Protein AF-A0A537HXS1-F1 (afdb_monomer)

Nearest PDB structures (foldseek):
  2xon-assembly1_A  TM=5.569E-01  e=4.209E-02  Thermotoga maritima
  2wze-assembly1_A  TM=5.202E-01  e=2.611E-02  Acetivibrio thermocellus
  7xyc-assembly1_A  TM=6.592E-01  e=7.467E-02  Klebsiella phage Kp7
  2wze-assembly2_B  TM=4.745E-01  e=1.619E-02  Acetivibrio thermocellus
  5x7r-assembly1_A  TM=1.728E-01  e=8.297E-03  Paenibacillus sp. 598K

Structure (mmCIF, N/CA/C/O backbone):
data_AF-A0A537HXS1-F1
#
_entry.id   AF-A0A537HXS1-F1
#
loop_
_atom_site.group_PDB
_atom_site.id
_atom_site.type_symbol
_atom_site.label_atom_id
_atom_site.label_alt_id
_atom_site.label_comp_id
_atom_site.label_asym_id
_atom_site.label_entity_id
_atom_site.label_seq_id
_atom_site.pdbx_PDB_ins_code
_atom_site.Cartn_x
_atom_site.Cartn_y
_atom_site.Cartn_z
_atom_site.occupancy
_atom_site.B_iso_or_equiv
_atom_site.auth_seq_id
_atom_site.auth_comp_id
_atom_site.auth_asym_id
_atom_site.auth_atom_id
_atom_site.pdbx_PDB_model_num
ATOM 1 N N . MET A 1 1 ? 16.181 -27.122 -6.573 1.00 73.19 1 MET A N 1
ATOM 2 C CA . MET A 1 1 ? 17.284 -26.137 -6.620 1.00 73.19 1 MET A CA 1
ATOM 3 C C . MET A 1 1 ? 17.698 -25.827 -5.192 1.00 73.19 1 MET A C 1
ATOM 5 O O . MET A 1 1 ? 16.816 -25.747 -4.346 1.00 73.19 1 MET A O 1
ATOM 9 N N . GLN A 1 2 ? 18.995 -25.700 -4.924 1.00 84.25 2 GLN A N 1
ATOM 10 C CA . GLN A 1 2 ? 19.540 -25.364 -3.607 1.00 84.25 2 GLN A CA 1
ATOM 11 C C . GLN A 1 2 ? 20.534 -24.212 -3.772 1.00 84.25 2 GLN A C 1
ATOM 13 O O . GLN A 1 2 ? 21.353 -24.259 -4.688 1.00 84.25 2 GLN A O 1
ATOM 18 N N . ALA A 1 3 ? 20.470 -23.210 -2.899 1.00 82.44 3 ALA A N 1
ATOM 19 C CA . ALA A 1 3 ? 21.401 -22.085 -2.875 1.00 82.44 3 ALA A CA 1
ATOM 20 C C . ALA A 1 3 ? 21.742 -21.698 -1.431 1.00 82.44 3 ALA A C 1
ATOM 22 O O . ALA A 1 3 ? 20.917 -21.850 -0.531 1.00 82.44 3 ALA A O 1
ATOM 23 N N . GLN A 1 4 ? 22.957 -21.199 -1.201 1.00 87.81 4 GLN A N 1
ATOM 24 C CA . GLN A 1 4 ? 23.309 -20.586 0.078 1.00 87.81 4 GLN A CA 1
ATOM 25 C C . GLN A 1 4 ? 22.770 -19.153 0.115 1.00 87.81 4 GLN A C 1
ATOM 27 O O . GLN A 1 4 ? 22.907 -18.414 -0.857 1.00 87.81 4 GLN A O 1
ATOM 32 N N . ASN A 1 5 ? 22.165 -18.761 1.232 1.00 86.06 5 ASN A N 1
ATOM 33 C CA . ASN A 1 5 ? 21.529 -17.458 1.391 1.00 86.06 5 ASN A CA 1
ATOM 34 C C . ASN A 1 5 ? 22.391 -16.478 2.210 1.00 86.06 5 ASN A C 1
ATOM 36 O O . ASN A 1 5 ? 23.403 -16.850 2.807 1.00 86.06 5 ASN A O 1
ATOM 40 N N . ALA A 1 6 ? 21.967 -15.211 2.282 1.00 85.69 6 ALA A N 1
ATOM 41 C CA . ALA A 1 6 ? 22.719 -14.126 2.928 1.00 85.69 6 ALA A CA 1
ATOM 42 C C . ALA A 1 6 ? 22.971 -14.319 4.439 1.00 85.69 6 ALA A C 1
ATOM 44 O O . ALA A 1 6 ? 23.808 -13.632 5.022 1.00 85.69 6 ALA A O 1
ATOM 45 N N . SER A 1 7 ? 22.266 -15.252 5.087 1.00 88.25 7 SER A N 1
ATOM 46 C CA . SER A 1 7 ? 22.498 -15.604 6.490 1.00 88.25 7 SER A CA 1
ATOM 47 C C . SER A 1 7 ? 23.555 -16.695 6.673 1.00 88.25 7 SER A C 1
ATOM 49 O O . SER A 1 7 ? 23.841 -17.053 7.810 1.00 88.25 7 SER A O 1
ATOM 51 N N . THR A 1 8 ? 24.126 -17.211 5.575 1.00 89.56 8 THR A N 1
ATOM 52 C CA . THR A 1 8 ? 24.961 -18.425 5.450 1.00 89.56 8 THR A CA 1
ATOM 53 C C . THR A 1 8 ? 24.208 -19.756 5.565 1.00 89.56 8 THR A C 1
ATOM 55 O O . THR A 1 8 ? 24.829 -20.808 5.408 1.00 89.56 8 THR A O 1
ATOM 58 N N . GLY A 1 9 ? 22.886 -19.721 5.772 1.00 90.31 9 GLY A N 1
ATOM 59 C CA . GLY A 1 9 ? 22.004 -20.888 5.683 1.00 90.31 9 GLY A CA 1
ATOM 60 C C . GLY A 1 9 ? 21.654 -21.265 4.241 1.00 90.31 9 GLY A C 1
ATOM 61 O O . GLY A 1 9 ? 22.251 -20.759 3.289 1.00 90.31 9 GLY A O 1
ATOM 62 N N . VAL A 1 10 ? 20.687 -22.166 4.075 1.00 90.81 10 VAL A N 1
ATOM 63 C CA . VAL A 1 10 ? 20.321 -22.749 2.780 1.00 90.81 10 VAL A CA 1
ATOM 64 C C . VAL A 1 10 ? 18.869 -22.438 2.415 1.00 90.81 10 VAL A C 1
ATOM 66 O O . VAL A 1 10 ? 17.964 -22.586 3.234 1.00 90.81 10 VAL A O 1
ATOM 69 N N . ASP A 1 11 ? 18.653 -22.073 1.152 1.00 87.25 11 ASP A N 1
ATOM 70 C CA . ASP A 1 11 ? 17.337 -22.001 0.525 1.00 87.25 11 ASP A CA 1
ATOM 71 C C . ASP A 1 11 ? 17.165 -23.164 -0.454 1.00 87.25 11 ASP A C 1
ATOM 73 O O . ASP A 1 11 ? 18.041 -23.447 -1.278 1.00 87.25 11 ASP A O 1
ATOM 77 N N . ILE A 1 12 ? 16.031 -23.857 -0.364 1.00 89.56 12 ILE A N 1
ATOM 78 C CA . ILE A 1 12 ? 15.701 -25.015 -1.195 1.00 89.56 12 ILE A CA 1
ATOM 79 C C . ILE A 1 12 ? 14.341 -24.787 -1.838 1.00 89.56 12 ILE A C 1
ATOM 81 O O . ILE A 1 12 ? 13.346 -24.578 -1.149 1.00 89.56 12 ILE A O 1
ATOM 85 N N . VAL A 1 13 ? 14.293 -24.902 -3.163 1.00 87.56 13 VAL A N 1
ATOM 86 C CA . VAL A 1 13 ? 13.046 -24.918 -3.933 1.00 87.56 13 VAL A CA 1
ATOM 87 C C . VAL A 1 13 ? 12.863 -26.297 -4.550 1.00 87.56 13 VAL A C 1
ATOM 89 O O . VAL A 1 13 ? 13.713 -26.765 -5.318 1.00 87.56 13 VAL A O 1
ATOM 92 N N . THR A 1 14 ? 11.745 -26.939 -4.227 1.00 91.44 14 THR A N 1
ATOM 93 C CA . THR A 1 14 ? 11.316 -28.217 -4.803 1.00 91.44 14 THR A CA 1
ATOM 94 C C . THR A 1 14 ? 9.977 -28.026 -5.494 1.00 91.44 14 THR A C 1
ATOM 96 O O . THR A 1 14 ? 9.032 -27.541 -4.879 1.00 91.44 14 THR A O 1
ATOM 99 N N . SER A 1 15 ? 9.871 -28.426 -6.757 1.00 90.31 15 SER A N 1
ATOM 100 C CA . SER A 1 15 ? 8.639 -28.289 -7.534 1.00 90.31 15 SER A CA 1
ATOM 101 C C . SER A 1 15 ? 8.170 -29.647 -8.038 1.00 90.31 15 SER A C 1
ATOM 103 O O . SER A 1 15 ? 8.965 -30.450 -8.523 1.00 90.31 15 SER A O 1
ATOM 105 N N . GLN A 1 16 ? 6.871 -29.899 -7.916 1.00 93.00 16 GLN A N 1
ATOM 106 C CA . GLN A 1 16 ? 6.195 -31.027 -8.541 1.00 93.00 16 GLN A CA 1
ATOM 107 C C . GLN A 1 16 ? 5.469 -30.524 -9.782 1.00 93.00 16 GLN A C 1
ATOM 109 O O . GLN A 1 16 ? 4.721 -29.550 -9.700 1.00 93.00 16 GLN A O 1
ATOM 114 N N . TYR A 1 17 ? 5.633 -31.223 -10.900 1.00 87.31 17 TYR A N 1
ATOM 115 C CA . TYR A 1 17 ? 5.000 -30.879 -12.169 1.00 87.31 17 TYR A CA 1
ATOM 116 C C . TYR A 1 17 ? 3.931 -31.902 -12.554 1.00 87.31 17 TYR A C 1
ATOM 118 O O . TYR A 1 17 ? 4.022 -33.083 -12.212 1.00 87.31 17 TYR A O 1
ATOM 126 N N . GLY A 1 18 ? 2.905 -31.431 -13.256 1.00 81.12 18 GLY A N 1
ATOM 127 C CA . GLY A 1 18 ? 1.934 -32.271 -13.940 1.00 81.12 18 GLY A CA 1
ATOM 128 C C . GLY A 1 18 ? 2.498 -32.814 -15.250 1.00 81.12 18 GLY A C 1
ATOM 129 O O . GLY A 1 18 ? 3.553 -32.390 -15.717 1.00 81.12 18 GLY A O 1
ATOM 130 N N . TRP A 1 19 ? 1.765 -33.737 -15.872 1.00 79.81 19 TRP A N 1
ATOM 131 C CA . TRP A 1 19 ? 2.173 -34.346 -17.144 1.00 79.81 19 TRP A CA 1
ATOM 132 C C . TRP A 1 19 ? 2.340 -33.319 -18.279 1.00 79.81 19 TRP A C 1
ATOM 134 O O . TRP A 1 19 ? 3.173 -33.515 -19.155 1.00 79.81 19 TRP A O 1
ATOM 144 N N . ALA A 1 20 ? 1.605 -32.201 -18.235 1.00 77.38 20 ALA A N 1
ATOM 145 C CA . ALA A 1 20 ? 1.725 -31.108 -19.204 1.00 77.38 20 ALA A CA 1
ATOM 146 C C . ALA A 1 20 ? 2.758 -30.031 -18.792 1.00 77.38 20 ALA A C 1
ATOM 148 O O . ALA A 1 20 ? 2.751 -28.933 -19.342 1.00 77.38 20 ALA A O 1
ATOM 149 N N . GLY A 1 21 ? 3.637 -30.321 -17.823 1.00 83.06 21 GLY A N 1
ATOM 150 C CA . GLY A 1 21 ? 4.738 -29.440 -17.411 1.00 83.06 21 GLY A CA 1
ATOM 151 C C . GLY A 1 21 ? 4.346 -28.274 -16.496 1.00 83.06 21 GLY A C 1
ATOM 152 O O . GLY A 1 21 ? 5.206 -27.492 -16.102 1.00 83.06 21 GLY A O 1
ATOM 153 N N . GLN A 1 22 ? 3.075 -28.150 -16.115 1.00 83.88 22 GLN A N 1
ATOM 154 C CA . GLN A 1 22 ? 2.605 -27.133 -15.174 1.00 83.88 22 GLN A CA 1
ATOM 155 C C . GLN A 1 22 ? 2.978 -27.481 -13.724 1.00 83.88 22 GLN A C 1
ATOM 157 O O . GLN A 1 22 ? 2.865 -28.634 -13.309 1.00 83.88 22 GLN A O 1
ATOM 162 N N . THR A 1 23 ? 3.395 -26.497 -12.925 1.00 85.38 23 THR A N 1
ATOM 163 C CA . THR A 1 23 ? 3.743 -26.698 -11.508 1.00 85.38 23 THR A CA 1
ATOM 164 C C . THR A 1 23 ? 2.493 -26.982 -10.675 1.00 85.38 23 THR A C 1
ATOM 166 O O . THR A 1 23 ? 1.650 -26.115 -10.516 1.00 85.38 23 THR A O 1
ATOM 169 N N . LEU A 1 24 ? 2.369 -28.166 -10.082 1.00 89.00 24 LEU A N 1
ATOM 170 C CA . LEU A 1 24 ? 1.249 -28.525 -9.201 1.00 89.00 24 LEU A CA 1
ATOM 171 C C . LEU A 1 24 ? 1.513 -28.150 -7.741 1.00 89.00 24 LEU A C 1
ATOM 173 O O . LEU A 1 24 ? 0.608 -27.713 -7.029 1.00 89.00 24 LEU A O 1
ATOM 177 N N . LEU A 1 25 ? 2.759 -28.315 -7.296 1.00 94.44 25 LEU A N 1
ATOM 178 C CA . LEU A 1 25 ? 3.215 -27.943 -5.963 1.00 94.44 25 LEU A CA 1
ATOM 179 C C . LEU A 1 25 ? 4.593 -27.291 -6.033 1.00 94.44 25 LEU A C 1
ATOM 181 O O . LEU A 1 25 ? 5.446 -27.711 -6.810 1.00 94.44 25 LEU A O 1
ATOM 185 N N . SER A 1 26 ? 4.816 -26.301 -5.177 1.00 92.94 26 SER A N 1
ATOM 186 C CA . SER A 1 26 ? 6.123 -25.702 -4.926 1.00 92.94 26 SER A CA 1
ATOM 187 C C . SER A 1 26 ? 6.371 -25.660 -3.424 1.00 92.94 26 SER A C 1
ATOM 189 O O . SER A 1 26 ? 5.529 -25.181 -2.668 1.00 92.94 26 SER A O 1
ATOM 191 N N . ILE A 1 27 ? 7.506 -26.191 -2.991 1.00 94.19 27 ILE A N 1
ATOM 192 C CA . ILE A 1 27 ? 7.959 -26.195 -1.605 1.00 94.19 27 ILE A CA 1
ATOM 193 C C . ILE A 1 27 ? 9.196 -25.316 -1.548 1.00 94.19 27 ILE A C 1
ATOM 195 O O . ILE A 1 27 ? 10.189 -25.605 -2.217 1.00 94.19 27 ILE A O 1
ATOM 199 N N . ILE A 1 28 ? 9.125 -24.263 -0.744 1.00 90.88 28 ILE A N 1
ATOM 200 C CA . ILE A 1 28 ? 10.249 -23.385 -0.450 1.00 90.88 28 ILE A CA 1
ATOM 201 C C . ILE A 1 28 ? 10.626 -23.598 1.008 1.00 90.88 28 ILE A C 1
ATOM 203 O O . ILE A 1 28 ? 9.818 -23.349 1.903 1.00 90.88 28 ILE A O 1
ATOM 207 N N . THR A 1 29 ? 11.851 -24.051 1.236 1.00 92.56 29 THR A N 1
ATOM 208 C CA . THR A 1 29 ? 12.476 -24.110 2.556 1.00 92.56 29 THR A CA 1
ATOM 209 C C . THR A 1 29 ? 13.527 -23.015 2.626 1.00 92.56 29 THR A C 1
ATOM 211 O O . THR A 1 29 ? 14.380 -22.935 1.749 1.00 92.56 29 THR A O 1
ATOM 214 N N . ASN A 1 30 ? 13.458 -22.177 3.655 1.00 91.19 30 ASN A N 1
ATOM 215 C CA . ASN A 1 30 ? 14.397 -21.089 3.907 1.00 91.19 30 ASN A CA 1
ATOM 216 C C . ASN A 1 30 ? 15.005 -21.276 5.296 1.00 91.19 30 ASN A C 1
ATOM 218 O O . ASN A 1 30 ? 14.278 -21.297 6.291 1.00 91.19 30 ASN A O 1
ATOM 222 N N . GLU A 1 31 ? 16.327 -21.410 5.366 1.00 93.19 31 GLU A N 1
ATOM 223 C CA . GLU A 1 31 ? 17.057 -21.537 6.624 1.00 93.19 31 GLU A CA 1
ATOM 224 C C . GLU A 1 31 ? 17.816 -20.253 6.941 1.00 93.19 31 GLU A C 1
ATOM 226 O O . GLU A 1 31 ? 18.797 -19.902 6.285 1.00 93.19 31 GLU A O 1
ATOM 231 N N . LYS A 1 32 ? 17.394 -19.567 7.999 1.00 92.69 32 LYS A N 1
ATOM 232 C CA . LYS A 1 32 ? 18.125 -18.443 8.569 1.00 92.69 32 LYS A CA 1
ATOM 233 C C . LYS A 1 32 ? 19.136 -18.980 9.584 1.00 92.69 32 LYS A C 1
ATOM 235 O O . LYS A 1 32 ? 18.744 -19.475 10.644 1.00 92.69 32 LYS A O 1
ATOM 240 N N . ALA A 1 33 ? 20.429 -18.847 9.295 1.00 92.44 33 ALA A N 1
ATOM 241 C CA . ALA A 1 33 ? 21.517 -19.270 10.181 1.00 92.44 33 ALA A CA 1
ATOM 242 C C . ALA A 1 33 ? 22.020 -18.141 11.115 1.00 92.44 33 ALA A C 1
ATOM 244 O O . ALA A 1 33 ? 21.604 -16.979 11.033 1.00 92.44 33 ALA A O 1
ATOM 245 N N . GLY A 1 34 ? 22.901 -18.494 12.057 1.00 89.81 34 GLY A N 1
ATOM 246 C CA . GLY A 1 34 ? 23.453 -17.578 13.065 1.00 89.81 34 GLY A CA 1
ATOM 247 C C . GLY A 1 34 ? 22.527 -17.341 14.266 1.00 89.81 34 GLY A C 1
ATOM 248 O O . GLY A 1 34 ? 21.779 -18.231 14.671 1.00 89.81 34 GLY A O 1
ATOM 249 N N . SER A 1 35 ? 22.589 -16.142 14.854 1.00 88.38 35 SER A N 1
ATOM 250 C CA . SER A 1 35 ? 21.767 -15.739 16.008 1.00 88.38 35 SER A CA 1
ATOM 251 C C . SER A 1 35 ? 20.273 -15.916 15.736 1.00 88.38 35 SER A C 1
ATOM 253 O O . SER A 1 35 ? 19.805 -15.567 14.660 1.00 88.38 35 SER A O 1
ATOM 255 N N . ASN A 1 36 ? 19.509 -16.448 16.693 1.00 88.88 36 ASN A N 1
ATOM 256 C CA . ASN A 1 36 ? 18.087 -16.771 16.502 1.00 88.88 36 ASN A CA 1
ATOM 257 C C . ASN A 1 36 ? 17.814 -17.590 15.220 1.00 88.88 36 ASN A C 1
ATOM 259 O O . ASN A 1 36 ? 16.971 -17.230 14.394 1.00 88.88 36 ASN A O 1
ATOM 263 N N . SER A 1 37 ? 18.566 -18.680 15.035 1.00 92.00 37 SER A N 1
ATOM 264 C CA . SER A 1 37 ? 18.395 -19.564 13.884 1.00 92.00 37 SER A CA 1
ATOM 265 C C . SER A 1 37 ? 16.967 -20.099 13.789 1.00 92.00 37 SER A C 1
ATOM 267 O O . SER A 1 37 ? 16.329 -20.441 14.794 1.00 92.00 37 SER A O 1
ATOM 269 N N . GLN A 1 38 ? 16.453 -20.143 12.564 1.00 91.88 38 GLN A N 1
ATOM 270 C CA . GLN A 1 38 ? 15.086 -20.558 12.286 1.00 91.88 38 GLN A CA 1
ATOM 271 C C . GLN A 1 38 ? 14.946 -21.070 10.856 1.00 91.88 38 GLN A C 1
ATOM 273 O O . GLN A 1 38 ? 15.632 -20.602 9.952 1.00 91.88 38 GLN A O 1
ATOM 278 N N . SER A 1 39 ? 14.038 -22.020 10.661 1.00 92.12 39 SER A N 1
ATOM 279 C CA . SER A 1 39 ? 13.680 -22.544 9.345 1.00 92.12 39 SER A CA 1
ATOM 280 C C . SER A 1 39 ? 12.210 -22.265 9.070 1.00 92.12 39 SER A C 1
ATOM 282 O O . SER A 1 39 ? 11.368 -22.468 9.949 1.00 92.12 39 SER A O 1
ATOM 284 N N . SER A 1 40 ? 11.916 -21.790 7.863 1.00 92.19 40 SER A N 1
ATOM 285 C CA . SER A 1 40 ? 10.564 -21.573 7.355 1.00 92.19 40 SER A CA 1
ATOM 286 C C . SER A 1 40 ? 10.312 -22.500 6.175 1.00 92.19 40 SER A C 1
ATOM 288 O O . SER A 1 40 ? 11.146 -22.597 5.277 1.00 92.19 40 SER A O 1
ATOM 290 N N . ILE A 1 41 ? 9.153 -23.151 6.147 1.00 93.75 41 ILE A N 1
ATOM 291 C CA . ILE A 1 41 ? 8.717 -23.980 5.025 1.00 93.75 41 ILE A CA 1
ATOM 292 C C . ILE A 1 41 ? 7.391 -23.425 4.527 1.00 93.75 41 ILE A C 1
ATOM 294 O O . ILE A 1 41 ? 6.415 -23.387 5.273 1.00 93.75 41 ILE A O 1
ATOM 298 N N . ALA A 1 42 ? 7.344 -23.024 3.261 1.00 93.12 42 ALA A N 1
ATOM 299 C CA . ALA A 1 42 ? 6.127 -22.631 2.573 1.00 93.12 42 ALA A CA 1
ATOM 300 C C . ALA A 1 42 ? 5.829 -23.635 1.459 1.00 93.12 42 ALA A C 1
ATOM 302 O O . ALA A 1 42 ? 6.633 -23.841 0.553 1.00 93.12 42 ALA A O 1
ATOM 303 N N . VAL A 1 43 ? 4.656 -24.254 1.523 1.00 95.81 43 VAL A N 1
ATOM 304 C CA . VAL A 1 43 ? 4.149 -25.163 0.501 1.00 95.81 43 VAL A CA 1
ATOM 305 C C . VAL A 1 43 ? 3.013 -24.467 -0.227 1.00 95.81 43 VAL A C 1
ATOM 307 O O . VAL A 1 43 ? 1.988 -24.169 0.380 1.00 95.81 43 VAL A O 1
ATOM 310 N N . THR A 1 44 ? 3.181 -24.240 -1.522 1.00 95.94 44 THR A N 1
ATOM 311 C CA . THR A 1 44 ? 2.171 -23.684 -2.424 1.00 95.94 44 THR A CA 1
ATOM 312 C C . THR A 1 44 ? 1.626 -24.795 -3.305 1.00 95.94 44 THR A C 1
ATOM 314 O O . THR A 1 44 ? 2.395 -25.549 -3.897 1.00 95.94 44 THR A O 1
ATOM 317 N N . LYS A 1 45 ? 0.306 -24.884 -3.427 1.00 97.62 45 LYS A N 1
ATOM 318 C CA . LYS A 1 45 ? -0.387 -25.805 -4.325 1.00 97.62 45 LYS A CA 1
ATOM 319 C C . LYS A 1 45 ? -1.197 -25.010 -5.339 1.00 97.62 45 LYS A C 1
ATOM 321 O O . LYS A 1 45 ? -1.957 -24.119 -4.964 1.00 97.62 45 LYS A O 1
ATOM 326 N N . LEU A 1 46 ? -1.044 -25.364 -6.610 1.00 94.56 46 LEU A N 1
ATOM 327 C CA . LEU A 1 46 ? -1.717 -24.732 -7.738 1.00 94.56 46 LEU A CA 1
ATOM 328 C C . LEU A 1 46 ? -2.713 -25.723 -8.343 1.00 94.56 46 LEU A C 1
ATOM 330 O O . LEU A 1 46 ? -2.374 -26.863 -8.656 1.00 94.56 46 LEU A O 1
ATOM 334 N N . THR A 1 47 ? -3.962 -25.291 -8.482 1.00 96.88 47 THR A N 1
ATOM 335 C CA . THR A 1 47 ? -5.013 -26.056 -9.166 1.00 96.88 47 THR A CA 1
ATOM 336 C C . THR A 1 47 ? -5.334 -25.375 -10.482 1.00 96.88 47 THR A C 1
ATOM 338 O O . THR A 1 47 ? -5.476 -24.152 -10.517 1.00 96.88 47 THR A O 1
ATOM 341 N N . TYR A 1 48 ? -5.482 -26.165 -11.540 1.00 92.69 48 TYR A N 1
ATOM 342 C CA . TYR A 1 48 ? -5.707 -25.685 -12.898 1.00 92.69 48 TYR A CA 1
ATOM 343 C C . TYR A 1 48 ? -7.077 -26.117 -13.421 1.00 92.69 48 TYR A C 1
ATOM 345 O O . TYR A 1 48 ? -7.599 -27.153 -13.005 1.00 92.69 48 TYR A O 1
ATOM 353 N N . ASP A 1 49 ? -7.653 -25.333 -14.331 1.00 90.44 49 ASP A N 1
ATOM 354 C CA . ASP A 1 49 ? -8.768 -25.794 -15.160 1.00 90.44 49 ASP A CA 1
ATOM 355 C C . ASP A 1 49 ? -8.289 -26.691 -16.316 1.00 90.44 49 ASP A C 1
ATOM 357 O O . ASP A 1 49 ? -7.096 -26.946 -16.497 1.00 90.44 49 ASP A O 1
ATOM 361 N N . SER A 1 50 ? -9.234 -27.168 -17.130 1.00 89.25 50 SER A N 1
ATOM 362 C CA . SER A 1 50 ? -8.953 -28.004 -18.303 1.00 89.25 50 SER A CA 1
ATOM 363 C C . SER A 1 50 ? -8.160 -27.294 -19.409 1.00 89.25 50 SER A C 1
ATOM 365 O O . SER A 1 50 ? -7.757 -27.947 -20.367 1.00 89.25 50 SER A O 1
ATOM 367 N N . LEU A 1 51 ? -7.955 -25.976 -19.310 1.00 84.31 51 LEU A N 1
ATOM 368 C CA . LEU A 1 51 ? -7.188 -25.158 -20.252 1.00 84.31 51 LEU A CA 1
ATOM 369 C C . LEU A 1 51 ? -5.840 -24.710 -19.656 1.00 84.31 51 LEU A C 1
ATOM 371 O O . LEU A 1 51 ? -5.220 -23.787 -20.178 1.00 84.31 51 LEU A O 1
ATOM 375 N N . ASN A 1 52 ? -5.380 -25.355 -18.576 1.00 84.75 52 ASN A N 1
ATOM 376 C CA . ASN A 1 52 ? -4.131 -25.049 -17.871 1.00 84.75 52 ASN A CA 1
ATOM 377 C C . ASN A 1 52 ? -4.051 -23.619 -17.302 1.00 84.75 52 ASN A C 1
ATOM 379 O O . ASN A 1 52 ? -2.954 -23.098 -17.088 1.00 84.75 52 ASN A O 1
ATOM 383 N N . LYS A 1 53 ? -5.188 -22.989 -16.978 1.00 83.81 53 LYS A N 1
ATOM 384 C CA . LYS A 1 53 ? -5.221 -21.718 -16.234 1.00 83.81 53 LYS A CA 1
ATOM 385 C C . LYS A 1 53 ? -5.345 -21.989 -14.738 1.00 83.81 53 LYS A C 1
ATOM 387 O O . LYS A 1 53 ? -6.107 -22.861 -14.330 1.00 83.81 53 LYS A O 1
ATOM 392 N N . ILE A 1 54 ? -4.617 -21.242 -13.907 1.00 89.00 54 ILE A N 1
ATOM 393 C CA . ILE A 1 54 ? -4.636 -21.413 -12.444 1.00 89.00 54 ILE A CA 1
ATOM 394 C C . ILE A 1 54 ? -5.986 -20.951 -1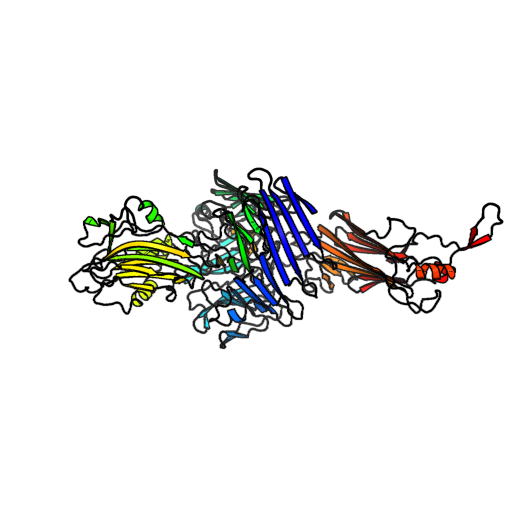1.894 1.00 89.00 54 ILE A C 1
ATOM 396 O O . ILE A 1 54 ? -6.257 -19.759 -11.884 1.00 89.00 54 ILE A O 1
ATOM 400 N N . VAL A 1 55 ? -6.803 -21.858 -11.364 1.00 96.12 55 VAL A N 1
ATOM 401 C CA . VAL A 1 55 ? -8.109 -21.540 -10.753 1.00 96.12 55 VAL A CA 1
ATOM 402 C C . VAL A 1 55 ? -8.072 -21.430 -9.235 1.00 96.12 55 VAL A C 1
ATOM 404 O O . VAL A 1 55 ? -8.992 -20.875 -8.638 1.00 96.12 55 VAL A O 1
ATOM 407 N N . LYS A 1 56 ? -7.037 -21.963 -8.580 1.00 97.62 56 LYS A N 1
ATOM 408 C CA . LYS A 1 56 ? -6.903 -21.890 -7.122 1.00 97.62 56 LYS A CA 1
ATOM 409 C C . LYS A 1 56 ? -5.447 -21.974 -6.692 1.00 97.62 56 LYS A C 1
ATOM 411 O O . LYS A 1 56 ? -4.711 -22.828 -7.186 1.00 97.62 56 LYS A O 1
ATOM 416 N N . ILE A 1 57 ? -5.082 -21.139 -5.726 1.00 97.06 57 ILE A N 1
ATOM 417 C CA . ILE A 1 57 ? -3.796 -21.173 -5.032 1.00 97.06 57 ILE A CA 1
ATOM 418 C C . ILE A 1 57 ? -4.056 -21.450 -3.556 1.00 97.06 57 ILE A C 1
ATO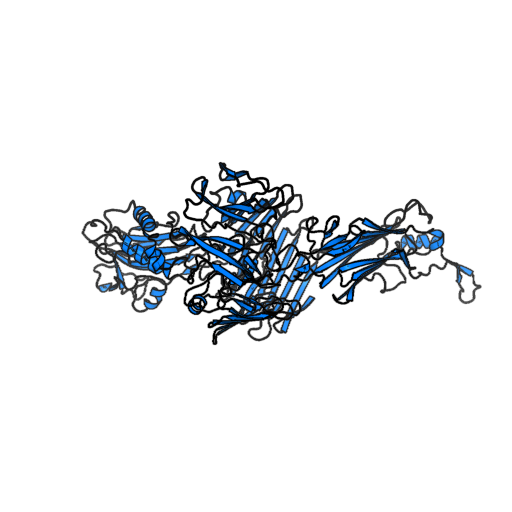M 420 O O . ILE A 1 57 ? -4.857 -20.770 -2.909 1.00 97.06 57 ILE A O 1
ATOM 424 N N . GLU A 1 58 ? -3.389 -22.468 -3.026 1.00 97.94 58 GLU A N 1
ATOM 425 C CA . GLU A 1 58 ? -3.482 -22.867 -1.625 1.00 97.94 58 GLU A CA 1
ATOM 426 C C . GLU A 1 58 ? -2.094 -22.905 -0.983 1.00 97.94 58 GLU A C 1
ATOM 428 O O . GLU A 1 58 ? -1.114 -23.248 -1.645 1.00 97.94 58 GLU A O 1
ATOM 433 N N . LYS A 1 59 ? -2.007 -22.597 0.315 1.00 95.19 59 LYS A N 1
ATOM 434 C CA . LYS A 1 59 ? -0.755 -22.627 1.073 1.00 95.19 59 LYS A CA 1
ATOM 435 C C . LYS A 1 59 ? -0.833 -23.398 2.380 1.00 95.19 59 LYS A C 1
ATOM 437 O O . LYS A 1 59 ? -1.872 -23.456 3.041 1.00 95.19 59 LYS A O 1
ATOM 442 N N . LYS A 1 60 ? 0.321 -23.936 2.763 1.00 94.94 60 LYS A N 1
ATOM 443 C CA . LYS A 1 60 ? 0.667 -24.323 4.130 1.00 94.94 60 LYS A CA 1
ATOM 444 C C . LYS A 1 60 ? 2.012 -23.711 4.473 1.00 94.94 60 LYS A C 1
ATOM 446 O O . LYS A 1 60 ? 2.910 -23.703 3.636 1.00 94.94 60 LYS A O 1
ATOM 451 N N . VAL A 1 61 ? 2.140 -23.199 5.686 1.00 93.38 61 VAL A N 1
ATOM 452 C CA . VAL A 1 61 ? 3.368 -22.554 6.144 1.00 93.38 61 VAL A CA 1
ATOM 453 C C . VAL A 1 61 ? 3.691 -23.045 7.543 1.00 93.38 61 VAL A C 1
ATOM 455 O O . VAL A 1 61 ? 2.798 -23.116 8.386 1.00 93.38 61 VAL A O 1
ATOM 458 N N . SER A 1 62 ? 4.960 -23.355 7.785 1.00 92.25 62 SER A N 1
ATOM 459 C CA . SER A 1 62 ? 5.507 -23.571 9.120 1.00 92.25 62 SER A CA 1
ATOM 460 C C . SER A 1 62 ? 6.778 -22.753 9.314 1.00 92.25 62 SER A C 1
ATOM 462 O O . SER A 1 62 ? 7.483 -22.427 8.358 1.00 92.25 62 SER A O 1
ATOM 464 N N . ASN A 1 63 ? 7.072 -22.415 10.565 1.00 92.12 63 ASN A N 1
ATOM 465 C CA . ASN A 1 63 ? 8.341 -21.823 10.959 1.00 92.12 63 ASN A CA 1
ATOM 466 C C . ASN A 1 63 ? 8.743 -22.379 12.326 1.00 92.12 63 ASN A C 1
ATOM 468 O O . ASN A 1 63 ? 7.908 -22.483 13.216 1.00 92.12 63 ASN A O 1
ATOM 472 N N . THR A 1 64 ? 10.013 -22.720 12.527 1.00 91.81 64 THR A N 1
ATOM 473 C CA . THR A 1 64 ? 10.497 -23.366 13.764 1.00 91.81 64 THR A CA 1
ATOM 474 C C . THR A 1 64 ? 10.256 -22.567 15.052 1.00 91.81 64 THR A C 1
ATOM 476 O O . THR A 1 64 ? 10.297 -23.141 16.136 1.00 91.81 64 THR A O 1
ATOM 479 N N . LYS A 1 65 ? 10.035 -21.249 14.962 1.00 87.81 65 LYS A N 1
ATOM 480 C CA . LYS A 1 65 ? 9.740 -20.351 16.091 1.00 87.81 65 LYS A CA 1
ATOM 481 C C . LYS A 1 65 ? 8.249 -20.062 16.262 1.00 87.81 65 LYS A C 1
ATOM 483 O O . LYS A 1 65 ? 7.878 -19.373 17.203 1.00 87.81 65 LYS A O 1
ATOM 488 N N . VAL A 1 66 ? 7.398 -20.588 15.384 1.00 83.81 66 VAL A N 1
ATOM 489 C CA . VAL A 1 66 ? 5.952 -20.333 15.365 1.00 83.81 66 VAL A CA 1
ATOM 490 C C . VAL A 1 66 ? 5.234 -21.671 15.457 1.00 83.81 66 VAL A C 1
ATOM 492 O O . VAL A 1 66 ? 5.506 -22.582 14.677 1.00 83.81 66 VAL A O 1
ATOM 495 N N . ASN A 1 67 ? 4.343 -21.820 16.439 1.00 80.94 67 ASN A N 1
ATOM 496 C CA . ASN A 1 67 ? 3.640 -23.078 16.716 1.00 80.94 67 ASN A CA 1
ATOM 497 C C . ASN A 1 67 ? 4.570 -24.321 16.728 1.00 80.94 67 ASN A C 1
ATOM 499 O O . ASN A 1 67 ? 4.268 -25.360 16.135 1.00 80.94 67 ASN A O 1
ATOM 503 N N . ALA A 1 68 ? 5.755 -24.174 17.334 1.00 83.31 68 ALA A N 1
ATOM 504 C CA . ALA A 1 68 ? 6.800 -25.201 17.420 1.00 83.31 68 ALA A CA 1
ATOM 505 C C . ALA A 1 68 ? 7.208 -25.844 16.072 1.00 83.31 68 ALA A C 1
ATOM 507 O O . ALA A 1 68 ? 7.611 -27.006 16.035 1.00 83.31 68 ALA A O 1
ATOM 508 N N . GLY A 1 69 ? 7.098 -25.119 14.950 1.00 86.81 69 GLY A N 1
ATOM 509 C CA . GLY A 1 69 ? 7.472 -25.635 13.627 1.00 86.81 69 GLY A CA 1
ATOM 510 C C . GLY A 1 69 ? 6.475 -26.607 13.002 1.00 86.81 69 GLY A C 1
ATOM 511 O O . GLY A 1 69 ? 6.754 -27.150 11.932 1.00 86.81 69 GLY A O 1
ATOM 512 N N . SER A 1 70 ? 5.315 -26.820 13.627 1.00 89.62 70 SER A N 1
ATOM 513 C CA . SER A 1 70 ? 4.310 -27.750 13.119 1.00 89.62 70 SER A CA 1
ATOM 514 C C . SER A 1 70 ? 3.666 -27.234 11.831 1.00 89.62 70 SER A C 1
ATOM 516 O O . SER A 1 70 ? 3.225 -26.086 11.747 1.00 89.62 70 SER A O 1
ATOM 518 N N . MET A 1 71 ? 3.593 -28.096 10.815 1.00 93.12 71 MET A N 1
ATOM 519 C CA . MET A 1 71 ? 2.918 -27.787 9.557 1.00 93.12 71 MET A CA 1
ATOM 520 C C . MET A 1 71 ? 1.397 -27.955 9.712 1.00 93.12 71 MET A C 1
ATOM 522 O O . MET A 1 71 ? 0.953 -29.017 10.155 1.00 93.12 71 MET A O 1
ATOM 526 N N . PRO A 1 72 ? 0.571 -26.976 9.296 1.00 91.00 72 PRO A N 1
ATOM 527 C CA . PRO A 1 72 ? -0.881 -27.104 9.355 1.00 91.00 72 PRO A CA 1
ATOM 528 C C . PRO A 1 72 ? -1.417 -28.332 8.600 1.00 91.00 72 PRO A C 1
ATOM 530 O O . PRO A 1 72 ? -1.003 -28.650 7.477 1.00 91.00 72 PRO A O 1
ATOM 533 N N . SER A 1 73 ? -2.402 -29.013 9.193 1.00 89.94 73 SER A N 1
ATOM 534 C CA . SER A 1 73 ? -3.084 -30.159 8.575 1.00 89.94 73 SER A CA 1
ATOM 535 C C . SER A 1 73 ? -3.946 -29.738 7.380 1.00 89.94 73 SER A C 1
ATOM 537 O O . SER A 1 73 ? -3.941 -30.413 6.348 1.00 89.94 73 SER A O 1
ATOM 539 N N . ASN A 1 74 ? -4.602 -28.581 7.475 1.00 93.19 74 ASN A N 1
ATOM 540 C CA . ASN A 1 74 ? -5.487 -28.043 6.446 1.00 93.19 74 ASN A CA 1
ATOM 541 C C . ASN A 1 74 ? -4.757 -27.090 5.496 1.00 93.19 74 ASN A C 1
ATOM 543 O O . ASN A 1 74 ? -3.821 -26.393 5.882 1.00 93.19 74 ASN A O 1
ATOM 547 N N . TRP A 1 75 ? -5.200 -27.066 4.242 1.00 95.38 75 TRP A N 1
ATOM 548 C CA . TRP A 1 75 ? -4.775 -26.070 3.263 1.00 95.38 75 TRP A CA 1
ATOM 549 C C . TRP A 1 75 ? -5.501 -24.750 3.501 1.00 95.38 75 TRP A C 1
ATOM 551 O O . TRP A 1 75 ? -6.712 -24.736 3.723 1.00 95.38 75 TRP A O 1
ATOM 561 N N . LYS A 1 76 ? -4.770 -23.641 3.405 1.00 95.44 76 LYS A N 1
ATOM 562 C CA . LYS A 1 76 ? -5.347 -22.300 3.376 1.00 95.44 76 LYS A CA 1
ATOM 563 C C . LYS A 1 76 ? -5.527 -21.878 1.926 1.00 95.44 76 LYS A C 1
ATOM 565 O O . LYS A 1 76 ? -4.553 -21.873 1.181 1.00 95.44 76 LYS A O 1
ATOM 570 N N . THR A 1 77 ? -6.742 -21.540 1.504 1.00 97.50 77 THR A N 1
ATOM 571 C CA . THR A 1 77 ? -6.928 -20.939 0.177 1.00 97.50 77 THR A CA 1
ATOM 572 C C . THR A 1 77 ? -6.429 -19.506 0.241 1.00 97.50 77 THR A C 1
ATOM 574 O O . THR A 1 77 ? -6.897 -18.752 1.084 1.00 97.50 77 THR A O 1
ATOM 577 N N . VAL A 1 78 ? -5.490 -19.150 -0.630 1.00 96.25 78 VAL A N 1
ATOM 578 C CA . VAL A 1 78 ? -5.021 -17.771 -0.790 1.00 96.25 78 VAL A CA 1
ATOM 579 C C . VAL A 1 78 ? -5.942 -17.046 -1.761 1.00 96.25 78 VAL A C 1
ATOM 581 O O . VAL A 1 78 ? -6.509 -16.007 -1.442 1.00 96.25 78 VAL A O 1
ATOM 584 N N . VAL A 1 79 ? -6.143 -17.630 -2.943 1.00 97.12 79 VAL A N 1
ATOM 585 C CA . VAL A 1 79 ? -6.985 -17.032 -3.976 1.00 97.12 79 VAL A CA 1
ATOM 586 C C . VAL A 1 79 ? -7.642 -18.090 -4.851 1.00 97.12 79 VAL A C 1
ATOM 588 O O . VAL A 1 79 ? -7.080 -19.160 -5.097 1.00 97.12 79 VAL A O 1
ATOM 591 N N . GLN A 1 80 ? -8.846 -17.786 -5.326 1.00 98.38 80 GLN A N 1
ATOM 592 C CA . GLN A 1 80 ? -9.511 -18.503 -6.415 1.00 98.38 80 GLN A CA 1
ATOM 593 C C . GLN A 1 80 ? -9.699 -17.574 -7.608 1.00 98.38 80 GLN A C 1
ATOM 595 O O . GLN A 1 80 ? -10.062 -16.414 -7.416 1.00 98.38 80 GLN A O 1
ATOM 600 N N . HIS A 1 81 ? -9.504 -18.092 -8.819 1.00 94.19 81 HIS A N 1
ATOM 601 C CA . HIS A 1 81 ? -9.658 -17.354 -10.067 1.00 94.19 81 HIS A CA 1
ATOM 602 C C . HIS A 1 81 ? -10.830 -17.869 -10.894 1.00 94.19 81 HIS A C 1
ATOM 604 O O . HIS A 1 81 ? -11.071 -19.071 -10.996 1.00 94.19 81 HIS A O 1
ATOM 610 N N . GLU A 1 82 ? -11.499 -16.938 -11.560 1.00 95.62 82 GLU A N 1
ATOM 611 C CA . GLU A 1 82 ? -12.419 -17.210 -12.658 1.00 95.62 82 GLU A CA 1
ATOM 612 C C . GLU A 1 82 ? -11.938 -16.413 -13.873 1.00 95.62 82 GLU A C 1
ATOM 614 O O . GLU A 1 82 ? -11.481 -15.277 -13.726 1.00 95.62 82 GLU A O 1
ATOM 619 N N . TYR A 1 83 ? -12.044 -16.989 -15.069 1.00 90.69 83 TYR A N 1
ATOM 620 C CA . TYR A 1 83 ? -11.601 -16.374 -16.324 1.00 90.69 83 TYR A CA 1
ATOM 621 C C . TYR A 1 83 ? -12.784 -16.184 -17.274 1.00 90.69 83 TYR A C 1
ATOM 623 O O . TYR A 1 83 ? -13.751 -16.944 -17.217 1.00 90.69 83 TYR A O 1
ATOM 631 N N . ASN A 1 84 ? -12.708 -15.183 -18.150 1.00 84.06 84 ASN A N 1
ATOM 632 C CA . ASN A 1 84 ? -13.663 -15.034 -19.247 1.00 84.06 84 ASN A CA 1
ATOM 633 C C . ASN A 1 84 ? -13.325 -15.976 -20.420 1.00 84.06 84 ASN A C 1
ATOM 635 O O . ASN A 1 84 ? -12.327 -16.705 -20.406 1.00 84.06 84 ASN A O 1
ATOM 639 N N . GLU A 1 85 ? -14.166 -15.946 -21.449 1.00 87.31 85 GLU A N 1
ATOM 640 C CA . GLU A 1 85 ? -14.071 -16.768 -22.656 1.00 87.31 85 GLU A CA 1
ATOM 641 C C . GLU A 1 85 ? -12.793 -16.486 -23.470 1.00 87.31 85 GLU A C 1
ATOM 643 O O . GLU A 1 85 ? -12.331 -17.358 -24.200 1.00 87.31 85 GLU A O 1
ATOM 648 N N . LEU A 1 86 ? -12.183 -15.305 -23.300 1.00 81.44 86 LEU A N 1
ATOM 649 C CA . LEU A 1 86 ? -10.909 -14.910 -23.917 1.00 81.44 86 LEU A CA 1
ATOM 650 C C . LEU A 1 86 ? -9.682 -15.286 -23.066 1.00 81.44 86 LEU A C 1
ATOM 652 O O . LEU A 1 86 ? -8.555 -14.966 -23.434 1.00 81.44 86 LEU A O 1
ATOM 656 N N . GLY A 1 87 ? -9.877 -15.941 -21.917 1.00 80.56 87 GLY A N 1
ATOM 657 C CA . GLY A 1 87 ? -8.795 -16.327 -21.008 1.00 80.56 87 GLY A CA 1
ATOM 658 C C . GLY A 1 87 ? -8.284 -15.201 -20.105 1.00 80.56 87 GLY A C 1
ATOM 659 O O . GLY A 1 87 ? -7.321 -15.412 -19.372 1.00 80.56 87 GLY A O 1
ATOM 660 N N . GLN A 1 88 ? -8.928 -14.034 -20.102 1.00 80.44 88 GLN A N 1
ATOM 661 C CA . GLN A 1 88 ? -8.585 -12.931 -19.203 1.00 80.44 88 GLN A CA 1
ATOM 662 C C . GLN A 1 88 ? -9.160 -13.185 -17.807 1.00 80.44 88 GLN A C 1
ATOM 664 O O . GLN A 1 88 ? -10.223 -13.796 -17.662 1.00 80.44 88 GLN A O 1
ATOM 669 N N . LEU A 1 89 ? -8.465 -12.715 -16.770 1.00 83.69 89 LEU A N 1
ATOM 670 C CA . LEU A 1 89 ? -8.924 -12.831 -15.388 1.00 83.69 89 LEU A CA 1
ATOM 671 C C . LEU A 1 89 ? -10.240 -12.064 -15.209 1.00 83.69 89 LEU A C 1
ATOM 673 O O . LEU A 1 89 ? -10.292 -10.860 -15.399 1.00 83.69 89 LEU A O 1
ATOM 677 N N . LYS A 1 90 ? -11.301 -12.756 -14.808 1.00 90.44 90 LYS A N 1
ATOM 678 C CA . LYS A 1 90 ? -12.634 -12.184 -14.590 1.00 90.44 90 LYS A CA 1
ATOM 679 C C . LYS A 1 90 ? -12.914 -11.935 -13.115 1.00 90.44 90 LYS A C 1
ATOM 681 O O . LYS A 1 90 ? -13.540 -10.935 -12.776 1.00 90.44 90 LYS A O 1
ATOM 686 N N . LYS A 1 91 ? -12.484 -12.836 -12.229 1.00 96.94 91 LYS A N 1
ATOM 687 C CA . LYS A 1 91 ? -12.754 -12.714 -10.793 1.00 96.94 91 LYS A CA 1
ATOM 688 C C . LYS A 1 91 ? -11.644 -13.312 -9.938 1.00 96.94 91 LYS A C 1
ATOM 690 O O . LYS A 1 91 ? -11.128 -14.372 -10.279 1.00 96.94 91 LYS A O 1
ATOM 695 N N . LYS A 1 92 ? -11.340 -12.669 -8.809 1.00 96.19 92 LYS A N 1
ATOM 696 C CA . LYS A 1 92 ? -10.570 -13.222 -7.687 1.00 96.19 92 LYS A CA 1
ATOM 697 C C . LYS A 1 92 ? -11.461 -13.352 -6.454 1.00 96.19 92 LYS A C 1
ATOM 699 O O . LYS A 1 92 ? -12.271 -12.467 -6.206 1.00 96.19 92 LYS A O 1
ATOM 704 N N . LYS A 1 93 ? -11.297 -14.407 -5.660 1.00 98.25 93 LYS A N 1
ATOM 705 C CA . LYS A 1 93 ? -11.856 -14.523 -4.298 1.00 98.25 93 LYS A CA 1
ATOM 706 C C . LYS A 1 93 ? -10.698 -14.685 -3.321 1.00 98.25 93 LYS A C 1
ATOM 708 O O . LYS A 1 93 ? -9.907 -15.604 -3.515 1.00 98.25 93 LYS A O 1
ATOM 713 N N . LEU A 1 94 ? -10.578 -13.791 -2.340 1.00 97.56 94 LEU A N 1
ATOM 714 C CA . LEU A 1 94 ? -9.399 -13.673 -1.470 1.00 97.56 94 LEU A CA 1
ATOM 715 C C . LEU A 1 94 ? -9.619 -14.396 -0.137 1.00 97.56 94 LEU A C 1
ATOM 717 O O . LEU A 1 94 ? -10.384 -13.913 0.694 1.00 97.56 94 LEU A O 1
ATOM 721 N N . GLY A 1 95 ? -8.948 -15.528 0.075 1.00 94.94 95 GLY A N 1
ATOM 722 C CA . GLY A 1 95 ? -9.080 -16.348 1.284 1.00 94.94 95 GLY A CA 1
ATOM 723 C C . GLY A 1 95 ? -10.036 -17.542 1.163 1.00 94.94 95 GLY A C 1
ATOM 724 O O . GLY A 1 95 ? -10.751 -17.712 0.173 1.00 94.94 95 GLY A O 1
ATOM 725 N N . THR A 1 96 ? -10.044 -18.404 2.188 1.00 90.50 96 THR A N 1
ATOM 726 C CA . THR A 1 96 ? -10.910 -19.605 2.254 1.00 90.50 96 THR A CA 1
ATOM 727 C C . THR A 1 96 ? -12.385 -19.248 2.420 1.00 90.50 96 THR A C 1
ATOM 729 O O . THR A 1 96 ? -13.227 -19.764 1.688 1.00 90.50 96 THR A O 1
ATOM 732 N N . THR A 1 97 ? -12.680 -18.359 3.368 1.00 93.06 97 THR A N 1
ATOM 733 C CA . THR A 1 97 ? -13.954 -17.642 3.466 1.00 93.06 97 THR A CA 1
ATOM 734 C C . THR A 1 97 ? -13.652 -16.244 2.950 1.00 93.06 97 THR A C 1
ATOM 736 O O . THR A 1 97 ? -13.000 -15.497 3.678 1.00 93.06 97 THR A O 1
ATOM 739 N N . PRO A 1 98 ? -13.995 -15.921 1.690 1.00 94.75 98 PRO A N 1
ATOM 740 C CA . PRO A 1 98 ? -13.404 -14.767 1.036 1.00 94.75 98 PRO A CA 1
ATOM 741 C C . PRO A 1 98 ? -13.646 -13.463 1.803 1.00 94.75 98 PRO A C 1
ATOM 743 O O . PRO A 1 98 ? -14.801 -13.111 2.037 1.00 94.75 98 PRO A O 1
ATOM 746 N N . LEU A 1 99 ? -12.573 -12.752 2.167 1.00 96.19 99 LEU A N 1
ATOM 747 C CA . LEU A 1 99 ? -12.665 -11.414 2.769 1.00 96.19 99 LEU A CA 1
ATOM 748 C C . LEU A 1 99 ? -13.167 -10.379 1.754 1.00 96.19 99 LEU A C 1
ATOM 750 O O . LEU A 1 99 ? -13.845 -9.424 2.124 1.00 96.19 99 LEU A O 1
ATOM 754 N N . ASP A 1 100 ? -12.836 -10.590 0.476 1.00 97.56 100 ASP A N 1
ATOM 755 C CA . ASP A 1 100 ? -13.365 -9.836 -0.658 1.00 97.56 100 ASP A CA 1
ATOM 756 C C . ASP A 1 100 ? -13.393 -10.702 -1.934 1.00 97.56 100 ASP A C 1
ATOM 758 O O . ASP A 1 100 ? -12.738 -11.748 -2.041 1.00 97.56 100 ASP A O 1
ATOM 762 N N . SER A 1 101 ? -14.155 -10.251 -2.927 1.00 97.19 101 SER A N 1
ATOM 763 C CA . SER A 1 101 ? -14.176 -10.774 -4.287 1.00 97.19 101 SER A CA 1
ATOM 764 C C . SER A 1 101 ? -13.927 -9.663 -5.305 1.00 97.19 101 SER A C 1
ATOM 766 O O . SER A 1 101 ? -14.760 -8.781 -5.468 1.00 97.19 101 SER A O 1
ATOM 768 N N . LEU A 1 102 ? -12.837 -9.743 -6.062 1.00 97.81 102 LEU A N 1
ATOM 769 C CA . LEU A 1 102 ? -12.447 -8.728 -7.041 1.00 97.81 102 LEU A CA 1
ATOM 770 C C . LEU A 1 102 ? -12.934 -9.124 -8.434 1.00 97.81 102 LEU A C 1
ATOM 772 O O . LEU A 1 102 ? -12.471 -10.124 -8.971 1.00 97.81 102 LEU A O 1
ATOM 776 N N . THR A 1 103 ? -13.861 -8.373 -9.021 1.00 98.31 103 THR A N 1
ATOM 777 C CA . THR A 1 103 ? -14.412 -8.640 -10.361 1.00 98.31 103 THR A CA 1
ATOM 778 C C . THR A 1 103 ? -13.839 -7.652 -11.368 1.00 98.31 103 THR A C 1
ATOM 780 O O . THR A 1 103 ? -13.992 -6.448 -11.187 1.00 98.31 103 THR A O 1
ATOM 783 N N . TYR A 1 104 ? -13.197 -8.153 -12.420 1.00 91.75 104 TYR A N 1
ATOM 784 C CA . TYR A 1 104 ? -12.497 -7.365 -13.433 1.00 91.75 104 TYR A CA 1
ATOM 785 C C . TYR A 1 104 ? -13.286 -7.309 -14.737 1.00 91.75 104 TYR A C 1
ATOM 787 O O . TYR A 1 104 ? -13.880 -8.298 -15.173 1.00 91.75 104 TYR A O 1
ATOM 795 N N . GLU A 1 105 ? -13.247 -6.150 -15.385 1.00 92.56 105 GLU A N 1
ATOM 796 C CA . GLU A 1 105 ? -13.880 -5.923 -16.681 1.00 92.56 105 GLU A CA 1
ATOM 797 C C . GLU A 1 105 ? -12.905 -5.270 -17.657 1.00 92.56 105 GLU A C 1
ATOM 799 O O . GLU A 1 105 ? -12.021 -4.509 -17.256 1.00 92.56 105 GLU A O 1
ATOM 804 N N . TYR A 1 106 ? -13.100 -5.533 -18.949 1.00 87.94 106 TYR A N 1
ATOM 805 C CA . TYR A 1 106 ? -12.232 -5.066 -20.028 1.00 87.94 106 TYR A CA 1
ATOM 806 C C . TYR A 1 106 ? -13.050 -4.435 -21.153 1.00 87.94 106 TYR A C 1
ATOM 808 O O . TYR A 1 106 ? -14.212 -4.786 -21.371 1.00 87.94 106 TYR A O 1
ATOM 816 N N . ASN A 1 107 ? -12.434 -3.520 -21.897 1.00 81.94 107 ASN A N 1
ATOM 817 C CA . ASN A 1 107 ? -13.011 -2.988 -23.124 1.00 81.94 107 ASN A CA 1
ATOM 818 C C . ASN A 1 107 ? -12.715 -3.917 -24.317 1.00 81.94 107 ASN A C 1
ATOM 820 O O . ASN A 1 107 ? -11.956 -4.881 -24.219 1.00 81.94 107 ASN A O 1
ATOM 824 N N . ILE A 1 108 ? -13.280 -3.595 -25.482 1.00 84.56 108 ILE A N 1
ATOM 825 C CA . ILE A 1 108 ? -13.118 -4.392 -26.712 1.00 84.56 108 ILE A CA 1
ATOM 826 C C . ILE A 1 108 ? -11.671 -4.461 -27.237 1.00 84.56 108 ILE A C 1
ATOM 828 O O . ILE A 1 108 ? -11.378 -5.293 -28.087 1.00 84.56 108 ILE A O 1
ATOM 832 N N . ARG A 1 109 ? -10.772 -3.589 -26.758 1.00 77.50 109 ARG A N 1
ATOM 833 C CA . ARG A 1 109 ? -9.336 -3.588 -27.088 1.00 77.50 109 ARG A CA 1
ATOM 834 C C . ARG A 1 109 ? -8.511 -4.411 -26.090 1.00 77.50 109 ARG A C 1
ATOM 836 O O . ARG A 1 109 ? -7.292 -4.454 -26.205 1.00 77.50 109 ARG A O 1
ATOM 843 N N . GLY A 1 110 ? -9.159 -5.031 -25.102 1.00 76.50 110 GLY A N 1
ATOM 844 C CA . GLY A 1 110 ? -8.511 -5.804 -24.046 1.00 76.50 110 GLY A CA 1
ATOM 845 C C . GLY A 1 110 ? -7.951 -4.966 -22.893 1.00 76.50 110 GLY A C 1
ATOM 846 O O . GLY A 1 110 ? -7.326 -5.535 -22.003 1.00 76.50 110 GLY A O 1
ATOM 847 N N . TRP A 1 111 ? -8.174 -3.646 -22.863 1.00 78.12 111 TRP A N 1
ATOM 848 C CA . TRP A 1 111 ? -7.741 -2.799 -21.743 1.00 78.12 111 TRP A CA 1
ATOM 849 C C . TRP A 1 111 ? -8.690 -2.941 -20.558 1.00 78.12 111 TRP A C 1
ATOM 851 O O . TRP A 1 111 ? -9.906 -3.024 -20.743 1.00 78.12 111 TRP A O 1
ATOM 861 N N . ILE A 1 112 ? -8.149 -2.931 -19.341 1.00 83.31 112 ILE A N 1
ATOM 862 C CA . ILE A 1 112 ? -8.952 -2.971 -18.117 1.00 83.31 112 ILE A CA 1
ATOM 863 C C . ILE A 1 112 ? -9.854 -1.733 -18.037 1.00 83.31 112 ILE A C 1
ATOM 865 O O . ILE A 1 112 ? -9.403 -0.609 -18.190 1.00 83.31 112 ILE A O 1
ATOM 869 N N . SER A 1 113 ? -11.150 -1.938 -17.827 1.00 90.69 113 SER A N 1
ATOM 870 C CA . SER A 1 113 ? -12.138 -0.863 -17.639 1.00 90.69 113 SER A CA 1
ATOM 871 C C . SER A 1 113 ? -12.458 -0.611 -16.168 1.00 90.69 113 SER A C 1
ATOM 873 O O . SER A 1 113 ? -13.092 0.387 -15.838 1.00 90.69 113 SER A O 1
ATOM 875 N N . GLY A 1 114 ? -12.056 -1.517 -15.279 1.00 93.25 114 GLY A N 1
ATOM 876 C CA . GLY A 1 114 ? -12.216 -1.346 -13.845 1.00 93.25 114 GLY A CA 1
ATOM 877 C C . GLY A 1 114 ? -12.210 -2.656 -13.072 1.00 93.25 114 GLY A C 1
ATOM 878 O O . GLY A 1 114 ? -12.149 -3.748 -13.646 1.00 93.25 114 GLY A O 1
ATOM 879 N N . MET A 1 115 ? -12.321 -2.512 -11.758 1.00 97.94 115 MET A N 1
ATOM 880 C CA . MET A 1 115 ? -12.478 -3.595 -10.797 1.00 97.94 115 MET A CA 1
ATOM 881 C C . MET A 1 115 ? -13.621 -3.250 -9.843 1.00 97.94 115 MET A C 1
ATOM 883 O O . MET A 1 115 ? -13.682 -2.133 -9.334 1.00 97.94 115 MET A O 1
ATOM 887 N N . ASN A 1 116 ? -14.521 -4.202 -9.589 1.00 98.31 116 ASN A N 1
ATOM 888 C CA . ASN A 1 116 ? -15.708 -4.018 -8.747 1.00 98.31 116 ASN A CA 1
ATOM 889 C C . ASN A 1 116 ? -16.563 -2.816 -9.189 1.00 98.31 116 ASN A C 1
ATOM 891 O O . ASN A 1 116 ? -17.080 -2.057 -8.373 1.00 98.31 116 ASN A O 1
ATOM 895 N N . ARG A 1 117 ? -16.727 -2.631 -10.504 1.00 96.38 117 ARG A N 1
ATOM 896 C CA . ARG A 1 117 ? -17.386 -1.451 -11.093 1.00 96.38 117 ARG A CA 1
ATOM 897 C C . ARG A 1 117 ? -18.833 -1.287 -10.627 1.00 96.38 117 ARG A C 1
ATOM 899 O O . ARG A 1 117 ? -19.270 -0.162 -10.406 1.00 96.38 117 ARG A O 1
ATOM 906 N N . SER A 1 118 ? -19.560 -2.391 -10.433 1.00 95.12 118 SER A N 1
ATOM 907 C CA . SER A 1 118 ? -20.915 -2.369 -9.865 1.00 95.12 118 SER A CA 1
ATOM 908 C C . SER A 1 118 ? -20.940 -1.789 -8.451 1.00 95.12 118 SER A C 1
ATOM 910 O O . SER A 1 118 ? -21.789 -0.954 -8.174 1.00 95.12 118 SER A O 1
ATOM 912 N N . TYR A 1 119 ? -19.984 -2.161 -7.593 1.00 96.94 119 TYR A N 1
ATOM 913 C CA . TYR A 1 119 ? -19.835 -1.564 -6.263 1.00 96.94 119 TYR A CA 1
ATOM 914 C C . TYR A 1 119 ? -19.535 -0.067 -6.365 1.00 96.94 119 TYR A C 1
ATOM 916 O O . TYR A 1 119 ? -20.196 0.740 -5.728 1.00 96.94 119 TYR A O 1
ATOM 924 N N . VAL A 1 120 ? -18.603 0.342 -7.227 1.00 96.75 120 VAL A N 1
ATOM 925 C CA . VAL A 1 120 ? -18.253 1.765 -7.388 1.00 96.75 120 VAL A CA 1
ATOM 926 C C . VAL A 1 120 ? -19.451 2.606 -7.850 1.00 96.75 120 VAL A C 1
ATOM 928 O O . VAL A 1 120 ? -19.623 3.735 -7.400 1.00 96.75 120 VAL A O 1
ATOM 931 N N . LYS A 1 121 ? -20.284 2.064 -8.743 1.00 94.75 121 LYS A N 1
ATOM 932 C CA . LYS A 1 121 ? -21.415 2.771 -9.366 1.00 94.75 121 LYS A CA 1
ATOM 933 C C . LYS A 1 121 ? -22.725 2.690 -8.580 1.00 94.75 121 LYS A C 1
ATOM 935 O O . LYS A 1 121 ? -23.672 3.380 -8.954 1.00 94.75 121 LYS A O 1
ATOM 940 N N . ASP A 1 122 ? -22.776 1.889 -7.521 1.00 95.00 122 ASP A N 1
ATOM 941 C CA . ASP A 1 122 ? -23.899 1.796 -6.587 1.00 95.00 122 ASP A CA 1
ATOM 942 C C . ASP A 1 122 ? -23.451 2.249 -5.193 1.00 95.00 122 ASP A C 1
ATOM 944 O O . ASP A 1 122 ? -22.886 1.461 -4.432 1.00 95.00 122 ASP A O 1
ATOM 948 N N . THR A 1 123 ? -23.718 3.508 -4.834 1.00 92.44 123 THR A N 1
ATOM 949 C CA . THR A 1 123 ? -23.285 4.084 -3.546 1.00 92.44 123 THR A CA 1
ATOM 950 C C . THR A 1 123 ? -23.995 3.482 -2.332 1.00 92.44 123 THR A C 1
ATOM 952 O O . THR A 1 123 ? -23.711 3.889 -1.214 1.00 92.44 123 THR A O 1
ATOM 955 N N . THR A 1 124 ? -24.939 2.557 -2.527 1.00 92.31 124 THR A N 1
ATOM 956 C CA . THR A 1 124 ? -25.604 1.819 -1.442 1.00 92.31 124 THR A CA 1
ATOM 957 C C . THR A 1 124 ? -25.031 0.416 -1.243 1.00 92.31 124 THR A C 1
ATOM 959 O O . THR A 1 124 ? -25.289 -0.220 -0.222 1.00 92.31 124 THR A O 1
ATOM 962 N N . SER A 1 125 ? -24.231 -0.071 -2.196 1.00 93.81 125 SER A N 1
ATOM 963 C CA . SER A 1 125 ? -23.626 -1.399 -2.129 1.00 93.81 125 SER A CA 1
ATOM 964 C C . SER A 1 125 ? -22.564 -1.484 -1.035 1.00 93.81 125 SER A C 1
ATOM 966 O O . SER A 1 125 ? -21.674 -0.646 -0.969 1.00 93.81 125 SER A O 1
ATOM 968 N N . THR A 1 126 ? -22.587 -2.549 -0.239 1.00 91.06 126 THR A N 1
ATOM 969 C CA . THR A 1 126 ? -21.560 -2.879 0.766 1.00 91.06 126 THR A CA 1
ATOM 970 C C . THR A 1 126 ? -20.763 -4.132 0.385 1.00 91.06 126 THR A C 1
ATOM 972 O O . THR A 1 126 ? -20.159 -4.781 1.235 1.00 91.06 126 THR A O 1
ATOM 975 N N . SER A 1 127 ? -20.788 -4.521 -0.896 1.00 92.06 127 SER A N 1
ATOM 976 C CA . SER A 1 127 ? -20.311 -5.835 -1.351 1.00 92.06 127 SER A CA 1
ATOM 977 C C . SER A 1 127 ? -18.792 -6.009 -1.398 1.00 92.06 127 SER A C 1
ATOM 979 O O . SER A 1 127 ? -18.337 -7.139 -1.574 1.00 92.06 127 SER A O 1
ATOM 981 N N . ASN A 1 128 ? -18.017 -4.923 -1.323 1.00 97.12 128 ASN A N 1
ATOM 982 C CA . ASN A 1 128 ? -16.574 -4.914 -1.568 1.00 97.12 128 ASN A CA 1
ATOM 983 C C . ASN A 1 128 ? -15.868 -3.839 -0.740 1.00 97.12 128 ASN A C 1
ATOM 985 O O . ASN A 1 128 ? -16.488 -2.839 -0.387 1.00 97.12 128 ASN A O 1
ATOM 989 N N . TRP A 1 129 ? -14.560 -4.005 -0.521 1.00 97.38 129 TRP A N 1
ATOM 990 C CA . TRP A 1 129 ? -13.749 -3.044 0.235 1.00 97.38 129 TRP A CA 1
ATOM 991 C C . TRP A 1 129 ? -13.200 -1.903 -0.621 1.00 97.38 129 TRP A C 1
ATOM 993 O O . TRP A 1 129 ? -12.988 -0.794 -0.133 1.00 97.38 129 TRP A O 1
ATOM 1003 N N . PHE A 1 130 ? -12.972 -2.168 -1.910 1.00 98.25 130 PHE A N 1
ATOM 1004 C CA . PHE A 1 130 ? -12.489 -1.189 -2.880 1.00 98.25 130 PHE A CA 1
ATOM 1005 C C . PHE A 1 130 ? -12.908 -1.545 -4.308 1.00 98.25 130 PHE A C 1
ATOM 1007 O O . PHE A 1 130 ? -13.075 -2.715 -4.669 1.00 98.25 130 PHE A O 1
ATOM 1014 N N . GLY A 1 131 ? -13.032 -0.519 -5.146 1.00 98.25 131 GLY A N 1
ATOM 1015 C CA . GLY A 1 131 ? -13.184 -0.671 -6.584 1.00 98.25 131 GLY A CA 1
ATOM 1016 C C . GLY A 1 131 ? -12.816 0.597 -7.342 1.00 98.25 131 GLY A C 1
ATOM 1017 O O . GLY A 1 131 ? -12.736 1.687 -6.767 1.00 98.25 131 GLY A O 1
ATOM 1018 N N . PHE A 1 132 ? -12.639 0.451 -8.654 1.00 98.19 132 PHE A N 1
ATOM 1019 C CA . PHE A 1 132 ? -12.439 1.573 -9.563 1.00 98.19 132 PHE A CA 1
ATOM 1020 C C . PHE A 1 132 ? -13.061 1.348 -10.952 1.00 98.19 132 PHE A C 1
ATOM 1022 O O . PHE A 1 132 ? -13.257 0.213 -11.389 1.00 98.19 132 PHE A O 1
ATOM 1029 N N . ASP A 1 133 ? -13.333 2.446 -11.654 1.00 97.50 133 ASP A N 1
ATOM 1030 C CA . ASP A 1 133 ? -13.778 2.532 -13.050 1.00 97.50 133 ASP A CA 1
ATOM 1031 C C . ASP A 1 133 ? -12.814 3.434 -13.823 1.00 97.50 133 ASP A C 1
ATOM 1033 O O . ASP A 1 133 ? -12.440 4.489 -13.307 1.00 97.50 133 ASP A O 1
ATOM 1037 N N . LEU A 1 134 ? -12.429 3.046 -15.038 1.00 95.50 134 LEU A N 1
ATOM 1038 C CA . LEU A 1 134 ? -11.559 3.837 -15.907 1.00 95.50 134 LEU A CA 1
ATOM 1039 C C . LEU A 1 134 ? -12.309 4.294 -17.160 1.00 95.50 134 LEU A C 1
ATOM 1041 O O . LEU A 1 134 ? -12.892 3.484 -17.887 1.00 95.50 134 LEU A O 1
ATOM 1045 N N . GLY A 1 135 ? -12.236 5.596 -17.429 1.00 93.00 135 GLY A N 1
ATOM 1046 C CA . GLY A 1 135 ? -12.674 6.213 -18.675 1.00 93.00 135 GLY A CA 1
ATOM 1047 C C . GLY A 1 135 ? -11.529 6.300 -19.682 1.00 93.00 135 GLY A C 1
ATOM 1048 O O . GLY A 1 135 ? -10.430 6.725 -19.337 1.00 93.00 135 GLY A O 1
ATOM 1049 N N . TYR A 1 136 ? -11.798 5.926 -20.933 1.00 91.62 136 TYR A N 1
ATOM 1050 C CA . TYR A 1 136 ? -10.890 6.108 -22.075 1.00 91.62 136 TYR A CA 1
ATOM 1051 C C . TYR A 1 136 ? -11.595 6.969 -23.136 1.00 91.62 136 TYR A C 1
ATOM 1053 O O . TYR A 1 136 ? -11.832 8.154 -22.930 1.00 91.62 136 TYR A O 1
ATOM 1061 N N . ASP A 1 137 ? -12.025 6.356 -24.238 1.00 90.12 137 ASP A N 1
ATOM 1062 C CA . ASP A 1 137 ? -12.892 6.940 -25.261 1.00 90.12 137 ASP A CA 1
ATOM 1063 C C . ASP A 1 137 ? -14.354 7.022 -24.790 1.00 90.12 137 ASP A C 1
ATOM 1065 O O . ASP A 1 137 ? -15.103 7.925 -25.163 1.00 90.12 137 ASP A O 1
ATOM 1069 N N . LYS A 1 138 ? -14.766 6.084 -23.929 1.00 90.06 138 LYS A N 1
ATOM 1070 C CA . LYS A 1 138 ? -16.089 6.079 -23.300 1.00 90.06 138 LYS A CA 1
ATOM 1071 C C . LYS A 1 138 ? -16.080 6.921 -22.034 1.00 90.06 138 LYS A C 1
ATOM 1073 O O . LYS A 1 138 ? -15.705 6.442 -20.967 1.00 90.06 138 LYS A O 1
ATOM 1078 N N . ILE A 1 139 ? -16.543 8.160 -22.167 1.00 92.06 139 ILE A N 1
ATOM 1079 C CA . ILE A 1 139 ? -16.583 9.110 -21.051 1.00 92.06 139 ILE A CA 1
ATOM 1080 C C . ILE A 1 139 ? -17.878 9.073 -20.239 1.00 92.06 139 ILE A C 1
ATOM 1082 O O . ILE A 1 139 ? -17.876 9.504 -19.094 1.00 92.06 139 ILE A O 1
ATOM 1086 N N . ASN A 1 140 ? -18.979 8.566 -20.796 1.00 94.50 140 ASN A N 1
ATOM 1087 C CA . ASN A 1 140 ? -20.275 8.542 -20.114 1.00 94.50 140 ASN A CA 1
ATOM 1088 C C . ASN A 1 140 ? -20.414 7.294 -19.235 1.00 94.50 140 ASN A C 1
ATOM 1090 O O . ASN A 1 140 ? -20.135 6.178 -19.678 1.00 94.50 140 ASN A O 1
ATOM 1094 N N . PHE A 1 141 ? -20.908 7.475 -18.013 1.00 94.12 141 PHE A N 1
ATOM 1095 C CA . PHE A 1 141 ? -21.206 6.400 -17.067 1.00 94.12 141 PHE A CA 1
ATOM 1096 C C . PHE A 1 141 ? -22.417 6.763 -16.199 1.00 94.12 141 PHE A C 1
ATOM 1098 O O . PHE A 1 141 ? -22.904 7.887 -16.241 1.00 94.12 141 PHE A O 1
ATOM 1105 N N . SER A 1 142 ? -22.926 5.815 -15.412 1.00 94.25 142 SER A N 1
ATOM 1106 C CA . SER A 1 142 ? -24.036 6.053 -14.484 1.00 94.25 142 SER A CA 1
ATOM 1107 C C . SER A 1 142 ? -23.644 5.717 -13.051 1.00 94.25 142 SER A C 1
ATOM 1109 O O . SER A 1 142 ? -22.960 4.717 -12.830 1.00 94.25 142 SER A O 1
ATOM 1111 N N . VAL A 1 143 ? -24.125 6.509 -12.095 1.00 95.69 143 VAL A N 1
ATOM 1112 C CA . VAL A 1 143 ? -24.034 6.240 -10.651 1.00 95.69 143 VAL A CA 1
ATOM 1113 C C . VAL A 1 143 ? -25.453 6.233 -10.096 1.00 95.69 143 VAL A C 1
ATOM 1115 O O . VAL A 1 143 ? -26.174 7.200 -10.305 1.00 95.69 143 VAL A O 1
ATOM 1118 N N . ASN A 1 144 ? -25.878 5.145 -9.448 1.00 94.56 144 ASN A N 1
ATOM 1119 C CA . ASN A 1 144 ? -27.256 4.945 -8.964 1.00 94.56 144 ASN A CA 1
ATOM 1120 C C . ASN A 1 144 ? -28.343 5.221 -10.028 1.00 94.56 144 ASN A C 1
ATOM 1122 O O . ASN A 1 144 ? -29.431 5.692 -9.714 1.00 94.56 144 ASN A O 1
ATOM 1126 N N . GLY A 1 145 ? -28.040 4.958 -11.304 1.00 92.00 145 GLY A N 1
ATOM 1127 C CA . GLY A 1 145 ? -28.928 5.243 -12.439 1.00 92.00 145 GLY A CA 1
ATOM 1128 C C . GLY A 1 145 ? -28.819 6.660 -13.018 1.00 92.00 145 GLY A C 1
ATOM 1129 O O . GLY A 1 145 ? -29.237 6.871 -14.155 1.00 92.00 145 GLY A O 1
ATOM 1130 N N . ASP A 1 146 ? -28.186 7.606 -12.320 1.00 94.25 146 ASP A N 1
ATOM 1131 C CA . ASP A 1 146 ? -27.988 8.969 -12.814 1.00 94.25 146 ASP A CA 1
ATOM 1132 C C . ASP A 1 146 ? -26.795 9.061 -13.764 1.00 94.25 146 ASP A C 1
ATOM 1134 O O . ASP A 1 146 ? -25.692 8.603 -13.456 1.00 94.25 146 ASP A O 1
ATOM 1138 N N . SER A 1 147 ? -27.000 9.707 -14.914 1.00 95.00 147 SER A N 1
ATOM 1139 C CA . SER A 1 147 ? -25.955 9.909 -15.924 1.00 95.00 147 SER A CA 1
ATOM 1140 C C . SER A 1 147 ? -24.883 10.888 -15.440 1.00 95.00 147 SER A C 1
ATOM 1142 O O . SER A 1 147 ? -25.193 11.968 -14.935 1.00 95.00 147 SER A O 1
ATOM 1144 N N . LYS A 1 148 ? -23.618 10.508 -15.622 1.00 95.25 148 LYS A N 1
ATOM 1145 C CA . LYS A 1 148 ? -22.398 11.260 -15.299 1.00 95.25 148 LYS A CA 1
ATOM 1146 C C . LYS A 1 148 ? -21.403 11.127 -16.457 1.00 95.25 148 LYS A C 1
ATOM 1148 O O . LYS A 1 148 ? -21.562 10.267 -17.328 1.00 95.25 148 LYS A O 1
ATOM 1153 N N . SER A 1 149 ? -20.355 11.944 -16.457 1.00 94.94 149 SER A N 1
ATOM 1154 C CA . SER A 1 149 ? -19.313 11.860 -17.480 1.00 94.94 149 SER A CA 1
ATOM 1155 C C . SER A 1 149 ? -17.930 12.263 -16.974 1.00 94.94 149 SER A C 1
ATOM 1157 O O . SER A 1 149 ? -17.799 13.008 -15.998 1.00 94.94 149 SER A O 1
ATOM 1159 N N . TYR A 1 150 ? -16.903 11.761 -17.658 1.00 95.25 150 TYR A N 1
ATOM 1160 C CA . TYR A 1 150 ? -15.556 12.330 -17.682 1.00 95.25 150 TYR A CA 1
ATOM 1161 C C . TYR A 1 150 ? -15.478 13.552 -18.609 1.00 95.25 150 TYR A C 1
ATOM 1163 O O . TYR A 1 150 ? -16.411 13.793 -19.381 1.00 95.25 150 TYR A O 1
ATOM 1171 N N . SER A 1 151 ? -14.405 14.336 -18.501 1.00 92.38 151 SER A N 1
ATOM 1172 C CA . SER A 1 151 ? -14.275 15.622 -19.198 1.00 92.38 151 SER A CA 1
ATOM 1173 C C . SER A 1 151 ? -14.118 15.493 -20.721 1.00 92.38 151 SER A C 1
ATOM 1175 O O . SER A 1 151 ? -14.827 16.184 -21.455 1.00 92.38 151 SER A O 1
ATOM 1177 N N . ALA A 1 152 ? -13.237 14.619 -21.224 1.00 89.12 152 ALA A N 1
ATOM 1178 C CA . ALA A 1 152 ? -12.944 14.486 -22.656 1.00 89.12 152 ALA A CA 1
ATOM 1179 C C . ALA A 1 152 ? -12.540 13.056 -23.086 1.00 89.12 152 ALA A C 1
ATOM 1181 O O . ALA A 1 152 ? -11.878 12.340 -22.364 1.00 89.12 152 ALA A O 1
ATOM 1182 N N . PRO A 1 153 ? -12.906 12.555 -24.273 1.00 92.25 153 PRO A N 1
ATOM 1183 C CA . PRO A 1 153 ? -12.519 11.197 -24.664 1.00 92.25 153 PRO A CA 1
ATOM 1184 C C . PRO A 1 153 ? -11.036 11.096 -25.069 1.00 92.25 153 PRO A C 1
ATOM 1186 O O . PRO A 1 153 ? -10.549 11.902 -25.862 1.00 92.25 153 PRO A O 1
ATOM 1189 N N . GLN A 1 154 ? -10.351 10.038 -24.622 1.00 87.44 154 GLN A N 1
ATOM 1190 C CA . GLN A 1 154 ? -8.979 9.693 -25.024 1.00 87.44 154 GLN A CA 1
ATOM 1191 C C . GLN A 1 154 ? -8.960 8.456 -25.937 1.00 87.44 154 GLN A C 1
ATOM 1193 O O . GLN A 1 154 ? -9.322 7.351 -25.534 1.00 87.44 154 GLN A O 1
ATOM 1198 N N . TYR A 1 155 ? -8.488 8.605 -27.179 1.00 85.69 155 TYR A N 1
ATOM 1199 C CA . TYR A 1 155 ? -8.479 7.515 -28.176 1.00 85.69 155 TYR A CA 1
ATOM 1200 C C . TYR A 1 155 ? -7.123 6.800 -28.322 1.00 85.69 155 TYR A C 1
ATOM 1202 O O . TYR A 1 155 ? -7.045 5.728 -28.935 1.00 85.69 155 TYR A O 1
ATOM 1210 N N . ASN A 1 156 ? -6.065 7.385 -27.756 1.00 76.25 156 ASN A N 1
ATOM 1211 C CA . ASN A 1 156 ? -4.658 6.979 -27.880 1.00 76.25 156 ASN A CA 1
ATOM 1212 C C . ASN A 1 156 ? -4.183 6.018 -26.766 1.00 76.25 156 ASN A C 1
ATOM 1214 O O . ASN A 1 156 ? -2.994 5.696 -26.694 1.00 76.25 156 ASN A O 1
ATOM 1218 N N . GLY A 1 157 ? -5.095 5.581 -25.892 1.00 77.38 157 GLY A N 1
ATOM 1219 C CA . GLY A 1 157 ? -4.801 4.716 -24.746 1.00 77.38 157 GLY A CA 1
ATOM 1220 C C . GLY A 1 157 ? -4.460 5.444 -23.450 1.00 77.38 157 GLY A C 1
ATOM 1221 O O . GLY A 1 157 ? -4.215 4.774 -22.450 1.00 77.38 157 GLY A O 1
ATOM 1222 N N . ASN A 1 158 ? -4.468 6.780 -23.434 1.00 83.56 158 ASN A N 1
ATOM 1223 C CA . ASN A 1 158 ? -4.492 7.520 -22.177 1.00 83.56 158 ASN A CA 1
ATOM 1224 C C . ASN A 1 158 ? -5.820 7.270 -21.458 1.00 83.56 158 ASN A C 1
ATOM 1226 O O . ASN A 1 158 ? -6.855 7.063 -22.095 1.00 83.56 158 ASN A O 1
ATOM 1230 N N . ILE A 1 159 ? -5.772 7.274 -20.132 1.00 92.69 159 ILE A N 1
ATOM 1231 C CA . ILE A 1 159 ? -6.962 7.182 -19.294 1.00 92.69 159 ILE A CA 1
ATOM 1232 C C . ILE A 1 159 ? -7.460 8.606 -19.107 1.00 92.69 159 ILE A C 1
ATOM 1234 O O . ILE A 1 159 ? -6.740 9.440 -18.574 1.00 92.69 159 ILE A O 1
ATOM 1238 N N . GLU A 1 160 ? -8.679 8.892 -19.542 1.00 94.25 160 GLU A N 1
ATOM 1239 C CA . GLU A 1 160 ? -9.281 10.201 -19.307 1.00 94.25 160 GLU A CA 1
ATOM 1240 C C . GLU A 1 160 ? -9.551 10.420 -17.823 1.00 94.25 160 GLU A C 1
ATOM 1242 O O . GLU A 1 160 ? -9.377 11.512 -17.302 1.00 94.25 160 GLU A O 1
ATOM 1247 N N . GLY A 1 161 ? -10.023 9.396 -17.124 1.00 96.12 161 GLY A N 1
ATOM 1248 C CA . GLY A 1 161 ? -10.391 9.575 -15.737 1.00 96.12 161 GLY A CA 1
ATOM 1249 C C . GLY A 1 161 ? -10.592 8.276 -15.000 1.00 96.12 161 GLY A C 1
ATOM 1250 O O . GLY A 1 161 ? -10.734 7.202 -15.584 1.00 96.12 161 GLY A O 1
ATOM 1251 N N . MET A 1 162 ? -10.599 8.402 -13.682 1.00 97.06 162 MET A N 1
ATOM 1252 C CA . MET A 1 162 ? -10.753 7.292 -12.757 1.00 97.06 162 MET A CA 1
ATOM 1253 C C . MET A 1 162 ? -11.851 7.636 -11.766 1.00 97.06 162 MET A C 1
ATOM 1255 O O . MET A 1 162 ? -11.819 8.698 -11.158 1.00 97.06 162 MET A O 1
ATOM 1259 N N . LEU A 1 163 ? -12.814 6.740 -11.599 1.00 97.81 163 LEU A N 1
ATOM 1260 C CA . LEU A 1 163 ? -13.793 6.773 -10.516 1.00 97.81 163 LEU A CA 1
ATOM 1261 C C . LEU A 1 163 ? -13.383 5.710 -9.494 1.00 97.81 163 LEU A C 1
ATOM 1263 O O . LEU A 1 163 ? -13.043 4.604 -9.900 1.00 97.81 163 LEU A O 1
ATOM 1267 N N . TRP A 1 164 ? -13.405 5.996 -8.196 1.00 98.00 164 TRP A N 1
ATOM 1268 C CA . TRP A 1 164 ? -13.089 4.998 -7.172 1.00 98.00 164 TRP A CA 1
ATOM 1269 C C . TRP A 1 164 ? -13.829 5.244 -5.865 1.00 98.00 164 TRP A C 1
ATOM 1271 O O . TRP A 1 164 ? -14.295 6.350 -5.584 1.00 98.00 164 TRP A O 1
ATOM 1281 N N . ARG A 1 165 ? -13.906 4.188 -5.059 1.00 96.81 165 ARG A N 1
ATOM 1282 C CA . ARG A 1 165 ? -14.518 4.197 -3.731 1.00 96.81 165 ARG A CA 1
ATOM 1283 C C . ARG A 1 165 ? -13.906 3.098 -2.868 1.00 96.81 165 ARG A C 1
ATOM 1285 O O . ARG A 1 165 ? -13.577 2.029 -3.387 1.00 96.81 165 ARG A O 1
ATOM 1292 N N . SER A 1 166 ? -13.782 3.353 -1.572 1.00 96.69 166 SER A N 1
ATOM 1293 C CA . SER A 1 166 ? -13.374 2.384 -0.553 1.00 96.69 166 SER A CA 1
ATOM 1294 C C . SER A 1 166 ? -14.330 2.423 0.638 1.00 96.69 166 SER A C 1
ATOM 1296 O O . SER A 1 166 ? -15.017 3.417 0.857 1.00 96.69 166 SER A O 1
ATOM 1298 N N . THR A 1 167 ? -14.398 1.332 1.399 1.00 93.81 167 THR A N 1
ATOM 1299 C CA . THR A 1 167 ? -15.298 1.217 2.561 1.00 93.81 167 THR A CA 1
ATOM 1300 C C . THR A 1 167 ? -14.834 2.035 3.767 1.00 93.81 167 THR A C 1
ATOM 1302 O O . THR A 1 167 ? -15.637 2.277 4.661 1.00 93.81 167 THR A O 1
ATOM 1305 N N . GLY A 1 168 ? -13.569 2.479 3.815 1.00 93.19 168 GLY A N 1
ATOM 1306 C CA . GLY A 1 168 ? -13.028 3.225 4.955 1.00 93.19 168 GLY A CA 1
ATOM 1307 C C . GLY A 1 168 ? -13.834 4.484 5.287 1.00 93.19 168 GLY A C 1
ATOM 1308 O O . GLY A 1 168 ? -14.163 4.716 6.450 1.00 93.19 168 GLY A O 1
ATOM 1309 N N . ASP A 1 169 ? -14.212 5.260 4.269 1.00 91.44 169 ASP A N 1
ATOM 1310 C CA . ASP A 1 169 ? -15.067 6.446 4.414 1.00 91.44 169 ASP A CA 1
ATOM 1311 C C . ASP A 1 169 ? -16.351 6.420 3.567 1.00 91.44 169 ASP A C 1
ATOM 1313 O O . ASP A 1 169 ? -17.229 7.276 3.756 1.00 91.44 169 ASP A O 1
ATOM 1317 N N . ASP A 1 170 ? -16.467 5.423 2.685 1.00 91.75 170 ASP A N 1
ATOM 1318 C CA . ASP A 1 170 ? -17.584 5.152 1.781 1.00 91.75 170 ASP A CA 1
ATOM 1319 C C . ASP A 1 170 ? -17.889 6.277 0.774 1.00 91.75 170 ASP A C 1
ATOM 1321 O O . ASP A 1 170 ? -19.005 6.405 0.269 1.00 91.75 170 ASP A O 1
ATOM 1325 N N . MET A 1 171 ? -16.900 7.121 0.460 1.00 93.94 171 MET A N 1
ATOM 1326 C CA . MET A 1 171 ? -17.075 8.261 -0.445 1.00 93.94 171 MET A CA 1
ATOM 1327 C C . MET A 1 171 ? -16.676 7.932 -1.887 1.00 93.94 171 MET A C 1
ATOM 1329 O O . MET A 1 171 ? -15.563 7.487 -2.173 1.00 93.94 171 MET A O 1
ATOM 1333 N N . LEU A 1 172 ? -17.579 8.220 -2.832 1.00 96.25 172 LEU A N 1
ATOM 1334 C CA . LEU A 1 172 ? -17.316 8.076 -4.263 1.00 96.25 172 LEU A CA 1
ATOM 1335 C C . LEU A 1 172 ? -16.539 9.284 -4.801 1.00 96.25 172 LEU A C 1
ATOM 1337 O O . LEU A 1 172 ? -16.985 10.428 -4.685 1.00 96.25 172 LEU A O 1
ATOM 1341 N N . ARG A 1 173 ? -15.390 9.029 -5.424 1.00 96.75 173 ARG A N 1
ATOM 1342 C CA . ARG A 1 173 ? -14.439 10.052 -5.877 1.00 96.75 173 ARG A CA 1
ATOM 1343 C C . ARG A 1 173 ? -14.026 9.844 -7.313 1.00 96.75 173 ARG A C 1
ATOM 1345 O O . ARG A 1 173 ? -14.089 8.731 -7.829 1.00 96.75 173 ARG A O 1
ATOM 1352 N N . LYS A 1 174 ? -13.595 10.927 -7.945 1.00 96.38 174 LYS A N 1
ATOM 1353 C CA . LYS A 1 174 ? -13.233 10.957 -9.351 1.00 96.38 174 LYS A CA 1
ATOM 1354 C C . LYS A 1 174 ? -12.006 11.828 -9.596 1.00 96.38 174 LYS A C 1
ATOM 1356 O O . LYS A 1 174 ? -11.863 12.882 -8.979 1.00 96.38 174 LYS A O 1
ATOM 1361 N N . TYR A 1 175 ? -11.192 11.396 -10.550 1.00 98.06 175 TYR A N 1
ATOM 1362 C CA . TYR A 1 175 ? -10.224 12.219 -11.258 1.00 98.06 175 TYR A CA 1
ATOM 1363 C C . TYR A 1 175 ? -10.629 12.382 -12.721 1.00 98.06 175 TYR A C 1
ATOM 1365 O O . TYR A 1 175 ? -11.031 11.404 -13.358 1.00 98.06 175 TYR A O 1
ATOM 1373 N N . ASP A 1 176 ? -10.460 13.596 -13.240 1.00 97.88 176 ASP A N 1
ATOM 1374 C CA . ASP A 1 176 ? -10.343 13.883 -14.671 1.00 97.88 176 ASP A CA 1
ATOM 1375 C C . ASP A 1 176 ? -8.892 14.283 -14.971 1.00 97.88 176 ASP A C 1
ATOM 1377 O O . ASP A 1 176 ? -8.364 15.242 -14.404 1.00 97.88 176 ASP A O 1
ATOM 1381 N N . PHE A 1 177 ? -8.222 13.517 -15.821 1.00 97.88 177 PHE A N 1
ATOM 1382 C CA . PHE A 1 177 ? -6.829 13.713 -16.192 1.00 97.88 177 PHE A CA 1
ATOM 1383 C C . PHE A 1 177 ? -6.726 14.561 -17.455 1.00 97.88 177 PHE A C 1
ATOM 1385 O O . PHE A 1 177 ? -7.538 14.470 -18.368 1.00 97.88 177 PHE A O 1
ATOM 1392 N N . THR A 1 178 ? -5.689 15.386 -17.523 1.00 97.12 178 THR A N 1
ATOM 1393 C CA . THR A 1 178 ? -5.375 16.176 -18.717 1.00 97.12 178 THR A CA 1
ATOM 1394 C C . THR A 1 178 ? -3.959 15.878 -19.161 1.00 97.12 178 THR A C 1
ATOM 1396 O O . THR A 1 178 ? -3.102 15.559 -18.335 1.00 97.12 178 THR A O 1
ATOM 1399 N N . TYR A 1 179 ? -3.720 15.977 -20.465 1.00 96.06 179 TYR A N 1
ATOM 1400 C CA . TYR A 1 179 ? -2.439 15.652 -21.070 1.00 96.06 179 TYR A CA 1
ATOM 1401 C C . TYR A 1 179 ? -2.023 16.715 -22.078 1.00 96.06 179 TYR A C 1
ATOM 1403 O O . TYR A 1 179 ? -2.869 17.336 -22.726 1.00 96.06 179 TYR A O 1
ATOM 1411 N N . ASP A 1 180 ? -0.716 16.866 -22.269 1.00 94.62 180 ASP A N 1
ATOM 1412 C CA . ASP A 1 180 ? -0.186 17.587 -23.419 1.00 94.62 180 ASP A CA 1
ATOM 1413 C C . ASP A 1 180 ? -0.166 16.708 -24.686 1.00 94.62 180 ASP A C 1
ATOM 1415 O O . ASP A 1 180 ? -0.491 15.517 -24.672 1.00 94.62 180 ASP A O 1
ATOM 1419 N N . ALA A 1 181 ? 0.246 17.290 -25.816 1.00 91.62 181 ALA A N 1
ATOM 1420 C CA . ALA A 1 181 ? 0.339 16.569 -27.087 1.00 91.62 181 ALA A CA 1
ATOM 1421 C C . ALA A 1 181 ? 1.372 15.420 -27.074 1.00 91.62 181 ALA A C 1
ATOM 1423 O O . ALA A 1 181 ? 1.288 14.512 -27.900 1.00 91.62 181 ALA A O 1
ATOM 1424 N N . GLY A 1 182 ? 2.328 15.440 -26.139 1.00 87.81 182 GLY A N 1
ATOM 1425 C CA . GLY A 1 182 ? 3.296 14.371 -25.895 1.00 87.81 182 GLY A CA 1
ATOM 1426 C C . GLY A 1 182 ? 2.755 13.247 -25.008 1.00 87.81 182 GLY A C 1
ATOM 1427 O O . GLY A 1 182 ? 3.495 12.318 -24.704 1.00 87.81 182 GLY A O 1
ATOM 1428 N N . SER A 1 183 ? 1.475 13.301 -24.617 1.00 90.19 183 SER A N 1
ATOM 1429 C CA . SER A 1 183 ? 0.843 12.381 -23.663 1.00 90.19 183 SER A CA 1
ATOM 1430 C C . SER A 1 183 ? 1.443 12.421 -22.256 1.00 90.19 183 SER A C 1
ATOM 1432 O O . SER A 1 183 ? 1.307 11.440 -21.527 1.00 90.19 183 SER A O 1
ATOM 1434 N N . ARG A 1 184 ? 2.060 13.538 -21.855 1.00 94.25 184 ARG A N 1
ATOM 1435 C CA . ARG A 1 184 ? 2.504 13.779 -20.472 1.00 94.25 184 ARG A CA 1
ATOM 1436 C C . ARG A 1 184 ? 1.362 14.379 -19.665 1.00 94.25 184 ARG A C 1
ATOM 1438 O O . ARG A 1 184 ? 0.576 15.153 -20.211 1.00 94.25 184 ARG A O 1
ATOM 1445 N N . LEU A 1 185 ? 1.239 14.006 -18.396 1.00 96.88 185 LEU A N 1
ATOM 1446 C CA . LEU A 1 185 ? 0.145 14.444 -17.531 1.00 96.88 185 LEU A CA 1
ATOM 1447 C C . LEU A 1 185 ? 0.273 15.945 -17.224 1.00 96.88 185 LEU A C 1
ATOM 1449 O O . LEU A 1 185 ? 1.268 16.376 -16.676 1.00 96.88 185 LEU A O 1
ATOM 1453 N N . THR A 1 186 ? -0.735 16.762 -17.508 1.00 97.94 186 THR A N 1
ATOM 1454 C CA . THR A 1 186 ? -0.718 18.208 -17.191 1.00 97.94 186 THR A CA 1
ATOM 1455 C C . THR A 1 186 ? -1.573 18.570 -15.978 1.00 97.94 186 THR A C 1
ATOM 1457 O O . THR A 1 186 ? -1.473 19.670 -15.425 1.00 97.94 186 THR A O 1
ATOM 1460 N N . GLY A 1 187 ? -2.416 17.641 -15.533 1.00 98.00 187 GLY A N 1
ATOM 1461 C CA . GLY A 1 187 ? -3.261 17.826 -14.364 1.00 98.00 187 GLY A CA 1
ATOM 1462 C C . GLY A 1 187 ? -4.144 16.620 -14.074 1.00 98.00 187 GLY A C 1
ATOM 1463 O O . GLY A 1 187 ? -4.396 15.791 -14.947 1.00 98.00 187 GLY A O 1
ATOM 1464 N N . ALA A 1 188 ? -4.620 16.561 -12.837 1.00 98.31 188 ALA A N 1
ATOM 1465 C CA . ALA A 1 188 ? -5.569 15.584 -12.330 1.00 98.31 188 ALA A CA 1
ATOM 1466 C C . ALA A 1 188 ? -6.595 16.325 -11.466 1.00 98.31 188 ALA A C 1
ATOM 1468 O O . ALA A 1 188 ? -6.292 16.709 -10.336 1.00 98.31 188 ALA A O 1
ATOM 1469 N N . ASP A 1 189 ? -7.786 16.567 -12.009 1.00 98.00 189 ASP A N 1
ATOM 1470 C CA . ASP A 1 189 ? -8.848 17.310 -11.335 1.00 98.00 189 ASP A CA 1
ATOM 1471 C C . ASP A 1 189 ? -9.644 16.396 -10.404 1.00 98.00 189 ASP A C 1
ATOM 1473 O O . ASP A 1 189 ? -10.377 15.515 -10.857 1.00 98.00 189 ASP A O 1
ATOM 1477 N N . PHE A 1 190 ? -9.482 16.588 -9.096 1.00 98.25 190 PHE A N 1
ATOM 1478 C CA . PHE A 1 190 ? -10.171 15.799 -8.084 1.00 98.25 190 PHE A CA 1
ATOM 1479 C C . PHE A 1 190 ? -11.589 16.321 -7.859 1.00 98.25 190 PHE A C 1
ATOM 1481 O O . PHE A 1 190 ? -11.806 17.519 -7.645 1.00 98.25 190 PHE A O 1
ATOM 1488 N N . ASN A 1 191 ? -12.551 15.403 -7.788 1.00 96.75 191 ASN A N 1
ATOM 1489 C CA . ASN A 1 191 ? -13.912 15.695 -7.362 1.00 96.75 191 ASN A CA 1
ATOM 1490 C C . ASN A 1 191 ? -14.476 14.564 -6.490 1.00 96.75 191 ASN A C 1
ATOM 1492 O O . ASN A 1 191 ? -14.213 13.384 -6.720 1.00 96.75 191 ASN A O 1
ATOM 1496 N N . GLN A 1 192 ? -15.316 14.917 -5.517 1.00 95.88 192 GLN A N 1
ATOM 1497 C CA . GLN A 1 192 ? -16.065 13.964 -4.697 1.00 95.88 192 GLN A CA 1
ATOM 1498 C C . GLN A 1 192 ? -17.551 14.069 -5.033 1.00 95.88 192 GLN A C 1
ATOM 1500 O O . GLN A 1 192 ? -18.058 15.161 -5.306 1.00 95.88 192 GLN A O 1
ATOM 1505 N N . LEU A 1 193 ? -18.264 12.943 -5.027 1.00 94.56 193 LEU A N 1
ATOM 1506 C CA . LEU A 1 193 ? -19.712 12.967 -5.146 1.00 94.56 193 LEU A CA 1
ATOM 1507 C C . LEU A 1 193 ? -20.288 13.649 -3.901 1.00 94.56 193 LEU A C 1
ATOM 1509 O O . LEU A 1 193 ? -20.140 13.162 -2.783 1.00 94.56 193 LEU A O 1
ATOM 1513 N N . ASN A 1 194 ? -20.949 14.782 -4.104 1.00 89.69 194 ASN A N 1
ATOM 1514 C CA . ASN A 1 194 ? -21.731 15.455 -3.081 1.00 89.69 194 ASN A CA 1
ATOM 1515 C C . ASN A 1 194 ? -23.179 15.533 -3.560 1.00 89.69 194 ASN A C 1
ATOM 1517 O O . ASN A 1 194 ? -23.469 16.122 -4.606 1.00 89.69 194 ASN A O 1
ATOM 1521 N N . SER A 1 195 ? -24.085 14.927 -2.790 1.00 84.62 195 SER A N 1
ATOM 1522 C CA . SER A 1 195 ? -25.482 14.719 -3.169 1.00 84.62 195 SER A CA 1
ATOM 1523 C C . SER A 1 195 ? -25.579 13.986 -4.511 1.00 84.62 195 SER A C 1
ATOM 1525 O O . SER A 1 195 ? -25.445 12.768 -4.544 1.00 84.62 195 SER A O 1
ATOM 1527 N N . ASN A 1 196 ? -25.735 14.712 -5.623 1.00 86.50 196 ASN A N 1
ATOM 1528 C CA . ASN A 1 196 ? -25.809 14.127 -6.961 1.00 86.50 196 ASN A CA 1
ATOM 1529 C C . ASN A 1 196 ? -24.812 14.728 -7.972 1.00 86.50 196 ASN A C 1
ATOM 1531 O O . ASN A 1 196 ? -24.934 14.502 -9.176 1.00 86.50 196 ASN A O 1
ATOM 1535 N N . SER A 1 197 ? -23.824 15.508 -7.526 1.00 91.62 197 SER A N 1
ATOM 1536 C CA . SER A 1 197 ? -22.814 16.093 -8.416 1.00 91.62 197 SER A CA 1
ATOM 1537 C C . SER A 1 197 ? -21.407 15.826 -7.915 1.00 91.62 197 SER A C 1
ATOM 1539 O O . SER A 1 197 ? -21.122 15.964 -6.726 1.00 91.62 197 SER A O 1
ATOM 1541 N N . PHE A 1 198 ? -20.504 15.508 -8.839 1.00 94.94 198 PHE A N 1
ATOM 1542 C CA . PHE A 1 198 ? -19.075 15.560 -8.563 1.00 94.94 198 PHE A CA 1
ATOM 1543 C C . PHE A 1 198 ? -18.666 17.022 -8.422 1.00 94.94 198 PHE A C 1
ATOM 1545 O O . PHE A 1 198 ? -18.926 17.833 -9.309 1.00 94.94 198 PHE A O 1
ATOM 1552 N N . SER A 1 199 ? -18.115 17.376 -7.266 1.00 93.75 199 SER A N 1
ATOM 1553 C CA . SER A 1 199 ? -17.637 18.727 -6.981 1.00 93.75 199 SER A CA 1
ATOM 1554 C C . SER A 1 199 ? -16.639 18.713 -5.824 1.00 93.75 199 SER A C 1
ATOM 1556 O O . SER A 1 199 ? -16.441 17.697 -5.158 1.00 93.75 199 SER A O 1
ATOM 1558 N N . LYS A 1 200 ? -16.061 19.879 -5.535 1.00 92.56 200 LYS A N 1
ATOM 1559 C CA . LYS A 1 200 ? -15.234 20.126 -4.343 1.00 92.56 200 LYS A CA 1
ATOM 1560 C C . LYS A 1 200 ? -16.042 20.712 -3.175 1.00 92.56 200 LYS A C 1
ATOM 1562 O O . LYS A 1 200 ? -15.476 21.121 -2.168 1.00 92.56 200 LYS A O 1
ATOM 1567 N N . ALA A 1 201 ? -17.376 20.757 -3.284 1.00 88.88 201 ALA A N 1
ATOM 1568 C CA . ALA A 1 201 ? -18.252 21.373 -2.280 1.00 88.88 201 ALA A CA 1
ATOM 1569 C C . ALA A 1 201 ? -18.239 20.644 -0.925 1.00 88.88 201 ALA A C 1
ATOM 1571 O O . ALA A 1 201 ? -18.641 21.218 0.080 1.00 88.88 201 ALA A O 1
ATOM 1572 N N . ALA A 1 202 ? -17.755 19.398 -0.886 1.00 82.31 202 ALA A N 1
ATOM 1573 C CA . ALA A 1 202 ? -17.502 18.664 0.354 1.00 82.31 202 ALA A CA 1
ATOM 1574 C C . ALA A 1 202 ? -16.286 19.198 1.147 1.00 82.31 202 ALA A C 1
ATOM 1576 O O . ALA A 1 202 ? -15.948 18.643 2.184 1.00 82.31 202 ALA A O 1
ATOM 1577 N N . GLY A 1 203 ? -15.601 20.240 0.657 1.00 87.31 203 GLY A N 1
ATOM 1578 C CA . GLY A 1 203 ? -14.402 20.798 1.291 1.00 87.31 203 GLY A CA 1
ATOM 1579 C C . GLY A 1 203 ? -13.140 19.957 1.081 1.00 87.31 203 GLY A C 1
ATOM 1580 O O . GLY A 1 203 ? -12.113 20.245 1.697 1.00 87.31 203 GLY A O 1
ATOM 1581 N N . ILE A 1 204 ? -13.218 18.944 0.210 1.00 92.56 204 ILE A N 1
ATOM 1582 C CA . ILE A 1 204 ? -12.151 17.991 -0.096 1.00 92.56 204 ILE A CA 1
ATOM 1583 C C . ILE A 1 204 ? -11.694 18.163 -1.543 1.00 92.56 204 ILE A C 1
ATOM 1585 O O . ILE A 1 204 ? -12.491 18.126 -2.481 1.00 92.56 204 ILE A O 1
ATOM 1589 N N . ASP A 1 205 ? -10.391 18.335 -1.700 1.00 96.62 205 ASP A N 1
ATOM 1590 C CA . ASP A 1 205 ? -9.698 18.569 -2.956 1.00 96.62 205 ASP A CA 1
ATOM 1591 C C . ASP A 1 205 ? -8.265 18.033 -2.858 1.00 96.62 205 ASP A C 1
ATOM 1593 O O . ASP A 1 205 ? -7.496 18.468 -1.995 1.00 96.62 205 ASP A O 1
ATOM 1597 N N . PHE A 1 206 ? -7.949 17.097 -3.754 1.00 97.62 206 PHE A N 1
ATOM 1598 C CA . PHE A 1 206 ? -6.636 16.477 -3.943 1.00 97.62 206 PHE A CA 1
ATOM 1599 C C . PHE A 1 206 ? -6.133 16.659 -5.385 1.00 97.62 206 PHE A C 1
ATOM 1601 O O . PHE A 1 206 ? -5.497 15.778 -5.968 1.00 97.62 206 PHE A O 1
ATOM 1608 N N . SER A 1 207 ? -6.507 17.770 -6.022 1.00 98.38 207 SER A N 1
ATOM 1609 C CA . SER A 1 207 ? -6.150 18.030 -7.415 1.00 98.38 207 SER A CA 1
ATOM 1610 C C . SER A 1 207 ? -4.650 18.271 -7.587 1.00 98.38 207 SER A C 1
ATOM 1612 O O . SER A 1 207 ? -4.015 18.941 -6.768 1.00 98.38 207 SER A O 1
ATOM 1614 N N . VAL A 1 208 ? -4.113 17.792 -8.709 1.00 98.38 208 VAL A N 1
ATOM 1615 C CA . VAL A 1 208 ? -2.791 18.178 -9.219 1.00 98.38 208 VAL A CA 1
ATOM 1616 C C . VAL A 1 208 ? -2.990 19.108 -10.406 1.00 98.38 208 VAL A C 1
ATOM 1618 O O . VAL A 1 208 ? -3.776 18.811 -11.304 1.00 98.38 208 VAL A O 1
ATOM 1621 N N . SER A 1 209 ? -2.300 20.245 -10.424 1.00 98.00 209 SER A N 1
ATOM 1622 C CA . SER A 1 209 ? -2.455 21.240 -11.492 1.00 98.00 209 SER A CA 1
ATOM 1623 C C . SER A 1 209 ? -1.172 22.015 -11.761 1.00 98.00 209 SER A C 1
ATOM 1625 O O . SER A 1 209 ? -0.234 21.998 -10.964 1.00 98.00 209 SER A O 1
ATOM 1627 N N . GLY A 1 210 ? -1.136 22.727 -12.890 1.00 96.38 210 GLY A N 1
ATOM 1628 C CA . GLY A 1 210 ? 0.037 23.503 -13.296 1.00 96.38 210 GLY A CA 1
ATOM 1629 C C . GLY A 1 210 ? 1.267 22.629 -13.532 1.00 96.38 210 GLY A C 1
ATOM 1630 O O . GLY A 1 210 ? 2.381 23.101 -13.315 1.00 96.38 210 GLY A O 1
ATOM 1631 N N . LEU A 1 211 ? 1.054 21.369 -13.923 1.00 97.38 211 LEU A N 1
ATOM 1632 C CA . LEU A 1 211 ? 2.117 20.423 -14.208 1.00 97.38 211 LEU A CA 1
ATOM 1633 C C . LEU A 1 211 ? 2.640 20.688 -15.622 1.00 97.38 211 LEU A C 1
ATOM 1635 O O . LEU A 1 211 ? 1.969 20.407 -16.614 1.00 97.38 211 LEU A O 1
ATOM 1639 N N . ASN A 1 212 ? 3.809 21.318 -15.690 1.00 97.31 212 ASN A N 1
ATOM 1640 C CA . ASN A 1 212 ? 4.429 21.775 -16.931 1.00 97.31 212 ASN A CA 1
ATOM 1641 C C . ASN A 1 212 ? 5.787 21.113 -17.119 1.00 97.31 212 ASN A C 1
ATOM 1643 O O . ASN A 1 212 ? 6.467 20.808 -16.140 1.00 97.31 212 ASN A O 1
ATOM 1647 N N . TYR A 1 213 ? 6.210 20.991 -18.374 1.00 97.19 213 TYR A N 1
ATOM 1648 C CA . TYR A 1 213 ? 7.455 20.331 -18.738 1.00 97.19 213 TYR A CA 1
ATOM 1649 C C . TYR A 1 213 ? 8.276 21.180 -19.693 1.00 97.19 213 TYR A C 1
ATOM 1651 O O . TYR A 1 213 ? 7.723 21.897 -20.530 1.00 97.19 213 TYR A O 1
ATOM 1659 N N . ASP A 1 214 ? 9.595 21.041 -19.626 1.00 94.62 214 ASP A N 1
ATOM 1660 C CA . ASP A 1 214 ? 10.446 21.479 -20.724 1.00 94.62 214 ASP A CA 1
ATOM 1661 C C . ASP A 1 214 ? 10.391 20.496 -21.915 1.00 94.62 214 ASP A C 1
ATOM 1663 O O . ASP A 1 214 ? 9.666 19.489 -21.925 1.00 94.62 214 ASP A O 1
ATOM 1667 N N . ALA A 1 215 ? 11.164 20.800 -22.959 1.00 90.50 215 ALA A N 1
ATOM 1668 C CA . ALA A 1 215 ? 11.234 19.980 -24.167 1.00 90.50 215 ALA A CA 1
ATOM 1669 C C . ALA A 1 215 ? 11.823 18.576 -23.929 1.00 90.50 215 ALA A C 1
ATOM 1671 O O . ALA A 1 215 ? 11.540 17.673 -24.712 1.00 90.50 215 ALA A O 1
ATOM 1672 N N . ASN A 1 216 ? 12.599 18.383 -22.858 1.00 88.94 216 ASN A N 1
ATOM 1673 C CA . ASN A 1 216 ? 13.190 17.098 -22.488 1.00 88.94 216 ASN A CA 1
ATOM 1674 C C . ASN A 1 216 ? 12.285 16.292 -21.538 1.00 88.94 216 ASN A C 1
ATOM 1676 O O . ASN A 1 216 ? 12.623 15.164 -21.196 1.00 88.94 216 ASN A O 1
ATOM 1680 N N . GLY A 1 217 ? 11.146 16.837 -21.097 1.00 91.44 217 GLY A N 1
ATOM 1681 C CA . GLY A 1 217 ? 10.281 16.175 -20.112 1.00 91.44 217 GLY A CA 1
ATOM 1682 C C . GLY A 1 217 ? 10.732 16.378 -18.670 1.00 91.44 217 GLY A C 1
ATOM 1683 O O . GLY A 1 217 ? 10.327 15.638 -17.786 1.00 91.44 217 GLY A O 1
ATOM 1684 N N . ASN A 1 218 ? 11.562 17.378 -18.389 1.00 96.12 218 ASN A N 1
ATOM 1685 C CA . ASN A 1 218 ? 11.787 17.781 -17.011 1.00 96.12 218 ASN A CA 1
ATOM 1686 C C . ASN A 1 218 ? 10.564 18.537 -16.486 1.00 96.12 218 ASN A C 1
ATOM 1688 O O . ASN A 1 218 ? 10.124 19.498 -17.119 1.00 96.12 218 ASN A O 1
ATOM 1692 N N . ILE A 1 219 ? 10.050 18.143 -15.319 1.00 97.75 219 ILE A N 1
ATOM 1693 C CA . ILE A 1 219 ? 8.987 18.877 -14.622 1.00 97.75 219 ILE A CA 1
ATOM 1694 C C . ILE A 1 219 ? 9.499 20.279 -14.275 1.00 97.75 219 ILE A C 1
ATOM 1696 O O . ILE A 1 219 ? 10.577 20.415 -13.707 1.00 97.75 219 ILE A O 1
ATOM 1700 N N . LEU A 1 220 ? 8.731 21.315 -14.600 1.00 97.69 220 LEU A N 1
ATOM 1701 C CA . LEU A 1 220 ? 9.037 22.717 -14.296 1.00 97.69 220 LEU A CA 1
ATOM 1702 C C . LEU A 1 220 ? 8.238 23.230 -13.098 1.00 97.69 220 LEU A C 1
ATOM 1704 O O . LEU A 1 220 ? 8.735 24.027 -12.300 1.00 97.69 220 LEU A O 1
ATOM 1708 N N . ASN A 1 221 ? 6.995 22.772 -12.966 1.00 97.88 221 ASN A N 1
ATOM 1709 C CA . ASN A 1 221 ? 6.078 23.176 -11.910 1.00 97.88 221 ASN A CA 1
ATOM 1710 C C . ASN A 1 221 ? 5.159 22.024 -11.534 1.00 97.88 221 ASN A C 1
ATOM 1712 O O . ASN A 1 221 ? 4.807 21.229 -12.398 1.00 97.88 221 ASN A O 1
ATOM 1716 N N . MET A 1 222 ? 4.733 21.982 -10.275 1.00 98.19 222 MET A N 1
ATOM 1717 C CA . MET A 1 222 ? 3.663 21.103 -9.818 1.00 98.19 222 MET A CA 1
ATOM 1718 C C . MET A 1 222 ? 2.938 21.766 -8.648 1.00 98.19 222 MET A C 1
ATOM 1720 O O . MET A 1 222 ? 3.575 22.159 -7.675 1.00 98.19 222 MET A O 1
ATOM 1724 N N . ASN A 1 223 ? 1.613 21.888 -8.730 1.00 98.06 223 ASN A N 1
ATOM 1725 C CA . ASN A 1 223 ? 0.791 22.280 -7.588 1.00 98.06 223 ASN A CA 1
ATOM 1726 C C . ASN A 1 223 ? -0.027 21.088 -7.111 1.00 98.06 223 ASN A C 1
ATOM 1728 O O . ASN A 1 223 ? -0.680 20.433 -7.929 1.00 98.06 223 ASN A O 1
ATOM 1732 N N . GLN A 1 224 ? -0.059 20.870 -5.799 1.00 97.81 224 GLN A N 1
ATOM 1733 C CA . GLN A 1 224 ? -0.898 19.850 -5.176 1.00 97.81 224 GLN A CA 1
ATOM 1734 C C . GLN A 1 224 ? -1.797 20.482 -4.117 1.00 97.81 224 GLN A C 1
ATOM 1736 O O . GLN A 1 224 ? -1.391 21.321 -3.305 1.00 97.81 224 GLN A O 1
ATOM 1741 N N . ARG A 1 225 ? -3.070 20.098 -4.164 1.00 97.44 225 ARG A N 1
ATOM 1742 C CA . ARG A 1 225 ? -4.071 20.417 -3.147 1.00 97.44 225 ARG A CA 1
ATOM 1743 C C . ARG A 1 225 ? -4.146 19.248 -2.186 1.00 97.44 225 ARG A C 1
ATOM 1745 O O . ARG A 1 225 ? -4.096 18.123 -2.650 1.00 97.44 225 ARG A O 1
ATOM 1752 N N . GLY A 1 226 ? -4.312 19.497 -0.897 1.00 95.44 226 GLY A N 1
ATOM 1753 C CA . GLY A 1 226 ? -4.511 18.445 0.094 1.00 95.44 226 GLY A CA 1
ATOM 1754 C C . GLY A 1 226 ? -5.312 18.939 1.281 1.00 95.44 226 GLY A C 1
ATOM 1755 O O . GLY A 1 226 ? -5.514 20.140 1.452 1.00 95.44 226 GLY A O 1
ATOM 1756 N N . TRP A 1 227 ? -5.795 18.007 2.092 1.00 92.62 227 TRP A N 1
ATOM 1757 C CA . TRP A 1 227 ? -6.663 18.317 3.220 1.00 92.62 227 TRP A CA 1
ATOM 1758 C C . TRP A 1 227 ? -5.876 18.464 4.525 1.00 92.62 227 TRP A C 1
ATOM 1760 O O . TRP A 1 227 ? -5.113 17.573 4.898 1.00 92.62 227 TRP A O 1
ATOM 1770 N N . LYS A 1 228 ? -6.103 19.580 5.225 1.00 87.94 228 LYS A N 1
ATOM 1771 C CA . LYS A 1 228 ? -5.777 19.758 6.646 1.00 87.94 228 LYS A CA 1
ATOM 1772 C C . LYS A 1 228 ? -7.078 19.985 7.410 1.00 87.94 228 LYS A C 1
ATOM 1774 O O . LYS A 1 228 ? -8.133 20.217 6.817 1.00 87.94 228 LYS A O 1
ATOM 1779 N N . VAL A 1 229 ? -7.004 19.957 8.736 1.00 86.88 229 VAL A N 1
ATOM 1780 C CA . VAL A 1 229 ? -8.151 20.276 9.591 1.00 86.88 229 VAL A CA 1
ATOM 1781 C C . VAL A 1 229 ? -8.756 21.620 9.177 1.00 86.88 229 VAL A C 1
ATOM 1783 O O . VAL A 1 229 ? -8.067 22.637 9.145 1.00 86.88 229 VAL A O 1
ATOM 1786 N N . GLY A 1 230 ? -10.049 21.618 8.853 1.00 82.50 230 GLY A N 1
ATOM 1787 C CA . GLY A 1 230 ? -10.772 22.802 8.379 1.00 82.50 230 GLY A CA 1
ATOM 1788 C C . GLY A 1 230 ? -10.930 22.906 6.856 1.00 82.50 230 GLY A C 1
ATOM 1789 O O . GLY A 1 230 ? -11.686 23.762 6.405 1.00 82.50 230 GLY A O 1
ATOM 1790 N N . GLY A 1 231 ? -10.299 22.029 6.066 1.00 89.31 231 GLY A N 1
ATOM 1791 C CA . GLY A 1 231 ? -10.549 21.899 4.627 1.00 89.31 231 GLY A CA 1
ATOM 1792 C C . GLY A 1 231 ? -9.292 21.783 3.766 1.00 89.31 231 GLY A C 1
ATOM 1793 O O . GLY A 1 231 ? -8.156 21.830 4.243 1.00 89.31 231 GLY A O 1
ATOM 1794 N N . SER A 1 232 ? -9.501 21.641 2.456 1.00 93.81 232 SER A N 1
ATOM 1795 C CA . SER A 1 232 ? -8.394 21.554 1.506 1.00 93.81 232 SER A CA 1
ATOM 1796 C C . SER A 1 232 ? -7.683 22.883 1.247 1.00 93.81 232 SER A C 1
ATOM 1798 O O . SER A 1 232 ? -8.292 23.909 0.924 1.00 93.81 232 SER A O 1
ATOM 1800 N N . ILE A 1 233 ? -6.356 22.830 1.286 1.00 93.62 233 ILE A N 1
ATOM 1801 C CA . ILE A 1 233 ? -5.429 23.925 1.000 1.00 93.62 233 ILE A CA 1
ATOM 1802 C C . ILE A 1 233 ? -4.446 23.516 -0.102 1.00 93.62 233 ILE A C 1
ATOM 1804 O O . ILE A 1 233 ? -4.435 22.374 -0.552 1.00 93.62 233 ILE A O 1
ATOM 1808 N N . THR A 1 234 ? -3.628 24.459 -0.564 1.00 95.69 234 THR A N 1
ATOM 1809 C CA . THR A 1 234 ? -2.468 24.128 -1.397 1.00 95.69 234 THR A CA 1
ATOM 1810 C C . THR A 1 234 ? -1.367 23.680 -0.456 1.00 95.69 234 THR A C 1
ATOM 1812 O O . THR A 1 234 ? -0.979 24.465 0.409 1.00 95.69 234 THR A O 1
ATOM 1815 N N . ILE A 1 235 ? -0.940 22.432 -0.608 1.00 95.75 235 ILE A N 1
ATOM 1816 C CA . ILE A 1 235 ? 0.115 21.829 0.210 1.00 95.75 235 ILE A CA 1
ATOM 1817 C C . ILE A 1 235 ? 1.465 21.964 -0.491 1.00 95.75 235 ILE A C 1
ATOM 1819 O O . ILE A 1 235 ? 2.429 22.337 0.150 1.00 95.75 235 ILE A O 1
ATOM 1823 N N . ASP A 1 236 ? 1.473 21.864 -1.823 1.00 97.12 236 ASP A N 1
ATOM 1824 C CA . ASP A 1 236 ? 2.670 22.042 -2.633 1.00 97.12 236 ASP A CA 1
ATOM 1825 C C . ASP A 1 236 ? 2.428 23.076 -3.734 1.00 97.12 236 ASP A C 1
ATOM 1827 O O . ASP A 1 236 ? 1.417 23.043 -4.446 1.00 97.12 236 ASP A O 1
ATOM 1831 N N . SER A 1 237 ? 3.384 23.985 -3.903 1.00 97.00 237 SER A N 1
ATOM 1832 C CA . SER A 1 237 ? 3.493 24.905 -5.035 1.00 97.00 237 SER A CA 1
ATOM 1833 C C . SER A 1 237 ? 4.936 24.899 -5.539 1.00 97.00 237 SER A C 1
ATOM 1835 O O . SER A 1 237 ? 5.671 25.884 -5.381 1.00 97.00 237 SER A O 1
ATOM 1837 N N . LEU A 1 238 ? 5.326 23.784 -6.153 1.00 97.62 238 LEU A N 1
ATOM 1838 C CA . LEU A 1 238 ? 6.705 23.473 -6.504 1.00 97.62 238 LEU A CA 1
ATOM 1839 C C . LEU A 1 238 ? 7.146 24.186 -7.783 1.00 97.62 238 LEU A C 1
ATOM 1841 O O . LEU A 1 238 ? 6.456 24.192 -8.811 1.00 97.62 238 LEU A O 1
ATOM 1845 N N . LEU A 1 239 ? 8.340 24.763 -7.722 1.00 97.25 239 LEU A N 1
ATOM 1846 C CA . LEU A 1 239 ? 9.103 25.268 -8.854 1.00 97.25 239 LEU A CA 1
ATOM 1847 C C . LEU A 1 239 ? 10.422 24.504 -8.932 1.00 97.25 239 LEU A C 1
ATOM 1849 O O . LEU A 1 239 ? 11.190 24.492 -7.975 1.00 97.25 239 LEU A O 1
ATOM 1853 N N . TYR A 1 240 ? 10.690 23.910 -10.087 1.00 97.56 240 TYR A N 1
ATOM 1854 C CA . TYR A 1 240 ? 11.874 23.099 -10.324 1.00 97.56 240 TYR A CA 1
ATOM 1855 C C . TYR A 1 240 ? 12.889 23.925 -11.107 1.00 97.56 240 TYR A C 1
ATOM 1857 O O . TYR A 1 240 ? 12.601 24.391 -12.212 1.00 97.56 240 TYR A O 1
ATOM 1865 N N . THR A 1 241 ? 14.084 24.085 -10.549 1.00 97.00 241 THR A N 1
ATOM 1866 C CA . THR A 1 241 ? 15.203 24.734 -11.237 1.00 97.00 241 THR A CA 1
ATOM 1867 C C . THR A 1 241 ? 16.255 23.690 -11.557 1.00 97.00 241 THR A C 1
ATOM 1869 O O . THR A 1 241 ? 16.585 22.855 -10.717 1.00 97.00 241 THR A O 1
ATOM 1872 N N . TYR A 1 242 ? 16.814 23.750 -12.761 1.00 96.56 242 TYR A N 1
ATOM 1873 C CA . TYR A 1 242 ? 17.801 22.792 -13.248 1.00 96.56 242 TYR A CA 1
ATOM 1874 C C . TYR A 1 242 ? 19.177 23.433 -13.352 1.00 96.56 242 TYR A C 1
ATOM 1876 O O . TYR A 1 242 ? 19.307 24.627 -13.633 1.00 96.56 242 TYR A O 1
ATOM 1884 N N . ILE A 1 243 ? 20.216 22.624 -13.154 1.00 95.94 243 ILE A N 1
ATOM 1885 C CA . ILE A 1 243 ? 21.584 23.037 -13.465 1.00 95.94 243 ILE A CA 1
ATOM 1886 C C . ILE A 1 243 ? 21.644 23.366 -14.963 1.00 95.94 243 ILE A C 1
ATOM 1888 O O . ILE A 1 243 ? 21.103 22.633 -15.791 1.00 95.94 243 ILE A O 1
ATOM 1892 N N . SER A 1 244 ? 22.305 24.471 -15.313 1.00 94.50 244 SER A N 1
ATOM 1893 C CA . SER A 1 244 ? 22.414 24.922 -16.704 1.00 94.50 244 SER A CA 1
ATOM 1894 C C . SER A 1 244 ? 22.913 23.799 -17.624 1.00 94.50 244 SER A C 1
ATOM 1896 O O . SER A 1 244 ? 23.908 23.139 -17.321 1.00 94.50 244 SER A O 1
ATOM 1898 N N . ASN A 1 245 ? 22.220 23.596 -18.750 1.00 92.56 245 ASN A N 1
ATOM 1899 C CA . ASN A 1 245 ? 22.497 22.553 -19.746 1.00 92.56 245 ASN A CA 1
ATOM 1900 C C . ASN A 1 245 ? 22.466 21.111 -19.193 1.00 92.56 245 ASN A C 1
ATOM 1902 O O . ASN A 1 245 ? 23.259 20.266 -19.608 1.00 92.56 245 ASN A O 1
ATOM 1906 N N . SER A 1 246 ? 21.570 20.817 -18.246 1.00 94.56 246 SER A N 1
ATOM 1907 C CA . SER A 1 246 ? 21.470 19.510 -17.588 1.00 94.56 246 SER A CA 1
ATOM 1908 C C . SER A 1 246 ? 20.023 19.154 -17.219 1.00 94.56 246 SER A C 1
ATOM 1910 O O . SER A 1 246 ? 19.179 20.029 -17.070 1.00 94.56 246 SER A O 1
ATOM 1912 N N . ASN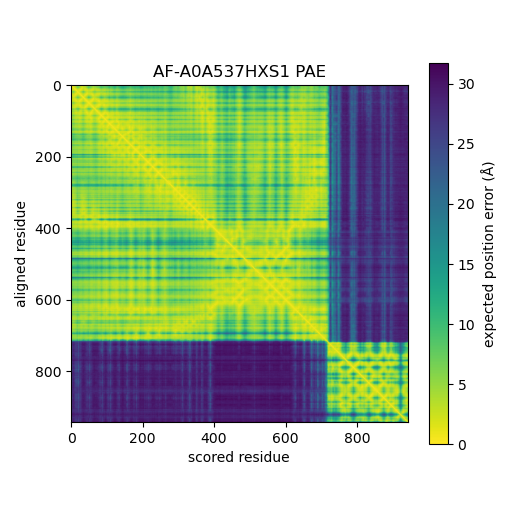 A 1 247 ? 19.754 17.858 -17.014 1.00 95.44 247 ASN A N 1
ATOM 1913 C CA . ASN A 1 247 ? 18.492 17.336 -16.461 1.00 95.44 247 ASN A CA 1
ATOM 1914 C C . ASN A 1 247 ? 18.538 17.146 -14.924 1.00 95.44 247 ASN A C 1
ATOM 1916 O O . ASN A 1 247 ? 17.573 16.678 -14.313 1.00 95.44 247 ASN A O 1
ATOM 1920 N N . LYS A 1 248 ? 19.671 17.496 -14.299 1.00 97.06 248 LYS A N 1
ATOM 1921 C CA . LYS A 1 248 ? 19.898 17.470 -12.844 1.00 97.06 248 LYS A CA 1
ATOM 1922 C C . LYS A 1 248 ? 19.257 18.685 -12.176 1.00 97.06 248 LYS A C 1
ATOM 1924 O O . LYS A 1 248 ? 19.418 19.801 -12.677 1.00 97.06 248 LYS A O 1
ATOM 1929 N N . LEU A 1 249 ? 18.570 18.478 -11.053 1.00 96.81 249 LEU A N 1
ATOM 1930 C CA . LEU A 1 249 ? 17.969 19.577 -10.295 1.00 96.81 249 LEU A CA 1
ATOM 1931 C C . LEU A 1 249 ? 19.053 20.415 -9.641 1.00 96.81 249 LEU A C 1
ATOM 1933 O O . LEU A 1 249 ? 20.004 19.895 -9.081 1.00 96.81 249 LEU A O 1
ATOM 1937 N N . LEU A 1 250 ? 18.888 21.726 -9.694 1.00 96.75 250 LEU A N 1
ATOM 1938 C CA . LEU A 1 250 ? 19.562 22.634 -8.781 1.00 96.75 250 LEU A CA 1
ATOM 1939 C C . LEU A 1 250 ? 18.768 22.719 -7.472 1.00 96.75 250 LEU A C 1
ATOM 1941 O O . LEU A 1 250 ? 19.338 22.579 -6.393 1.00 96.75 250 LEU A O 1
ATOM 1945 N N . ASN A 1 251 ? 17.451 22.921 -7.583 1.00 96.56 251 ASN A N 1
ATOM 1946 C CA . ASN A 1 251 ? 16.532 23.011 -6.453 1.00 96.56 251 ASN A CA 1
ATOM 1947 C C . ASN A 1 251 ? 15.089 22.671 -6.834 1.00 96.56 251 ASN A C 1
ATOM 1949 O O . ASN A 1 251 ? 14.705 22.715 -8.007 1.00 96.56 251 ASN A O 1
ATOM 1953 N N . VAL A 1 252 ? 14.298 22.383 -5.802 1.00 96.38 252 VAL A N 1
ATOM 1954 C CA . VAL A 1 252 ? 12.836 22.389 -5.844 1.00 96.38 252 VAL A CA 1
ATOM 1955 C C . VAL A 1 252 ? 12.353 23.375 -4.789 1.00 96.38 252 VAL A C 1
ATOM 1957 O O . VAL A 1 252 ? 12.437 23.125 -3.585 1.00 96.38 252 VAL A O 1
ATOM 1960 N N . TRP A 1 253 ? 11.893 24.541 -5.234 1.00 94.94 253 TRP A N 1
ATOM 1961 C CA . TRP A 1 253 ? 11.383 25.578 -4.348 1.00 94.94 253 TRP A CA 1
ATOM 1962 C C . TRP A 1 253 ? 9.879 25.451 -4.164 1.00 94.94 253 TRP A C 1
ATOM 1964 O O . TRP A 1 253 ? 9.119 25.624 -5.118 1.00 94.94 253 TRP A O 1
ATOM 1974 N N . ASP A 1 254 ? 9.452 25.209 -2.927 1.00 95.00 254 ASP A N 1
ATOM 1975 C CA . ASP A 1 254 ? 8.043 25.251 -2.568 1.00 95.00 254 ASP A CA 1
ATOM 1976 C C . ASP A 1 254 ? 7.643 26.626 -2.020 1.00 95.00 254 ASP A C 1
ATOM 1978 O O . ASP A 1 254 ? 8.132 27.093 -0.988 1.00 95.00 254 ASP A O 1
ATOM 1982 N N . LYS A 1 255 ? 6.700 27.277 -2.708 1.00 93.94 255 LYS A N 1
ATOM 1983 C CA . LYS A 1 255 ? 6.141 28.574 -2.296 1.00 93.94 255 LYS A CA 1
ATOM 1984 C C . LYS A 1 255 ? 5.146 28.454 -1.136 1.00 93.94 255 LYS A C 1
ATOM 1986 O O . LYS A 1 255 ? 4.667 29.484 -0.650 1.00 93.94 255 LYS A O 1
ATOM 1991 N N . LYS A 1 256 ? 4.785 27.232 -0.733 1.00 93.50 256 LYS A N 1
ATOM 1992 C CA . LYS A 1 256 ? 3.862 26.926 0.368 1.00 93.50 256 LYS A CA 1
ATOM 1993 C C . LYS A 1 256 ? 4.488 26.061 1.465 1.00 93.50 256 LYS A C 1
ATOM 1995 O O . LYS A 1 256 ? 3.749 25.482 2.252 1.00 93.50 256 LYS A O 1
ATOM 2000 N N . ASN A 1 257 ? 5.814 26.130 1.593 1.00 92.44 257 ASN A N 1
ATOM 2001 C CA . ASN A 1 257 ? 6.583 25.303 2.513 1.00 92.44 257 ASN A CA 1
ATOM 2002 C C . ASN A 1 257 ? 6.047 25.338 3.953 1.00 92.44 257 ASN A C 1
ATOM 2004 O O . ASN A 1 257 ? 6.055 26.386 4.606 1.00 92.44 257 ASN A O 1
ATOM 2008 N N . ASP A 1 258 ? 5.668 24.167 4.455 1.00 90.94 258 ASP A N 1
ATOM 2009 C CA . ASP A 1 258 ? 5.355 23.912 5.857 1.00 90.94 258 ASP A CA 1
ATOM 2010 C C . ASP A 1 258 ? 6.373 22.915 6.423 1.00 90.94 258 ASP A C 1
ATOM 2012 O O . ASP A 1 258 ? 6.305 21.708 6.187 1.00 90.94 258 ASP A O 1
ATOM 2016 N N . THR A 1 259 ? 7.330 23.418 7.207 1.00 86.94 259 THR A N 1
ATOM 2017 C CA . THR A 1 259 ? 8.413 22.592 7.766 1.00 86.94 259 THR A CA 1
ATOM 2018 C C . THR A 1 259 ? 7.918 21.547 8.771 1.00 86.94 259 THR A C 1
ATOM 2020 O O . THR A 1 259 ? 8.657 20.616 9.095 1.00 86.94 259 THR A O 1
ATOM 2023 N N . LEU A 1 260 ? 6.683 21.690 9.263 1.00 84.12 260 LEU A N 1
ATOM 2024 C CA . LEU A 1 260 ? 6.052 20.817 10.250 1.00 84.12 260 LEU A CA 1
ATOM 2025 C C . LEU A 1 260 ? 4.969 19.926 9.633 1.00 84.12 260 LEU A C 1
ATOM 2027 O O . LEU A 1 260 ? 4.232 19.265 10.371 1.00 84.12 260 LEU A O 1
ATOM 2031 N N . THR A 1 261 ? 4.855 19.898 8.302 1.00 86.06 261 THR A N 1
ATOM 2032 C CA . THR A 1 261 ? 3.790 19.145 7.646 1.00 86.06 261 THR A CA 1
ATOM 2033 C C . THR A 1 261 ? 3.824 17.652 7.987 1.00 86.06 261 THR A C 1
ATOM 2035 O O . THR A 1 261 ? 4.879 17.016 8.098 1.00 86.06 261 THR A O 1
ATOM 2038 N N . ARG A 1 262 ? 2.619 17.092 8.130 1.00 80.00 262 ARG A N 1
ATOM 2039 C CA . ARG A 1 262 ? 2.328 15.686 8.449 1.00 80.00 262 ARG A CA 1
ATOM 2040 C C . ARG A 1 262 ? 1.630 14.960 7.297 1.00 80.00 262 ARG A C 1
ATOM 2042 O O . ARG A 1 262 ? 1.159 13.841 7.485 1.00 80.00 262 ARG A O 1
ATOM 2049 N N . LEU A 1 263 ? 1.482 15.597 6.133 1.00 86.00 263 LEU A N 1
ATOM 2050 C CA . LEU A 1 263 ? 0.792 14.997 4.985 1.00 86.00 263 LEU A CA 1
ATOM 2051 C C . LEU A 1 263 ? 1.740 14.205 4.077 1.00 86.00 263 LEU A C 1
ATOM 2053 O O . LEU A 1 263 ? 1.268 13.479 3.207 1.00 86.00 263 LEU A O 1
ATOM 2057 N N . GLY A 1 264 ? 3.051 14.306 4.312 1.00 84.69 264 GLY A N 1
ATOM 2058 C CA . GLY A 1 264 ? 4.076 13.676 3.482 1.00 84.69 264 GLY A CA 1
ATOM 2059 C C . GLY A 1 264 ? 4.391 14.459 2.206 1.00 84.69 264 GLY A C 1
ATOM 2060 O O . GLY A 1 264 ? 5.164 13.966 1.397 1.00 84.69 264 GLY A O 1
ATOM 2061 N N . ASP A 1 265 ? 3.816 15.647 2.030 1.00 90.88 265 ASP A N 1
ATOM 2062 C CA . ASP A 1 265 ? 4.130 16.655 1.009 1.00 90.88 265 ASP A CA 1
ATOM 2063 C C . ASP A 1 265 ? 5.559 17.187 1.117 1.00 90.88 265 ASP A C 1
ATOM 2065 O O . ASP A 1 265 ? 6.239 16.989 2.134 1.00 90.88 265 ASP A O 1
ATOM 2069 N N . PHE A 1 266 ? 6.030 17.815 0.038 1.00 94.69 266 PHE A N 1
ATOM 2070 C CA . PHE A 1 266 ? 7.392 18.317 -0.035 1.00 94.69 266 PHE A CA 1
ATOM 2071 C C . PHE A 1 266 ? 7.613 19.386 1.036 1.00 94.69 266 PHE A C 1
ATOM 2073 O O . PHE A 1 266 ? 6.774 20.246 1.290 1.00 94.69 266 PHE A O 1
ATOM 2080 N N . ARG A 1 267 ? 8.792 19.362 1.657 1.00 92.56 267 ARG A N 1
ATOM 2081 C CA . ARG A 1 267 ? 9.209 20.419 2.574 1.00 92.56 267 ARG A CA 1
ATOM 2082 C C . ARG A 1 267 ? 10.704 20.645 2.489 1.00 92.56 267 ARG A C 1
ATOM 2084 O O . ARG A 1 267 ? 11.477 19.697 2.397 1.00 92.56 267 ARG A O 1
ATOM 2091 N N . SER A 1 268 ? 11.112 21.896 2.632 1.00 94.25 268 SER A N 1
ATOM 2092 C CA . SER A 1 268 ? 12.457 22.228 3.088 1.00 94.25 268 SER A CA 1
ATOM 2093 C C . SER A 1 268 ? 12.505 22.071 4.601 1.00 94.25 268 SER A C 1
ATOM 2095 O O . SER A 1 268 ? 11.714 22.700 5.306 1.00 94.25 268 SER A O 1
ATOM 2097 N N . SER A 1 269 ? 13.416 21.240 5.108 1.00 92.12 269 SER A N 1
ATOM 2098 C CA . SER A 1 269 ? 13.554 20.999 6.544 1.00 92.12 269 SER A CA 1
ATOM 2099 C C . SER A 1 269 ? 13.754 22.295 7.341 1.00 92.12 269 SER A C 1
ATOM 2101 O O . SER A 1 269 ? 14.288 23.302 6.861 1.00 92.12 269 SER A O 1
ATOM 2103 N N . THR A 1 270 ? 13.374 22.255 8.619 1.00 92.62 270 THR A N 1
ATOM 2104 C CA . THR A 1 270 ? 13.649 23.352 9.555 1.00 92.62 270 THR A CA 1
ATOM 2105 C C . THR A 1 270 ? 15.150 23.650 9.644 1.00 92.62 270 THR A C 1
ATOM 2107 O O . THR A 1 270 ? 15.538 24.816 9.680 1.00 92.62 270 THR A O 1
ATOM 2110 N N . ALA A 1 271 ? 16.004 22.621 9.650 1.00 92.00 271 ALA A N 1
ATOM 2111 C CA . ALA A 1 271 ? 17.452 22.795 9.741 1.00 92.00 271 ALA A CA 1
ATOM 2112 C C . ALA A 1 271 ? 18.025 23.484 8.493 1.00 92.00 271 ALA A C 1
ATOM 2114 O O . ALA A 1 271 ? 18.822 24.418 8.621 1.00 92.00 271 ALA A O 1
ATOM 2115 N N . TYR A 1 272 ? 17.559 23.104 7.302 1.00 93.75 272 TYR A N 1
ATOM 2116 C CA . TYR A 1 272 ? 17.967 23.747 6.062 1.00 93.75 272 TYR A CA 1
ATOM 2117 C C . TYR A 1 272 ? 17.505 25.202 6.000 1.00 93.75 272 TYR A C 1
ATOM 2119 O O . TYR A 1 272 ? 18.313 26.094 5.740 1.00 93.75 272 TYR A O 1
ATOM 2127 N N . MET A 1 273 ? 16.249 25.481 6.353 1.00 94.25 273 MET A N 1
ATOM 2128 C CA . MET A 1 273 ? 15.749 26.857 6.410 1.00 94.25 273 MET A CA 1
ATOM 2129 C C . MET A 1 273 ? 16.548 27.723 7.393 1.00 94.25 273 MET A C 1
ATOM 2131 O O . MET A 1 273 ? 16.857 28.869 7.076 1.00 94.25 273 MET A O 1
ATOM 2135 N N . ILE A 1 274 ? 16.943 27.193 8.555 1.00 93.75 274 ILE A N 1
ATOM 2136 C CA . ILE A 1 274 ? 17.826 27.904 9.496 1.00 93.75 274 ILE A CA 1
ATOM 2137 C C . ILE A 1 274 ? 19.190 28.190 8.859 1.00 93.75 274 ILE A C 1
ATOM 2139 O O . ILE A 1 274 ? 19.693 29.306 8.997 1.00 93.75 274 ILE A O 1
ATOM 2143 N N . SER A 1 275 ? 19.768 27.228 8.131 1.00 93.19 275 SER A N 1
ATOM 2144 C CA . SER A 1 275 ? 21.054 27.417 7.441 1.00 93.19 275 SER A CA 1
ATOM 2145 C C . SER A 1 275 ? 21.014 28.546 6.401 1.00 93.19 275 SER A C 1
ATOM 2147 O O . SER A 1 275 ? 22.010 29.236 6.200 1.00 93.19 275 SER A O 1
ATOM 2149 N N . LEU A 1 276 ? 19.837 28.802 5.821 1.00 93.69 276 LEU A N 1
ATOM 2150 C CA . LEU A 1 276 ? 19.570 29.894 4.883 1.00 93.69 276 LEU A CA 1
ATOM 2151 C C . LEU A 1 276 ? 19.099 31.190 5.569 1.00 93.69 276 LEU A C 1
ATOM 2153 O O . LEU A 1 276 ? 18.553 32.082 4.923 1.00 93.69 276 LEU A O 1
ATOM 2157 N N . SER A 1 277 ? 19.247 31.319 6.892 1.00 93.56 277 SER A N 1
ATOM 2158 C CA . SER A 1 277 ? 18.719 32.468 7.651 1.00 93.56 277 SER A CA 1
ATOM 2159 C C . SER A 1 277 ? 17.217 32.704 7.412 1.00 93.56 277 SER A C 1
ATOM 2161 O O . SER A 1 277 ? 16.752 33.839 7.314 1.00 93.56 277 SER A O 1
ATOM 2163 N N . GLN A 1 278 ? 16.458 31.610 7.298 1.00 90.62 278 GLN A N 1
ATOM 2164 C CA . GLN A 1 278 ? 15.012 31.559 7.047 1.00 90.62 278 GLN A CA 1
ATOM 2165 C C . GLN A 1 278 ? 14.558 32.200 5.725 1.00 90.62 278 GLN A C 1
ATOM 2167 O O . GLN A 1 278 ? 13.360 32.376 5.510 1.00 90.62 278 GLN A O 1
ATOM 2172 N N . THR A 1 279 ? 15.485 32.523 4.820 1.00 89.19 279 THR A N 1
ATOM 2173 C CA . THR A 1 279 ? 15.181 33.162 3.536 1.00 89.19 279 THR A CA 1
ATOM 2174 C C . THR A 1 279 ? 15.691 32.292 2.399 1.00 89.19 279 THR A C 1
ATOM 2176 O O . THR A 1 279 ? 16.888 32.068 2.285 1.00 89.19 279 THR A O 1
ATOM 2179 N N . ARG A 1 280 ? 14.780 31.823 1.542 1.00 89.44 280 ARG A N 1
ATOM 2180 C CA . ARG A 1 280 ? 15.096 30.948 0.407 1.00 89.44 280 ARG A CA 1
ATOM 2181 C C . ARG A 1 280 ? 14.784 31.631 -0.923 1.00 89.44 280 ARG A C 1
ATOM 2183 O O . ARG A 1 280 ? 13.796 32.356 -1.041 1.00 89.44 280 ARG A O 1
ATOM 2190 N N . THR A 1 281 ? 15.620 31.382 -1.919 1.00 86.81 281 THR A N 1
ATOM 2191 C CA . THR A 1 281 ? 15.580 31.946 -3.271 1.00 86.81 281 THR A CA 1
ATOM 2192 C C . THR A 1 281 ? 15.597 30.837 -4.325 1.00 86.81 281 THR A C 1
ATOM 2194 O O . THR A 1 281 ? 15.966 29.698 -4.055 1.00 86.81 281 THR A O 1
ATOM 2197 N N . THR A 1 282 ? 15.248 31.168 -5.570 1.00 85.88 282 THR A N 1
ATOM 2198 C CA . THR A 1 282 ? 15.286 30.214 -6.696 1.00 85.88 282 THR A CA 1
ATOM 2199 C C . THR A 1 282 ? 16.697 29.870 -7.174 1.00 85.88 282 THR A C 1
ATOM 2201 O O . THR A 1 282 ? 16.849 29.047 -8.072 1.00 85.88 282 THR A O 1
ATOM 2204 N N . SER A 1 283 ? 17.728 30.514 -6.625 1.00 88.50 283 SER A N 1
ATOM 2205 C CA . SER A 1 283 ? 19.137 30.263 -6.950 1.00 88.50 283 SER A CA 1
ATOM 2206 C C . SER A 1 283 ? 19.858 29.386 -5.929 1.00 88.50 283 SER A C 1
ATOM 2208 O O . SER A 1 283 ? 20.982 28.970 -6.204 1.00 88.50 283 SER A O 1
ATOM 2210 N N . ASP A 1 284 ? 19.246 29.110 -4.775 1.00 92.19 284 ASP A N 1
ATOM 2211 C CA . ASP A 1 284 ? 19.853 28.245 -3.763 1.00 92.19 284 ASP A CA 1
ATOM 2212 C C . ASP A 1 284 ? 20.006 26.822 -4.307 1.00 92.19 284 ASP A C 1
ATOM 2214 O O . ASP A 1 284 ? 19.146 26.336 -5.039 1.00 92.19 284 ASP A O 1
ATOM 2218 N N . ALA A 1 285 ? 21.120 26.164 -3.995 1.00 94.62 285 ALA A N 1
ATOM 2219 C CA . ALA A 1 285 ? 21.361 24.786 -4.404 1.00 94.62 285 ALA A CA 1
ATOM 2220 C C . ALA A 1 285 ? 20.896 23.835 -3.296 1.00 94.62 285 ALA A C 1
ATOM 2222 O O . ALA A 1 285 ? 21.473 23.801 -2.205 1.00 94.62 285 ALA A O 1
ATOM 2223 N N . ASP A 1 286 ? 19.866 23.047 -3.584 1.00 95.25 286 ASP A N 1
ATOM 2224 C CA . ASP A 1 286 ? 19.377 22.024 -2.660 1.00 95.25 286 ASP A CA 1
ATOM 2225 C C . ASP A 1 286 ? 20.115 20.699 -2.855 1.00 95.25 286 ASP A C 1
ATOM 2227 O O . ASP A 1 286 ? 20.324 19.948 -1.903 1.00 95.25 286 ASP A O 1
ATOM 2231 N N . TYR A 1 287 ? 20.464 20.414 -4.112 1.00 97.44 287 TYR A N 1
ATOM 2232 C CA . TYR A 1 287 ? 20.905 19.106 -4.566 1.00 97.44 287 TYR A CA 1
ATOM 2233 C C . TYR A 1 287 ? 22.346 19.155 -5.065 1.00 97.44 287 TYR A C 1
ATOM 2235 O O . TYR A 1 287 ? 22.757 20.081 -5.766 1.00 97.44 287 TYR A O 1
ATOM 2243 N N . SER A 1 288 ? 23.115 18.121 -4.735 1.00 97.56 288 SER A N 1
ATOM 2244 C CA . SER A 1 288 ? 24.428 17.855 -5.335 1.00 97.56 288 SER A CA 1
ATOM 2245 C C . SER A 1 288 ? 24.455 16.462 -5.941 1.00 97.56 288 SER A C 1
ATOM 2247 O O . SER A 1 288 ? 23.643 15.614 -5.583 1.00 97.56 288 SER A O 1
ATOM 2249 N N . TYR A 1 289 ? 25.383 16.228 -6.867 1.00 97.75 289 TYR A N 1
ATOM 2250 C CA . TYR A 1 289 ? 25.496 14.966 -7.593 1.00 97.75 289 TYR A CA 1
ATOM 2251 C C . TYR A 1 289 ? 26.945 14.510 -7.655 1.00 97.75 289 TYR A C 1
ATOM 2253 O O . TYR A 1 289 ? 27.862 15.335 -7.672 1.00 97.75 289 TYR A O 1
ATOM 2261 N N . ASP A 1 290 ? 27.143 13.202 -7.741 1.00 95.75 290 ASP A N 1
ATOM 2262 C CA . ASP A 1 290 ? 28.435 12.632 -8.092 1.00 95.75 290 ASP A CA 1
ATOM 2263 C C . ASP A 1 290 ? 28.738 12.763 -9.602 1.00 95.75 290 ASP A C 1
ATOM 2265 O O . ASP A 1 290 ? 27.977 13.347 -10.388 1.00 95.75 290 ASP A O 1
ATOM 2269 N N . ALA A 1 291 ? 29.887 12.225 -10.020 1.00 94.38 291 ALA A N 1
ATOM 2270 C CA . ALA A 1 291 ? 30.324 12.255 -11.414 1.00 94.38 291 ALA A CA 1
ATOM 2271 C C . ALA A 1 291 ? 29.437 11.418 -12.358 1.00 94.38 291 ALA A C 1
ATOM 2273 O O . ALA A 1 291 ? 29.372 11.732 -13.546 1.00 94.38 291 ALA A O 1
ATOM 2274 N N . ASN A 1 292 ? 28.730 10.406 -11.840 1.00 92.56 292 ASN A N 1
ATOM 2275 C CA . ASN A 1 292 ? 27.796 9.566 -12.596 1.00 92.56 292 ASN A CA 1
ATOM 2276 C C . ASN A 1 292 ? 26.403 10.208 -12.717 1.00 92.56 292 ASN A C 1
ATOM 2278 O O . ASN A 1 292 ? 25.553 9.710 -13.454 1.00 92.56 292 ASN A O 1
ATOM 2282 N N . GLY A 1 293 ? 26.170 11.334 -12.035 1.00 94.94 293 GLY A N 1
ATOM 2283 C CA . GLY A 1 293 ? 24.872 11.997 -11.995 1.00 94.94 293 GLY A CA 1
ATOM 2284 C C . GLY A 1 293 ? 23.926 11.412 -10.949 1.00 94.94 293 GLY A C 1
ATOM 2285 O O . GLY A 1 293 ? 22.740 11.712 -10.980 1.00 94.94 293 GLY A O 1
ATOM 2286 N N . SER A 1 294 ? 24.420 10.615 -10.008 1.00 96.50 294 SER A N 1
ATOM 2287 C CA . SER A 1 294 ? 23.619 10.148 -8.880 1.00 96.50 294 SER A CA 1
ATOM 2288 C C . SER A 1 294 ? 23.563 11.228 -7.803 1.00 96.50 294 SER A C 1
ATOM 2290 O O . SER A 1 294 ? 24.572 11.877 -7.516 1.00 96.50 294 SER A O 1
ATOM 2292 N N . LEU A 1 295 ? 22.387 11.457 -7.217 1.00 97.56 295 LEU A N 1
ATOM 2293 C CA . LEU A 1 295 ? 22.198 12.454 -6.163 1.00 97.56 295 LEU A CA 1
ATOM 2294 C C . LEU A 1 295 ? 23.084 12.137 -4.954 1.00 97.56 295 LEU A C 1
ATOM 2296 O O . LEU A 1 295 ? 22.959 11.060 -4.388 1.00 97.56 295 LEU A O 1
ATOM 2300 N N . SER A 1 296 ? 23.941 13.060 -4.528 1.00 97.38 296 SER A N 1
ATOM 2301 C CA . SER A 1 296 ? 24.846 12.877 -3.386 1.00 97.38 296 SER A CA 1
ATOM 2302 C C . SER A 1 296 ? 24.423 13.646 -2.134 1.00 97.38 296 SER A C 1
ATOM 2304 O O . SER A 1 296 ? 24.795 13.247 -1.034 1.00 97.38 296 SER A O 1
ATOM 2306 N N . VAL A 1 297 ? 23.643 14.721 -2.274 1.00 97.44 297 VAL A N 1
ATOM 2307 C CA . VAL A 1 297 ? 23.157 15.566 -1.166 1.00 97.44 297 VAL A CA 1
ATOM 2308 C C . VAL A 1 297 ? 21.736 16.018 -1.474 1.00 97.44 297 VAL A C 1
ATOM 2310 O O . VAL A 1 297 ? 21.468 16.417 -2.606 1.00 97.44 297 VAL A O 1
ATOM 2313 N N . ASP A 1 298 ? 20.865 16.007 -0.465 1.00 97.19 298 ASP A N 1
ATOM 2314 C CA . ASP A 1 298 ? 19.550 16.654 -0.492 1.00 97.19 298 ASP A CA 1
ATOM 2315 C C . ASP A 1 298 ? 19.353 17.463 0.790 1.00 97.19 298 ASP A C 1
ATOM 2317 O O . ASP A 1 298 ? 19.038 16.923 1.856 1.00 97.19 298 ASP A O 1
ATOM 2321 N N . ASN A 1 299 ? 19.516 18.777 0.674 1.00 96.19 299 ASN A N 1
ATOM 2322 C CA . ASN A 1 299 ? 19.355 19.686 1.798 1.00 96.19 299 ASN A CA 1
ATOM 2323 C C . ASN A 1 299 ? 17.904 19.757 2.299 1.00 96.19 299 ASN A C 1
ATOM 2325 O O . ASN A 1 299 ? 17.692 19.986 3.486 1.00 96.19 299 ASN A O 1
ATOM 2329 N N . ASN A 1 300 ? 16.895 19.517 1.454 1.00 94.88 300 ASN A N 1
ATOM 2330 C CA . ASN A 1 300 ? 15.494 19.583 1.882 1.00 94.88 300 ASN A CA 1
ATOM 2331 C C . ASN A 1 300 ? 15.152 18.493 2.906 1.00 94.88 300 ASN A C 1
ATOM 2333 O O . ASN A 1 300 ? 14.321 18.722 3.786 1.00 94.88 300 ASN A O 1
ATOM 2337 N N . LYS A 1 301 ? 15.822 17.338 2.817 1.00 93.38 301 LYS A N 1
ATOM 2338 C CA . LYS A 1 301 ? 15.661 16.179 3.711 1.00 93.38 301 LYS A CA 1
ATOM 2339 C C . LYS A 1 301 ? 16.815 16.007 4.703 1.00 93.38 301 LYS A C 1
ATOM 2341 O O . LYS A 1 301 ? 16.930 14.957 5.330 1.00 93.38 301 LYS A O 1
ATOM 2346 N N . ASP A 1 302 ? 17.682 17.013 4.833 1.00 95.31 302 ASP A N 1
ATOM 2347 C CA . ASP A 1 302 ? 18.894 16.971 5.662 1.00 95.31 302 ASP A CA 1
ATOM 2348 C C . ASP A 1 302 ? 19.865 15.825 5.303 1.00 95.31 302 ASP A C 1
ATOM 2350 O O . ASP A 1 302 ? 20.710 15.427 6.115 1.00 95.31 302 ASP A O 1
ATOM 2354 N N . ILE A 1 303 ? 19.787 15.286 4.084 1.00 97.00 303 ILE A N 1
ATOM 2355 C CA . ILE A 1 303 ? 20.670 14.218 3.612 1.00 97.00 303 ILE A CA 1
ATOM 2356 C C . ILE A 1 303 ? 22.006 14.844 3.231 1.00 97.00 303 ILE A C 1
ATOM 2358 O O . ILE A 1 303 ? 22.149 15.453 2.173 1.00 97.00 303 ILE A O 1
ATOM 2362 N N . GLY A 1 304 ? 22.995 14.677 4.108 1.00 96.06 304 GLY A N 1
ATOM 2363 C CA . GLY A 1 304 ? 24.312 15.287 3.944 1.00 96.06 304 GLY A CA 1
ATOM 2364 C C . GLY A 1 304 ? 25.241 14.508 3.018 1.00 96.06 304 GLY A C 1
ATOM 2365 O O . GLY A 1 304 ? 26.229 15.069 2.553 1.00 96.06 304 GLY A O 1
ATOM 2366 N N . ASN A 1 305 ? 24.968 13.220 2.785 1.00 97.12 305 ASN A N 1
ATOM 2367 C CA . ASN A 1 305 ? 25.777 12.389 1.899 1.00 97.12 305 ASN A CA 1
ATOM 2368 C C . ASN A 1 305 ? 25.057 11.093 1.494 1.00 97.12 305 ASN A C 1
ATOM 2370 O O . ASN A 1 305 ? 24.475 10.412 2.344 1.00 97.12 305 ASN A O 1
ATOM 2374 N N . ILE A 1 306 ? 25.193 10.716 0.224 1.00 98.06 306 ILE A N 1
ATOM 2375 C CA . ILE A 1 306 ? 24.798 9.420 -0.330 1.00 98.06 306 ILE A CA 1
ATOM 2376 C C . ILE A 1 306 ? 25.999 8.828 -1.064 1.00 98.06 306 ILE A C 1
ATOM 2378 O O . ILE A 1 306 ? 26.578 9.461 -1.947 1.00 98.06 306 ILE A O 1
ATOM 2382 N N . HIS A 1 307 ? 26.361 7.604 -0.700 1.00 97.25 307 HIS A N 1
ATOM 2383 C CA . HIS A 1 307 ? 27.327 6.791 -1.424 1.00 97.25 307 HIS A CA 1
ATOM 2384 C C . HIS A 1 307 ? 26.608 5.714 -2.229 1.00 97.25 307 HIS A C 1
ATOM 2386 O O . HIS A 1 307 ? 25.611 5.140 -1.780 1.00 97.25 307 HIS A O 1
ATOM 2392 N N . TYR A 1 308 ? 27.134 5.462 -3.424 1.00 96.25 308 TYR A N 1
ATOM 2393 C CA . TYR A 1 308 ? 26.627 4.467 -4.353 1.00 96.25 308 TYR A CA 1
ATOM 2394 C C . TYR A 1 308 ? 27.693 3.418 -4.632 1.00 96.25 308 TYR A C 1
ATOM 2396 O O . TYR A 1 308 ? 28.886 3.725 -4.721 1.00 96.25 308 TYR A O 1
ATOM 2404 N N . ASN A 1 309 ? 27.243 2.183 -4.827 1.00 90.81 309 ASN A N 1
ATOM 2405 C CA . ASN A 1 309 ? 28.099 1.107 -5.297 1.00 90.81 309 ASN A CA 1
ATOM 2406 C C . ASN A 1 309 ? 28.338 1.209 -6.821 1.00 90.81 309 ASN A C 1
ATOM 2408 O O . ASN A 1 309 ? 27.818 2.086 -7.509 1.00 90.81 309 ASN A O 1
ATOM 2412 N N . HIS A 1 310 ? 29.104 0.269 -7.376 1.00 88.88 310 HIS A N 1
ATOM 2413 C CA . HIS A 1 310 ? 29.428 0.226 -8.808 1.00 88.88 310 HIS A CA 1
ATOM 2414 C C . HIS A 1 310 ? 28.218 -0.018 -9.737 1.00 88.88 310 HIS A C 1
ATOM 2416 O O . HIS A 1 310 ? 28.355 0.147 -10.947 1.00 88.88 310 HIS A O 1
ATOM 2422 N N . LEU A 1 311 ? 27.051 -0.393 -9.197 1.00 86.19 311 LEU A N 1
ATOM 2423 C CA . LEU A 1 311 ? 25.785 -0.517 -9.931 1.00 86.19 311 LEU A CA 1
ATOM 2424 C C . LEU A 1 311 ? 24.948 0.776 -9.886 1.00 86.19 311 LEU A C 1
ATOM 2426 O O . LEU A 1 311 ? 23.847 0.795 -10.428 1.00 86.19 311 LEU A O 1
ATOM 2430 N N . ASN A 1 312 ? 25.464 1.847 -9.265 1.00 89.50 312 ASN A N 1
ATOM 2431 C CA . ASN A 1 312 ? 24.739 3.077 -8.929 1.00 89.50 312 ASN A CA 1
ATOM 2432 C C . ASN A 1 312 ? 23.539 2.854 -7.986 1.00 89.50 312 ASN A C 1
ATOM 2434 O O . ASN A 1 312 ? 22.596 3.643 -7.981 1.00 89.50 312 ASN A O 1
ATOM 2438 N N . LEU A 1 313 ? 23.589 1.815 -7.144 1.00 92.38 313 LEU A N 1
ATOM 2439 C CA . LEU A 1 313 ? 22.627 1.605 -6.058 1.00 92.38 313 LEU A CA 1
ATOM 2440 C C . LEU A 1 313 ? 23.151 2.239 -4.763 1.00 92.38 313 LEU A C 1
ATOM 2442 O O . LEU A 1 313 ? 24.343 2.093 -4.471 1.00 92.38 313 LEU A O 1
ATOM 2446 N N . PRO A 1 314 ? 22.306 2.927 -3.972 1.00 95.44 314 PRO A N 1
ATOM 2447 C CA . PRO A 1 314 ? 22.750 3.575 -2.744 1.00 95.44 314 PRO A CA 1
ATOM 2448 C C . PRO A 1 314 ? 23.186 2.516 -1.731 1.00 95.44 314 PRO A C 1
ATOM 2450 O O . PRO A 1 314 ? 22.389 1.651 -1.372 1.00 95.44 314 PRO A O 1
ATOM 2453 N N . ASP A 1 315 ? 24.426 2.579 -1.249 1.00 95.31 315 ASP A N 1
ATOM 2454 C CA . ASP A 1 315 ? 24.962 1.645 -0.249 1.00 95.31 315 ASP A CA 1
ATOM 2455 C C . ASP A 1 315 ? 25.032 2.253 1.161 1.00 95.31 315 ASP A C 1
ATOM 2457 O O . ASP A 1 315 ? 24.935 1.529 2.156 1.00 95.31 315 ASP A O 1
ATOM 2461 N N . SER A 1 316 ? 25.119 3.580 1.266 1.00 97.06 316 SER A N 1
ATOM 2462 C CA . SER A 1 316 ? 25.130 4.313 2.527 1.00 97.06 316 SER A CA 1
ATOM 2463 C C . SER A 1 316 ? 24.543 5.708 2.349 1.00 97.06 316 SER A C 1
ATOM 2465 O O . SER A 1 316 ? 25.024 6.499 1.545 1.00 97.06 316 SER A O 1
ATOM 2467 N N . ILE A 1 317 ? 23.551 6.041 3.167 1.00 98.12 317 ILE A N 1
ATOM 2468 C CA . ILE A 1 317 ? 22.912 7.357 3.237 1.00 98.12 317 ILE A CA 1
ATOM 2469 C C . ILE A 1 317 ? 23.106 7.902 4.648 1.00 98.12 317 ILE A C 1
ATOM 2471 O O . ILE A 1 317 ? 22.798 7.214 5.623 1.00 98.12 317 ILE A O 1
ATOM 2475 N N . THR A 1 318 ? 23.595 9.133 4.765 1.00 97.69 318 THR A N 1
ATOM 2476 C CA . THR A 1 318 ? 23.761 9.829 6.046 1.00 97.69 318 THR A CA 1
ATOM 2477 C C . THR A 1 318 ? 22.788 10.996 6.127 1.00 97.69 318 THR A C 1
ATOM 2479 O O . THR A 1 318 ? 22.864 11.934 5.333 1.00 97.69 318 THR A O 1
ATOM 2482 N N . VAL A 1 319 ? 21.911 10.956 7.129 1.00 96.75 319 VAL A N 1
ATOM 2483 C CA . VAL A 1 319 ? 20.995 12.050 7.462 1.00 96.75 319 VAL A CA 1
ATOM 2484 C C . VAL A 1 319 ? 21.621 12.865 8.589 1.00 96.75 319 VAL A C 1
ATOM 2486 O O . VAL A 1 319 ? 21.897 12.354 9.681 1.00 96.75 319 VAL A O 1
ATOM 2489 N N . SER A 1 320 ? 21.890 14.134 8.304 1.00 94.00 320 SER A N 1
ATOM 2490 C CA . SER A 1 320 ? 22.603 15.050 9.190 1.00 94.00 320 SER A CA 1
ATOM 2491 C C . SER A 1 320 ? 21.875 15.179 10.526 1.00 94.00 320 SER A C 1
ATOM 2493 O O . SER A 1 320 ? 20.660 15.336 10.571 1.00 94.00 320 SER A O 1
ATOM 2495 N N . ASN A 1 321 ? 22.618 15.114 11.635 1.00 89.69 321 ASN A N 1
ATOM 2496 C CA . ASN A 1 321 ? 22.077 15.192 13.001 1.00 89.69 321 ASN A CA 1
ATOM 2497 C C . ASN A 1 321 ? 21.047 14.100 13.371 1.00 89.69 321 ASN A C 1
ATOM 2499 O O . ASN A 1 321 ? 20.348 14.249 14.374 1.00 89.69 321 ASN A O 1
ATOM 2503 N N . LYS A 1 322 ? 20.952 13.008 12.596 1.00 92.19 322 LYS A N 1
ATOM 2504 C CA . LYS A 1 322 ? 20.032 11.888 12.857 1.00 92.19 322 LYS A CA 1
ATOM 2505 C C . LYS A 1 322 ? 20.753 10.546 12.903 1.00 92.19 322 LYS A C 1
ATOM 2507 O O . LYS A 1 322 ? 20.857 9.929 13.962 1.00 92.19 322 LYS A O 1
ATOM 2512 N N . GLY A 1 323 ? 21.290 10.095 11.774 1.00 95.62 323 GLY A N 1
ATOM 2513 C CA . GLY A 1 323 ? 21.837 8.749 11.673 1.00 95.62 323 GLY A CA 1
ATOM 2514 C C . GLY A 1 323 ? 22.220 8.347 10.257 1.00 95.62 323 GLY A C 1
ATOM 2515 O O . GLY A 1 323 ? 22.372 9.184 9.370 1.00 95.62 323 GLY A O 1
ATOM 2516 N N . SER A 1 324 ? 22.394 7.044 10.047 1.00 97.25 324 SER A N 1
ATOM 2517 C CA . SER A 1 324 ? 22.740 6.489 8.736 1.00 97.25 324 SER A CA 1
ATOM 2518 C C . SER A 1 324 ? 21.918 5.255 8.398 1.00 97.25 324 SER A C 1
ATOM 2520 O O . SER A 1 324 ? 21.504 4.508 9.286 1.00 97.25 324 SER A O 1
ATOM 2522 N N . ILE A 1 325 ? 21.710 5.041 7.103 1.00 98.06 325 ILE A N 1
ATOM 2523 C CA . ILE A 1 325 ? 21.061 3.866 6.532 1.00 98.06 325 ILE A CA 1
ATOM 2524 C C . ILE A 1 325 ? 22.054 3.230 5.567 1.00 98.06 325 ILE A C 1
ATOM 2526 O O . ILE A 1 325 ? 22.544 3.897 4.662 1.00 98.06 325 ILE A O 1
ATOM 2530 N N . LYS A 1 326 ? 22.353 1.947 5.754 1.00 97.81 326 LYS A N 1
ATOM 2531 C CA . LYS A 1 326 ? 23.218 1.173 4.864 1.00 97.81 326 LYS A CA 1
ATOM 2532 C C . LYS A 1 326 ? 22.448 0.052 4.204 1.00 97.81 326 LYS A C 1
ATOM 2534 O O . LYS A 1 326 ? 21.677 -0.633 4.876 1.00 97.81 326 LYS A O 1
ATOM 2539 N N . TYR A 1 327 ? 22.722 -0.175 2.930 1.00 96.31 327 TYR A N 1
ATOM 2540 C CA . TYR A 1 327 ? 22.151 -1.266 2.158 1.00 96.31 327 TYR A CA 1
ATOM 2541 C C . TYR A 1 327 ? 23.253 -2.212 1.689 1.00 96.31 327 TYR A C 1
ATOM 2543 O O . TYR A 1 327 ? 24.349 -1.790 1.328 1.00 96.31 327 TYR A O 1
ATOM 2551 N N . VAL A 1 328 ? 22.964 -3.508 1.719 1.00 94.56 328 VAL A N 1
ATOM 2552 C CA . VAL A 1 328 ? 23.838 -4.555 1.185 1.00 94.56 328 VAL A CA 1
ATOM 2553 C C . VAL A 1 328 ? 23.079 -5.257 0.079 1.00 94.56 328 VAL A C 1
ATOM 2555 O O . VAL A 1 328 ? 21.950 -5.697 0.303 1.00 94.56 328 VAL A O 1
ATOM 2558 N N . TYR A 1 329 ? 23.719 -5.384 -1.075 1.00 88.06 329 TYR A N 1
ATOM 2559 C CA . TYR A 1 329 ? 23.164 -6.018 -2.263 1.00 88.06 329 TYR A CA 1
ATOM 2560 C C . TYR A 1 329 ? 24.001 -7.235 -2.651 1.00 88.06 329 TYR A C 1
ATOM 2562 O O . TYR A 1 329 ? 25.170 -7.336 -2.264 1.00 88.06 329 TYR A O 1
ATOM 2570 N N . ASP A 1 330 ? 23.414 -8.151 -3.412 1.00 82.69 330 ASP A N 1
ATOM 2571 C CA . ASP A 1 330 ? 24.199 -9.129 -4.160 1.00 82.69 330 ASP A CA 1
ATOM 2572 C C . ASP A 1 330 ? 24.841 -8.497 -5.410 1.00 82.69 330 ASP A C 1
ATOM 2574 O O . ASP A 1 330 ? 24.646 -7.319 -5.716 1.00 82.69 330 ASP A O 1
ATOM 2578 N N . ALA A 1 331 ? 25.631 -9.286 -6.140 1.00 80.38 331 ALA A N 1
ATOM 2579 C CA . ALA A 1 331 ? 26.325 -8.824 -7.343 1.00 80.38 331 ALA A CA 1
ATOM 2580 C C . ALA A 1 331 ? 25.381 -8.459 -8.505 1.00 80.38 331 ALA A C 1
ATOM 2582 O O . ALA A 1 331 ? 25.815 -7.808 -9.450 1.00 80.38 331 ALA A O 1
ATOM 2583 N N . THR A 1 332 ? 24.112 -8.874 -8.447 1.00 72.69 332 THR A N 1
ATOM 2584 C CA . THR A 1 332 ? 23.084 -8.543 -9.445 1.00 72.69 332 THR A CA 1
ATOM 2585 C C . THR A 1 332 ? 22.233 -7.334 -9.057 1.00 72.69 332 THR A C 1
ATOM 2587 O O . THR A 1 332 ? 21.436 -6.884 -9.870 1.00 72.69 332 THR A O 1
ATOM 2590 N N . GLY A 1 333 ? 22.428 -6.780 -7.855 1.00 78.75 333 GLY A N 1
ATOM 2591 C CA . GLY A 1 333 ? 21.697 -5.615 -7.361 1.00 78.75 333 GLY A CA 1
ATOM 2592 C C . GLY A 1 333 ? 20.503 -5.942 -6.464 1.00 78.75 333 GLY A C 1
ATOM 2593 O O . GLY A 1 333 ? 19.855 -5.017 -5.984 1.00 78.75 333 GLY A O 1
ATOM 2594 N N . ASN A 1 334 ? 20.235 -7.215 -6.143 1.00 78.31 334 ASN A N 1
ATOM 2595 C CA . ASN A 1 334 ? 19.141 -7.539 -5.226 1.00 78.31 334 ASN A CA 1
ATOM 2596 C C . ASN A 1 334 ? 19.512 -7.119 -3.806 1.00 78.31 334 ASN A C 1
ATOM 2598 O O . ASN A 1 334 ? 20.559 -7.505 -3.278 1.00 78.31 334 ASN A O 1
ATOM 2602 N N . LYS A 1 335 ? 18.628 -6.367 -3.152 1.00 88.50 335 LYS A N 1
ATOM 2603 C CA . LYS A 1 335 ? 18.816 -5.942 -1.764 1.00 88.50 335 LYS A CA 1
ATOM 2604 C C . LYS A 1 335 ? 18.723 -7.141 -0.820 1.00 88.50 335 LYS A C 1
ATOM 2606 O O . LYS A 1 335 ? 17.685 -7.784 -0.713 1.00 88.50 335 LYS A O 1
ATOM 2611 N N . LEU A 1 336 ? 19.801 -7.399 -0.085 1.00 91.31 336 LEU A N 1
ATOM 2612 C CA . LEU A 1 336 ? 19.909 -8.479 0.900 1.00 91.31 336 LEU A CA 1
ATOM 2613 C C . LEU A 1 336 ? 19.696 -7.976 2.328 1.00 91.31 336 LEU A C 1
ATOM 2615 O O . LEU A 1 336 ? 19.160 -8.687 3.176 1.00 91.31 336 LEU A O 1
ATOM 2619 N N . LYS A 1 337 ? 20.149 -6.757 2.637 1.00 94.75 337 LYS A N 1
ATOM 2620 C CA . LYS A 1 337 ? 20.153 -6.235 4.010 1.00 94.75 337 LYS A CA 1
ATOM 2621 C C . LYS A 1 337 ? 20.010 -4.719 4.036 1.00 94.75 337 LYS A C 1
ATOM 2623 O O . LYS A 1 337 ? 20.598 -4.032 3.210 1.00 94.75 337 LYS A O 1
ATOM 2628 N N . LYS A 1 338 ? 19.303 -4.208 5.041 1.00 96.12 338 LYS A N 1
ATOM 2629 C CA . LYS A 1 338 ? 19.270 -2.797 5.440 1.00 96.12 338 LYS A CA 1
ATOM 2630 C C . LYS A 1 338 ? 19.718 -2.678 6.893 1.00 96.12 338 LYS A C 1
ATOM 2632 O O . LYS A 1 338 ? 19.301 -3.470 7.735 1.00 96.12 338 LYS A O 1
ATOM 2637 N N . ILE A 1 339 ? 20.555 -1.696 7.197 1.00 97.56 339 ILE A N 1
ATOM 2638 C CA . ILE A 1 339 ? 21.035 -1.408 8.549 1.00 97.56 339 ILE A CA 1
ATOM 2639 C C . ILE A 1 339 ? 20.801 0.072 8.818 1.00 97.56 339 ILE A C 1
ATOM 2641 O O . ILE A 1 339 ? 21.415 0.913 8.170 1.00 97.56 339 ILE A O 1
ATOM 2645 N N . THR A 1 340 ? 19.943 0.382 9.781 1.00 97.69 340 THR A N 1
ATOM 2646 C CA . THR A 1 340 ? 19.734 1.750 10.256 1.00 97.69 340 THR A CA 1
ATOM 2647 C C . THR A 1 340 ? 20.448 1.941 11.585 1.00 97.69 340 THR A C 1
ATOM 2649 O O . THR A 1 340 ? 20.237 1.155 12.510 1.00 97.69 340 THR A O 1
ATOM 2652 N N . THR A 1 341 ? 21.246 3.000 11.691 1.00 97.81 341 THR A N 1
ATOM 2653 C CA . THR A 1 341 ? 21.954 3.393 12.913 1.00 97.81 341 THR A CA 1
ATOM 2654 C C . THR A 1 341 ? 21.543 4.802 13.322 1.00 97.81 341 THR A C 1
ATOM 2656 O O . THR A 1 341 ? 21.735 5.743 12.554 1.00 97.81 341 THR A O 1
ATOM 2659 N N . GLU A 1 342 ? 21.040 4.948 14.545 1.00 96.38 342 GLU A N 1
ATOM 2660 C CA . GLU A 1 342 ? 20.631 6.208 15.173 1.00 96.38 342 GLU A CA 1
ATOM 2661 C C . GLU A 1 342 ? 21.254 6.281 16.575 1.00 96.38 342 GLU A C 1
ATOM 2663 O O . GLU A 1 342 ? 20.831 5.586 17.503 1.00 96.38 342 GLU A O 1
ATOM 2668 N N . GLY A 1 343 ? 22.322 7.067 16.734 1.00 92.50 343 GLY A N 1
ATOM 2669 C CA . GLY A 1 343 ? 23.129 7.037 17.958 1.00 92.50 343 GLY A CA 1
ATOM 2670 C C . GLY A 1 343 ? 23.649 5.622 18.256 1.00 92.50 343 GLY A C 1
ATOM 2671 O O . GLY A 1 343 ? 24.408 5.059 17.470 1.00 92.50 343 GLY A O 1
ATOM 2672 N N . SER A 1 344 ? 23.236 5.040 19.387 1.00 93.25 344 SER A N 1
ATOM 2673 C CA . SER A 1 344 ? 23.558 3.656 19.773 1.00 93.25 344 SER A CA 1
ATOM 2674 C C . SER A 1 344 ? 22.541 2.611 19.289 1.00 93.25 344 SER A C 1
ATOM 2676 O O . SER A 1 344 ? 22.817 1.413 19.378 1.00 93.25 344 SER A O 1
ATOM 2678 N N . LYS A 1 345 ? 21.372 3.026 18.782 1.00 95.44 345 LYS A N 1
ATOM 2679 C CA . LYS A 1 345 ? 20.326 2.123 18.290 1.00 95.44 345 LYS A CA 1
ATOM 2680 C C . LYS A 1 345 ? 20.688 1.643 16.888 1.00 95.44 345 LYS A C 1
ATOM 2682 O O . LYS A 1 345 ? 20.832 2.446 15.970 1.00 95.44 345 LYS A O 1
ATOM 2687 N N . VAL A 1 346 ? 20.784 0.325 16.714 1.00 96.81 346 VAL A N 1
ATOM 2688 C CA . VAL A 1 346 ? 21.005 -0.318 15.412 1.00 96.81 346 VAL A CA 1
ATOM 2689 C C . VAL A 1 346 ? 19.832 -1.244 15.120 1.00 96.81 346 VAL A C 1
ATOM 2691 O O . VAL A 1 346 ? 19.531 -2.138 15.908 1.00 96.81 346 VAL A O 1
ATOM 2694 N N . THR A 1 347 ? 19.180 -1.038 13.979 1.00 96.19 347 THR A N 1
ATOM 2695 C CA . THR A 1 347 ? 18.113 -1.910 13.477 1.00 96.19 347 THR A CA 1
ATOM 2696 C C . THR A 1 347 ? 18.571 -2.547 12.180 1.00 96.19 347 THR A C 1
ATOM 2698 O O . THR A 1 347 ? 18.922 -1.856 11.228 1.00 96.19 347 THR A O 1
ATOM 2701 N N . THR A 1 348 ? 18.568 -3.873 12.131 1.00 95.81 348 THR A N 1
ATOM 2702 C CA . THR A 1 348 ? 18.920 -4.639 10.937 1.00 95.81 348 THR A CA 1
ATOM 2703 C C . THR A 1 348 ? 17.670 -5.268 10.347 1.00 95.81 348 THR A C 1
ATOM 2705 O O . THR A 1 348 ? 17.006 -6.046 11.023 1.00 95.81 348 THR A O 1
ATOM 2708 N N . THR A 1 349 ? 17.387 -4.984 9.079 1.00 95.06 349 THR A N 1
ATOM 2709 C CA . THR A 1 349 ? 16.388 -5.703 8.283 1.00 95.06 349 THR A CA 1
ATOM 2710 C C . THR A 1 349 ? 17.105 -6.616 7.294 1.00 95.06 349 THR A C 1
ATOM 2712 O O . THR A 1 349 ? 17.965 -6.160 6.544 1.00 95.06 349 THR A O 1
ATOM 2715 N N . LEU A 1 350 ? 16.786 -7.905 7.303 1.00 93.31 350 LEU A N 1
ATOM 2716 C CA . LEU A 1 350 ? 17.316 -8.897 6.373 1.00 93.31 350 LEU A CA 1
ATOM 2717 C C . LEU A 1 350 ? 16.207 -9.295 5.393 1.00 93.31 350 LEU A C 1
ATOM 2719 O O . LEU A 1 350 ? 15.102 -9.650 5.812 1.00 93.31 350 LEU A O 1
ATOM 2723 N N . TYR A 1 351 ? 16.523 -9.221 4.103 1.00 89.81 351 TYR A N 1
ATOM 2724 C CA . TYR A 1 351 ? 15.638 -9.546 2.992 1.00 89.81 351 TYR A CA 1
ATOM 2725 C C . TYR A 1 351 ? 16.071 -10.892 2.405 1.00 89.81 351 TYR A C 1
ATOM 2727 O O . TYR A 1 351 ? 17.188 -11.052 1.917 1.00 89.81 351 TYR A O 1
ATOM 2735 N N . MET A 1 352 ? 15.197 -11.885 2.518 1.00 85.00 352 MET A N 1
ATOM 2736 C CA . MET A 1 352 ? 15.362 -13.230 1.960 1.00 85.00 352 MET A CA 1
ATOM 2737 C C . MET A 1 352 ? 14.008 -13.655 1.378 1.00 85.00 352 MET A C 1
ATOM 2739 O O . MET A 1 352 ? 13.206 -12.804 1.000 1.00 85.00 352 MET A O 1
ATOM 2743 N N . THR A 1 353 ? 13.674 -14.951 1.385 1.00 78.50 353 THR A N 1
ATOM 2744 C CA . THR A 1 353 ? 12.283 -15.381 1.159 1.00 78.50 353 THR A CA 1
ATOM 2745 C C . THR A 1 353 ? 11.304 -14.684 2.112 1.00 78.50 353 THR A C 1
ATOM 2747 O O . THR A 1 353 ? 10.170 -14.434 1.733 1.00 78.50 353 THR A O 1
ATOM 2750 N N . GLY A 1 354 ? 11.727 -14.368 3.339 1.00 84.00 354 GLY A N 1
ATOM 2751 C CA . GLY A 1 354 ? 10.971 -13.561 4.297 1.00 84.00 354 GLY A CA 1
ATOM 2752 C C . GLY A 1 354 ? 11.665 -12.254 4.648 1.00 84.00 354 GLY A C 1
ATOM 2753 O O . GLY A 1 354 ? 12.830 -12.037 4.309 1.00 84.00 354 GLY A O 1
ATOM 2754 N N . ASN A 1 355 ? 10.950 -11.404 5.380 1.00 90.75 355 ASN A N 1
ATOM 2755 C CA . ASN A 1 355 ? 11.510 -10.205 5.987 1.00 90.75 355 ASN A CA 1
ATOM 2756 C C . ASN A 1 355 ? 11.799 -10.456 7.468 1.00 90.75 355 ASN A C 1
ATOM 2758 O O . ASN A 1 355 ? 10.925 -10.929 8.199 1.00 90.75 355 ASN A O 1
ATOM 2762 N N . TYR A 1 356 ? 13.009 -10.127 7.912 1.00 91.88 356 TYR A N 1
ATOM 2763 C CA . TYR A 1 356 ? 13.433 -10.303 9.297 1.00 91.88 356 TYR A CA 1
ATOM 2764 C C . TYR A 1 356 ? 13.944 -8.980 9.858 1.00 91.88 356 TYR A C 1
ATOM 2766 O O . TYR A 1 356 ? 14.780 -8.341 9.227 1.00 91.88 356 TYR A O 1
ATOM 2774 N N . ILE A 1 357 ? 13.518 -8.606 11.063 1.00 92.12 357 ILE A N 1
ATOM 2775 C CA . ILE A 1 357 ? 14.050 -7.455 11.804 1.00 92.12 357 ILE A CA 1
ATOM 2776 C C . ILE A 1 357 ? 14.796 -7.982 13.024 1.00 92.12 357 ILE A C 1
ATOM 2778 O O . ILE A 1 357 ? 14.233 -8.739 13.812 1.00 92.12 357 ILE A O 1
ATOM 2782 N N . ASN A 1 358 ? 16.065 -7.595 13.168 1.00 92.31 358 ASN A N 1
ATOM 2783 C CA . ASN A 1 358 ? 16.960 -8.028 14.245 1.00 92.31 358 ASN A CA 1
ATOM 2784 C C . ASN A 1 358 ? 16.895 -9.553 14.460 1.00 92.31 358 ASN A C 1
ATOM 2786 O O . ASN A 1 358 ? 16.609 -10.037 15.552 1.00 92.31 358 ASN A O 1
ATOM 2790 N N . ASP A 1 359 ? 17.086 -10.301 13.368 1.00 89.81 359 ASP A N 1
ATOM 2791 C CA . ASP A 1 359 ? 17.019 -11.768 13.304 1.00 89.81 359 ASP A CA 1
ATOM 2792 C C . ASP A 1 359 ? 15.655 -12.399 13.658 1.00 89.81 359 ASP A C 1
ATOM 2794 O O . ASP A 1 359 ? 15.548 -13.623 13.741 1.00 89.81 359 ASP A O 1
ATOM 2798 N N . THR A 1 360 ? 14.594 -11.606 13.832 1.00 88.69 360 THR A N 1
ATOM 2799 C CA . THR A 1 360 ? 13.229 -12.083 14.100 1.00 88.69 360 THR A CA 1
ATOM 2800 C C . THR A 1 360 ? 12.380 -11.980 12.846 1.00 88.69 360 THR A C 1
ATOM 2802 O O . THR A 1 360 ? 12.277 -10.908 12.249 1.00 88.69 360 THR A O 1
ATOM 2805 N N . LEU A 1 361 ? 11.761 -13.091 12.448 1.00 89.62 361 LEU A N 1
ATOM 2806 C CA . LEU A 1 361 ? 10.922 -13.148 11.259 1.00 89.62 361 LEU A CA 1
ATOM 2807 C C . LEU A 1 361 ? 9.665 -12.305 11.463 1.00 89.62 361 LEU A C 1
ATOM 2809 O O . LEU A 1 361 ? 9.000 -12.411 12.488 1.00 89.62 361 LEU A O 1
ATOM 2813 N N . GLN A 1 362 ? 9.365 -11.469 10.478 1.00 91.38 362 GLN A N 1
ATOM 2814 C CA . GLN A 1 362 ? 8.266 -10.517 10.524 1.00 91.38 362 GLN A CA 1
ATOM 2815 C C . GLN A 1 362 ? 7.101 -10.964 9.640 1.00 91.38 362 GLN A C 1
ATOM 2817 O O . GLN A 1 362 ? 5.956 -11.034 10.086 1.00 91.38 362 GLN A O 1
ATOM 2822 N N . PHE A 1 363 ? 7.394 -11.323 8.387 1.00 93.31 363 PHE A N 1
ATOM 2823 C CA . PHE A 1 363 ? 6.417 -11.885 7.455 1.00 93.31 363 PHE A CA 1
ATOM 2824 C C . PHE A 1 363 ? 7.083 -12.662 6.312 1.00 93.31 363 PHE A C 1
ATOM 2826 O O . PHE A 1 363 ? 8.260 -12.467 6.000 1.00 93.31 363 PHE A O 1
ATOM 2833 N N . LEU A 1 364 ? 6.293 -13.520 5.668 1.00 91.19 364 LEU A N 1
ATOM 2834 C CA . LEU A 1 364 ? 6.583 -14.130 4.368 1.00 91.19 364 LEU A CA 1
ATOM 2835 C C . LEU A 1 364 ? 5.651 -13.529 3.301 1.00 91.19 364 LEU A C 1
ATOM 2837 O O . LEU A 1 364 ? 4.494 -13.243 3.612 1.00 91.19 364 LEU A O 1
ATOM 2841 N N . PRO A 1 365 ? 6.096 -13.346 2.051 1.00 89.44 365 PRO A N 1
ATOM 2842 C CA . PRO A 1 365 ? 5.229 -12.937 0.956 1.00 89.44 365 PRO A CA 1
ATOM 2843 C C . PRO A 1 365 ? 4.276 -14.071 0.543 1.00 89.44 365 PRO A C 1
ATOM 2845 O O . PRO A 1 365 ? 4.584 -15.260 0.666 1.00 89.44 365 PRO A O 1
ATOM 2848 N N . GLN A 1 366 ? 3.114 -13.694 0.018 1.00 88.94 366 GLN A N 1
ATOM 2849 C CA . GLN A 1 366 ? 2.175 -14.585 -0.668 1.00 88.94 366 GLN A CA 1
ATOM 2850 C C . GLN A 1 366 ? 1.612 -13.882 -1.920 1.00 88.94 366 GLN A C 1
ATOM 2852 O O . GLN A 1 366 ? 1.801 -12.681 -2.092 1.00 88.94 366 GLN A O 1
ATOM 2857 N N . GLU A 1 367 ? 0.976 -14.622 -2.828 1.00 88.25 367 GLU A N 1
ATOM 2858 C CA . GLU A 1 367 ? 0.626 -14.163 -4.186 1.00 88.25 367 GLU A CA 1
ATOM 2859 C C . GLU A 1 367 ? -0.271 -12.914 -4.214 1.00 88.25 367 GLU A C 1
ATOM 2861 O O . GLU A 1 367 ? -0.173 -12.093 -5.123 1.00 88.25 367 GLU A O 1
ATOM 2866 N N . GLU A 1 368 ? -1.110 -12.742 -3.199 1.00 90.88 368 GLU A N 1
ATOM 2867 C CA . GLU A 1 368 ? -2.030 -11.622 -3.020 1.00 90.88 368 GLU A CA 1
ATOM 2868 C C . GLU A 1 368 ? -1.684 -10.760 -1.793 1.00 90.88 368 GLU A C 1
ATOM 2870 O O . GLU A 1 368 ? -2.556 -10.053 -1.303 1.00 90.88 368 GLU A O 1
ATOM 2875 N N . GLY A 1 369 ? -0.466 -10.817 -1.234 1.00 93.62 369 GLY A N 1
ATOM 2876 C CA . GLY A 1 369 ? -0.130 -10.066 -0.013 1.00 93.62 369 GLY A CA 1
ATOM 2877 C C . GLY A 1 369 ? 0.985 -10.676 0.833 1.00 93.62 369 GLY A C 1
ATOM 2878 O O . GLY A 1 369 ? 2.058 -11.004 0.326 1.00 93.62 369 GLY A O 1
ATOM 2879 N N . ARG A 1 370 ? 0.755 -10.832 2.143 1.00 94.69 370 ARG A N 1
ATOM 2880 C CA . ARG A 1 370 ? 1.756 -11.386 3.077 1.00 94.69 370 ARG A CA 1
ATOM 2881 C C . ARG A 1 370 ? 1.152 -12.299 4.142 1.00 94.69 370 ARG A C 1
ATOM 2883 O O . ARG A 1 370 ? -0.047 -12.287 4.392 1.00 94.69 370 ARG A O 1
ATOM 2890 N N . ILE A 1 371 ? 2.010 -13.074 4.791 1.00 94.69 371 ILE A N 1
ATOM 2891 C CA . ILE A 1 371 ? 1.702 -13.901 5.956 1.00 94.69 371 ILE A CA 1
ATOM 2892 C C . ILE A 1 371 ? 2.560 -13.378 7.102 1.00 94.69 371 ILE A C 1
ATOM 2894 O O . ILE A 1 371 ? 3.777 -13.571 7.099 1.00 94.69 371 ILE A O 1
ATOM 2898 N N . ARG A 1 372 ? 1.942 -12.673 8.048 1.00 93.94 372 ARG A N 1
ATOM 2899 C CA . ARG A 1 372 ? 2.617 -12.112 9.220 1.00 93.94 372 ARG A CA 1
ATOM 2900 C C . ARG A 1 372 ? 2.754 -13.138 10.325 1.00 93.94 372 ARG A C 1
ATOM 2902 O O . ARG A 1 372 ? 1.867 -13.967 10.535 1.00 93.94 372 ARG A O 1
ATOM 2909 N N . PHE A 1 373 ? 3.845 -13.017 11.063 1.00 88.31 373 PHE A N 1
ATOM 2910 C CA . PHE A 1 373 ? 4.071 -13.778 12.280 1.00 88.31 373 PHE A CA 1
ATOM 2911 C C . PHE A 1 373 ? 3.651 -12.926 13.464 1.00 88.31 373 PHE A C 1
ATOM 2913 O O . PHE A 1 373 ? 4.252 -11.888 13.736 1.00 88.31 373 PHE A O 1
ATOM 2920 N N . ASN A 1 374 ? 2.609 -13.365 14.163 1.00 81.62 374 ASN A N 1
ATOM 2921 C CA . ASN A 1 374 ? 2.196 -12.720 15.393 1.00 81.62 374 ASN A CA 1
ATOM 2922 C C . ASN A 1 374 ? 2.978 -13.334 16.558 1.00 81.62 374 ASN A C 1
ATOM 2924 O O . ASN A 1 374 ? 2.788 -14.495 16.921 1.00 81.62 374 ASN A O 1
ATOM 2928 N N . VAL A 1 375 ? 3.893 -12.553 17.132 1.00 71.12 375 VAL A N 1
ATOM 2929 C CA . VAL A 1 375 ? 4.734 -13.002 18.250 1.00 71.12 375 VAL A CA 1
ATOM 2930 C C . VAL A 1 375 ? 3.906 -13.190 19.524 1.00 71.12 375 VAL A C 1
ATOM 2932 O O . VAL A 1 375 ? 4.210 -14.083 20.312 1.00 71.12 375 VAL A O 1
ATOM 2935 N N . ALA A 1 376 ? 2.846 -12.396 19.717 1.00 70.31 376 ALA A N 1
ATOM 2936 C CA . ALA A 1 376 ? 2.064 -12.391 20.953 1.00 70.31 376 ALA A CA 1
ATOM 2937 C C . ALA A 1 376 ? 1.343 -13.724 21.214 1.00 70.31 376 ALA A C 1
ATOM 2939 O O . ALA A 1 376 ? 1.259 -14.163 22.357 1.00 70.31 376 ALA A O 1
ATOM 2940 N N . ASP A 1 377 ? 0.858 -14.383 20.161 1.00 76.00 377 ASP A N 1
ATOM 2941 C CA . ASP A 1 377 ? 0.130 -15.656 20.239 1.00 76.00 377 ASP A CA 1
ATOM 2942 C C . ASP A 1 377 ? 0.825 -16.802 19.479 1.00 76.00 377 ASP A C 1
ATOM 2944 O O . ASP A 1 377 ? 0.294 -17.909 19.397 1.00 76.00 377 ASP A O 1
ATOM 2948 N N . SER A 1 378 ? 2.031 -16.560 18.946 1.00 80.12 378 SER A N 1
ATOM 2949 C CA . SER A 1 378 ? 2.795 -17.521 18.139 1.00 80.12 378 SER A CA 1
ATOM 2950 C C . SER A 1 378 ? 2.002 -18.083 16.948 1.00 80.12 378 SER A C 1
ATOM 2952 O O . SER A 1 378 ? 2.098 -19.279 16.645 1.00 80.12 378 SER A O 1
ATOM 2954 N N . SER A 1 379 ? 1.232 -17.227 16.265 1.00 85.44 379 SER A N 1
ATOM 2955 C CA . SER A 1 379 ? 0.360 -17.596 15.142 1.00 85.44 379 SER A CA 1
ATOM 2956 C C . SER A 1 379 ? 0.737 -16.934 13.806 1.00 85.44 379 SER A C 1
ATOM 2958 O O . SER A 1 379 ? 1.637 -16.094 13.716 1.00 85.44 379 SER A O 1
ATOM 2960 N N . LEU A 1 380 ? 0.047 -17.354 12.737 1.00 89.50 380 LEU A N 1
ATOM 2961 C CA . LEU A 1 380 ? 0.176 -16.805 11.386 1.00 89.50 380 LEU A CA 1
ATOM 2962 C C . LEU A 1 380 ? -1.096 -16.061 10.983 1.00 89.50 380 LEU A C 1
ATOM 2964 O O . LEU A 1 380 ? -2.170 -16.664 10.907 1.00 89.50 380 LEU A O 1
ATOM 2968 N N . ALA A 1 381 ? -0.952 -14.790 10.624 1.00 92.56 381 ALA A N 1
ATOM 2969 C CA . ALA A 1 381 ? -2.022 -13.966 10.077 1.00 92.56 381 ALA A CA 1
ATOM 2970 C C . ALA A 1 381 ? -1.834 -13.781 8.567 1.00 92.56 381 ALA A C 1
ATOM 2972 O O . ALA A 1 381 ? -0.749 -13.426 8.112 1.00 92.56 381 ALA A O 1
ATOM 2973 N N . TYR A 1 382 ? -2.883 -14.034 7.785 1.00 95.62 382 TYR A N 1
ATOM 2974 C CA . TYR A 1 382 ? -2.864 -13.847 6.334 1.00 95.62 382 TYR A CA 1
ATOM 2975 C C . TYR A 1 382 ? -3.436 -12.470 6.022 1.00 95.62 382 TYR A C 1
ATOM 2977 O O . TYR A 1 382 ? -4.585 -12.195 6.370 1.00 95.62 382 TYR A O 1
ATOM 2985 N N . ASP A 1 383 ? -2.634 -11.639 5.365 1.00 97.06 383 ASP A N 1
ATOM 2986 C CA . ASP A 1 383 ? -3.035 -10.324 4.888 1.00 97.06 383 ASP A CA 1
ATOM 2987 C C . ASP A 1 383 ? -3.117 -10.327 3.354 1.00 97.06 383 ASP A C 1
ATOM 2989 O O . ASP A 1 383 ? -2.252 -10.896 2.675 1.00 97.06 383 ASP A O 1
ATOM 2993 N N . TYR A 1 384 ? -4.118 -9.639 2.808 1.00 97.94 384 TYR A N 1
ATOM 2994 C CA . TYR A 1 384 ? -4.379 -9.510 1.378 1.00 97.94 384 TYR A CA 1
ATOM 2995 C C . TYR A 1 384 ? -4.320 -8.047 0.944 1.00 97.94 384 TYR A C 1
ATOM 2997 O O . TYR A 1 384 ? -4.890 -7.169 1.591 1.00 97.94 384 TYR A O 1
ATOM 3005 N N . PHE A 1 385 ? -3.642 -7.794 -0.168 1.00 97.50 385 PHE A N 1
ATOM 3006 C CA . PHE A 1 385 ? -3.438 -6.477 -0.752 1.00 97.50 385 PHE A CA 1
ATOM 3007 C C . PHE A 1 385 ? -4.347 -6.309 -1.966 1.00 97.50 385 PHE A C 1
ATOM 3009 O O . PHE A 1 385 ? -4.122 -6.918 -3.013 1.00 97.50 385 PHE A O 1
ATOM 3016 N N . ILE A 1 386 ? -5.356 -5.449 -1.847 1.00 98.06 386 ILE A N 1
ATOM 3017 C CA . ILE A 1 386 ? -6.208 -5.078 -2.978 1.00 98.06 386 ILE A CA 1
ATOM 3018 C C . ILE A 1 386 ? -5.543 -3.922 -3.715 1.00 98.06 386 ILE A C 1
ATOM 3020 O O . ILE A 1 386 ? -5.213 -2.896 -3.114 1.00 98.06 386 ILE A O 1
ATOM 3024 N N . LYS A 1 387 ? -5.348 -4.101 -5.023 1.00 94.19 387 LYS A N 1
ATOM 3025 C CA . LYS A 1 387 ? -4.573 -3.190 -5.867 1.00 94.19 387 LYS A CA 1
ATOM 3026 C C . LYS A 1 387 ? -5.426 -2.526 -6.946 1.00 94.19 387 LYS A C 1
ATOM 3028 O O . LYS A 1 387 ? -6.407 -3.114 -7.404 1.00 94.19 387 LYS A O 1
ATOM 3033 N N . ASP A 1 388 ? -5.046 -1.318 -7.358 1.00 92.88 388 ASP A N 1
ATOM 3034 C CA . ASP A 1 388 ? -5.592 -0.682 -8.566 1.00 92.88 388 ASP A CA 1
ATOM 3035 C C . ASP A 1 388 ? -4.888 -1.167 -9.853 1.00 92.88 388 ASP A C 1
ATOM 3037 O O . ASP A 1 388 ? -4.081 -2.101 -9.820 1.00 92.88 388 ASP A O 1
ATOM 3041 N N . HIS A 1 389 ? -5.215 -0.572 -11.009 1.00 89.06 389 HIS A N 1
ATOM 3042 C CA . HIS A 1 389 ? -4.687 -0.994 -12.315 1.00 89.06 389 HIS A CA 1
ATOM 3043 C C . HIS A 1 389 ? -3.174 -0.803 -12.474 1.00 89.06 389 HIS A C 1
ATOM 3045 O O . HIS A 1 389 ? -2.589 -1.439 -13.347 1.00 89.06 389 HIS A O 1
ATOM 3051 N N . LEU A 1 390 ? -2.546 0.028 -11.639 1.00 83.62 390 LEU A N 1
ATOM 3052 C CA . LEU A 1 390 ? -1.099 0.271 -11.630 1.00 83.62 390 LEU A CA 1
ATOM 3053 C C . LEU A 1 390 ? -0.366 -0.612 -10.614 1.00 83.62 390 LEU A C 1
ATOM 3055 O O . LEU A 1 390 ? 0.860 -0.556 -10.505 1.00 83.62 390 LEU A O 1
ATOM 3059 N N . GLY A 1 391 ? -1.103 -1.422 -9.852 1.00 86.12 391 GLY A N 1
ATOM 3060 C CA . GLY A 1 391 ? -0.546 -2.234 -8.777 1.00 86.12 391 GLY A CA 1
ATOM 3061 C C . GLY A 1 391 ? -0.380 -1.484 -7.454 1.00 86.12 391 GLY A C 1
ATOM 3062 O O . GLY A 1 391 ? 0.255 -2.027 -6.550 1.00 86.12 391 GLY A O 1
ATOM 3063 N N . ASN A 1 392 ? -0.942 -0.277 -7.304 1.00 94.44 392 ASN A N 1
ATOM 3064 C CA . ASN A 1 392 ? -0.888 0.456 -6.037 1.00 94.44 392 ASN A CA 1
ATOM 3065 C C . ASN A 1 392 ? -1.736 -0.261 -4.995 1.00 94.44 392 ASN A C 1
ATOM 3067 O O . ASN A 1 392 ? -2.881 -0.608 -5.280 1.00 94.44 392 ASN A O 1
ATOM 3071 N N . ILE A 1 393 ? -1.211 -0.453 -3.788 1.00 97.31 393 ILE A N 1
ATOM 3072 C CA . ILE A 1 393 ? -1.952 -1.109 -2.707 1.00 97.31 393 ILE A CA 1
ATOM 3073 C C . ILE A 1 393 ? -2.942 -0.108 -2.108 1.00 97.31 393 ILE A C 1
ATOM 3075 O O . ILE A 1 393 ? -2.545 0.864 -1.476 1.00 97.31 393 ILE A O 1
ATOM 3079 N N . ARG A 1 394 ? -4.239 -0.342 -2.327 1.00 97.75 394 ARG A N 1
ATOM 3080 C CA . ARG A 1 394 ? -5.328 0.549 -1.897 1.00 97.75 394 ARG A CA 1
ATOM 3081 C C . ARG A 1 394 ? -5.943 0.098 -0.584 1.00 97.75 394 ARG A C 1
ATOM 3083 O O . ARG A 1 394 ? -6.237 0.936 0.251 1.00 97.75 394 ARG A O 1
ATOM 3090 N N . ILE A 1 395 ? -6.094 -1.213 -0.397 1.00 98.06 395 ILE A N 1
ATOM 3091 C CA . ILE A 1 395 ? -6.607 -1.804 0.842 1.00 98.06 395 ILE A CA 1
ATOM 3092 C C . ILE A 1 395 ? -5.674 -2.917 1.306 1.00 98.06 395 ILE A C 1
ATOM 3094 O O . ILE A 1 395 ? -5.229 -3.735 0.495 1.00 98.06 395 ILE A O 1
ATOM 3098 N N . VAL A 1 396 ? -5.449 -2.987 2.618 1.00 98.12 396 VAL A N 1
ATOM 3099 C CA . VAL A 1 396 ? -4.892 -4.168 3.288 1.00 98.12 396 VAL A CA 1
ATOM 3100 C C . VAL A 1 396 ? -5.974 -4.790 4.163 1.00 98.12 396 VAL A C 1
ATOM 3102 O O . VAL A 1 396 ? -6.441 -4.161 5.114 1.00 98.12 396 VAL A O 1
ATOM 3105 N N . LEU A 1 397 ? -6.360 -6.026 3.843 1.00 97.94 397 LEU A N 1
ATOM 3106 C CA . LEU A 1 397 ? -7.283 -6.831 4.644 1.00 97.94 397 LEU A CA 1
ATOM 3107 C C . LEU A 1 397 ? -6.524 -7.913 5.404 1.00 97.94 397 LEU A C 1
ATOM 3109 O O . LEU A 1 397 ? -5.570 -8.463 4.864 1.00 97.94 397 LEU A O 1
ATOM 3113 N N . THR A 1 398 ? -6.965 -8.275 6.606 1.00 96.62 398 THR A N 1
ATOM 3114 C CA . THR A 1 398 ? -6.374 -9.359 7.400 1.00 96.62 398 THR A CA 1
ATOM 3115 C C . THR A 1 398 ? -7.408 -10.367 7.872 1.00 96.62 398 THR A C 1
ATOM 3117 O O . THR A 1 398 ? -8.553 -10.033 8.166 1.00 96.62 398 THR A O 1
ATOM 3120 N N . GLU A 1 399 ? -6.982 -11.623 7.971 1.00 94.50 399 GLU A N 1
ATOM 3121 C CA . GLU A 1 399 ? -7.736 -12.674 8.657 1.00 94.50 399 GLU A CA 1
ATOM 3122 C C . GLU A 1 399 ? -7.451 -12.730 10.165 1.00 94.50 399 GLU A C 1
ATOM 3124 O O . GLU A 1 399 ? -8.048 -13.548 10.867 1.00 94.50 399 GLU A O 1
ATOM 3129 N N . GLN A 1 400 ? -6.527 -11.907 10.679 1.00 92.88 400 GLN A N 1
ATOM 3130 C CA . GLN A 1 400 ? -6.275 -11.830 12.114 1.00 92.88 400 GLN A CA 1
ATOM 3131 C C . GLN A 1 400 ? -7.535 -11.350 12.837 1.00 92.88 400 GLN A C 1
ATOM 3133 O O . GLN A 1 400 ? -8.050 -10.272 12.557 1.00 92.88 400 GLN A O 1
ATOM 3138 N N . GLN A 1 401 ? -7.995 -12.130 13.810 1.00 91.25 401 GLN A N 1
ATOM 3139 C CA . GLN A 1 401 ? -9.024 -11.697 14.747 1.00 91.25 401 GLN A CA 1
ATOM 3140 C C . GLN A 1 401 ? -8.346 -11.225 16.027 1.00 91.25 401 GLN A C 1
ATOM 3142 O O . GLN A 1 401 ? -7.508 -11.932 16.583 1.00 91.25 401 GLN A O 1
ATOM 3147 N N . GLN A 1 402 ? -8.700 -10.031 16.491 1.00 92.31 402 GLN A N 1
ATOM 3148 C CA . GLN A 1 402 ? -8.173 -9.474 17.730 1.00 92.31 402 GLN A CA 1
ATOM 3149 C C . GLN A 1 402 ? -9.286 -8.785 18.507 1.00 92.31 402 GLN A C 1
ATOM 3151 O O . GLN A 1 402 ? -10.151 -8.116 17.942 1.00 92.31 402 GLN A O 1
ATOM 3156 N N . THR A 1 403 ? -9.268 -8.981 19.821 1.00 94.69 403 THR A N 1
ATOM 3157 C CA . THR A 1 403 ? -10.157 -8.308 20.762 1.00 94.69 403 THR A CA 1
ATOM 3158 C C . THR A 1 403 ? -9.306 -7.677 21.851 1.00 94.69 403 THR A C 1
ATOM 3160 O O . THR A 1 403 ? -8.674 -8.381 22.635 1.00 94.69 403 THR A O 1
ATOM 3163 N N . ASP A 1 404 ? -9.292 -6.350 21.884 1.00 93.94 404 ASP A N 1
ATOM 3164 C CA . ASP A 1 404 ? -8.553 -5.550 22.852 1.00 93.94 404 ASP A CA 1
ATOM 3165 C C . ASP A 1 404 ? -9.479 -5.205 24.021 1.00 93.94 404 ASP A C 1
ATOM 3167 O O . ASP A 1 404 ? -10.445 -4.455 23.865 1.00 93.94 404 ASP A O 1
ATOM 3171 N N . ALA A 1 405 ? -9.205 -5.757 25.202 1.00 94.31 405 ALA A N 1
ATOM 3172 C CA . ALA A 1 405 ? -9.907 -5.396 26.430 1.00 94.31 405 ALA A CA 1
ATOM 3173 C C . ALA A 1 405 ? -9.102 -4.330 27.181 1.00 94.31 405 ALA A C 1
ATOM 3175 O O . ALA A 1 405 ? -8.022 -4.613 27.703 1.00 94.31 405 ALA A O 1
ATOM 3176 N N . TYR A 1 406 ? -9.624 -3.105 27.242 1.00 94.88 406 TYR A N 1
ATOM 3177 C CA . TYR A 1 406 ? -8.968 -2.026 27.973 1.00 94.88 406 TYR A CA 1
ATOM 3178 C C . TYR A 1 406 ? -9.188 -2.194 29.484 1.00 94.88 406 TYR A C 1
ATOM 3180 O O . TYR A 1 406 ? -10.236 -2.717 29.894 1.00 94.88 406 TYR A O 1
ATOM 3188 N N . PRO A 1 407 ? -8.227 -1.763 30.330 1.00 94.25 407 PRO A N 1
ATOM 3189 C CA . PRO A 1 407 ? -8.413 -1.752 31.776 1.00 94.25 407 PRO A CA 1
ATOM 3190 C C . PRO A 1 407 ? -9.705 -1.031 32.161 1.00 94.25 407 PRO A C 1
ATOM 3192 O O . PRO A 1 407 ? -10.163 -0.142 31.448 1.00 94.25 407 PRO A O 1
ATOM 3195 N N . VAL A 1 408 ? -10.310 -1.410 33.280 1.00 95.62 408 VAL A N 1
ATOM 3196 C CA . VAL A 1 408 ? -11.447 -0.667 33.826 1.00 95.62 408 VAL A CA 1
ATOM 3197 C C . VAL A 1 408 ? -10.951 0.668 34.390 1.00 95.62 408 VAL A C 1
ATOM 3199 O O . VAL A 1 408 ? -9.923 0.703 35.061 1.00 95.62 408 VAL A O 1
ATOM 3202 N N . ALA A 1 409 ? -11.669 1.758 34.130 1.00 96.31 409 ALA A N 1
ATOM 3203 C CA . ALA A 1 409 ? -11.513 3.005 34.868 1.00 96.31 409 ALA A CA 1
ATOM 3204 C C . ALA A 1 409 ? -12.209 2.845 36.226 1.00 96.31 409 ALA A C 1
ATOM 3206 O O . ALA A 1 409 ? -13.379 3.200 36.372 1.00 96.31 409 ALA A O 1
ATOM 3207 N N . SER A 1 410 ? -11.504 2.214 37.168 1.00 95.06 410 SER A N 1
ATOM 3208 C CA . SER A 1 410 ? -11.973 1.969 38.536 1.00 95.06 410 SER A CA 1
ATOM 3209 C C . SER A 1 410 ? -11.816 3.186 39.435 1.00 95.06 410 SER A C 1
ATOM 3211 O O . SER A 1 410 ? -12.379 3.222 40.518 1.00 95.06 410 SER A O 1
ATOM 3213 N N . LEU A 1 411 ? -11.013 4.173 39.015 1.00 95.75 411 LEU A N 1
ATOM 3214 C CA . LEU A 1 411 ? -10.703 5.386 39.773 1.00 95.75 411 LEU A CA 1
ATOM 3215 C C . LEU A 1 411 ? -9.908 5.119 41.062 1.00 95.75 411 LEU A C 1
ATOM 3217 O O . LEU A 1 411 ? -9.556 6.052 41.788 1.00 95.75 411 LEU A O 1
ATOM 3221 N N . GLU A 1 412 ? -9.558 3.867 41.338 1.00 95.19 412 GLU A N 1
ATOM 3222 C CA . GLU A 1 412 ? -8.867 3.484 42.555 1.00 95.19 412 GLU A CA 1
ATOM 3223 C C . GLU A 1 412 ? -7.437 4.011 42.586 1.00 95.19 412 GLU A C 1
ATOM 3225 O O . GLU A 1 412 ? -6.737 4.069 41.577 1.00 95.19 412 GLU A O 1
ATOM 3230 N N . THR A 1 413 ? -6.962 4.364 43.781 1.00 93.50 413 THR A N 1
ATOM 3231 C CA . THR A 1 413 ? -5.678 5.073 43.938 1.00 93.50 413 THR A CA 1
ATOM 3232 C C . THR A 1 413 ? -4.496 4.291 43.354 1.00 93.50 413 THR A C 1
ATOM 3234 O O . THR A 1 413 ? -3.592 4.891 42.776 1.00 93.50 413 THR A O 1
ATOM 3237 N N . THR A 1 414 ? -4.504 2.962 43.479 1.00 93.50 414 THR A N 1
ATOM 3238 C CA . THR A 1 414 ? -3.429 2.094 42.983 1.00 93.50 414 THR A CA 1
ATOM 3239 C C . THR A 1 414 ? -3.406 1.960 41.450 1.00 93.50 414 THR A C 1
ATOM 3241 O O . THR A 1 414 ? -2.351 2.227 40.875 1.00 93.50 414 THR A O 1
ATOM 3244 N N . PRO A 1 415 ? -4.498 1.573 40.753 1.00 93.25 415 PRO A N 1
ATOM 3245 C CA . PRO A 1 415 ? -4.497 1.445 39.290 1.00 93.25 415 PRO A CA 1
ATOM 3246 C C . PRO A 1 415 ? -4.554 2.779 38.531 1.00 93.25 415 PRO A C 1
ATOM 3248 O O . PRO A 1 415 ? -4.271 2.787 37.333 1.00 93.25 415 PRO A O 1
ATOM 3251 N N . LEU A 1 416 ? -4.860 3.903 39.189 1.00 92.56 416 LEU A N 1
ATOM 3252 C CA . LEU A 1 416 ? -5.076 5.207 38.549 1.00 92.56 416 LEU A CA 1
ATOM 3253 C C . LEU A 1 416 ? -3.974 5.635 37.568 1.00 92.56 416 LEU A C 1
ATOM 3255 O O . LEU A 1 416 ? -4.257 6.230 36.531 1.00 92.56 416 LEU A O 1
ATOM 3259 N N . SER A 1 417 ? -2.704 5.359 37.880 1.00 92.69 417 SER A N 1
ATOM 3260 C CA . SER A 1 417 ? -1.583 5.702 36.994 1.00 92.69 417 SER A CA 1
ATOM 3261 C C . SER A 1 417 ? -1.637 4.943 35.665 1.00 92.69 417 SER A C 1
ATOM 3263 O O . SER A 1 417 ? -1.333 5.523 34.626 1.00 92.69 417 SER A O 1
ATOM 3265 N N . ASN A 1 418 ? -2.069 3.682 35.690 1.00 92.88 418 ASN A N 1
ATOM 3266 C CA . ASN A 1 418 ? -2.283 2.859 34.504 1.00 92.88 418 ASN A CA 1
ATOM 3267 C C . ASN A 1 418 ? -3.569 3.265 33.767 1.00 92.88 418 ASN A C 1
ATOM 3269 O O . ASN A 1 418 ? -3.592 3.306 32.541 1.00 92.88 418 ASN A O 1
ATOM 3273 N N . GLU A 1 419 ? -4.629 3.628 34.494 1.00 94.19 419 GLU A N 1
ATOM 3274 C CA . GLU A 1 419 ? -5.886 4.096 33.895 1.00 94.19 419 GLU A CA 1
ATOM 3275 C C . GLU A 1 419 ? -5.694 5.362 33.048 1.00 94.19 419 GLU A C 1
ATOM 3277 O O . GLU A 1 419 ? -6.258 5.451 31.960 1.00 94.19 419 GLU A O 1
ATOM 3282 N N . ARG A 1 420 ? -4.840 6.301 33.483 1.00 91.50 420 ARG A N 1
ATOM 3283 C CA . ARG A 1 420 ? -4.511 7.546 32.752 1.00 91.50 420 ARG A CA 1
ATOM 3284 C C . ARG A 1 420 ? -3.924 7.332 31.357 1.00 91.50 420 ARG A C 1
ATOM 3286 O O . ARG A 1 420 ? -3.932 8.264 30.559 1.00 91.50 420 ARG A O 1
ATOM 3293 N N . ILE A 1 421 ? -3.390 6.145 31.071 1.00 89.88 421 ILE A N 1
ATOM 3294 C CA . ILE A 1 421 ? -2.874 5.799 29.740 1.00 89.88 421 ILE A CA 1
ATOM 3295 C C . ILE A 1 421 ? -4.029 5.683 28.735 1.00 89.88 421 ILE A C 1
ATOM 3297 O O . ILE A 1 421 ? -3.859 6.002 27.562 1.00 89.88 421 ILE A O 1
ATOM 3301 N N . TYR A 1 422 ? -5.206 5.256 29.199 1.00 91.75 422 TYR A N 1
ATOM 3302 C CA . TYR A 1 422 ? -6.359 4.946 28.353 1.00 91.75 422 TYR A CA 1
ATOM 3303 C C . TYR A 1 422 ? -7.503 5.950 28.526 1.00 91.75 422 TYR A C 1
ATOM 3305 O O . TYR A 1 422 ? -8.173 6.299 27.556 1.00 91.75 422 TYR A O 1
ATOM 3313 N N . TYR A 1 423 ? -7.721 6.444 29.746 1.00 93.88 423 TYR A N 1
ATOM 3314 C CA . TYR A 1 423 ? -8.856 7.294 30.086 1.00 93.88 423 TYR A CA 1
ATOM 3315 C C . TYR A 1 423 ? -8.421 8.701 30.498 1.00 93.88 423 TYR A C 1
ATOM 3317 O O . TYR A 1 423 ? -7.609 8.915 31.398 1.00 93.88 423 TYR A O 1
ATOM 3325 N N . SER A 1 424 ? -9.054 9.684 29.870 1.00 92.50 424 SER A N 1
ATOM 3326 C CA . SER A 1 424 ? -9.031 11.085 30.275 1.00 92.50 424 SER A CA 1
ATOM 3327 C C . SER A 1 424 ? -9.879 11.317 31.533 1.00 92.50 424 SER A C 1
ATOM 3329 O O . SER A 1 424 ? -10.825 10.580 31.803 1.00 92.50 424 SER A O 1
ATOM 3331 N N . LYS A 1 425 ? -9.556 12.371 32.297 1.00 92.00 425 LYS A N 1
ATOM 3332 C CA . LYS A 1 425 ? -10.344 12.893 33.436 1.00 92.00 425 LYS A CA 1
ATOM 3333 C C . LYS A 1 425 ? -10.618 11.919 34.598 1.00 92.00 425 LYS A C 1
ATOM 3335 O O . LYS A 1 425 ? -11.469 12.220 35.429 1.00 92.00 425 LYS A O 1
ATOM 3340 N N . VAL A 1 426 ? -9.867 10.825 34.739 1.00 93.19 426 VAL A N 1
ATOM 3341 C CA . VAL A 1 426 ? -10.014 9.869 35.865 1.00 93.19 426 VAL A CA 1
ATOM 3342 C C . VAL A 1 426 ? -9.643 10.441 37.243 1.00 93.19 426 VAL A C 1
ATOM 3344 O O . VAL A 1 426 ? -10.053 9.916 38.272 1.00 93.19 426 VAL A O 1
ATOM 3347 N N . ASP A 1 427 ? -8.914 11.559 37.294 1.00 90.31 427 ASP A N 1
ATOM 3348 C CA . ASP A 1 427 ? -8.573 12.233 38.561 1.00 90.31 427 ASP A CA 1
ATOM 3349 C C . ASP A 1 427 ? -9.622 13.224 39.040 1.00 90.31 427 ASP A C 1
ATOM 3351 O O . ASP A 1 427 ? -9.699 13.556 40.222 1.00 90.31 427 ASP A O 1
ATOM 3355 N N . SER A 1 428 ? -10.369 13.782 38.092 1.00 90.88 428 SER A N 1
ATOM 3356 C CA . SER A 1 428 ? -11.276 14.886 38.362 1.00 90.88 428 SER A CA 1
ATOM 3357 C C . SER A 1 428 ? -12.592 14.346 38.901 1.00 90.88 428 SER A C 1
ATOM 3359 O O . SER A 1 428 ? -13.061 13.296 38.467 1.00 90.88 428 SER A O 1
ATOM 3361 N N . GLY A 1 429 ? -13.181 15.063 39.864 1.00 90.38 429 GLY A N 1
ATOM 3362 C CA . GLY A 1 429 ? -14.456 14.710 40.513 1.00 90.38 429 GLY A CA 1
ATOM 3363 C C . GLY A 1 429 ? -14.486 13.344 41.177 1.00 90.38 429 GLY A C 1
ATOM 3364 O O . GLY A 1 429 ? -15.569 12.809 41.402 1.00 90.38 429 GLY A O 1
ATOM 3365 N N . ARG A 1 430 ? -13.318 12.781 41.489 1.00 94.56 430 ARG A N 1
ATOM 3366 C CA . ARG A 1 430 ? -13.216 11.565 42.274 1.00 94.56 430 ARG A CA 1
ATOM 3367 C C . ARG A 1 430 ? -13.612 11.854 43.721 1.00 94.56 430 ARG A C 1
ATOM 3369 O O . ARG A 1 430 ? -13.054 12.750 44.351 1.00 94.56 430 ARG A O 1
ATOM 3376 N N . VAL A 1 431 ? -14.552 11.085 44.253 1.00 95.19 431 VAL A N 1
ATOM 3377 C CA . VAL A 1 431 ? -15.025 11.189 45.638 1.00 95.19 431 VAL A CA 1
ATOM 3378 C C . VAL A 1 431 ? -14.954 9.828 46.312 1.00 95.19 431 VAL A C 1
ATOM 3380 O O . VAL A 1 431 ? -15.140 8.798 45.668 1.00 95.19 431 VAL A O 1
ATOM 3383 N N . ASN A 1 432 ? -14.658 9.815 47.612 1.00 94.62 432 ASN A N 1
ATOM 3384 C CA . ASN A 1 432 ? -14.653 8.568 48.364 1.00 94.62 432 ASN A CA 1
ATOM 3385 C C . ASN A 1 432 ? -16.098 8.072 48.528 1.00 94.62 432 ASN A C 1
ATOM 3387 O O . ASN A 1 432 ? -16.950 8.808 49.030 1.00 94.62 432 ASN A O 1
ATOM 3391 N N . LYS A 1 433 ? -16.359 6.823 48.140 1.00 92.06 433 LYS A N 1
ATOM 3392 C CA . LYS A 1 433 ? -17.674 6.176 48.189 1.00 92.06 433 LYS A CA 1
ATOM 3393 C C . LYS A 1 433 ? -18.291 6.208 49.588 1.00 92.06 433 LYS A C 1
ATOM 3395 O O . LYS A 1 433 ? -19.499 6.377 49.712 1.00 92.06 433 LYS A O 1
ATOM 3400 N N . SER A 1 434 ? -17.480 6.112 50.648 1.00 90.75 434 SER A N 1
ATOM 3401 C CA . SER A 1 434 ? -17.964 6.210 52.039 1.00 90.75 434 SER A CA 1
ATOM 3402 C C . SER A 1 434 ? -18.614 7.562 52.363 1.00 90.75 434 SER A C 1
ATOM 3404 O O . SER A 1 434 ? -19.441 7.645 53.268 1.00 90.75 434 SER A O 1
ATOM 3406 N N . GLY A 1 435 ? -18.277 8.610 51.603 1.00 89.88 435 GLY A N 1
ATOM 3407 C CA . GLY A 1 435 ? -18.874 9.939 51.690 1.00 89.88 435 GLY A CA 1
ATOM 3408 C C . GLY A 1 435 ? -20.114 10.139 50.814 1.00 89.88 435 GLY A C 1
ATOM 3409 O O . GLY A 1 435 ? -20.612 11.260 50.763 1.00 89.88 435 GLY A O 1
ATOM 3410 N N . VA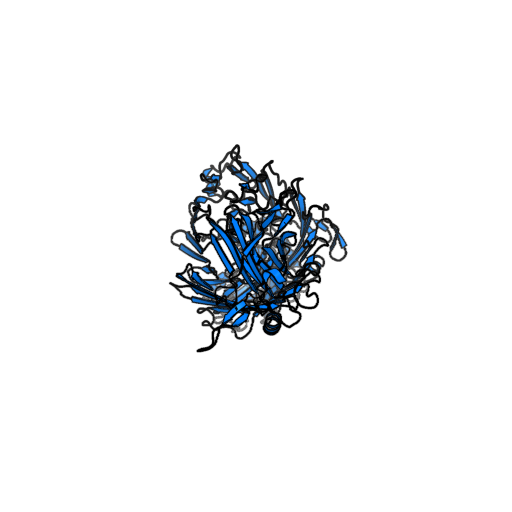L A 1 436 ? -20.609 9.103 50.123 1.00 90.75 436 VAL A N 1
ATOM 3411 C CA . VAL A 1 436 ? -21.790 9.169 49.245 1.00 90.75 436 VAL A CA 1
ATOM 3412 C C . VAL A 1 436 ? -22.963 8.418 49.898 1.00 90.75 436 VAL A C 1
ATOM 3414 O O . VAL A 1 436 ? -23.049 7.191 49.797 1.00 90.75 436 VAL A O 1
ATOM 3417 N N . PRO A 1 437 ? -23.888 9.116 50.588 1.00 88.31 437 PRO A N 1
ATOM 3418 C CA . PRO A 1 437 ? -24.955 8.465 51.342 1.00 88.31 437 PRO A CA 1
ATOM 3419 C C . PRO A 1 437 ? -25.886 7.655 50.438 1.00 88.31 437 PRO A C 1
ATOM 3421 O O . PRO A 1 437 ? -26.494 8.205 49.524 1.00 88.31 437 PRO A O 1
ATOM 3424 N N . GLY A 1 438 ? -26.043 6.364 50.733 1.00 88.62 438 GLY A N 1
ATOM 3425 C CA . GLY A 1 438 ? -26.940 5.468 49.997 1.00 88.62 438 GLY A CA 1
ATOM 3426 C C . GLY A 1 438 ? -26.341 4.849 48.733 1.00 88.62 438 GLY A C 1
ATOM 3427 O O . GLY A 1 438 ? -27.044 4.084 48.072 1.00 88.62 438 GLY A O 1
ATOM 3428 N N . TYR A 1 439 ? -25.070 5.127 48.410 1.00 90.56 439 TYR A N 1
ATOM 3429 C CA . TYR A 1 439 ? -24.410 4.454 47.295 1.00 90.56 439 TYR A CA 1
ATOM 3430 C C . TYR A 1 439 ? -24.348 2.933 47.558 1.00 90.56 439 TYR A C 1
ATOM 3432 O O . TYR A 1 439 ? -23.954 2.509 48.648 1.00 90.56 439 TYR A O 1
ATOM 3440 N N . PRO A 1 440 ? -24.762 2.099 46.594 1.00 89.19 440 PRO A N 1
ATOM 3441 C CA . PRO A 1 440 ? -24.881 0.655 46.766 1.00 89.19 440 PRO A CA 1
ATOM 3442 C C . PRO A 1 440 ? -23.516 -0.044 46.805 1.00 89.19 440 PRO A C 1
ATOM 3444 O O . PRO A 1 440 ? -22.511 0.455 46.302 1.00 89.19 440 PRO A O 1
ATOM 3447 N N . ASN A 1 441 ? -23.479 -1.249 47.375 1.00 84.50 441 ASN A N 1
ATOM 3448 C CA . ASN A 1 441 ? -22.286 -2.089 47.312 1.00 84.50 441 ASN A CA 1
ATOM 3449 C C . ASN A 1 441 ? -22.102 -2.635 45.889 1.00 84.50 441 ASN A C 1
ATOM 3451 O O . ASN A 1 441 ? -22.943 -3.389 45.406 1.00 84.50 441 ASN A O 1
ATOM 3455 N N . ASP A 1 442 ? -20.980 -2.296 45.256 1.00 84.44 442 ASP A N 1
ATOM 3456 C CA . ASP A 1 442 ? -20.524 -2.878 43.993 1.00 84.44 442 ASP A CA 1
ATOM 3457 C C . ASP A 1 442 ? -19.218 -3.655 44.231 1.00 84.44 442 ASP A C 1
ATOM 3459 O O . ASP A 1 442 ? -18.314 -3.171 44.913 1.00 84.44 442 ASP A O 1
ATOM 3463 N N . THR A 1 443 ? -19.161 -4.877 43.700 1.00 87.00 443 THR A N 1
ATOM 3464 C CA . THR A 1 443 ? -18.053 -5.839 43.856 1.00 87.00 443 THR A CA 1
ATOM 3465 C C . THR A 1 443 ? -17.286 -6.069 42.553 1.00 87.00 443 THR A C 1
ATOM 3467 O O . THR A 1 443 ? -16.441 -6.959 42.491 1.00 87.00 443 THR A O 1
ATOM 3470 N N . TYR A 1 444 ? -17.578 -5.288 41.506 1.00 90.81 444 TYR A N 1
ATOM 3471 C CA . TYR A 1 444 ? -16.910 -5.407 40.211 1.00 90.81 444 TYR A CA 1
ATOM 3472 C C . TYR A 1 444 ? -15.403 -5.142 40.292 1.00 90.81 444 TYR A C 1
ATOM 3474 O O . TYR A 1 444 ? -14.614 -5.819 39.635 1.00 90.81 444 TYR A O 1
ATOM 3482 N N . THR A 1 445 ? -15.011 -4.181 41.124 1.00 89.25 445 THR A N 1
ATOM 3483 C CA . THR A 1 445 ? -13.625 -3.835 41.440 1.00 89.25 445 THR A CA 1
ATOM 3484 C C . THR A 1 445 ? -13.363 -4.008 42.933 1.00 89.25 445 THR A C 1
ATOM 3486 O O . THR A 1 445 ? -14.272 -3.945 43.764 1.00 89.25 445 THR A O 1
ATOM 3489 N N . SER A 1 446 ? -12.109 -4.304 43.277 1.00 87.19 446 SER A N 1
ATOM 3490 C CA . SER A 1 446 ? -11.647 -4.429 44.660 1.00 87.19 446 SER A CA 1
ATOM 3491 C C . SER A 1 446 ? -10.224 -3.863 44.769 1.00 87.19 446 SER A C 1
ATOM 3493 O O . SER A 1 446 ? -9.313 -4.457 44.185 1.00 87.19 446 SER A O 1
ATOM 3495 N N . PRO A 1 447 ? -9.993 -2.772 45.527 1.00 89.88 447 PRO A N 1
ATOM 3496 C CA . PRO A 1 447 ? -10.989 -1.988 46.268 1.00 89.88 447 PRO A CA 1
ATOM 3497 C C . PRO A 1 447 ? -12.007 -1.290 45.345 1.00 89.88 447 PRO A C 1
ATOM 3499 O O . PRO A 1 447 ? -11.850 -1.289 44.129 1.00 89.88 447 PRO A O 1
ATOM 3502 N N . ASN A 1 448 ? -13.070 -0.757 45.945 1.00 89.44 448 ASN A N 1
ATOM 3503 C CA . ASN A 1 448 ? -14.075 0.083 45.290 1.00 89.44 448 ASN A CA 1
ATOM 3504 C C . ASN A 1 448 ? -14.394 1.239 46.248 1.00 89.44 448 ASN A C 1
ATOM 3506 O O . ASN A 1 448 ? -15.465 1.299 46.869 1.00 89.44 448 ASN A O 1
ATOM 3510 N N . ASP A 1 449 ? -13.373 2.049 46.490 1.00 93.38 449 ASP A N 1
ATOM 3511 C CA . ASP A 1 449 ? -13.356 3.135 47.457 1.00 93.38 449 ASP A CA 1
ATOM 3512 C C . ASP A 1 449 ? -13.678 4.476 46.800 1.00 93.38 449 ASP A C 1
ATOM 3514 O O . ASP A 1 449 ? -14.053 5.414 47.509 1.00 93.38 449 ASP A O 1
ATOM 3518 N N . PHE A 1 450 ? -13.560 4.591 45.475 1.00 95.31 450 PHE A N 1
ATOM 3519 C CA . PHE A 1 450 ? -13.738 5.846 44.761 1.00 95.31 450 PHE A CA 1
ATOM 3520 C C . PHE A 1 450 ? -14.743 5.750 43.615 1.00 95.31 450 PHE A C 1
ATOM 3522 O O . PHE A 1 450 ? -14.781 4.792 42.865 1.00 95.31 450 PHE A O 1
ATOM 3529 N N . VAL A 1 451 ? -15.535 6.810 43.456 1.00 95.62 451 VAL A N 1
ATOM 3530 C CA . VAL A 1 451 ? -16.480 6.984 42.343 1.00 95.62 451 VAL A CA 1
ATOM 3531 C C . VAL A 1 451 ? -16.331 8.390 41.769 1.00 95.62 451 VAL A C 1
ATOM 3533 O O . VAL A 1 451 ? -15.832 9.290 42.452 1.00 95.62 451 VAL A O 1
ATOM 3536 N N . GLN A 1 452 ? -16.765 8.623 40.531 1.00 96.88 452 GLN A N 1
ATOM 3537 C CA . GLN A 1 452 ? -16.706 9.950 39.915 1.00 96.88 452 GLN A CA 1
ATOM 3538 C C . GLN A 1 452 ? -18.063 10.645 39.957 1.00 96.88 452 GLN A C 1
ATOM 3540 O O . GLN A 1 452 ? -19.030 10.160 39.381 1.00 96.88 452 GLN A O 1
ATOM 3545 N N . GLN A 1 453 ? -18.129 11.821 40.577 1.00 96.94 453 GLN A N 1
ATOM 3546 C CA . GLN A 1 453 ? -19.336 12.642 40.621 1.00 96.94 453 GLN A CA 1
ATOM 3547 C C . GLN A 1 453 ? -19.343 13.700 39.507 1.00 96.94 453 GLN A C 1
ATOM 3549 O O . GLN A 1 453 ? -18.397 14.479 39.372 1.00 96.94 453 GLN A O 1
ATOM 3554 N N . LEU A 1 454 ? -20.446 13.774 38.757 1.00 97.69 454 LEU A N 1
ATOM 3555 C CA . LEU A 1 454 ? -20.703 14.764 37.704 1.00 97.69 454 LEU A CA 1
ATOM 3556 C C . LEU A 1 454 ? -21.964 15.585 37.995 1.00 97.69 454 LEU A C 1
ATOM 3558 O O . LEU A 1 454 ? -22.944 15.052 38.522 1.00 97.69 454 LEU A O 1
ATOM 3562 N N . SER A 1 455 ? -21.974 16.863 37.605 1.00 96.19 455 SER A N 1
ATOM 3563 C CA . SER A 1 455 ? -23.153 17.746 37.645 1.00 96.19 455 SER A CA 1
ATOM 3564 C C . SER A 1 455 ? -23.036 18.922 36.672 1.00 96.19 455 SER A C 1
ATOM 3566 O O . SER A 1 455 ? -21.938 19.347 36.314 1.00 96.19 455 SER A O 1
ATOM 3568 N N . GLY A 1 456 ? -24.181 19.501 36.297 1.00 94.75 456 GLY A N 1
ATOM 3569 C CA . GLY A 1 456 ? -24.274 20.654 35.394 1.00 94.75 456 GLY A CA 1
ATOM 3570 C C . GLY A 1 456 ? -23.587 21.923 35.916 1.00 94.75 456 GLY A C 1
ATOM 3571 O O . GLY A 1 456 ? -23.078 22.713 35.125 1.00 94.75 456 GLY A O 1
ATOM 3572 N N . ASN A 1 457 ? -23.520 22.102 37.241 1.00 94.00 457 ASN A N 1
ATOM 3573 C CA . ASN A 1 457 ? -22.815 23.221 37.885 1.00 94.00 457 ASN A CA 1
ATOM 3574 C C . ASN A 1 457 ? -21.368 22.883 38.273 1.00 94.00 457 ASN A C 1
ATOM 3576 O O . ASN A 1 457 ? -20.606 23.774 38.641 1.00 94.00 457 ASN A O 1
ATOM 3580 N N . GLY A 1 458 ? -20.998 21.606 38.214 1.00 91.94 458 GLY A N 1
ATOM 3581 C CA . GLY A 1 458 ? -19.648 21.124 38.450 1.00 91.94 458 GLY A CA 1
ATOM 3582 C C . GLY A 1 458 ? -19.016 20.628 37.155 1.00 91.94 458 GLY A C 1
ATOM 3583 O O . GLY A 1 458 ? -19.092 21.263 36.098 1.00 91.94 458 GLY A O 1
ATOM 3584 N N . MET A 1 459 ? -18.376 19.467 37.252 1.00 93.44 459 MET A N 1
ATOM 3585 C CA . MET A 1 459 ? -17.813 18.777 36.101 1.00 93.44 459 MET A CA 1
ATOM 3586 C C . MET A 1 459 ? -18.924 18.082 35.306 1.00 93.44 459 MET A C 1
ATOM 3588 O O . MET A 1 459 ? -19.595 17.189 35.821 1.00 93.44 459 MET A O 1
ATOM 3592 N N . LYS A 1 460 ? -19.086 18.474 34.037 1.00 96.12 460 LYS A N 1
ATOM 3593 C CA . LYS A 1 460 ? -20.150 17.963 33.154 1.00 96.12 460 LYS A CA 1
ATOM 3594 C C . LYS A 1 460 ? -19.733 16.752 32.334 1.00 96.12 460 LYS A C 1
ATOM 3596 O O . LYS A 1 460 ? -20.585 15.956 31.964 1.00 96.12 460 LYS A O 1
ATOM 3601 N N . VAL A 1 461 ? -18.443 16.632 32.022 1.00 96.44 461 VAL A N 1
ATOM 3602 C CA . VAL A 1 461 ? -17.846 15.534 31.245 1.00 96.44 461 VAL A CA 1
ATOM 3603 C C . VAL A 1 461 ? -16.776 14.887 32.109 1.00 96.44 461 VAL A C 1
ATOM 3605 O O . VAL A 1 461 ? -15.819 15.570 32.483 1.00 96.44 461 VAL A O 1
ATOM 3608 N N . GLY A 1 462 ? -16.970 13.610 32.424 1.00 95.88 462 GLY A N 1
ATOM 3609 C CA . GLY A 1 462 ? -16.102 12.817 33.287 1.00 95.88 462 GLY A CA 1
ATOM 3610 C C . GLY A 1 462 ? -15.132 11.934 32.509 1.00 95.88 462 GLY A C 1
ATOM 3611 O O . GLY A 1 462 ? -14.624 12.333 31.460 1.00 95.88 462 GLY A O 1
ATOM 3612 N N . ALA A 1 463 ? -14.875 10.743 33.047 1.00 96.06 463 ALA A N 1
ATOM 3613 C CA . ALA A 1 463 ? -13.987 9.750 32.473 1.00 96.06 463 ALA A CA 1
ATOM 3614 C C . ALA A 1 463 ? -14.383 9.431 31.027 1.00 96.06 463 ALA A C 1
ATOM 3616 O O . ALA A 1 463 ? -15.562 9.231 30.715 1.00 96.06 463 ALA A O 1
ATOM 3617 N N . GLY A 1 464 ? -13.388 9.379 30.146 1.00 95.19 464 GLY A N 1
ATOM 3618 C CA . GLY A 1 464 ? -13.621 9.023 28.754 1.00 95.19 464 GLY A CA 1
ATOM 3619 C C . GLY A 1 464 ? -12.371 8.573 28.020 1.00 95.19 464 GLY A C 1
ATOM 3620 O O . GLY A 1 464 ? -11.266 8.979 28.368 1.00 95.19 464 GLY A O 1
ATOM 3621 N N . MET A 1 465 ? -12.556 7.760 26.989 1.00 94.38 465 MET A N 1
ATOM 3622 C CA . MET A 1 465 ? -11.499 7.139 26.194 1.00 94.38 465 MET A CA 1
ATOM 3623 C C . MET A 1 465 ? -11.710 7.434 24.714 1.00 94.38 465 MET A C 1
ATOM 3625 O O . MET A 1 465 ? -12.839 7.355 24.229 1.00 94.38 465 MET A O 1
ATOM 3629 N N . VAL A 1 466 ? -10.623 7.727 23.996 1.00 94.50 466 VAL A N 1
ATOM 3630 C CA . VAL A 1 466 ? -10.625 7.804 22.530 1.00 94.50 466 VAL A CA 1
ATOM 3631 C C . VAL A 1 466 ? -9.935 6.577 21.944 1.00 94.50 466 VAL A C 1
ATOM 3633 O O . VAL A 1 466 ? -8.853 6.203 22.389 1.00 94.50 466 VAL A O 1
ATOM 3636 N N . LEU A 1 467 ? -10.534 5.986 20.912 1.00 94.50 467 LEU A N 1
ATOM 3637 C CA . LEU A 1 467 ? -9.956 4.909 20.115 1.00 94.50 467 LEU A CA 1
ATOM 3638 C C . LEU A 1 467 ? -9.801 5.343 18.658 1.00 94.50 467 LEU A C 1
ATOM 3640 O O . LEU A 1 467 ? -10.745 5.872 18.071 1.00 94.50 467 LEU A O 1
ATOM 3644 N N . LYS A 1 468 ? -8.646 5.049 18.050 1.00 94.69 468 LYS A N 1
ATOM 3645 C CA . LYS A 1 468 ? -8.543 4.980 16.587 1.00 94.69 468 LYS A CA 1
ATOM 3646 C C . LYS A 1 468 ? -9.194 3.683 16.121 1.00 94.69 468 LYS A C 1
ATOM 3648 O O . LYS A 1 468 ? -8.801 2.601 16.564 1.00 94.69 468 LYS A O 1
ATOM 3653 N N . VAL A 1 469 ? -10.146 3.814 15.209 1.00 96.19 469 VAL A N 1
ATOM 3654 C CA . VAL A 1 469 ? -10.944 2.704 14.686 1.00 96.19 469 VAL A CA 1
ATOM 3655 C C . VAL A 1 469 ? -10.925 2.680 13.162 1.00 96.19 469 VAL A C 1
ATOM 3657 O O . VAL A 1 469 ? -10.647 3.701 12.519 1.00 96.19 469 VAL A O 1
ATOM 3660 N N . MET A 1 470 ? -11.224 1.511 12.608 1.00 97.12 470 MET A N 1
ATOM 3661 C CA . MET A 1 470 ? -11.375 1.234 11.186 1.00 97.12 470 MET A CA 1
ATOM 3662 C C . MET A 1 470 ? -12.820 0.841 10.871 1.00 97.12 470 MET A C 1
ATOM 3664 O O . MET A 1 470 ? -13.527 0.277 11.709 1.00 97.12 470 MET A O 1
ATOM 3668 N N . ALA A 1 471 ? -13.264 1.109 9.644 1.00 96.81 471 ALA A N 1
ATOM 3669 C CA . ALA A 1 471 ? -14.548 0.607 9.168 1.00 96.81 471 ALA A CA 1
ATOM 3670 C C . ALA A 1 471 ? -14.608 -0.931 9.276 1.00 96.81 471 ALA A C 1
ATOM 3672 O O . ALA A 1 471 ? -13.717 -1.639 8.804 1.00 96.81 471 ALA A O 1
ATOM 3673 N N . GLY A 1 472 ? -15.674 -1.445 9.892 1.00 95.44 472 GLY A N 1
ATOM 3674 C CA . GLY A 1 472 ? -15.862 -2.870 10.170 1.00 95.44 472 GLY A CA 1
ATOM 3675 C C . GLY A 1 472 ? -15.445 -3.308 11.578 1.00 95.44 472 GLY A C 1
ATOM 3676 O O . GLY A 1 472 ? -15.759 -4.439 11.957 1.00 95.44 472 GLY A O 1
ATOM 3677 N N . ASP A 1 473 ? -14.802 -2.436 12.361 1.00 98.25 473 ASP A N 1
ATOM 3678 C CA . ASP A 1 473 ? -14.575 -2.665 13.789 1.00 98.25 473 ASP A CA 1
ATOM 3679 C C . ASP A 1 473 ? -15.910 -2.700 14.562 1.00 98.25 473 ASP A C 1
ATOM 3681 O O . ASP A 1 473 ? -16.953 -2.197 14.122 1.00 98.25 473 ASP A O 1
ATOM 3685 N N . LYS A 1 474 ? -15.877 -3.284 15.761 1.00 98.31 474 LYS A N 1
ATOM 3686 C CA . LYS A 1 474 ? -16.984 -3.250 16.723 1.00 98.31 474 LYS A CA 1
ATOM 3687 C C . LYS A 1 474 ? -16.472 -2.976 18.125 1.00 98.31 474 LYS A C 1
ATOM 3689 O O . LYS A 1 474 ? -15.322 -3.269 18.436 1.00 98.31 474 LYS A O 1
ATOM 3694 N N . PHE A 1 475 ? -17.332 -2.498 19.015 1.00 98.44 475 PHE A N 1
ATOM 3695 C CA . PHE A 1 475 ? -16.956 -2.341 20.416 1.00 98.44 475 PHE A CA 1
ATOM 3696 C C . PHE A 1 475 ? -18.078 -2.691 21.391 1.00 98.44 475 PHE A C 1
ATOM 3698 O O . PHE A 1 475 ? -19.267 -2.627 21.077 1.00 98.44 475 PHE A O 1
ATOM 3705 N N . ASN A 1 476 ? -17.657 -3.046 22.600 1.00 98.31 476 ASN A N 1
ATOM 3706 C CA . ASN A 1 476 ? -18.505 -3.224 23.765 1.00 98.31 476 ASN A CA 1
ATOM 3707 C C . ASN A 1 476 ? -18.146 -2.153 24.789 1.00 98.31 476 ASN A C 1
ATOM 3709 O O . ASN A 1 476 ? -16.979 -1.771 24.905 1.00 98.31 476 ASN A O 1
ATOM 3713 N N . LEU A 1 477 ? -19.123 -1.714 25.573 1.00 97.56 477 LEU A N 1
ATOM 3714 C CA . LEU A 1 477 ? -18.880 -0.836 26.710 1.00 97.56 477 LEU A CA 1
ATOM 3715 C C . LEU A 1 477 ? -19.678 -1.300 27.924 1.00 97.56 477 LEU A C 1
ATOM 3717 O O . LEU A 1 477 ? -20.799 -1.801 27.795 1.00 97.56 477 LEU A O 1
ATOM 3721 N N . ARG A 1 478 ? -19.096 -1.081 29.100 1.00 97.12 478 ARG A N 1
ATOM 3722 C CA . ARG A 1 478 ? -19.732 -1.251 30.401 1.00 97.12 478 ARG A CA 1
ATOM 3723 C C . ARG A 1 478 ? -19.431 -0.040 31.268 1.00 97.12 478 ARG A C 1
ATOM 3725 O O . ARG A 1 478 ? -18.297 0.414 31.283 1.00 97.12 478 ARG A O 1
ATOM 3732 N N . VAL A 1 479 ? -20.410 0.446 32.019 1.00 97.75 479 VAL A N 1
ATOM 3733 C CA . VAL A 1 479 ? -20.186 1.444 33.075 1.00 97.75 479 VAL A CA 1
ATOM 3734 C C . VAL A 1 479 ? -21.332 1.407 34.073 1.00 97.75 479 VAL A C 1
ATOM 3736 O O . VAL A 1 479 ? -22.471 1.111 33.713 1.00 97.75 479 VAL A O 1
ATOM 3739 N N . ASN A 1 480 ? -21.041 1.698 35.332 1.00 97.62 480 ASN A N 1
ATOM 3740 C CA . ASN A 1 480 ? -22.052 1.832 36.365 1.00 97.62 480 ASN A CA 1
ATOM 3741 C C . ASN A 1 480 ? -22.442 3.299 36.539 1.00 97.62 480 ASN A C 1
ATOM 3743 O O . ASN A 1 480 ? -21.598 4.191 36.452 1.00 97.62 480 ASN A O 1
ATOM 3747 N N . SER A 1 481 ? -23.716 3.539 36.830 1.00 97.62 481 SER A N 1
ATOM 3748 C CA . SER A 1 481 ? -24.214 4.840 37.251 1.00 97.62 481 SER A CA 1
ATOM 3749 C C . SER A 1 481 ? -25.156 4.724 38.445 1.00 97.62 481 SER A C 1
ATOM 3751 O O . SER A 1 481 ? -25.865 3.726 38.625 1.00 97.62 481 SER A O 1
ATOM 3753 N N . TRP A 1 482 ? -25.174 5.765 39.272 1.00 97.12 482 TRP A N 1
ATOM 3754 C CA . TRP A 1 482 ? -26.107 5.894 40.383 1.00 97.12 482 TRP A CA 1
ATOM 3755 C C . TRP A 1 482 ? -26.343 7.363 40.736 1.00 97.12 482 TRP A C 1
ATOM 3757 O O . TRP A 1 482 ? -25.451 8.201 40.615 1.00 97.12 482 TRP A O 1
ATOM 3767 N N . TRP A 1 483 ? -27.550 7.685 41.188 1.00 96.00 483 TRP A N 1
ATOM 3768 C CA . TRP A 1 483 ? -27.886 9.000 41.724 1.00 96.00 483 TRP A CA 1
ATOM 3769 C C . TRP A 1 483 ? -29.029 8.887 42.726 1.00 96.00 483 TRP A C 1
ATOM 3771 O O . TRP A 1 483 ? -29.878 7.997 42.626 1.00 96.00 483 TRP A O 1
ATOM 3781 N N . ASN A 1 484 ? -29.081 9.826 43.664 1.00 91.38 484 ASN A N 1
ATOM 3782 C CA . ASN A 1 484 ? -30.218 10.012 44.546 1.00 91.38 484 ASN A CA 1
ATOM 3783 C C . ASN A 1 484 ? -30.545 11.500 44.689 1.00 91.38 484 ASN A C 1
ATOM 3785 O O . ASN A 1 484 ? -29.705 12.332 45.010 1.00 91.38 484 ASN A O 1
ATOM 3789 N N . SER A 1 485 ? -31.797 11.848 44.426 1.00 83.12 485 SER A N 1
ATOM 3790 C CA . SER A 1 485 ? -32.345 13.152 44.782 1.00 83.12 485 SER A CA 1
ATOM 3791 C C . SER A 1 485 ? -33.857 13.037 44.940 1.00 83.12 485 SER A C 1
ATOM 3793 O O . SER A 1 485 ? -34.496 12.249 44.235 1.00 83.12 485 SER A O 1
ATOM 3795 N N . GLY A 1 486 ? -34.403 13.791 45.896 1.00 78.50 486 GLY A N 1
ATOM 3796 C CA . GLY A 1 486 ? -35.841 14.052 45.999 1.00 78.50 486 GLY A CA 1
ATOM 3797 C C . GLY A 1 486 ? -36.290 15.225 45.123 1.00 78.50 486 GLY A C 1
ATOM 3798 O O . GLY A 1 486 ? -37.490 15.433 44.956 1.00 78.50 486 GLY A O 1
ATOM 3799 N N . ASP A 1 487 ? -35.341 15.972 44.553 1.00 85.94 487 ASP A N 1
ATOM 3800 C CA . ASP A 1 487 ? -35.611 17.136 43.721 1.00 85.94 487 ASP A CA 1
ATOM 3801 C C . ASP A 1 487 ? -35.910 16.738 42.277 1.00 85.94 487 ASP A C 1
ATOM 3803 O O . ASP A 1 487 ? -35.403 15.748 41.743 1.00 85.94 487 ASP A O 1
ATOM 3807 N N . SER A 1 488 ? -36.694 17.578 41.604 1.00 90.44 488 SER A N 1
ATOM 3808 C CA . SER A 1 488 ? -36.823 17.496 40.151 1.00 90.44 488 SER A CA 1
ATOM 3809 C C . SER A 1 488 ? -35.520 17.950 39.470 1.00 90.44 488 SER A C 1
ATOM 3811 O O . SER A 1 488 ? -34.883 18.901 39.943 1.00 90.44 488 SER A O 1
ATOM 3813 N N . PRO A 1 489 ? -35.110 17.315 38.355 1.00 94.62 489 PRO A N 1
ATOM 3814 C CA . PRO A 1 489 ? -33.981 17.784 37.557 1.00 94.62 489 PRO A CA 1
ATOM 3815 C C . PRO A 1 489 ? -34.168 19.241 37.109 1.00 94.62 489 PRO A C 1
ATOM 3817 O O . PRO A 1 489 ? -35.197 19.599 36.537 1.00 94.62 489 PRO A O 1
ATOM 3820 N N . GLY A 1 490 ? -33.176 20.088 37.380 1.00 92.81 490 GLY A N 1
ATOM 3821 C CA . GLY A 1 490 ? -33.142 21.481 36.941 1.00 92.81 490 GLY A CA 1
ATOM 3822 C C . GLY A 1 490 ? -32.795 21.623 35.458 1.00 92.81 490 GLY A C 1
ATOM 3823 O O . GLY A 1 490 ? -32.426 20.655 34.792 1.00 92.81 490 GLY A O 1
ATOM 3824 N N . THR A 1 491 ? -32.887 22.851 34.941 1.00 94.69 491 THR A N 1
ATOM 3825 C CA . THR A 1 491 ? -32.603 23.157 33.531 1.00 94.69 491 THR A CA 1
ATOM 3826 C C . THR A 1 491 ? -31.184 22.720 33.144 1.00 94.69 491 THR A C 1
ATOM 3828 O O . THR A 1 491 ? -30.231 23.201 33.762 1.00 94.69 491 THR A O 1
ATOM 3831 N N . PRO A 1 492 ? -31.018 21.843 32.135 1.00 94.44 492 PRO A N 1
ATOM 3832 C CA . PRO A 1 492 ? -29.704 21.352 31.735 1.00 94.44 492 PRO A CA 1
ATOM 3833 C C . PRO A 1 492 ? -28.732 22.464 31.325 1.00 94.44 492 PRO A C 1
ATOM 3835 O O . PRO A 1 492 ? -29.105 23.410 30.630 1.00 94.44 492 PRO A O 1
ATOM 3838 N N . VAL A 1 493 ? -27.469 22.314 31.718 1.00 96.25 493 VAL A N 1
ATOM 3839 C CA . VAL A 1 493 ? -26.350 23.180 31.335 1.00 96.25 493 VAL A CA 1
ATOM 3840 C C . VAL A 1 493 ? -25.525 22.474 30.263 1.00 96.25 493 VAL A C 1
ATOM 3842 O O . VAL A 1 493 ? -25.048 21.362 30.479 1.00 96.25 493 VAL A O 1
ATOM 3845 N N . SER A 1 494 ? -25.331 23.133 29.116 1.00 94.75 494 SER A N 1
ATOM 3846 C CA . SER A 1 494 ? -24.647 22.536 27.962 1.00 94.75 494 SER A CA 1
ATOM 3847 C C . SER A 1 494 ? -23.228 22.046 28.308 1.00 94.75 494 SER A C 1
ATOM 3849 O O . SER A 1 494 ? -22.441 22.811 28.877 1.00 94.75 494 SER A O 1
ATOM 3851 N N . PRO A 1 495 ? -22.857 20.810 27.918 1.00 95.69 495 PRO A N 1
ATOM 3852 C CA . PRO A 1 495 ? -21.526 20.257 28.128 1.00 95.69 495 PRO A CA 1
ATOM 3853 C C . PRO A 1 495 ? -20.572 20.570 26.965 1.00 95.69 495 PRO A C 1
ATOM 3855 O O . PRO A 1 495 ? -19.451 20.072 26.960 1.00 95.69 495 PRO A O 1
ATOM 3858 N N . LEU A 1 496 ? -20.997 21.360 25.967 1.00 95.62 496 LEU A N 1
ATOM 3859 C CA . LEU A 1 496 ? -20.284 21.524 24.695 1.00 95.62 496 LEU A CA 1
ATOM 3860 C C . LEU A 1 496 ? -18.821 21.954 24.872 1.00 95.62 496 LEU A C 1
ATOM 3862 O O . LEU A 1 496 ? -17.934 21.327 24.301 1.00 95.62 496 LEU A O 1
ATOM 3866 N N . THR A 1 497 ? -18.553 22.980 25.683 1.00 93.81 497 THR A N 1
ATOM 3867 C CA . THR A 1 497 ? -17.183 23.471 25.914 1.00 93.81 497 THR A CA 1
ATOM 3868 C C . THR A 1 497 ? -16.303 22.407 26.574 1.00 93.81 497 THR A C 1
ATOM 3870 O O . THR A 1 497 ? -15.177 22.170 26.135 1.00 93.81 497 THR A O 1
ATOM 3873 N N . ASP A 1 498 ? -16.836 21.720 27.589 1.00 92.69 498 ASP A N 1
ATOM 3874 C CA . ASP A 1 498 ? -16.124 20.673 28.330 1.00 92.69 498 ASP A CA 1
ATOM 3875 C C . ASP A 1 498 ? -15.859 19.437 27.452 1.00 92.69 498 ASP A C 1
ATOM 3877 O O . ASP A 1 498 ? -14.834 18.768 27.619 1.00 92.69 498 ASP A O 1
ATOM 3881 N N . LEU A 1 499 ? -16.776 19.148 26.520 1.00 94.12 499 LEU A N 1
ATOM 3882 C CA . LEU A 1 499 ? -16.686 18.068 25.541 1.00 94.12 499 LEU A CA 1
ATOM 3883 C C . LEU A 1 499 ? -15.648 18.376 24.459 1.00 94.12 499 LEU A C 1
ATOM 3885 O O . LEU A 1 499 ? -14.764 17.559 24.224 1.00 94.12 499 LEU A O 1
ATOM 3889 N N . VAL A 1 500 ? -15.712 19.555 23.833 1.00 93.50 500 VAL A N 1
ATOM 3890 C CA . VAL A 1 500 ? -14.756 19.961 22.788 1.00 93.50 500 VAL A CA 1
ATOM 3891 C C . VAL A 1 500 ? -13.333 19.998 23.343 1.00 93.50 500 VAL A C 1
ATOM 3893 O O . VAL A 1 500 ? -12.418 19.504 22.689 1.00 93.50 500 VAL A O 1
ATOM 3896 N N . SER A 1 501 ? -13.149 20.497 24.570 1.00 91.44 501 SER A N 1
ATOM 3897 C CA . SER A 1 501 ? -11.845 20.487 25.242 1.00 91.44 501 SER A CA 1
ATOM 3898 C C . SER A 1 501 ? -11.326 19.068 25.511 1.00 91.44 501 SER A C 1
ATOM 3900 O O . SER A 1 501 ? -10.138 18.805 25.326 1.00 91.44 501 SER A O 1
ATOM 3902 N N . ALA A 1 502 ? -12.197 18.139 25.919 1.00 90.31 502 ALA A N 1
ATOM 3903 C CA . ALA A 1 502 ? -11.803 16.750 26.145 1.00 90.31 502 ALA A CA 1
ATOM 3904 C C . ALA A 1 502 ? -11.458 16.025 24.833 1.00 90.31 502 ALA A C 1
ATOM 3906 O O . ALA A 1 502 ? -10.470 15.291 24.778 1.00 90.31 502 ALA A O 1
ATOM 3907 N N . LEU A 1 503 ? -12.238 16.266 23.775 1.00 90.75 503 LEU A N 1
ATOM 3908 C CA . LEU A 1 503 ? -12.022 15.705 22.444 1.00 90.75 503 LEU A CA 1
ATOM 3909 C C . LEU A 1 503 ? -10.713 16.197 21.823 1.00 90.75 503 LEU A C 1
ATOM 3911 O O . LEU A 1 503 ? -9.916 15.373 21.382 1.00 90.75 503 LEU A O 1
ATOM 3915 N N . SER A 1 504 ? -10.465 17.513 21.810 1.00 90.06 504 SER A N 1
ATOM 3916 C CA . SER A 1 504 ? -9.264 18.069 21.175 1.00 90.06 504 SER A CA 1
ATOM 3917 C C . SER A 1 504 ? -7.984 17.584 21.854 1.00 90.06 504 SER A C 1
ATOM 3919 O O . SER A 1 504 ? -7.044 17.189 21.164 1.00 90.06 504 SER A O 1
ATOM 3921 N N . GLY A 1 505 ? -7.968 17.535 23.190 1.00 87.06 505 GLY A N 1
ATOM 3922 C CA . GLY A 1 505 ? -6.845 16.996 23.955 1.00 87.06 505 GLY A CA 1
ATOM 3923 C C . GLY A 1 505 ? -6.625 15.504 23.708 1.00 87.06 505 GLY A C 1
ATOM 3924 O O . GLY A 1 505 ? -5.504 15.088 23.441 1.00 87.06 505 GLY A O 1
ATOM 3925 N N . SER A 1 506 ? -7.692 14.702 23.747 1.00 85.56 506 SER A N 1
ATOM 3926 C CA . SER A 1 506 ? -7.570 13.244 23.639 1.00 85.56 506 SER A CA 1
ATOM 3927 C C . SER A 1 506 ? -7.209 12.790 22.223 1.00 85.56 506 SER A C 1
ATOM 3929 O O . SER A 1 506 ? -6.311 11.972 22.055 1.00 85.56 506 SER A O 1
ATOM 3931 N N . VAL A 1 507 ? -7.861 13.338 21.191 1.00 84.69 507 VAL A N 1
ATOM 3932 C CA . VAL A 1 507 ? -7.582 12.970 19.793 1.00 84.69 507 VAL A CA 1
ATOM 3933 C C . VAL A 1 507 ? -6.216 13.489 19.344 1.00 84.69 507 VAL A C 1
ATOM 3935 O O . VAL A 1 507 ? -5.460 12.764 18.701 1.00 84.69 507 VAL A O 1
ATOM 3938 N N . GLY A 1 508 ? -5.857 14.715 19.737 1.00 78.50 508 GLY A N 1
ATOM 3939 C CA . GLY A 1 508 ? -4.580 15.330 19.375 1.00 78.50 508 GLY A CA 1
ATOM 3940 C C . GLY A 1 508 ? -3.340 14.600 19.904 1.00 78.50 508 GLY A C 1
ATOM 3941 O O . GLY A 1 508 ? -2.248 14.812 19.378 1.00 78.50 508 GLY A O 1
ATOM 3942 N N . SER A 1 509 ? -3.496 13.751 20.924 1.00 78.44 509 SER A N 1
ATOM 3943 C CA . SER A 1 509 ? -2.418 12.952 21.518 1.00 78.44 509 SER A CA 1
ATOM 3944 C C . SER A 1 509 ? -2.305 11.532 20.951 1.00 78.44 509 SER A C 1
ATOM 3946 O O . SER A 1 509 ? -1.362 10.822 21.295 1.00 78.44 509 SER A O 1
ATOM 3948 N N . ILE A 1 510 ? -3.227 11.102 20.085 1.00 81.25 510 ILE A N 1
ATOM 3949 C CA . ILE A 1 510 ? -3.179 9.768 19.476 1.00 81.25 510 ILE A CA 1
ATOM 3950 C C . ILE A 1 510 ? -2.112 9.725 18.375 1.00 81.25 510 ILE A C 1
ATOM 3952 O O . ILE A 1 510 ? -2.088 10.560 17.466 1.00 81.25 510 ILE A O 1
ATOM 3956 N N . GLY A 1 511 ? -1.234 8.718 18.436 1.00 73.12 511 GLY A N 1
ATOM 3957 C CA . GLY A 1 511 ? -0.249 8.447 17.385 1.00 73.12 511 GLY A CA 1
ATOM 3958 C C . GLY A 1 511 ? -0.932 8.226 16.033 1.00 73.12 511 GLY A C 1
ATOM 3959 O O . GLY A 1 511 ? -1.963 7.571 15.963 1.00 73.12 511 GLY A O 1
ATOM 3960 N N . GLY A 1 512 ? -0.406 8.808 14.955 1.00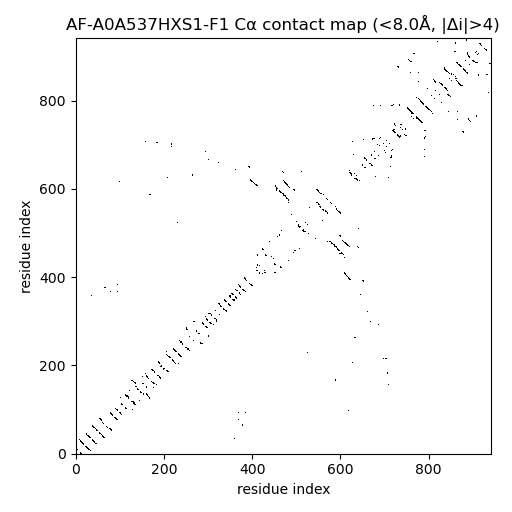 70.50 512 GLY A N 1
ATOM 3961 C CA . GLY A 1 512 ? -1.058 8.744 13.640 1.00 70.50 512 GLY A CA 1
ATOM 3962 C C . GLY A 1 512 ? -2.334 9.589 13.505 1.00 70.50 512 GLY A C 1
ATOM 3963 O O . GLY A 1 512 ? -3.042 9.443 12.515 1.00 70.50 512 GLY A O 1
ATOM 3964 N N . SER A 1 513 ? -2.642 10.480 14.461 1.00 79.00 513 SER A N 1
ATOM 3965 C CA . SER A 1 513 ? -3.727 11.456 14.297 1.00 79.00 513 SER A CA 1
ATOM 3966 C C . SER A 1 513 ? -3.495 12.367 13.082 1.00 79.00 513 SER A C 1
ATOM 3968 O O . SER A 1 513 ? -2.366 12.816 12.849 1.00 79.00 513 SER A O 1
ATOM 3970 N N . HIS A 1 514 ? -4.558 12.704 12.348 1.00 83.06 514 HIS A N 1
ATOM 3971 C CA . HIS A 1 514 ? -4.512 13.706 11.275 1.00 83.06 514 HIS A CA 1
ATOM 3972 C C . HIS A 1 514 ? -4.455 15.151 11.795 1.00 83.06 514 HIS A C 1
ATOM 3974 O O . HIS A 1 514 ? -4.307 16.080 11.004 1.00 83.06 514 HIS A O 1
ATOM 3980 N N . ALA A 1 515 ? -4.565 15.348 13.112 1.00 85.88 515 ALA A N 1
ATOM 3981 C CA . ALA A 1 515 ? -4.617 16.658 13.741 1.00 85.88 515 ALA A CA 1
ATOM 3982 C C . ALA A 1 515 ? -3.937 16.687 15.112 1.00 85.88 515 ALA A C 1
ATOM 3984 O O . ALA A 1 515 ? -4.042 15.748 15.902 1.00 85.88 515 ALA A O 1
ATOM 3985 N N . THR A 1 516 ? -3.314 17.812 15.436 1.00 87.75 516 THR A N 1
ATOM 3986 C CA . THR A 1 516 ? -2.895 18.156 16.797 1.00 87.75 516 THR A CA 1
ATOM 3987 C C . THR A 1 516 ? -4.057 18.751 17.598 1.00 87.75 516 THR A C 1
ATOM 3989 O O . THR A 1 516 ? -5.031 19.272 17.047 1.00 87.75 516 THR A O 1
ATOM 3992 N N . ALA A 1 517 ? -3.938 18.749 18.929 1.00 88.94 517 ALA A N 1
ATOM 3993 C CA . ALA A 1 517 ? -4.929 19.382 19.803 1.00 88.94 517 ALA A CA 1
ATOM 3994 C C . ALA A 1 517 ? -5.093 20.888 19.509 1.00 88.94 517 ALA A C 1
ATOM 3996 O O . ALA A 1 517 ? -6.198 21.431 19.598 1.00 88.94 517 ALA A O 1
ATOM 3997 N N . ALA A 1 518 ? -3.999 21.554 19.124 1.00 89.38 518 ALA A N 1
ATOM 3998 C CA . ALA A 1 518 ? -3.998 22.965 18.759 1.00 89.38 518 ALA A CA 1
ATOM 3999 C C . ALA A 1 518 ? -4.801 23.221 17.474 1.00 89.38 518 ALA A C 1
ATOM 4001 O O . ALA A 1 518 ? -5.642 24.115 17.467 1.00 89.38 518 ALA A O 1
ATOM 4002 N N . GLU A 1 519 ? -4.605 22.410 16.430 1.00 89.44 519 GLU A N 1
ATOM 4003 C CA . GLU A 1 519 ? -5.340 22.519 15.158 1.00 89.44 519 GLU A CA 1
ATOM 4004 C C . GLU A 1 519 ? -6.836 22.226 15.323 1.00 89.44 519 GLU A C 1
ATOM 4006 O O . GLU A 1 519 ? -7.681 22.936 14.775 1.00 89.44 519 GLU A O 1
ATOM 4011 N N . LEU A 1 520 ? -7.195 21.217 16.122 1.00 90.25 520 LEU A N 1
ATOM 4012 C CA . LEU A 1 520 ? -8.600 20.911 16.422 1.00 90.25 520 LEU A CA 1
ATOM 4013 C C . LEU A 1 520 ? -9.292 22.057 17.166 1.00 90.25 520 LEU A C 1
ATOM 4015 O O . LEU A 1 520 ? -10.458 22.355 16.909 1.00 90.25 520 LEU A O 1
ATOM 4019 N N . THR A 1 521 ? -8.567 22.714 18.072 1.00 88.88 521 THR A N 1
ATOM 4020 C CA . THR A 1 521 ? -9.095 23.838 18.850 1.00 88.88 521 THR A CA 1
ATOM 4021 C C . THR A 1 521 ? -9.209 25.103 17.997 1.00 88.88 521 THR A C 1
ATOM 4023 O O . THR A 1 521 ? -10.230 25.784 18.057 1.00 88.88 521 THR A O 1
ATOM 4026 N N . SER A 1 522 ? -8.196 25.416 17.183 1.00 89.44 522 SER A N 1
ATOM 4027 C CA . SER A 1 522 ? -8.162 26.639 16.372 1.00 89.44 522 SER A CA 1
ATOM 4028 C C . SER A 1 522 ? -9.092 26.590 15.159 1.00 89.44 522 SER A C 1
ATOM 4030 O O . SER A 1 522 ? -9.680 27.610 14.808 1.00 89.44 522 SER A O 1
ATOM 4032 N N . SER A 1 523 ? -9.266 25.418 14.540 1.00 89.62 523 SER A N 1
ATOM 4033 C CA . SER A 1 523 ? -10.176 25.234 13.400 1.00 89.62 523 SER A CA 1
ATOM 4034 C C . SER A 1 523 ? -11.654 25.322 13.784 1.00 89.62 523 SER A C 1
ATOM 4036 O O . SER A 1 523 ? -12.496 25.605 12.934 1.00 89.62 523 SER A O 1
ATOM 4038 N N . GLY A 1 524 ? -11.991 25.028 15.045 1.00 90.06 524 GLY A N 1
ATOM 4039 C CA . GLY A 1 524 ? -13.373 24.946 15.513 1.00 90.06 524 GLY A CA 1
ATOM 4040 C C . GLY A 1 524 ? -14.184 23.795 14.901 1.00 90.06 524 GLY A C 1
ATOM 4041 O O . GLY A 1 524 ? -15.396 23.750 15.110 1.00 90.06 524 GLY A O 1
ATOM 4042 N N . ILE A 1 525 ? -13.552 22.855 14.181 1.00 91.00 525 ILE A N 1
ATOM 4043 C CA . ILE A 1 525 ? -14.241 21.788 13.427 1.00 91.00 525 ILE A CA 1
ATOM 4044 C C . ILE A 1 525 ? -15.076 20.860 14.321 1.00 91.00 525 ILE A C 1
ATOM 4046 O O . ILE A 1 525 ? -16.111 20.336 13.905 1.00 91.00 525 ILE A O 1
ATOM 4050 N N . LEU A 1 526 ? -14.658 20.682 15.577 1.00 93.00 526 LEU A N 1
ATOM 4051 C CA . LEU A 1 526 ? -15.332 19.801 16.526 1.00 93.00 526 LEU A CA 1
ATOM 4052 C C . LEU A 1 526 ? -16.637 20.398 17.061 1.00 93.00 526 LEU A C 1
ATOM 4054 O O . LEU A 1 526 ? -17.556 19.643 17.357 1.00 93.00 526 LEU A O 1
ATOM 4058 N N . SER A 1 527 ? -16.759 21.725 17.178 1.00 94.56 527 SER A N 1
ATOM 4059 C CA . SER A 1 527 ? -17.905 22.354 17.853 1.00 94.56 527 SER A CA 1
ATOM 4060 C C . SER A 1 527 ? -19.242 22.116 17.134 1.00 94.56 527 SER A C 1
ATOM 4062 O O . SER A 1 527 ? -20.190 21.695 17.804 1.00 94.56 527 SER A O 1
ATOM 4064 N N . PRO A 1 528 ? -19.368 22.306 15.802 1.00 95.00 528 PRO A N 1
ATOM 4065 C CA . PRO A 1 528 ? -20.602 21.981 15.085 1.00 95.00 528 PRO A CA 1
ATOM 4066 C C . PRO A 1 528 ? -20.934 20.486 15.147 1.00 95.00 528 PRO A C 1
ATOM 4068 O O . PRO A 1 528 ? -22.078 20.114 15.395 1.00 95.00 528 PRO A O 1
ATOM 4071 N N . ASN A 1 529 ? -19.928 19.621 14.994 1.00 95.00 529 ASN A N 1
ATOM 4072 C CA . ASN A 1 529 ? -20.110 18.170 14.997 1.00 95.00 529 ASN A CA 1
ATOM 4073 C C . ASN A 1 529 ? -20.511 17.630 16.384 1.00 95.00 529 ASN A C 1
ATOM 4075 O O . ASN A 1 529 ? -21.436 16.827 16.494 1.00 95.00 529 ASN A O 1
ATOM 4079 N N . ALA A 1 530 ? -19.896 18.136 17.454 1.00 95.62 530 ALA A N 1
ATOM 4080 C CA . ALA A 1 530 ? -20.288 17.838 18.829 1.00 95.62 530 ALA A CA 1
ATOM 4081 C C . ALA A 1 530 ? -21.692 18.379 19.146 1.00 95.62 530 ALA A C 1
ATOM 4083 O O . ALA A 1 530 ? -22.481 17.698 19.796 1.00 95.62 530 ALA A O 1
ATOM 4084 N N . THR A 1 531 ? -22.043 19.566 18.640 1.00 96.69 531 THR A N 1
ATOM 4085 C CA . THR A 1 531 ? -23.395 20.131 18.784 1.00 96.69 531 THR A CA 1
ATOM 4086 C C . THR A 1 531 ? -24.443 19.253 18.100 1.00 96.69 531 THR A C 1
ATOM 4088 O O . THR A 1 531 ? -25.488 18.987 18.690 1.00 96.69 531 THR A O 1
ATOM 4091 N N . ASN A 1 532 ? -24.161 18.744 16.896 1.00 96.19 532 ASN A N 1
ATOM 4092 C CA . ASN A 1 532 ? -25.053 17.823 16.187 1.00 96.19 532 ASN A CA 1
ATOM 4093 C C . ASN A 1 532 ? -25.319 16.551 17.002 1.00 96.19 532 ASN A C 1
ATOM 4095 O O . ASN A 1 532 ? -26.472 16.137 17.129 1.00 96.19 532 ASN A O 1
ATOM 4099 N N . PHE A 1 533 ? -24.283 15.976 17.617 1.00 97.12 533 PHE A N 1
ATOM 4100 C CA . PHE A 1 533 ? -24.453 14.845 18.526 1.00 97.12 533 PHE A CA 1
ATOM 4101 C C . PHE A 1 533 ? -25.290 15.208 19.759 1.00 97.12 533 PHE A C 1
ATOM 4103 O O . PHE A 1 533 ? -26.247 14.503 20.068 1.00 97.12 533 PHE A O 1
ATOM 4110 N N . LEU A 1 534 ? -24.992 16.315 20.444 1.00 95.69 534 LEU A N 1
ATOM 4111 C CA . LEU A 1 534 ? -25.751 16.734 21.631 1.00 95.69 534 LEU A CA 1
ATOM 4112 C C . LEU A 1 534 ? -27.232 16.991 21.308 1.00 95.69 534 LEU A C 1
ATOM 4114 O O . LEU A 1 534 ? -28.108 16.619 22.085 1.00 95.69 534 LEU A O 1
ATOM 4118 N N . ASN A 1 535 ? -27.528 17.554 20.135 1.00 94.88 535 ASN A N 1
ATOM 4119 C CA . ASN A 1 535 ? -28.898 17.748 19.656 1.00 94.88 535 ASN A CA 1
ATOM 4120 C C . ASN A 1 535 ? -29.606 16.424 19.324 1.00 94.88 535 ASN A C 1
ATOM 4122 O O . ASN A 1 535 ? -30.832 16.353 19.406 1.00 94.88 535 ASN A O 1
ATOM 4126 N N . SER A 1 536 ? -28.857 15.366 18.987 1.00 94.44 536 SER A N 1
ATOM 4127 C CA . SER A 1 536 ? -29.417 14.027 18.761 1.00 94.44 536 SER A CA 1
ATOM 4128 C C . SER A 1 536 ? -29.925 13.363 20.046 1.00 94.44 536 SER A C 1
ATOM 4130 O O . SER A 1 536 ? -30.730 12.433 19.960 1.00 94.44 536 SER A O 1
ATOM 4132 N N . GLN A 1 537 ? -29.539 13.876 21.226 1.00 92.50 537 GLN A N 1
ATOM 4133 C CA . GLN A 1 537 ? -29.971 13.406 22.552 1.00 92.50 537 GLN A CA 1
ATOM 4134 C C . GLN A 1 537 ? -31.420 13.785 22.893 1.00 92.50 537 GLN A C 1
ATOM 4136 O O . GLN A 1 537 ? -31.746 14.280 23.974 1.00 92.50 537 GLN A O 1
ATOM 4141 N N . SER A 1 538 ? -32.303 13.565 21.927 1.00 84.56 538 SER A N 1
ATOM 4142 C CA . SER A 1 538 ? -33.743 13.726 22.032 1.00 84.56 538 SER A CA 1
ATOM 4143 C C . SER A 1 538 ? -34.377 12.496 22.698 1.00 84.56 538 SER A C 1
ATOM 4145 O O . SER A 1 538 ? -33.828 11.398 22.660 1.00 84.56 538 SER A O 1
ATOM 4147 N N . GLY A 1 539 ? -35.530 12.670 23.353 1.00 82.25 539 GLY A N 1
ATOM 4148 C CA . GLY A 1 539 ? -36.276 11.552 23.950 1.00 82.25 539 GLY A CA 1
ATOM 4149 C C . GLY A 1 539 ? -35.769 11.047 25.309 1.00 82.25 539 GLY A C 1
ATOM 4150 O O . GLY A 1 539 ? -36.161 9.959 25.730 1.00 82.25 539 GLY A O 1
ATOM 4151 N N . PHE A 1 540 ? -34.936 11.813 26.022 1.00 90.38 540 PHE A N 1
ATOM 4152 C CA . PHE A 1 540 ? -34.591 11.499 27.414 1.00 90.38 540 PHE A CA 1
ATOM 4153 C C . PHE A 1 540 ? -35.800 11.687 28.345 1.00 90.38 540 PHE A C 1
ATOM 4155 O O . PHE A 1 540 ? -36.703 12.476 28.068 1.00 90.38 540 PHE A O 1
ATOM 4162 N N . THR A 1 541 ? -35.822 10.970 29.469 1.00 93.88 541 THR A N 1
ATOM 4163 C CA . THR A 1 541 ? -36.901 11.079 30.461 1.00 93.88 541 THR A CA 1
ATOM 4164 C C . THR A 1 541 ? -36.674 12.319 31.336 1.00 93.88 541 THR A C 1
ATOM 4166 O O . THR A 1 541 ? -35.693 12.322 32.084 1.00 93.88 541 THR A O 1
ATOM 4169 N N . PRO A 1 542 ? -37.557 13.342 31.324 1.00 91.31 542 PRO A N 1
ATOM 4170 C CA . PRO A 1 542 ? -37.326 14.590 32.064 1.00 91.31 542 PRO A CA 1
ATOM 4171 C C . PRO A 1 542 ? -37.344 14.443 33.590 1.00 91.31 542 PRO A C 1
ATOM 4173 O O . PRO A 1 542 ? -36.822 15.299 34.294 1.00 91.31 542 PRO A O 1
ATOM 4176 N N . SER A 1 543 ? -37.934 13.363 34.116 1.00 92.06 543 SER A N 1
ATOM 4177 C CA . SER A 1 543 ? -37.923 13.052 35.554 1.00 92.06 543 SER A CA 1
ATOM 4178 C C . SER A 1 543 ? -36.604 12.447 36.044 1.00 92.06 543 SER A C 1
ATOM 4180 O O . SER A 1 543 ? -36.440 12.219 37.242 1.00 92.06 543 SER A O 1
ATOM 4182 N N . LYS A 1 544 ? -35.662 12.177 35.136 1.00 95.06 544 LYS A N 1
ATOM 4183 C CA . LYS A 1 544 ? -34.311 11.705 35.442 1.00 95.06 544 LYS A CA 1
ATOM 4184 C C . LYS A 1 544 ? -33.299 12.790 35.064 1.00 95.06 544 LYS A C 1
ATOM 4186 O O . LYS A 1 544 ? -33.558 13.547 34.126 1.00 95.06 544 LYS A O 1
ATOM 4191 N N . PRO A 1 545 ? -32.133 12.855 35.728 1.00 96.56 545 PRO A N 1
ATOM 4192 C CA . PRO A 1 545 ? -31.039 13.711 35.301 1.00 96.56 545 PRO A CA 1
ATOM 4193 C C . PRO A 1 545 ? -30.729 13.512 33.818 1.00 96.56 545 PRO A C 1
ATOM 4195 O O . PRO A 1 545 ? -30.712 12.383 33.314 1.00 96.56 545 PRO A O 1
ATOM 4198 N N . LYS A 1 546 ? -30.443 14.608 33.118 1.00 96.62 546 LYS A N 1
ATOM 4199 C CA . LYS A 1 546 ? -29.850 14.589 31.781 1.00 96.62 546 LYS A CA 1
ATOM 4200 C C . LYS A 1 546 ? -28.367 14.203 31.899 1.00 96.62 546 LYS A C 1
ATOM 4202 O O . LYS A 1 546 ? -27.474 15.040 31.792 1.00 96.62 546 LYS A O 1
ATOM 4207 N N . ALA A 1 547 ? -28.137 12.937 32.232 1.00 97.81 547 ALA A N 1
ATOM 4208 C CA . ALA A 1 547 ? -26.836 12.323 32.438 1.00 97.81 547 ALA A CA 1
ATOM 4209 C C . ALA A 1 547 ? -26.759 11.014 31.662 1.00 97.81 547 ALA A C 1
ATOM 4211 O O . ALA A 1 547 ? -27.729 10.248 31.638 1.00 97.81 547 ALA A O 1
ATOM 4212 N N . PHE A 1 548 ? -25.615 10.774 31.031 1.00 98.25 548 PHE A N 1
ATOM 4213 C CA . PHE A 1 548 ? -25.486 9.738 30.020 1.00 98.25 548 PHE A CA 1
ATOM 4214 C C . PHE A 1 548 ? -24.137 9.040 30.054 1.00 98.25 548 PHE A C 1
ATOM 4216 O O . PHE A 1 548 ? -23.110 9.621 30.408 1.00 98.25 548 PHE A O 1
ATOM 4223 N N . VAL A 1 549 ? -24.163 7.809 29.563 1.00 98.25 549 VAL A N 1
ATOM 4224 C CA . VAL A 1 549 ? -23.026 7.173 28.905 1.00 98.25 549 VAL A CA 1
ATOM 4225 C C . VAL A 1 549 ? -23.124 7.506 27.424 1.00 98.25 549 VAL A C 1
ATOM 4227 O O . VAL A 1 549 ? -24.188 7.334 26.835 1.00 98.25 549 VAL A O 1
ATOM 4230 N N . ASN A 1 550 ? -22.048 7.989 26.820 1.00 98.19 550 ASN A N 1
ATOM 4231 C CA . ASN A 1 550 ? -22.034 8.491 25.451 1.00 98.19 550 ASN A CA 1
ATOM 4232 C C . ASN A 1 550 ? -20.951 7.781 24.645 1.00 98.19 550 ASN A C 1
ATOM 4234 O O . ASN A 1 550 ? -19.880 7.485 25.175 1.00 98.19 550 ASN A O 1
ATOM 4238 N N . TRP A 1 551 ? -21.201 7.578 23.356 1.00 98.19 551 TRP A N 1
ATOM 4239 C CA . TRP A 1 551 ? -20.187 7.207 22.378 1.00 98.19 551 TRP A CA 1
ATOM 4240 C C . TRP A 1 551 ? -20.404 8.010 21.097 1.00 98.19 551 TRP A C 1
ATOM 4242 O O . TRP A 1 551 ? -21.506 8.054 20.551 1.00 98.19 551 TRP A O 1
ATOM 4252 N N . ILE A 1 552 ? -19.356 8.674 20.626 1.00 97.50 552 ILE A N 1
ATOM 4253 C CA . ILE A 1 552 ? -19.392 9.524 19.438 1.00 97.50 552 ILE A CA 1
ATOM 4254 C C . ILE A 1 552 ? -18.268 9.118 18.491 1.00 97.50 552 ILE A C 1
ATOM 4256 O O . ILE A 1 552 ? -17.100 9.116 18.875 1.00 97.50 552 ILE A O 1
ATOM 4260 N N . LEU A 1 553 ? -18.627 8.762 17.259 1.00 97.75 553 LEU A N 1
ATOM 4261 C CA . LEU A 1 553 ? -17.673 8.503 16.188 1.00 97.75 553 LEU A CA 1
ATOM 4262 C C . LEU A 1 553 ? -17.498 9.762 15.338 1.00 97.75 553 LEU A C 1
ATOM 4264 O O . LEU A 1 553 ? -18.473 10.336 14.845 1.00 97.75 553 LEU A O 1
ATOM 4268 N N . PHE A 1 554 ? -16.242 10.135 15.135 1.00 95.44 554 PHE A N 1
ATOM 4269 C CA . PHE A 1 554 ? -15.808 11.088 14.127 1.00 95.44 554 PHE A CA 1
ATOM 4270 C C . PHE A 1 554 ? -15.063 10.344 13.020 1.00 95.44 554 PHE A C 1
ATOM 4272 O O . PHE A 1 554 ? -14.254 9.476 13.339 1.00 95.44 554 PHE A O 1
ATOM 4279 N N . ASP A 1 555 ? -15.310 10.661 11.748 1.00 94.06 555 ASP A N 1
ATOM 4280 C CA . ASP A 1 555 ? -14.482 10.143 10.648 1.00 94.06 555 ASP A CA 1
ATOM 4281 C C . ASP A 1 555 ? -13.086 10.809 10.617 1.00 94.06 555 ASP A C 1
ATOM 4283 O O . ASP A 1 555 ? -12.784 11.672 11.446 1.00 94.06 555 ASP A O 1
ATOM 4287 N N . GLU A 1 556 ? -12.215 10.423 9.676 1.00 91.75 556 GLU A N 1
ATOM 4288 C CA . GLU A 1 556 ? -10.859 11.007 9.544 1.00 91.75 556 GLU A CA 1
ATOM 4289 C C . GLU A 1 556 ? -10.853 12.526 9.321 1.00 91.75 556 GLU A C 1
ATOM 4291 O O . GLU A 1 556 ? -9.848 13.197 9.556 1.00 91.75 556 GLU A O 1
ATOM 4296 N N . GLN A 1 557 ? -11.986 13.077 8.883 1.00 91.00 557 GLN A N 1
ATOM 4297 C CA . GLN A 1 557 ? -12.182 14.497 8.614 1.00 91.00 557 GLN A CA 1
ATOM 4298 C C . GLN A 1 557 ? -12.875 15.220 9.776 1.00 91.00 557 GLN A C 1
ATOM 4300 O O . GLN A 1 557 ? -13.210 16.400 9.665 1.00 91.00 557 GLN A O 1
ATOM 4305 N N . PHE A 1 558 ? -13.057 14.532 10.906 1.00 92.62 558 PHE A N 1
ATOM 4306 C CA . PHE A 1 558 ? -13.742 14.998 12.108 1.00 92.62 558 PHE A CA 1
ATOM 4307 C C . PHE A 1 558 ? -15.230 15.310 11.920 1.00 92.62 558 PHE A C 1
ATOM 4309 O O . PHE A 1 558 ? -15.811 16.062 12.710 1.00 92.62 558 PHE A O 1
ATOM 4316 N N . ASN A 1 559 ? -15.877 14.714 10.916 1.00 92.69 559 ASN A N 1
ATOM 4317 C CA . ASN A 1 559 ? -17.324 14.802 10.770 1.00 92.69 559 ASN A CA 1
ATOM 4318 C C . ASN A 1 559 ? -18.015 13.792 11.688 1.00 92.69 559 ASN A C 1
ATOM 4320 O O . ASN A 1 559 ? -17.585 12.647 11.821 1.00 92.69 559 ASN A O 1
ATOM 4324 N N . TYR A 1 560 ? -19.117 14.213 12.305 1.00 95.56 560 TYR A N 1
ATOM 4325 C CA . TYR A 1 560 ? -19.943 13.358 13.154 1.00 95.56 560 TYR A CA 1
ATOM 4326 C C . TYR A 1 560 ? -20.603 12.222 12.352 1.00 95.56 560 TYR A C 1
ATOM 4328 O O . TYR A 1 560 ? -21.335 12.470 11.391 1.00 95.56 560 TYR A O 1
ATOM 4336 N N . VAL A 1 561 ? -20.407 10.974 12.791 1.00 96.88 561 VAL A N 1
ATOM 4337 C CA . VAL A 1 561 ? -20.993 9.775 12.173 1.00 96.88 561 VAL A CA 1
ATOM 4338 C C . VAL A 1 561 ? -22.137 9.250 13.039 1.00 96.88 561 VAL A C 1
ATOM 4340 O O . VAL A 1 561 ? -21.936 8.483 13.985 1.00 96.88 561 VAL A O 1
ATOM 4343 N N . SER A 1 562 ? -23.367 9.643 12.707 1.00 96.25 562 SER A N 1
ATOM 4344 C CA . SER A 1 562 ? -24.557 9.308 13.502 1.00 96.25 562 SER A CA 1
ATOM 4345 C C . SER A 1 562 ? -24.832 7.808 13.612 1.00 96.25 562 SER A C 1
ATOM 4347 O O . SER A 1 562 ? -25.193 7.337 14.684 1.00 96.25 562 SER A O 1
ATOM 4349 N N . ALA A 1 563 ? -24.602 7.042 12.542 1.00 95.38 563 ALA A N 1
ATOM 4350 C CA . ALA A 1 563 ? -24.887 5.605 12.494 1.00 95.38 563 ALA A CA 1
ATOM 4351 C C . ALA A 1 563 ? -24.053 4.755 13.476 1.00 95.38 563 ALA A C 1
ATOM 4353 O O . ALA A 1 563 ? -24.442 3.633 13.790 1.00 95.38 563 ALA A O 1
ATOM 4354 N N . SER A 1 564 ? -22.930 5.288 13.964 1.00 97.25 564 SER A N 1
ATOM 4355 C CA . SER A 1 564 ? -22.027 4.629 14.921 1.00 97.25 564 SER A CA 1
ATOM 4356 C C . SER A 1 564 ? -21.876 5.426 16.220 1.00 97.25 564 SER A C 1
ATOM 4358 O O . SER A 1 564 ? -20.945 5.203 16.990 1.00 97.25 564 SER A O 1
ATOM 4360 N N . SER A 1 565 ? -22.793 6.361 16.468 1.00 98.00 565 SER A N 1
ATOM 4361 C CA . SER A 1 565 ? -22.825 7.188 17.671 1.00 98.00 565 SER A CA 1
ATOM 4362 C C . SER A 1 565 ? -24.122 6.970 18.439 1.00 98.00 565 SER A C 1
ATOM 4364 O O . SER A 1 565 ? -25.144 6.597 17.870 1.00 98.00 565 SER A O 1
ATOM 4366 N N . GLY A 1 566 ? -24.102 7.220 19.742 1.00 97.31 566 GLY A N 1
ATOM 4367 C CA . GLY A 1 566 ? -25.269 7.024 20.585 1.00 97.31 566 GLY A CA 1
ATOM 4368 C C . GLY A 1 566 ? -25.020 7.373 22.043 1.00 97.31 566 GLY A C 1
ATOM 4369 O O . GLY A 1 566 ? -23.956 7.858 22.432 1.00 97.31 566 GLY A O 1
ATOM 4370 N N . PHE A 1 567 ? -26.059 7.178 22.843 1.00 97.56 567 PHE A N 1
ATOM 4371 C CA . PHE A 1 567 ? -26.071 7.532 24.251 1.00 97.56 567 PHE A CA 1
ATOM 4372 C C . PHE A 1 567 ? -27.065 6.653 25.015 1.00 97.56 567 PHE A C 1
ATOM 4374 O O . PHE A 1 567 ? -28.013 6.110 24.445 1.00 97.56 567 PHE A O 1
ATOM 4381 N N . GLU A 1 568 ? -26.870 6.541 26.325 1.00 97.31 568 GLU A N 1
ATOM 4382 C CA . GLU A 1 568 ? -27.783 5.857 27.234 1.00 97.31 568 GLU A CA 1
ATOM 4383 C C . GLU A 1 568 ? -27.952 6.659 28.523 1.00 97.31 568 GLU A C 1
ATOM 4385 O O . GLU A 1 568 ? -26.971 6.969 29.198 1.00 97.31 568 GLU A O 1
ATOM 4390 N N . GLN A 1 569 ? -29.199 7.025 28.846 1.00 97.62 569 GLN A N 1
ATOM 4391 C CA . GLN A 1 569 ? -29.510 7.800 30.049 1.00 97.62 569 GLN A CA 1
ATOM 4392 C C . GLN A 1 569 ? -29.361 6.932 31.297 1.00 97.62 569 GLN A C 1
ATOM 4394 O O . GLN A 1 569 ? -29.716 5.753 31.283 1.00 97.62 569 GLN A O 1
ATOM 4399 N N . VAL A 1 570 ? -28.910 7.534 32.396 1.00 97.44 570 VAL A N 1
ATOM 4400 C CA . VAL A 1 570 ? -28.880 6.880 33.711 1.00 97.44 570 VAL A CA 1
ATOM 4401 C C . VAL A 1 570 ? -30.264 6.383 34.161 1.00 97.44 570 VAL A C 1
ATOM 4403 O O . VAL A 1 570 ? -31.311 6.839 33.685 1.00 97.44 570 VAL A O 1
ATOM 4406 N N . GLY A 1 571 ? -30.279 5.418 35.086 1.00 95.50 571 GLY A N 1
ATOM 4407 C CA . GLY A 1 571 ? -31.507 4.813 35.605 1.00 95.50 571 GLY A CA 1
ATOM 4408 C C . GLY A 1 571 ? -32.343 5.729 36.504 1.00 95.50 571 GLY A C 1
ATOM 4409 O O . GLY A 1 571 ? -32.183 6.948 36.542 1.00 95.50 571 GLY A O 1
ATOM 4410 N N . SER A 1 572 ? -33.298 5.134 37.215 1.00 94.75 572 SER A N 1
ATOM 4411 C CA . SER A 1 572 ? -34.162 5.852 38.160 1.00 94.75 572 SER A CA 1
ATOM 4412 C C . SER A 1 572 ? -33.417 6.242 39.446 1.00 94.75 572 SER A C 1
ATOM 4414 O O . SER A 1 572 ? -32.386 5.658 39.776 1.00 94.75 572 SER A O 1
ATOM 4416 N N . SER A 1 573 ? -33.963 7.207 40.195 1.00 94.06 573 SER A N 1
ATOM 4417 C CA . SER A 1 573 ? -33.421 7.624 41.500 1.00 94.06 573 SER A CA 1
ATOM 4418 C C . SER A 1 573 ? -33.248 6.417 42.428 1.00 94.06 573 SER A C 1
ATOM 4420 O O . SER A 1 573 ? -34.106 5.532 42.459 1.00 94.06 573 SER A O 1
ATOM 4422 N N . ASN A 1 574 ? -32.143 6.375 43.174 1.00 93.25 574 ASN A N 1
ATOM 4423 C CA . ASN A 1 574 ? -31.752 5.284 44.075 1.00 93.25 574 ASN A CA 1
ATOM 4424 C C . ASN A 1 574 ? -31.590 3.905 43.402 1.00 93.25 574 ASN A C 1
ATOM 4426 O O . ASN A 1 574 ? -31.558 2.889 44.092 1.00 93.25 574 ASN A O 1
ATOM 4430 N N . THR A 1 575 ? -31.474 3.839 42.072 1.00 93.69 575 THR A N 1
ATOM 4431 C CA . THR A 1 575 ? -31.281 2.579 41.338 1.00 93.69 575 THR A CA 1
ATOM 4432 C C . THR A 1 575 ? -29.851 2.476 40.826 1.00 93.69 575 THR A C 1
ATOM 4434 O O . THR A 1 575 ? -29.413 3.304 40.028 1.00 93.69 575 THR A O 1
ATOM 4437 N N . PHE A 1 576 ? -29.123 1.440 41.252 1.00 94.56 576 PHE A N 1
ATOM 4438 C CA . PHE A 1 576 ? -27.826 1.114 40.658 1.00 94.56 576 PHE A CA 1
ATOM 4439 C C . PHE A 1 576 ? -28.033 0.608 39.239 1.00 94.56 576 PHE A C 1
ATOM 4441 O O . PHE A 1 576 ? -28.739 -0.380 39.036 1.00 94.56 576 PHE A O 1
ATOM 4448 N N . THR A 1 577 ? -27.443 1.285 38.263 1.00 96.75 577 THR A N 1
ATOM 4449 C CA . THR A 1 577 ? -27.636 0.945 36.855 1.00 96.75 577 THR A CA 1
ATOM 4450 C C . THR A 1 577 ? -26.305 0.556 36.244 1.00 96.75 577 THR A C 1
ATOM 4452 O O . THR A 1 577 ? -25.395 1.375 36.169 1.00 96.75 577 THR A O 1
ATOM 4455 N N . THR A 1 578 ? -26.195 -0.684 35.777 1.00 97.25 578 THR A N 1
ATOM 4456 C CA . THR A 1 578 ? -25.066 -1.120 34.952 1.00 97.25 578 THR A CA 1
ATOM 4457 C C . THR A 1 578 ? -25.471 -1.023 33.490 1.00 97.25 578 THR A C 1
ATOM 4459 O O . THR A 1 578 ? -26.343 -1.755 33.023 1.00 97.25 578 THR A O 1
ATOM 4462 N N . HIS A 1 579 ? -24.828 -0.117 32.768 1.00 97.88 579 HIS A N 1
ATOM 4463 C CA . HIS A 1 579 ? -24.987 0.042 31.332 1.00 97.88 579 HIS A CA 1
ATOM 4464 C C . HIS A 1 579 ? -24.098 -0.976 30.629 1.00 97.88 579 HIS A C 1
ATOM 4466 O O . HIS A 1 579 ? -22.904 -1.036 30.922 1.00 97.88 579 HIS A O 1
ATOM 4472 N N . ILE A 1 580 ? -24.664 -1.775 29.723 1.00 97.81 580 ILE A N 1
ATOM 4473 C CA . ILE A 1 580 ? -23.922 -2.740 28.904 1.00 97.81 580 ILE A CA 1
ATOM 4474 C C . ILE A 1 580 ? -24.405 -2.616 27.467 1.00 97.81 580 ILE A C 1
ATOM 4476 O O . ILE A 1 580 ? -25.580 -2.843 27.172 1.00 97.81 580 ILE A O 1
ATOM 4480 N N . ARG A 1 581 ? -23.480 -2.300 26.562 1.00 98.00 581 ARG A N 1
ATOM 4481 C CA . ARG A 1 581 ? -23.703 -2.391 25.118 1.00 98.00 581 ARG A CA 1
ATOM 4482 C C . ARG A 1 581 ? -22.672 -3.312 24.513 1.00 98.00 581 ARG A C 1
ATOM 4484 O O . ARG A 1 581 ? -21.503 -3.274 24.893 1.00 98.00 581 ARG A O 1
ATOM 4491 N N . THR A 1 582 ? -23.131 -4.138 23.589 1.00 97.88 582 THR A N 1
ATOM 4492 C CA . THR A 1 582 ? -22.317 -5.143 22.921 1.00 97.88 582 THR A CA 1
ATOM 4493 C C . THR A 1 582 ? -22.477 -5.033 21.415 1.00 97.88 582 THR A C 1
ATOM 4495 O O . THR A 1 582 ? -23.521 -4.593 20.930 1.00 97.88 582 THR A O 1
ATOM 4498 N N . ASP A 1 583 ? -21.421 -5.402 20.695 1.00 97.31 583 ASP A N 1
ATOM 4499 C CA . ASP A 1 583 ? -21.366 -5.475 19.237 1.00 97.31 583 ASP A CA 1
ATOM 4500 C C . ASP A 1 583 ? -21.783 -4.179 18.522 1.00 97.31 583 ASP A C 1
ATOM 4502 O O . ASP A 1 583 ? -22.350 -4.221 17.427 1.00 97.31 583 ASP A O 1
ATOM 4506 N N . LEU A 1 584 ? -21.490 -3.014 19.116 1.00 98.38 584 LEU A N 1
ATOM 4507 C CA . LEU A 1 584 ? -21.786 -1.724 18.493 1.00 98.38 584 LEU A CA 1
ATOM 4508 C C . LEU A 1 584 ? -20.900 -1.532 17.247 1.00 98.38 584 LEU A C 1
ATOM 4510 O O . LEU A 1 584 ? -19.675 -1.603 17.377 1.00 98.38 584 LEU A O 1
ATOM 4514 N N . PRO A 1 585 ? -21.480 -1.301 16.052 1.00 97.12 585 PRO A N 1
ATOM 4515 C CA . PRO A 1 585 ? -20.732 -1.286 14.799 1.00 97.12 585 PRO A CA 1
ATOM 4516 C C . PRO A 1 585 ? -20.063 0.062 14.517 1.00 97.12 585 PRO A C 1
ATOM 4518 O O . PRO A 1 585 ? -20.641 1.129 14.753 1.00 97.12 585 PRO A O 1
ATOM 4521 N N . LEU A 1 586 ? -18.868 0.010 13.929 1.00 97.62 586 LEU A N 1
ATOM 4522 C CA . LEU A 1 586 ? -18.117 1.171 13.458 1.00 97.62 586 LEU A CA 1
ATOM 4523 C C . LEU A 1 586 ? -18.091 1.158 11.930 1.00 97.62 586 LEU A C 1
ATOM 4525 O O . LEU A 1 586 ? -17.348 0.411 11.298 1.00 97.62 586 LEU A O 1
ATOM 4529 N N . ASN A 1 587 ? -18.952 1.977 11.329 1.00 94.50 587 ASN A N 1
ATOM 4530 C CA . ASN A 1 587 ? -19.196 1.950 9.885 1.00 94.50 587 ASN A CA 1
ATOM 4531 C C . ASN A 1 587 ? -18.174 2.769 9.086 1.00 94.50 587 ASN A C 1
ATOM 4533 O O . ASN A 1 587 ? -18.165 2.690 7.863 1.00 94.50 587 ASN A O 1
ATOM 4537 N N . LYS A 1 588 ? -17.350 3.575 9.764 1.00 96.25 588 LYS A N 1
ATOM 4538 C CA . LYS A 1 588 ? -16.310 4.410 9.160 1.00 96.25 588 LYS A CA 1
ATOM 4539 C C . LYS A 1 588 ? -15.032 4.357 9.982 1.00 96.25 588 LYS A C 1
ATOM 4541 O O . LYS A 1 588 ? -15.084 4.229 11.206 1.00 96.25 588 LYS A O 1
ATOM 4546 N N . SER A 1 589 ? -13.903 4.515 9.306 1.00 96.81 589 SER A N 1
ATOM 4547 C CA . SER A 1 589 ? -12.614 4.742 9.948 1.00 96.81 589 SER A CA 1
ATOM 4548 C C . SER A 1 589 ? -12.547 6.151 10.544 1.00 96.81 589 SER A C 1
ATOM 4550 O O . SER A 1 589 ? -13.062 7.107 9.961 1.00 96.81 589 SER A O 1
ATOM 4552 N N . GLY A 1 590 ? -11.918 6.280 11.714 1.00 95.12 590 GLY A N 1
ATOM 4553 C CA . GLY A 1 590 ? -11.769 7.568 12.394 1.00 95.12 590 GLY A CA 1
ATOM 4554 C C . GLY A 1 590 ? -11.478 7.432 13.887 1.00 95.12 590 GLY A C 1
ATOM 4555 O O . GLY A 1 590 ? -10.670 6.582 14.279 1.00 95.12 590 GLY A O 1
ATOM 4556 N N . TYR A 1 591 ? -12.126 8.263 14.707 1.00 95.62 591 TYR A N 1
ATOM 4557 C CA . TYR A 1 591 ? -11.905 8.383 16.151 1.00 95.62 591 TYR A CA 1
ATOM 4558 C C . TYR A 1 591 ? -13.213 8.219 16.931 1.00 95.62 591 TYR A C 1
ATOM 4560 O O . TYR A 1 591 ? -14.128 9.037 16.823 1.00 95.62 591 TYR A O 1
ATOM 4568 N N . LEU A 1 592 ? -13.292 7.172 17.749 1.00 97.06 592 LEU A N 1
ATOM 4569 C CA . LEU A 1 592 ? -14.418 6.905 18.640 1.00 97.06 592 LEU A CA 1
ATOM 4570 C C . LEU A 1 592 ? -14.116 7.466 20.031 1.00 97.06 592 LEU A C 1
ATOM 4572 O O . LEU A 1 592 ? -13.149 7.033 20.649 1.00 97.06 592 LEU A O 1
ATOM 4576 N N . TYR A 1 593 ? -14.949 8.366 20.550 1.00 96.69 593 TYR A N 1
ATOM 4577 C CA . TYR A 1 593 ? -14.859 8.854 21.928 1.00 96.69 593 TYR A CA 1
ATOM 4578 C C . TYR A 1 593 ? -16.009 8.318 22.779 1.00 96.69 593 TYR A C 1
ATOM 4580 O O . TYR A 1 593 ? -17.174 8.562 22.476 1.00 96.69 593 TYR A O 1
ATOM 4588 N N . ILE A 1 594 ? -15.683 7.606 23.857 1.00 98.06 594 ILE A N 1
ATOM 4589 C CA . ILE A 1 594 ? -16.640 7.038 24.814 1.00 98.06 594 ILE A CA 1
ATOM 4590 C C . ILE A 1 594 ? -16.469 7.771 26.137 1.00 98.06 594 ILE A C 1
ATOM 4592 O O . ILE A 1 594 ? -15.354 7.826 26.647 1.00 98.06 594 ILE A O 1
ATOM 4596 N N . TYR A 1 595 ? -17.538 8.335 26.700 1.00 97.50 595 TYR A N 1
ATOM 4597 C CA . TYR A 1 595 ? -17.441 9.159 27.908 1.00 97.50 595 TYR A CA 1
ATOM 4598 C C . TYR A 1 595 ? -18.742 9.231 28.709 1.00 97.50 595 TYR A C 1
ATOM 4600 O O . TYR A 1 595 ? -19.838 9.028 28.184 1.00 97.50 595 TYR A O 1
ATOM 4608 N N . VAL A 1 596 ? -18.625 9.590 29.986 1.00 98.25 596 VAL A N 1
ATOM 4609 C CA . VAL A 1 596 ? -19.771 9.860 30.870 1.00 98.25 596 VAL A CA 1
ATOM 4610 C C . VAL A 1 596 ? -20.029 11.359 31.026 1.00 98.25 596 VAL A C 1
ATOM 4612 O O . VAL A 1 596 ? -19.094 12.166 31.044 1.00 98.25 596 VAL A O 1
ATOM 4615 N N . SER A 1 597 ? -21.299 11.756 31.132 1.00 97.81 597 SER A N 1
ATOM 4616 C CA . SER A 1 597 ? -21.685 13.162 31.294 1.00 97.81 597 SER A CA 1
ATOM 4617 C C . SER A 1 597 ? -22.884 13.384 32.211 1.00 97.81 597 SER A C 1
ATOM 4619 O O . SER A 1 597 ? -23.712 12.495 32.400 1.00 97.81 597 SER A O 1
ATOM 4621 N N . ASN A 1 598 ? -22.999 14.600 32.753 1.00 97.69 598 ASN A N 1
ATOM 4622 C CA . ASN A 1 598 ? -24.197 15.092 33.430 1.00 97.69 598 ASN A CA 1
ATOM 4623 C C . ASN A 1 598 ? -24.385 16.599 33.201 1.00 97.69 598 ASN A C 1
ATOM 4625 O O . ASN A 1 598 ? -23.567 17.412 33.626 1.00 97.69 598 ASN A O 1
ATOM 4629 N N . GLU A 1 599 ? -25.497 16.966 32.573 1.00 96.94 599 GLU A N 1
ATOM 4630 C CA . GLU A 1 599 ? -25.892 18.355 32.320 1.00 96.94 599 GLU A CA 1
ATOM 4631 C C . GLU A 1 599 ? -26.790 18.926 33.430 1.00 96.94 599 GLU A C 1
ATOM 4633 O O . GLU A 1 599 ? -27.063 20.123 33.452 1.00 96.94 599 GLU A O 1
ATOM 4638 N N . THR A 1 600 ? -27.273 18.097 34.359 1.00 97.06 600 THR A N 1
ATOM 4639 C CA . THR A 1 600 ? -28.253 18.504 35.380 1.00 97.06 600 THR A CA 1
ATOM 4640 C C . THR A 1 600 ? -27.566 19.270 36.511 1.00 97.06 600 THR A C 1
ATOM 4642 O O . THR A 1 600 ? -26.724 18.691 37.201 1.00 97.06 600 THR A O 1
ATOM 4645 N N . PRO A 1 601 ? -27.895 20.550 36.754 1.00 95.69 601 PRO A N 1
ATOM 4646 C CA . PRO A 1 601 ? -27.116 21.404 37.653 1.00 95.69 601 PRO A CA 1
ATOM 4647 C C . PRO A 1 601 ? -27.232 21.041 39.138 1.00 95.69 601 PRO A C 1
ATOM 4649 O O . PRO A 1 601 ? -26.243 21.127 39.863 1.00 95.69 601 PRO A O 1
ATOM 4652 N N . ASN A 1 602 ? -28.421 20.638 39.592 1.00 95.00 602 ASN A N 1
ATOM 4653 C CA . ASN A 1 602 ? -28.760 20.422 41.004 1.00 95.00 602 ASN A CA 1
ATOM 4654 C C . ASN A 1 602 ? -28.697 18.954 41.459 1.00 95.00 602 ASN A C 1
ATOM 4656 O O . ASN A 1 602 ? -28.904 18.688 42.637 1.00 95.00 602 ASN A O 1
ATOM 4660 N N . ILE A 1 603 ? -28.427 18.001 40.560 1.00 95.69 603 ILE A N 1
ATOM 4661 C CA . ILE A 1 603 ? -28.362 16.571 40.895 1.00 95.69 603 ILE A CA 1
ATOM 4662 C C . ILE A 1 603 ? -26.991 16.028 40.507 1.00 95.69 603 ILE A C 1
ATOM 4664 O O . ILE A 1 603 ? -26.632 16.021 39.330 1.00 95.69 603 ILE A O 1
ATOM 4668 N N . GLY A 1 604 ? -26.238 15.558 41.503 1.00 95.50 604 GLY A N 1
ATOM 4669 C CA . GLY A 1 604 ? -24.988 14.834 41.292 1.00 95.50 604 GLY A CA 1
ATOM 4670 C C . GLY A 1 604 ? -25.255 13.399 40.843 1.00 95.50 604 GLY A C 1
ATOM 4671 O O . GLY A 1 604 ? -26.046 12.691 41.463 1.00 95.50 604 GLY A O 1
ATOM 4672 N N . VAL A 1 605 ? -24.584 12.975 39.777 1.00 97.56 605 VAL A N 1
ATOM 4673 C CA . VAL A 1 605 ? -24.641 11.604 39.260 1.00 97.56 605 VAL A CA 1
ATOM 4674 C C . VAL A 1 605 ? -23.259 10.992 39.397 1.00 97.56 605 VAL A C 1
ATOM 4676 O O . VAL A 1 605 ? -22.266 11.620 39.033 1.00 97.56 605 VAL A O 1
ATOM 4679 N N . PHE A 1 606 ? -23.205 9.785 39.942 1.00 97.50 606 PHE A N 1
ATOM 4680 C CA . PHE A 1 606 ? -21.976 9.059 40.208 1.00 97.50 606 PHE A CA 1
ATOM 4681 C C . PHE A 1 606 ? -21.779 7.995 39.136 1.00 97.50 606 PHE A C 1
ATOM 4683 O O . PHE A 1 606 ? -22.687 7.202 38.891 1.00 97.50 606 PHE A O 1
ATOM 4690 N N . PHE A 1 607 ? -20.610 7.994 38.508 1.00 97.81 607 PHE A N 1
ATOM 4691 C CA . PHE A 1 607 ? -20.188 7.005 37.527 1.00 97.81 607 PHE A CA 1
ATOM 4692 C C . PHE A 1 607 ? -18.964 6.259 38.035 1.00 97.81 607 PHE A C 1
ATOM 4694 O O . PHE A 1 607 ? -18.113 6.838 38.712 1.00 97.81 607 PHE A O 1
ATOM 4701 N N . ASP A 1 608 ? -18.881 4.984 37.684 1.00 95.81 608 ASP A N 1
ATOM 4702 C CA . ASP A 1 608 ? -17.760 4.134 38.060 1.00 95.81 608 ASP A CA 1
ATOM 4703 C C . ASP A 1 608 ? -17.613 2.957 37.086 1.00 95.81 608 ASP A C 1
ATOM 4705 O O . ASP A 1 608 ? -18.564 2.571 36.399 1.00 95.81 608 ASP A O 1
ATOM 4709 N N . ASN A 1 609 ? -16.427 2.360 37.045 1.00 95.75 609 ASN A N 1
ATOM 4710 C CA . ASN A 1 609 ? -16.125 1.136 36.318 1.00 95.75 609 ASN A CA 1
ATOM 4711 C C . ASN A 1 609 ? -16.405 1.210 34.808 1.00 95.75 609 ASN A C 1
ATOM 4713 O O . ASN A 1 609 ? -16.942 0.256 34.230 1.00 95.75 609 ASN A O 1
ATOM 4717 N N . LEU A 1 610 ? -16.038 2.331 34.166 1.00 97.31 610 LEU A N 1
ATOM 4718 C CA . LEU A 1 610 ? -16.073 2.445 32.705 1.00 97.31 610 LEU A CA 1
ATOM 4719 C C . LEU A 1 610 ? -15.042 1.488 32.104 1.00 97.31 610 LEU A C 1
ATOM 4721 O O . LEU A 1 610 ? -13.851 1.582 32.383 1.00 97.31 610 LEU A O 1
ATOM 4725 N N . GLN A 1 611 ? -15.501 0.574 31.264 1.00 96.44 611 GLN A N 1
ATOM 4726 C CA . GLN A 1 611 ? -14.666 -0.390 30.573 1.00 96.44 611 GLN A CA 1
ATOM 4727 C C . GLN A 1 611 ? -15.115 -0.523 29.129 1.00 96.44 611 GLN A C 1
ATOM 4729 O O . GLN A 1 611 ? -16.311 -0.519 28.831 1.00 96.44 611 GLN A O 1
ATOM 4734 N N . VAL A 1 612 ? -14.147 -0.685 28.237 1.00 97.94 612 VAL A N 1
ATOM 4735 C CA . VAL A 1 612 ? -14.394 -0.854 26.811 1.00 97.94 612 VAL A CA 1
ATOM 4736 C C . VAL A 1 612 ? -13.633 -2.061 26.290 1.00 97.94 612 VAL A C 1
ATOM 4738 O O . VAL A 1 612 ? -12.524 -2.373 26.727 1.00 97.94 612 VAL A O 1
ATOM 4741 N N . THR A 1 613 ? -14.247 -2.752 25.341 1.00 97.75 613 THR A N 1
ATOM 4742 C CA . THR A 1 613 ? -13.619 -3.829 24.582 1.00 97.75 613 THR A CA 1
ATOM 4743 C C . THR A 1 613 ? -13.755 -3.521 23.102 1.00 97.75 613 THR A C 1
ATOM 4745 O O . THR A 1 613 ? -14.855 -3.235 22.642 1.00 97.75 613 THR A O 1
ATOM 4748 N N . HIS A 1 614 ? -12.656 -3.573 22.360 1.00 97.69 614 HIS A N 1
ATOM 4749 C CA . HIS A 1 614 ? -12.600 -3.268 20.936 1.00 97.69 614 HIS A CA 1
ATOM 4750 C C . HIS A 1 614 ? -12.318 -4.542 20.141 1.00 97.69 614 HIS A C 1
ATOM 4752 O O . HIS A 1 614 ? -11.296 -5.191 20.335 1.00 97.69 614 HIS A O 1
ATOM 4758 N N . MET A 1 615 ? -13.234 -4.914 19.256 1.00 97.62 615 MET A N 1
ATOM 4759 C CA . MET A 1 615 ? -13.111 -6.058 18.358 1.00 97.62 615 MET A CA 1
ATOM 4760 C C . MET A 1 615 ? -12.715 -5.551 16.974 1.00 97.62 615 MET A C 1
ATOM 4762 O O . MET A 1 615 ? -13.481 -4.825 16.337 1.00 97.62 615 MET A O 1
ATOM 4766 N N . ARG A 1 616 ? -11.517 -5.928 16.524 1.00 96.00 616 ARG A N 1
ATOM 4767 C CA . ARG A 1 616 ? -10.954 -5.477 15.248 1.00 96.00 616 ARG A CA 1
ATOM 4768 C C . ARG A 1 616 ? -11.644 -6.167 14.072 1.00 96.00 616 ARG A C 1
ATOM 4770 O O . ARG A 1 616 ? -11.828 -7.386 14.082 1.00 96.00 616 ARG A O 1
ATOM 4777 N N . GLY A 1 617 ? -12.007 -5.384 13.067 1.00 95.94 617 GLY A N 1
ATOM 4778 C CA . GLY A 1 617 ? -12.453 -5.832 11.759 1.00 95.94 617 GLY A CA 1
ATOM 4779 C C . GLY A 1 617 ? -11.276 -6.199 10.844 1.00 95.94 617 GLY A C 1
ATOM 4780 O O . GLY A 1 617 ? -10.110 -6.073 11.222 1.00 95.94 617 GLY A O 1
ATOM 4781 N N . PRO A 1 618 ? -11.563 -6.664 9.617 1.00 96.06 618 PRO A N 1
ATOM 4782 C CA . PRO A 1 618 ? -10.528 -7.115 8.689 1.00 96.06 618 PRO A CA 1
ATOM 4783 C C . PRO A 1 618 ? -9.741 -5.968 8.036 1.00 96.06 618 PRO A C 1
ATOM 4785 O O . PRO A 1 618 ? -8.670 -6.224 7.494 1.00 96.06 618 PRO A O 1
ATOM 4788 N N . LEU A 1 619 ? -10.236 -4.725 8.044 1.00 97.25 619 LEU A N 1
ATOM 4789 C CA . LEU A 1 619 ? -9.577 -3.587 7.398 1.00 97.25 619 LEU A CA 1
ATOM 4790 C C . LEU A 1 619 ? -8.401 -3.072 8.241 1.00 97.25 619 LEU A C 1
ATOM 4792 O O . LEU A 1 619 ? -8.598 -2.511 9.314 1.00 97.25 619 LEU A O 1
ATOM 4796 N N . MET A 1 620 ? -7.175 -3.208 7.731 1.00 95.88 620 MET A N 1
ATOM 4797 C CA . MET A 1 620 ? -5.972 -2.678 8.383 1.00 95.88 620 MET A CA 1
ATOM 4798 C C . MET A 1 620 ? -5.539 -1.322 7.831 1.00 95.88 620 MET A C 1
ATOM 4800 O O . MET A 1 620 ? -5.098 -0.460 8.589 1.00 95.88 620 MET A O 1
ATOM 4804 N N . GLU A 1 621 ? -5.615 -1.145 6.513 1.00 96.25 621 GLU A N 1
ATOM 4805 C CA . GLU A 1 621 ? -5.160 0.068 5.831 1.00 96.25 621 GLU A CA 1
ATOM 4806 C C . GLU A 1 621 ? -6.087 0.390 4.657 1.00 96.25 621 GLU A C 1
ATOM 4808 O O . GLU A 1 621 ? -6.456 -0.511 3.903 1.00 96.25 621 GLU A O 1
ATOM 4813 N N . ASP A 1 622 ? -6.407 1.673 4.494 1.00 96.75 622 ASP A N 1
ATOM 4814 C CA . ASP A 1 622 ? -7.055 2.261 3.318 1.00 96.75 622 ASP A CA 1
ATOM 4815 C C . ASP A 1 622 ? -6.176 3.417 2.834 1.00 96.75 622 ASP A C 1
ATOM 4817 O O . ASP A 1 622 ? -5.899 4.346 3.588 1.00 96.75 622 ASP A O 1
ATOM 4821 N N . THR A 1 623 ? -5.614 3.320 1.632 1.00 96.62 623 THR A N 1
ATOM 4822 C CA . THR A 1 623 ? -4.613 4.270 1.129 1.00 96.62 623 THR A CA 1
ATOM 4823 C C . THR A 1 623 ? -4.988 4.785 -0.256 1.00 96.62 623 THR A C 1
ATOM 4825 O O . THR A 1 623 ? -5.292 4.028 -1.184 1.00 96.62 623 THR A O 1
ATOM 4828 N N . HIS A 1 624 ? -4.919 6.105 -0.415 1.00 97.12 624 HIS A N 1
ATOM 4829 C CA . HIS A 1 624 ? -5.179 6.800 -1.671 1.00 97.12 624 HIS A CA 1
ATOM 4830 C C . HIS A 1 624 ? -3.948 7.579 -2.128 1.00 97.12 624 HIS A C 1
ATOM 4832 O O . HIS A 1 624 ? -3.190 8.080 -1.302 1.00 97.12 624 HIS A O 1
ATOM 4838 N N . TYR A 1 625 ? -3.768 7.699 -3.445 1.00 97.56 625 TYR A N 1
ATOM 4839 C CA . TYR A 1 625 ? -2.547 8.242 -4.039 1.00 97.56 625 TYR A CA 1
ATOM 4840 C C . TYR A 1 625 ? -2.831 9.347 -5.047 1.00 97.56 625 TYR A C 1
ATOM 4842 O O . TYR A 1 625 ? -3.690 9.185 -5.919 1.00 97.56 625 TYR A O 1
ATOM 4850 N N . TYR A 1 626 ? -2.061 10.430 -4.970 1.00 98.06 626 TYR A N 1
ATOM 4851 C CA . TYR A 1 626 ? -1.897 11.348 -6.094 1.00 98.06 626 TYR A CA 1
ATOM 4852 C C . TYR A 1 626 ? -1.279 10.606 -7.293 1.00 98.06 626 TYR A C 1
ATOM 4854 O O . TYR A 1 626 ? -0.644 9.566 -7.101 1.00 98.06 626 TYR A O 1
ATOM 4862 N N . PRO A 1 627 ? -1.386 11.146 -8.522 1.00 96.25 627 PRO A N 1
ATOM 4863 C CA . PRO A 1 627 ? -0.842 10.517 -9.725 1.00 96.25 627 PRO A CA 1
ATOM 4864 C C . PRO A 1 627 ? 0.610 10.037 -9.623 1.00 96.25 627 PRO A C 1
ATOM 4866 O O . PRO A 1 627 ? 0.914 8.967 -10.123 1.00 96.25 627 PRO A O 1
ATOM 4869 N N . PHE A 1 628 ? 1.494 10.795 -8.967 1.00 96.25 628 PHE A N 1
ATOM 4870 C CA . PHE A 1 628 ? 2.917 10.452 -8.820 1.00 96.25 628 PHE A CA 1
ATOM 4871 C C . PHE A 1 628 ? 3.235 9.622 -7.564 1.00 96.25 628 PHE A C 1
ATOM 4873 O O . PHE A 1 628 ? 4.403 9.383 -7.265 1.00 96.25 628 PHE A O 1
ATOM 4880 N N . GLY A 1 629 ? 2.216 9.165 -6.834 1.00 95.75 629 GLY A N 1
ATOM 4881 C CA . GLY A 1 629 ? 2.366 8.204 -5.742 1.00 95.75 629 GLY A CA 1
ATOM 4882 C C . GLY A 1 629 ? 2.457 8.782 -4.336 1.00 95.75 629 GLY A C 1
ATOM 4883 O O . GLY A 1 629 ? 2.535 8.008 -3.381 1.00 95.75 629 GLY A O 1
ATOM 4884 N N . LEU A 1 630 ? 2.383 10.107 -4.172 1.00 96.31 630 LEU A N 1
ATOM 4885 C CA . LEU A 1 630 ? 2.228 10.712 -2.849 1.00 96.31 630 LEU A CA 1
ATOM 4886 C C . LEU A 1 630 ? 0.910 10.232 -2.211 1.00 96.31 630 LEU A C 1
ATOM 4888 O O . LEU A 1 630 ? -0.106 10.104 -2.897 1.00 96.31 630 LEU A O 1
ATOM 4892 N N . VAL A 1 631 ? 0.908 9.964 -0.906 1.00 95.44 631 VAL A N 1
ATOM 4893 C CA . VAL A 1 631 ? -0.292 9.524 -0.181 1.00 95.44 631 VAL A CA 1
ATOM 4894 C C . VAL A 1 631 ? -1.212 10.712 0.108 1.00 95.44 631 VAL A C 1
ATOM 4896 O O . VAL A 1 631 ? -0.787 11.751 0.606 1.00 95.44 631 VAL A O 1
ATOM 4899 N N . MET A 1 632 ? -2.508 10.551 -0.144 1.00 95.50 632 MET A N 1
ATOM 4900 C CA . MET A 1 632 ? -3.536 11.510 0.259 1.00 95.50 632 MET A CA 1
ATOM 4901 C C . MET A 1 632 ? -3.907 11.286 1.728 1.00 95.50 632 MET A C 1
ATOM 4903 O O . MET A 1 632 ? -4.893 10.609 2.034 1.00 95.50 632 MET A O 1
ATOM 4907 N N . ASN A 1 633 ? -3.103 11.830 2.647 1.00 88.94 633 ASN A N 1
ATOM 4908 C CA . ASN A 1 633 ? -3.221 11.510 4.073 1.00 88.94 633 ASN A CA 1
ATOM 4909 C C . ASN A 1 633 ? -4.622 11.807 4.646 1.00 88.94 633 ASN A C 1
ATOM 4911 O O . ASN A 1 633 ? -5.172 10.975 5.348 1.00 88.94 633 ASN A O 1
ATOM 4915 N N . GLY A 1 634 ? -5.255 12.928 4.276 1.00 88.81 634 GLY A N 1
ATOM 4916 C CA . GLY A 1 634 ? -6.569 13.333 4.813 1.00 88.81 634 GLY A CA 1
ATOM 4917 C C . GLY A 1 634 ? -7.784 12.490 4.388 1.00 88.81 634 GLY A C 1
ATOM 4918 O O . GLY A 1 634 ? -8.908 12.820 4.763 1.00 88.81 634 GLY A O 1
ATOM 4919 N N . ILE A 1 635 ? -7.587 11.455 3.568 1.00 92.50 635 ILE A N 1
ATOM 4920 C CA . ILE A 1 635 ? -8.608 10.440 3.248 1.00 92.50 635 ILE A CA 1
ATOM 4921 C C . ILE A 1 635 ? -8.068 9.010 3.381 1.00 92.50 635 ILE A C 1
ATOM 4923 O O . ILE A 1 635 ? -8.787 8.061 3.103 1.00 92.50 635 ILE A O 1
ATOM 4927 N N . SER A 1 636 ? -6.802 8.845 3.767 1.00 94.75 636 SER A N 1
ATOM 4928 C CA . SER A 1 636 ? -6.196 7.532 3.995 1.00 94.75 636 SER A CA 1
ATOM 4929 C C . SER A 1 636 ? -6.262 7.205 5.483 1.00 94.75 636 SER A C 1
ATOM 4931 O O . SER A 1 636 ? -6.214 8.097 6.320 1.00 94.75 636 SER A O 1
ATOM 4933 N N . SER A 1 637 ? -6.346 5.927 5.826 1.00 94.56 637 SER A N 1
ATOM 4934 C CA . SER A 1 637 ? -6.498 5.474 7.202 1.00 94.56 637 SER A CA 1
ATOM 4935 C C . SER A 1 637 ? -5.682 4.221 7.480 1.00 94.56 637 SER A C 1
ATOM 4937 O O . SER A 1 637 ? -5.449 3.390 6.599 1.00 94.56 637 SER A O 1
ATOM 4939 N N . LYS A 1 638 ? -5.260 4.068 8.734 1.00 93.50 638 LYS A N 1
ATOM 4940 C CA . LYS A 1 638 ? -4.513 2.907 9.210 1.00 93.50 638 LYS A CA 1
ATOM 4941 C C . LYS A 1 638 ? -4.910 2.551 10.639 1.00 93.50 638 LYS A C 1
ATOM 4943 O O . LYS A 1 638 ? -5.050 3.426 11.497 1.00 93.50 638 LYS A O 1
ATOM 4948 N N . ALA A 1 639 ? -5.023 1.251 10.898 1.00 93.50 639 ALA A N 1
ATOM 4949 C CA . ALA A 1 639 ? -5.225 0.713 12.232 1.00 93.50 639 ALA A CA 1
ATOM 4950 C C . ALA A 1 639 ? -3.986 0.952 13.115 1.00 93.50 639 ALA A C 1
ATOM 4952 O O . ALA A 1 639 ? -2.846 0.751 12.688 1.00 93.50 639 ALA A O 1
ATOM 4953 N N . LEU A 1 640 ? -4.203 1.356 14.369 1.00 90.06 640 LEU A N 1
ATOM 4954 C CA . LEU A 1 640 ? -3.130 1.516 15.356 1.00 90.06 640 LEU A CA 1
ATOM 4955 C C . LEU A 1 640 ? -2.988 0.272 16.225 1.00 90.06 640 LEU A C 1
ATOM 4957 O O . LEU A 1 640 ? -3.990 -0.271 16.702 1.00 90.06 640 LEU A O 1
ATOM 4961 N N . ASN A 1 641 ? -1.733 -0.113 16.477 1.00 86.12 641 ASN A N 1
ATOM 4962 C CA . ASN A 1 641 ? -1.349 -1.261 17.306 1.00 86.12 641 ASN A CA 1
ATOM 4963 C C . ASN A 1 641 ? -2.050 -2.564 16.881 1.00 86.12 641 ASN A C 1
ATOM 4965 O O . ASN A 1 641 ? -2.371 -3.417 17.707 1.00 86.12 641 ASN A O 1
ATOM 4969 N N . PHE A 1 642 ? -2.339 -2.686 15.585 1.00 90.19 642 PHE A N 1
ATOM 4970 C CA . PHE A 1 642 ? -2.975 -3.847 14.991 1.00 90.19 642 PHE A CA 1
ATOM 4971 C C . PHE A 1 642 ? -2.324 -4.135 13.647 1.00 90.19 642 PHE A C 1
ATOM 4973 O O . PHE A 1 642 ? -2.145 -3.242 12.819 1.00 90.19 642 PHE A O 1
ATOM 4980 N N . GLY A 1 643 ? -1.978 -5.402 13.440 1.00 86.62 643 GLY A N 1
ATOM 4981 C CA . GLY A 1 643 ? -1.421 -5.843 12.176 1.00 86.62 643 GLY A CA 1
ATOM 4982 C C . GLY A 1 643 ? 0.089 -5.637 12.010 1.00 86.62 643 GLY A C 1
ATOM 4983 O O . GLY A 1 643 ? 0.569 -5.545 10.880 1.00 86.62 643 GLY A O 1
ATOM 4984 N N . ASP A 1 644 ? 0.842 -5.576 13.112 1.00 87.88 644 ASP A N 1
ATOM 4985 C CA . ASP A 1 644 ? 2.295 -5.419 13.061 1.00 87.88 644 ASP A CA 1
ATOM 4986 C C . ASP A 1 644 ? 3.010 -6.648 12.456 1.00 87.88 644 ASP A C 1
ATOM 4988 O O . ASP A 1 644 ? 2.558 -7.783 12.659 1.00 87.88 644 ASP A O 1
ATOM 4992 N N . PRO A 1 645 ? 4.109 -6.435 11.701 1.00 88.81 645 PRO A N 1
ATOM 4993 C CA . PRO A 1 645 ? 4.666 -5.121 11.348 1.00 88.81 645 PRO A CA 1
ATOM 4994 C C . PRO A 1 645 ? 3.791 -4.353 10.343 1.00 88.81 645 PRO A C 1
ATOM 4996 O O . PRO A 1 645 ? 3.128 -4.947 9.489 1.00 88.81 645 PRO A O 1
ATOM 4999 N N . GLN A 1 646 ? 3.865 -3.021 10.367 1.00 89.12 646 GLN A N 1
ATOM 5000 C CA . GLN A 1 646 ? 3.243 -2.162 9.352 1.00 89.12 646 GLN A CA 1
ATOM 5001 C C . GLN A 1 646 ? 3.553 -2.626 7.916 1.00 89.12 646 GLN A C 1
ATOM 5003 O O . GLN A 1 646 ? 4.646 -3.116 7.617 1.00 89.12 646 GLN A O 1
ATOM 5008 N N . ASN A 1 647 ? 2.590 -2.463 7.006 1.00 92.62 647 ASN A N 1
ATOM 5009 C CA . ASN A 1 647 ? 2.845 -2.651 5.587 1.00 92.62 647 ASN A CA 1
ATOM 5010 C C . ASN A 1 647 ? 3.684 -1.482 5.037 1.00 92.62 647 ASN A C 1
ATOM 5012 O O . ASN A 1 647 ? 3.265 -0.324 5.082 1.00 92.62 647 ASN A O 1
ATOM 5016 N N . LYS A 1 648 ? 4.869 -1.804 4.509 1.00 92.62 648 LYS A N 1
ATOM 5017 C CA . LYS A 1 648 ? 5.753 -0.850 3.824 1.00 92.62 648 LYS A CA 1
ATOM 5018 C C . LYS A 1 648 ? 5.597 -0.873 2.305 1.00 92.62 648 LYS A C 1
ATOM 5020 O O . LYS A 1 648 ? 6.149 -0.009 1.643 1.00 92.62 648 LYS A O 1
ATOM 5025 N N . PHE A 1 649 ? 4.859 -1.826 1.739 1.00 92.38 649 PHE A N 1
ATOM 5026 C CA . PHE A 1 649 ? 4.634 -1.887 0.297 1.00 92.38 649 PHE A CA 1
ATOM 5027 C C . PHE A 1 649 ? 3.416 -1.038 -0.056 1.00 92.38 649 PHE A C 1
ATOM 5029 O O . PHE A 1 649 ? 2.310 -1.317 0.408 1.00 92.38 649 PHE A O 1
ATOM 5036 N N . LYS A 1 650 ? 3.613 0.025 -0.836 1.00 93.12 650 LYS A N 1
ATOM 5037 C CA . LYS A 1 650 ? 2.589 1.054 -1.067 1.00 93.12 650 LYS A CA 1
ATOM 5038 C C . LYS A 1 650 ? 2.313 1.233 -2.561 1.00 93.12 650 LYS A C 1
ATOM 5040 O O . LYS A 1 650 ? 1.721 0.359 -3.202 1.00 93.12 650 LYS A O 1
ATOM 5045 N N . TYR A 1 651 ? 2.727 2.365 -3.114 1.00 95.56 651 TYR A N 1
ATOM 5046 C CA . TYR A 1 651 ? 2.558 2.718 -4.517 1.00 95.56 651 TYR A CA 1
ATOM 5047 C C . TYR A 1 651 ? 3.366 1.759 -5.411 1.00 95.56 651 TYR A C 1
ATOM 5049 O O . TYR A 1 651 ? 4.481 1.371 -5.062 1.00 95.56 651 TYR A O 1
ATOM 5057 N N . ASN A 1 652 ? 2.739 1.266 -6.482 1.00 90.69 652 ASN A N 1
ATOM 5058 C CA . ASN A 1 652 ? 3.178 0.153 -7.340 1.00 90.69 652 ASN A CA 1
ATOM 5059 C C . ASN A 1 652 ? 3.641 -1.123 -6.608 1.00 90.69 652 ASN A C 1
ATOM 5061 O O . ASN A 1 652 ? 4.344 -1.955 -7.181 1.00 90.69 652 ASN A O 1
ATOM 5065 N N . GLY A 1 653 ? 3.257 -1.298 -5.338 1.00 89.25 653 GLY A N 1
ATOM 5066 C CA . GLY A 1 653 ? 3.736 -2.396 -4.502 1.00 89.25 653 GLY A CA 1
ATOM 5067 C C . GLY A 1 653 ? 5.214 -2.287 -4.114 1.00 89.25 653 GLY A C 1
ATOM 5068 O O . GLY A 1 653 ? 5.803 -3.303 -3.757 1.00 89.25 653 GLY A O 1
ATOM 5069 N N . LYS A 1 654 ? 5.811 -1.091 -4.182 1.00 91.31 654 LYS A N 1
ATOM 5070 C CA . LYS A 1 654 ? 7.210 -0.825 -3.820 1.00 91.31 654 LYS A CA 1
ATOM 5071 C C . LYS A 1 654 ? 7.376 -0.483 -2.347 1.00 91.31 654 LYS A C 1
ATOM 5073 O O . LYS A 1 654 ? 6.449 0.032 -1.720 1.00 91.31 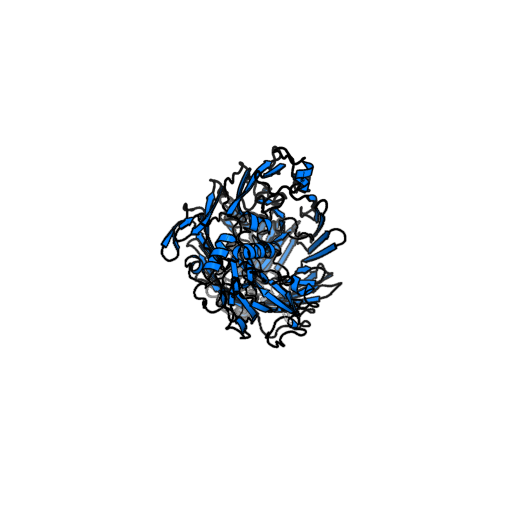654 LYS A O 1
ATOM 5078 N N . GLU A 1 655 ? 8.541 -0.824 -1.794 1.00 93.56 655 GLU A N 1
ATOM 5079 C CA . GLU A 1 655 ? 8.837 -0.639 -0.371 1.00 93.56 655 GLU A CA 1
ATOM 5080 C C . GLU A 1 655 ? 9.170 0.826 -0.073 1.00 93.56 655 GLU A C 1
ATOM 5082 O O . GLU A 1 655 ? 10.151 1.375 -0.575 1.00 93.56 655 GLU A O 1
ATOM 5087 N N . GLU A 1 656 ? 8.381 1.434 0.803 1.00 94.75 656 GLU A N 1
ATOM 5088 C CA . GLU A 1 656 ? 8.596 2.776 1.321 1.00 94.75 656 GLU A CA 1
ATOM 5089 C C . GLU A 1 656 ? 9.704 2.798 2.383 1.00 94.75 656 GLU A C 1
ATOM 5091 O O . GLU A 1 656 ? 9.645 2.120 3.416 1.00 94.75 656 GLU A O 1
ATOM 5096 N N . GLN A 1 657 ? 10.714 3.626 2.128 1.00 93.00 657 GLN A N 1
ATOM 5097 C CA . GLN A 1 657 ? 11.809 3.949 3.033 1.00 93.00 657 GLN A CA 1
ATOM 5098 C C . GLN A 1 657 ? 11.382 5.102 3.958 1.00 93.00 657 GLN A C 1
ATOM 5100 O O . GLN A 1 657 ? 11.838 6.238 3.821 1.00 93.00 657 GLN A O 1
ATOM 5105 N N . ARG A 1 658 ? 10.435 4.800 4.853 1.00 88.69 658 ARG A N 1
ATOM 5106 C CA . ARG A 1 658 ? 9.891 5.708 5.874 1.00 88.69 658 ARG A CA 1
ATOM 5107 C C . ARG A 1 658 ? 10.011 5.088 7.277 1.00 88.69 658 ARG A C 1
ATOM 5109 O O . ARG A 1 658 ? 10.017 3.854 7.430 1.00 88.69 658 ARG A O 1
ATOM 5116 N N . ASN A 1 659 ? 10.040 5.954 8.296 1.00 88.12 659 ASN A N 1
ATOM 5117 C CA . ASN A 1 659 ? 10.116 5.626 9.725 1.00 88.12 659 ASN A CA 1
ATOM 5118 C C . ASN A 1 659 ? 11.350 4.774 10.072 1.00 88.12 659 ASN A C 1
ATOM 5120 O O . ASN A 1 659 ? 11.256 3.737 10.734 1.00 88.12 659 ASN A O 1
ATOM 5124 N N . GLU A 1 660 ? 12.518 5.156 9.562 1.00 90.69 660 GLU A N 1
ATOM 5125 C CA . GLU A 1 660 ? 13.793 4.544 9.929 1.00 90.69 660 GLU A CA 1
ATOM 5126 C C . GLU A 1 660 ? 14.273 4.974 11.318 1.00 90.69 660 GLU A C 1
ATOM 5128 O O . GLU A 1 660 ? 14.931 4.187 12.006 1.00 90.69 660 GLU A O 1
ATOM 5133 N N . PHE A 1 661 ? 13.951 6.201 11.723 1.00 92.06 661 PHE A N 1
ATOM 5134 C CA . PHE A 1 661 ? 14.444 6.829 12.947 1.00 92.06 661 PHE A CA 1
ATOM 5135 C C . PHE A 1 661 ? 13.381 6.851 14.055 1.00 92.06 661 PHE A C 1
ATOM 5137 O O . PHE A 1 661 ? 12.208 6.557 13.828 1.00 92.06 661 PHE A O 1
ATOM 5144 N N . SER A 1 662 ? 13.800 7.130 15.292 1.00 89.75 662 SER A N 1
ATOM 5145 C CA . SER A 1 662 ? 12.946 7.044 16.489 1.00 89.75 662 SER A CA 1
ATOM 5146 C C . SER A 1 662 ? 11.829 8.086 16.568 1.00 89.75 662 SER A C 1
ATOM 5148 O O . SER A 1 662 ? 10.912 7.918 17.368 1.00 89.75 662 SER A O 1
ATOM 5150 N N . ASP A 1 663 ? 11.900 9.135 15.755 1.00 85.38 663 ASP A N 1
ATOM 5151 C CA . ASP A 1 663 ? 10.936 10.233 15.676 1.00 85.38 663 ASP A CA 1
ATOM 5152 C C . ASP A 1 663 ? 9.959 10.095 14.496 1.00 85.38 663 ASP A C 1
ATOM 5154 O O . ASP A 1 663 ? 9.367 11.088 14.074 1.00 85.38 663 ASP A O 1
ATOM 5158 N N . ASP A 1 664 ? 9.826 8.885 13.942 1.00 82.00 664 ASP A N 1
ATOM 5159 C CA . ASP A 1 664 ? 9.034 8.578 12.744 1.00 82.00 664 ASP A CA 1
ATOM 5160 C C . ASP A 1 664 ? 9.506 9.326 11.477 1.00 82.00 664 ASP A C 1
ATOM 5162 O O . ASP A 1 664 ? 8.793 9.403 10.478 1.00 82.00 664 ASP A O 1
ATOM 5166 N N . SER A 1 665 ? 10.728 9.873 11.472 1.00 86.00 665 SER A N 1
ATOM 5167 C CA . SER A 1 665 ? 11.341 10.393 10.249 1.00 86.00 665 SER A CA 1
ATOM 5168 C C . SER A 1 665 ? 12.005 9.286 9.423 1.00 86.00 665 SER A C 1
ATOM 5170 O O . SER A 1 665 ? 12.308 8.186 9.902 1.00 86.00 665 SER A O 1
ATOM 5172 N N . GLY A 1 666 ? 12.219 9.580 8.144 1.00 88.25 666 GLY A N 1
ATOM 5173 C CA . GLY A 1 666 ? 12.774 8.656 7.168 1.00 88.25 666 GLY A CA 1
ATOM 5174 C C . GLY A 1 666 ? 13.182 9.358 5.880 1.00 88.25 666 GLY A C 1
ATOM 5175 O O . GLY A 1 666 ? 13.269 10.586 5.837 1.00 88.25 666 GLY A O 1
ATOM 5176 N N . LEU A 1 667 ? 13.438 8.578 4.831 1.00 91.81 667 LEU A N 1
ATOM 5177 C CA . LEU A 1 667 ? 13.779 9.122 3.510 1.00 91.81 667 LEU A CA 1
ATOM 5178 C C . LEU A 1 667 ? 12.536 9.552 2.724 1.00 91.81 667 LEU A C 1
ATOM 5180 O O . LEU A 1 667 ? 12.609 10.469 1.909 1.00 91.81 667 LEU A O 1
ATOM 5184 N N . ASP A 1 668 ? 11.399 8.906 2.978 1.00 90.50 668 ASP A N 1
ATOM 5185 C CA . ASP A 1 668 ? 10.139 9.068 2.249 1.00 90.50 668 ASP A CA 1
ATOM 5186 C C . ASP A 1 668 ? 10.283 8.754 0.748 1.00 90.50 668 ASP A C 1
ATOM 5188 O O . ASP A 1 668 ? 9.648 9.369 -0.107 1.00 90.50 668 ASP A O 1
ATOM 5192 N N . TRP A 1 669 ? 11.146 7.785 0.431 1.00 94.56 669 TRP A N 1
ATOM 5193 C CA . TRP A 1 669 ? 11.401 7.294 -0.925 1.00 94.56 669 TRP A CA 1
ATOM 5194 C C . TRP A 1 669 ? 10.809 5.907 -1.137 1.00 94.56 669 TRP A C 1
ATOM 5196 O O . TRP A 1 669 ? 10.658 5.135 -0.192 1.00 94.56 669 TRP A O 1
ATOM 5206 N N . LEU A 1 670 ? 10.520 5.565 -2.387 1.00 95.19 670 LEU A N 1
ATOM 5207 C CA . LEU A 1 670 ? 10.133 4.215 -2.783 1.00 95.19 670 LEU A CA 1
ATOM 5208 C C . LEU A 1 670 ? 11.321 3.503 -3.423 1.00 95.19 670 LEU A C 1
ATOM 5210 O O . LEU A 1 670 ? 11.959 4.034 -4.332 1.00 95.19 670 LEU A O 1
ATOM 5214 N N . ASP A 1 671 ? 11.593 2.291 -2.953 1.00 93.56 671 ASP A N 1
ATOM 5215 C CA . ASP A 1 671 ? 12.636 1.433 -3.504 1.00 93.56 671 ASP A CA 1
ATOM 5216 C C . ASP A 1 671 ? 12.081 0.596 -4.657 1.00 93.56 671 ASP A C 1
ATOM 5218 O O . ASP A 1 671 ? 11.218 -0.268 -4.453 1.00 93.56 671 ASP A O 1
ATOM 5222 N N . TYR A 1 672 ? 12.569 0.867 -5.867 1.00 88.38 672 TYR A N 1
ATOM 5223 C CA . TYR A 1 672 ? 12.159 0.153 -7.068 1.00 88.38 672 TYR A CA 1
ATOM 5224 C C . TYR A 1 672 ? 13.062 -1.024 -7.435 1.00 88.38 672 TYR A C 1
ATOM 5226 O O . TYR A 1 672 ? 12.635 -1.807 -8.280 1.00 88.38 672 TYR A O 1
ATOM 5234 N N . GLY A 1 673 ? 14.197 -1.217 -6.756 1.00 85.88 673 GLY A N 1
ATOM 5235 C CA . GLY A 1 673 ? 15.253 -2.153 -7.149 1.00 85.88 673 GLY A CA 1
ATOM 5236 C C . GLY A 1 673 ? 16.426 -1.378 -7.735 1.00 85.88 673 GLY A C 1
ATOM 5237 O O . GLY A 1 673 ? 17.362 -1.032 -7.013 1.00 85.88 673 GLY A O 1
ATOM 5238 N N . ALA A 1 674 ? 16.322 -0.990 -9.007 1.00 79.06 674 ALA A N 1
ATOM 5239 C CA . ALA A 1 674 ? 17.399 -0.306 -9.716 1.00 79.06 674 ALA A CA 1
ATOM 5240 C C . ALA A 1 674 ? 17.616 1.150 -9.275 1.00 79.06 674 ALA A C 1
ATOM 5242 O O . ALA A 1 674 ? 18.691 1.717 -9.490 1.00 79.06 674 ALA A O 1
ATOM 5243 N N . ARG A 1 675 ? 16.583 1.793 -8.713 1.00 90.00 675 ARG A N 1
ATOM 5244 C CA . ARG A 1 675 ? 16.585 3.217 -8.352 1.00 90.00 675 ARG A CA 1
ATOM 5245 C C . ARG A 1 675 ? 15.689 3.506 -7.147 1.00 90.00 675 ARG A C 1
ATOM 5247 O O . ARG A 1 675 ? 14.689 2.831 -6.914 1.00 90.00 675 ARG A O 1
ATOM 5254 N N . MET A 1 676 ? 16.015 4.581 -6.427 1.00 94.00 676 MET A N 1
ATOM 5255 C CA . MET A 1 676 ? 15.135 5.182 -5.419 1.00 94.00 676 MET A CA 1
ATOM 5256 C C . MET A 1 676 ? 14.305 6.300 -6.060 1.00 94.00 676 MET A C 1
ATOM 5258 O O . MET A 1 676 ? 14.856 7.189 -6.718 1.00 94.00 676 MET A O 1
ATOM 5262 N N . TYR A 1 677 ? 12.990 6.244 -5.861 1.00 96.06 677 TYR A N 1
ATOM 5263 C CA . TYR A 1 677 ? 12.018 7.202 -6.384 1.00 96.06 677 TYR A CA 1
ATOM 5264 C C . TYR A 1 677 ? 11.517 8.141 -5.290 1.00 96.06 677 TYR A C 1
ATOM 5266 O O . TYR A 1 677 ? 11.148 7.686 -4.204 1.00 96.06 677 TYR A O 1
ATOM 5274 N N . ASP A 1 678 ? 11.434 9.434 -5.593 1.00 96.69 678 ASP A N 1
ATOM 5275 C CA . ASP A 1 678 ? 10.837 10.424 -4.704 1.00 96.69 678 ASP A CA 1
ATOM 5276 C C . ASP A 1 678 ? 9.457 10.853 -5.202 1.00 96.69 678 ASP A C 1
ATOM 5278 O O . ASP A 1 678 ? 9.309 11.602 -6.173 1.00 96.69 678 ASP A O 1
ATOM 5282 N N . VAL A 1 679 ? 8.435 10.378 -4.491 1.00 95.38 679 VAL A N 1
ATOM 5283 C CA . VAL A 1 679 ? 7.023 10.651 -4.783 1.00 95.38 679 VAL A CA 1
ATOM 5284 C C . VAL A 1 679 ? 6.639 12.117 -4.579 1.00 95.38 679 VAL A C 1
ATOM 5286 O O . VAL A 1 679 ? 5.650 12.558 -5.163 1.00 95.38 679 VAL A O 1
ATOM 5289 N N . GLN A 1 680 ? 7.383 12.870 -3.759 1.00 95.38 680 GLN A N 1
ATOM 5290 C CA . GLN A 1 680 ? 7.060 14.263 -3.434 1.00 95.38 680 GLN A CA 1
ATOM 5291 C C . GLN A 1 680 ? 7.398 15.191 -4.599 1.00 95.38 680 GLN A C 1
ATOM 5293 O O . GLN A 1 680 ? 6.717 16.185 -4.830 1.00 95.38 680 GLN A O 1
ATOM 5298 N N . ILE A 1 681 ? 8.439 14.846 -5.361 1.00 96.31 681 ILE A N 1
ATOM 5299 C CA . ILE A 1 681 ? 8.884 15.623 -6.523 1.00 96.31 681 ILE A CA 1
ATOM 5300 C C . ILE A 1 681 ? 8.604 14.927 -7.859 1.00 96.31 681 ILE A C 1
ATOM 5302 O O . ILE A 1 681 ? 8.792 15.552 -8.903 1.00 96.31 681 ILE A O 1
ATOM 5306 N N . GLY A 1 682 ? 8.157 13.669 -7.839 1.00 95.44 682 GLY A N 1
ATOM 5307 C CA . GLY A 1 682 ? 7.768 12.905 -9.022 1.00 95.44 682 GLY A CA 1
ATOM 5308 C C . GLY A 1 682 ? 8.941 12.442 -9.890 1.00 95.44 682 GLY A C 1
ATOM 5309 O O . GLY A 1 682 ? 8.784 12.334 -11.106 1.00 95.44 682 GLY A O 1
ATOM 5310 N N . ARG A 1 683 ? 10.137 12.233 -9.310 1.00 95.12 683 ARG A N 1
ATOM 5311 C CA . ARG A 1 683 ? 11.379 11.970 -10.069 1.00 95.12 683 ARG A CA 1
ATOM 5312 C C . ARG A 1 683 ? 12.320 10.970 -9.394 1.00 95.12 683 ARG A C 1
ATOM 5314 O O . ARG A 1 683 ? 12.232 10.713 -8.195 1.00 95.12 683 ARG A O 1
ATOM 5321 N N . TRP A 1 684 ? 13.242 10.430 -10.188 1.00 94.56 684 TRP A N 1
ATOM 5322 C CA . TRP A 1 684 ? 14.335 9.570 -9.725 1.00 94.56 684 TRP A CA 1
ATOM 5323 C C . TRP A 1 684 ? 15.536 10.376 -9.227 1.00 94.56 684 TRP A C 1
ATOM 5325 O O . TRP A 1 684 ? 15.802 11.476 -9.714 1.00 94.56 684 TRP A O 1
ATOM 5335 N N . HIS A 1 685 ? 16.315 9.782 -8.322 1.00 90.88 685 HIS A N 1
ATOM 5336 C CA . HIS A 1 685 ? 17.553 10.381 -7.793 1.00 90.88 685 HIS A CA 1
ATOM 5337 C C . HIS A 1 685 ? 18.799 10.107 -8.629 1.00 90.88 685 HIS A C 1
ATOM 5339 O O . HIS A 1 685 ? 19.824 10.768 -8.464 1.00 90.88 685 HIS A O 1
ATOM 5345 N N . VAL A 1 686 ? 18.722 9.127 -9.523 1.00 93.25 686 VAL A N 1
ATOM 5346 C CA . VAL A 1 686 ? 19.837 8.687 -10.360 1.00 93.25 686 VAL A CA 1
ATOM 5347 C C . VAL A 1 686 ? 19.394 8.595 -11.815 1.00 93.25 686 VAL A C 1
ATOM 5349 O O . VAL A 1 686 ? 18.206 8.429 -12.107 1.00 93.25 686 VAL A O 1
ATOM 5352 N N . VAL A 1 687 ? 20.366 8.711 -12.719 1.00 91.81 687 VAL A N 1
ATOM 5353 C CA . VAL A 1 687 ? 20.173 8.511 -14.159 1.00 91.81 687 VAL A CA 1
ATOM 5354 C C . VAL A 1 687 ? 19.590 7.119 -14.391 1.00 91.81 687 VAL A C 1
ATOM 5356 O O . VAL A 1 687 ? 20.103 6.135 -13.861 1.00 91.81 687 VAL A O 1
ATOM 5359 N N . ASP A 1 688 ? 18.532 7.047 -15.195 1.00 85.44 688 ASP A N 1
ATOM 5360 C CA . ASP A 1 688 ? 17.973 5.794 -15.685 1.00 85.44 688 ASP A CA 1
ATOM 5361 C C . ASP A 1 688 ? 19.087 4.929 -16.276 1.00 85.44 688 ASP A C 1
ATOM 5363 O O . ASP A 1 688 ? 19.777 5.387 -17.195 1.00 85.44 688 ASP A O 1
ATOM 5367 N N . PRO A 1 689 ? 19.298 3.696 -15.792 1.00 80.44 689 PRO A N 1
ATOM 5368 C CA . PRO A 1 689 ? 20.370 2.892 -16.339 1.00 80.44 689 PRO A CA 1
ATOM 5369 C C . PRO A 1 689 ? 20.119 2.415 -17.786 1.00 80.44 689 PRO A C 1
ATOM 5371 O O . PRO A 1 689 ? 21.000 1.764 -18.335 1.00 80.44 689 PRO A O 1
ATOM 5374 N N . MET A 1 690 ? 18.975 2.765 -18.396 1.00 69.12 690 MET A N 1
ATOM 5375 C CA . MET A 1 690 ? 18.655 2.671 -19.831 1.00 69.12 690 MET A CA 1
ATOM 5376 C C . MET A 1 690 ? 18.397 4.024 -20.515 1.00 69.12 690 MET A C 1
ATOM 5378 O O . MET A 1 690 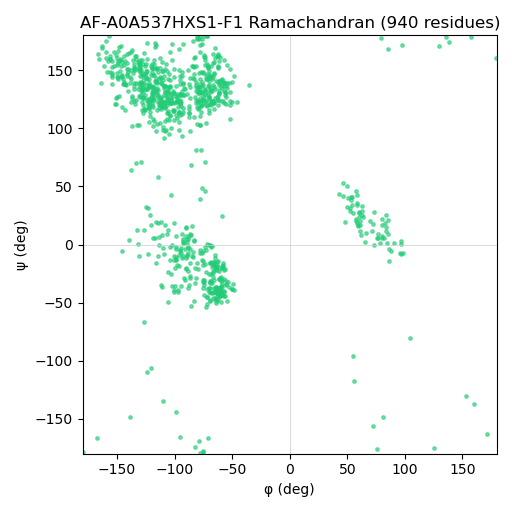? 17.773 4.097 -21.585 1.00 69.12 690 MET A O 1
ATOM 5382 N N . ALA A 1 691 ? 18.854 5.128 -19.922 1.00 78.75 691 ALA A N 1
ATOM 5383 C CA . ALA A 1 691 ? 18.666 6.479 -20.450 1.00 78.75 691 ALA A CA 1
ATOM 5384 C C . ALA A 1 691 ? 19.046 6.619 -21.939 1.00 78.75 691 ALA A C 1
ATOM 5386 O O . ALA A 1 691 ? 18.409 7.362 -22.690 1.00 78.75 691 ALA A O 1
ATOM 5387 N N . GLU A 1 692 ? 20.060 5.887 -22.404 1.00 66.88 692 GLU A N 1
ATOM 5388 C CA . GLU A 1 692 ? 20.553 5.903 -23.784 1.00 66.88 692 GLU A CA 1
ATOM 5389 C C . GLU A 1 692 ? 19.535 5.417 -24.822 1.00 66.88 692 GLU A C 1
ATOM 5391 O O . GLU A 1 692 ? 19.680 5.708 -26.021 1.00 66.88 692 GLU A O 1
ATOM 5396 N N . LYS A 1 693 ? 18.500 4.707 -24.376 1.00 54.62 693 LYS A N 1
ATOM 5397 C CA . LYS A 1 693 ? 17.421 4.210 -25.224 1.00 54.62 693 LYS A CA 1
ATOM 5398 C C . LYS A 1 693 ? 16.165 5.074 -25.166 1.00 54.62 693 LYS A C 1
ATOM 5400 O O . LYS A 1 693 ? 15.404 5.122 -26.129 1.00 54.62 693 LYS A O 1
ATOM 5405 N N . MET A 1 694 ? 16.031 5.874 -24.113 1.00 68.81 694 MET A N 1
ATOM 5406 C CA . MET A 1 694 ? 14.935 6.819 -23.897 1.00 68.81 694 MET A CA 1
ATOM 5407 C C . MET A 1 694 ? 15.361 8.264 -24.196 1.00 68.81 694 MET A C 1
ATOM 5409 O O . MET A 1 694 ? 14.981 9.198 -23.502 1.00 68.81 694 MET A O 1
ATOM 5413 N N . ARG A 1 695 ? 16.115 8.481 -25.286 1.00 72.50 695 ARG A N 1
ATOM 5414 C CA . ARG A 1 695 ? 16.773 9.772 -25.616 1.00 72.50 695 ARG A CA 1
ATOM 5415 C C . ARG A 1 695 ? 15.847 10.988 -25.743 1.00 72.50 695 ARG A C 1
ATOM 5417 O O . ARG A 1 695 ? 16.336 12.109 -25.816 1.00 72.50 695 ARG A O 1
ATOM 5424 N N . ARG A 1 696 ? 14.535 10.769 -25.869 1.00 73.94 696 ARG A N 1
ATOM 5425 C CA . ARG A 1 696 ? 13.515 11.830 -25.963 1.00 73.94 696 ARG A CA 1
ATOM 5426 C C . ARG A 1 696 ? 12.996 12.282 -24.595 1.00 73.94 696 ARG A C 1
ATOM 5428 O O . ARG A 1 696 ? 12.172 13.187 -24.545 1.00 73.94 696 ARG A O 1
ATOM 5435 N N . HIS A 1 697 ? 13.459 11.648 -23.523 1.00 82.44 697 HIS A N 1
ATOM 5436 C CA . HIS A 1 697 ? 13.008 11.872 -22.162 1.00 82.44 697 HIS A CA 1
ATOM 5437 C C . HIS A 1 697 ? 14.187 12.205 -21.253 1.00 82.44 697 HIS A C 1
ATOM 5439 O O . HIS A 1 697 ? 15.333 11.820 -21.497 1.00 82.44 697 HIS A O 1
ATOM 5445 N N . SER A 1 698 ? 13.889 12.935 -20.186 1.00 91.12 698 SER A N 1
ATOM 5446 C CA . SER A 1 698 ? 14.824 13.183 -19.105 1.00 91.12 698 SER A CA 1
ATOM 5447 C C . SER A 1 698 ? 15.211 11.845 -18.477 1.00 91.12 698 SER A C 1
ATOM 5449 O O . SER A 1 698 ? 14.322 11.073 -18.133 1.00 91.12 698 SER A O 1
ATOM 5451 N N . PRO A 1 699 ? 16.502 11.572 -18.233 1.00 92.31 699 PRO A N 1
ATOM 5452 C CA . PRO A 1 699 ? 16.932 10.328 -17.603 1.00 92.31 699 PRO A CA 1
ATOM 5453 C C . PRO A 1 699 ? 16.496 10.201 -16.135 1.00 92.31 699 PRO A C 1
ATOM 5455 O O . PRO A 1 699 ? 16.812 9.211 -15.493 1.00 92.31 699 PRO A O 1
ATOM 5458 N N . TYR A 1 700 ? 15.811 11.201 -15.582 1.00 94.44 700 TYR A N 1
ATOM 5459 C CA . TYR A 1 700 ? 15.280 11.178 -14.219 1.00 94.44 700 TYR A CA 1
ATOM 5460 C C . TYR A 1 700 ? 13.748 11.254 -14.192 1.00 94.44 700 TYR A C 1
ATOM 5462 O O . TYR A 1 700 ? 13.179 11.413 -13.110 1.00 94.44 700 TYR A O 1
ATOM 5470 N N . ASN A 1 701 ? 13.064 11.222 -15.345 1.00 91.12 701 ASN A N 1
ATOM 5471 C CA . ASN A 1 701 ? 11.605 11.247 -15.333 1.00 91.12 701 ASN A CA 1
ATOM 5472 C C . ASN A 1 701 ? 11.027 9.895 -14.913 1.00 91.12 701 ASN A C 1
ATOM 5474 O O . ASN A 1 701 ? 11.602 8.837 -15.158 1.00 91.12 701 ASN A O 1
ATOM 5478 N N . TYR A 1 702 ? 9.878 9.944 -14.253 1.00 92.00 702 TYR A N 1
ATOM 5479 C CA . TYR A 1 702 ? 9.160 8.756 -13.829 1.00 92.00 702 TYR A CA 1
ATOM 5480 C C . TYR A 1 702 ? 8.040 8.447 -14.822 1.00 92.00 702 TYR A C 1
ATOM 5482 O O . TYR A 1 702 ? 7.238 9.327 -15.140 1.00 92.00 702 TYR A O 1
ATOM 5490 N N . ALA A 1 703 ? 7.987 7.205 -15.317 1.00 88.06 703 ALA A N 1
ATOM 5491 C CA . ALA A 1 703 ? 6.893 6.694 -16.148 1.00 88.06 703 ALA A CA 1
ATOM 5492 C C . ALA A 1 703 ? 6.534 7.596 -17.355 1.00 88.06 703 ALA A C 1
ATOM 5494 O O . ALA A 1 703 ? 5.358 7.816 -17.655 1.00 88.06 703 ALA A O 1
ATOM 5495 N N . PHE A 1 704 ? 7.545 8.161 -18.028 1.00 88.19 704 PHE A N 1
ATOM 5496 C CA . PHE A 1 704 ? 7.385 9.116 -19.139 1.00 88.19 704 PHE A CA 1
ATOM 5497 C C . PHE A 1 704 ? 6.520 10.343 -18.806 1.00 88.19 704 PHE A C 1
ATOM 5499 O O . PHE A 1 704 ? 5.877 10.908 -19.690 1.00 88.19 704 PHE A O 1
ATOM 5506 N N . ASP A 1 705 ? 6.473 10.726 -17.529 1.00 94.06 705 ASP A N 1
ATOM 5507 C CA . ASP A 1 705 ? 5.606 11.772 -16.987 1.00 94.06 705 ASP A CA 1
ATOM 5508 C C . ASP A 1 705 ? 4.098 11.492 -17.156 1.00 94.06 705 ASP A C 1
ATOM 5510 O O . ASP A 1 705 ? 3.262 12.395 -17.078 1.00 94.06 705 ASP A O 1
ATOM 5514 N N . ASN A 1 706 ? 3.724 10.226 -17.365 1.00 92.62 706 ASN A N 1
ATOM 5515 C CA . ASN A 1 706 ? 2.342 9.756 -17.410 1.00 92.62 706 ASN A CA 1
ATOM 5516 C C . ASN A 1 706 ? 2.151 8.537 -16.488 1.00 92.62 706 ASN A C 1
ATOM 5518 O O . ASN A 1 706 ? 1.914 7.416 -16.955 1.00 92.62 706 ASN A O 1
ATOM 5522 N N . PRO A 1 707 ? 2.197 8.762 -15.162 1.00 93.12 707 PRO A N 1
ATOM 5523 C CA . PRO A 1 707 ? 2.128 7.702 -14.157 1.00 93.12 707 PRO A CA 1
ATOM 5524 C C . PRO A 1 707 ? 0.725 7.094 -14.005 1.00 93.12 707 PRO A C 1
ATOM 5526 O O . PRO A 1 707 ? 0.521 6.172 -13.229 1.00 93.12 707 PRO A O 1
ATOM 5529 N N . ILE A 1 708 ? -0.267 7.606 -14.743 1.00 92.62 708 ILE A N 1
ATOM 5530 C CA . ILE A 1 708 ? -1.620 7.041 -14.785 1.00 92.62 708 ILE A CA 1
ATOM 5531 C C . ILE A 1 708 ? -1.693 5.865 -15.761 1.00 92.62 708 ILE A C 1
ATOM 5533 O O . ILE A 1 708 ? -2.466 4.927 -15.552 1.00 92.62 708 ILE A O 1
ATOM 5537 N N . ARG A 1 709 ? -0.902 5.928 -16.837 1.00 79.62 709 ARG A N 1
ATOM 5538 C CA . ARG A 1 709 ? -0.870 4.925 -17.903 1.00 79.62 709 ARG A CA 1
ATOM 5539 C C . ARG A 1 709 ? 0.310 3.971 -17.765 1.00 79.62 709 ARG A C 1
ATOM 5541 O O . ARG A 1 709 ? 0.148 2.784 -18.040 1.00 79.62 709 ARG A O 1
ATOM 5548 N N . PHE A 1 710 ? 1.478 4.495 -17.412 1.00 76.88 710 PHE A N 1
ATOM 5549 C CA . PHE A 1 710 ? 2.712 3.729 -17.326 1.00 76.88 710 PHE A CA 1
ATOM 5550 C C . PHE A 1 710 ? 3.120 3.534 -15.870 1.00 76.88 710 PHE A C 1
ATOM 5552 O O . PHE A 1 710 ? 2.839 4.359 -15.006 1.00 76.88 710 PHE A O 1
ATOM 5559 N N . ASN A 1 711 ? 3.807 2.428 -15.629 1.00 70.81 711 ASN A N 1
ATOM 5560 C CA . ASN A 1 711 ? 4.551 2.156 -14.413 1.00 70.81 711 ASN A CA 1
ATOM 5561 C C . ASN A 1 711 ? 5.969 1.775 -14.852 1.00 70.81 711 ASN A C 1
ATOM 5563 O O . ASN A 1 711 ? 6.159 1.306 -15.975 1.00 70.81 711 ASN A O 1
ATOM 5567 N N . ASP A 1 712 ? 6.926 1.976 -13.966 1.00 59.41 712 ASP A N 1
ATOM 5568 C CA . ASP A 1 712 ? 8.291 1.505 -14.082 1.00 59.41 712 ASP A CA 1
ATOM 5569 C C . ASP A 1 712 ? 8.480 0.382 -13.035 1.00 59.41 712 ASP A C 1
ATOM 5571 O O . ASP A 1 712 ? 8.723 0.680 -11.870 1.00 59.41 712 ASP A O 1
ATOM 5575 N N . PRO A 1 713 ? 8.252 -0.904 -13.368 1.00 54.38 713 PRO A N 1
ATOM 5576 C CA . PRO A 1 713 ? 8.109 -1.961 -12.367 1.00 54.38 713 PRO A CA 1
ATOM 5577 C C . PRO A 1 713 ? 9.377 -2.324 -11.601 1.00 54.38 713 PRO A C 1
ATOM 5579 O O . PRO A 1 713 ? 9.249 -2.996 -10.584 1.00 54.38 713 PRO A O 1
ATOM 5582 N N . ASP A 1 714 ? 10.559 -1.935 -12.054 1.00 54.25 714 ASP A N 1
ATOM 5583 C CA . ASP A 1 714 ? 11.872 -2.285 -11.494 1.00 54.25 714 ASP A CA 1
ATOM 5584 C C . ASP A 1 714 ? 12.856 -1.097 -11.481 1.00 54.25 714 ASP A C 1
ATOM 5586 O O . ASP A 1 714 ? 13.987 -1.210 -11.010 1.00 54.25 714 ASP A O 1
ATOM 5590 N N . GLY A 1 715 ? 12.393 0.084 -11.895 1.00 44.41 715 GLY A N 1
ATOM 5591 C CA . GLY A 1 715 ? 13.192 1.298 -12.002 1.00 44.41 715 GLY A CA 1
ATOM 5592 C C . GLY A 1 715 ? 13.932 1.400 -13.337 1.00 44.41 715 GLY A C 1
ATOM 5593 O O . GLY A 1 715 ? 14.956 2.081 -13.376 1.00 44.41 715 GLY A O 1
ATOM 5594 N N . MET A 1 716 ? 13.488 0.696 -14.381 1.00 42.50 716 MET A N 1
ATOM 5595 C CA . MET A 1 716 ? 14.116 0.468 -15.677 1.00 42.50 716 MET A CA 1
ATOM 5596 C C . MET A 1 716 ? 13.058 0.320 -16.805 1.00 42.50 716 MET A C 1
ATOM 5598 O O . MET A 1 716 ? 11.855 0.232 -16.566 1.00 42.50 716 MET A O 1
ATOM 5602 N N . SER A 1 717 ? 13.473 0.315 -18.080 1.00 37.91 717 SER A N 1
ATOM 5603 C CA . SER A 1 717 ? 12.535 0.102 -19.206 1.00 37.91 717 SER A CA 1
ATOM 5604 C C . SER A 1 717 ? 12.102 -1.376 -19.340 1.00 37.91 717 SER A C 1
ATOM 5606 O O . SER A 1 717 ? 12.925 -2.244 -19.062 1.00 37.91 717 SER A O 1
ATOM 5608 N N . PRO A 1 718 ? 10.868 -1.702 -19.799 1.00 39.09 718 PRO A N 1
ATOM 5609 C CA . PRO A 1 718 ? 10.456 -3.090 -20.068 1.00 39.09 718 PRO A CA 1
ATOM 5610 C C . PRO A 1 718 ? 10.797 -3.576 -21.505 1.00 39.09 718 PRO A C 1
ATOM 5612 O O . PRO A 1 718 ? 10.504 -2.862 -22.473 1.00 39.09 718 PRO A O 1
ATOM 5615 N N . ASP A 1 719 ? 11.294 -4.822 -21.659 1.00 59.44 719 ASP A N 1
ATOM 5616 C CA . ASP A 1 719 ? 12.199 -5.260 -22.758 1.00 59.44 719 ASP A CA 1
ATOM 5617 C C . ASP A 1 719 ? 11.965 -6.695 -23.316 1.00 59.44 719 ASP A C 1
ATOM 5619 O O . ASP A 1 719 ? 11.812 -7.612 -22.524 1.00 59.44 719 ASP A O 1
ATOM 5623 N N . ASP A 1 720 ? 12.004 -6.933 -24.652 1.00 71.69 720 ASP A N 1
ATOM 5624 C CA . ASP A 1 720 ? 11.740 -8.247 -25.310 1.00 71.69 720 ASP A CA 1
ATOM 5625 C C . ASP A 1 720 ? 12.379 -8.422 -26.734 1.00 71.69 720 ASP A C 1
ATOM 5627 O O . ASP A 1 720 ? 13.003 -7.517 -27.296 1.00 71.69 720 ASP A O 1
ATOM 5631 N N . PHE A 1 721 ? 12.203 -9.589 -27.397 1.00 78.62 721 PHE A N 1
ATOM 5632 C CA . PHE A 1 721 ? 12.682 -9.835 -28.777 1.00 78.62 721 PHE A CA 1
ATOM 5633 C C . PHE A 1 721 ? 11.863 -9.102 -29.862 1.00 78.62 721 PHE A C 1
ATOM 5635 O O . PHE A 1 721 ? 10.628 -9.073 -29.842 1.00 78.62 721 PHE A O 1
ATOM 5642 N N . VAL A 1 722 ? 12.553 -8.616 -30.905 1.00 79.69 722 VAL A N 1
ATOM 5643 C CA . VAL A 1 722 ? 11.957 -7.978 -32.098 1.00 79.69 722 VAL A CA 1
ATOM 5644 C C . VAL A 1 722 ? 12.579 -8.476 -33.408 1.00 79.69 722 VAL A C 1
ATOM 5646 O O . VAL A 1 722 ? 13.736 -8.901 -33.453 1.00 79.69 722 VAL A O 1
ATOM 5649 N N . LYS A 1 723 ? 11.819 -8.378 -34.506 1.00 83.38 723 LYS A N 1
ATOM 5650 C CA . LYS A 1 723 ? 12.276 -8.594 -35.888 1.00 83.38 723 LYS A CA 1
ATOM 5651 C C . LYS A 1 723 ? 12.457 -7.257 -36.602 1.00 83.38 723 LYS A C 1
ATOM 5653 O O . LYS A 1 723 ? 11.495 -6.506 -36.747 1.00 83.38 723 LYS A O 1
ATOM 5658 N N . ALA A 1 724 ? 13.661 -6.987 -37.089 1.00 79.44 724 ALA A N 1
ATOM 5659 C CA . ALA A 1 724 ? 13.995 -5.783 -37.839 1.00 79.44 724 ALA A CA 1
ATOM 5660 C C . ALA A 1 724 ? 13.445 -5.803 -39.281 1.00 79.44 724 ALA A C 1
ATOM 5662 O O . ALA A 1 724 ? 13.128 -6.860 -39.830 1.00 79.44 724 ALA A O 1
ATOM 5663 N N . LYS A 1 725 ? 13.391 -4.624 -39.925 1.00 77.38 725 LYS A N 1
ATOM 5664 C CA . LYS A 1 725 ? 12.986 -4.456 -41.341 1.00 77.38 725 LYS A CA 1
ATOM 5665 C C . LYS A 1 725 ? 13.803 -5.310 -42.316 1.00 77.38 725 LYS A C 1
ATOM 5667 O O . LYS A 1 725 ? 13.280 -5.731 -43.341 1.00 77.38 725 LYS A O 1
ATOM 5672 N N . ASP A 1 726 ? 15.074 -5.561 -42.002 1.00 75.31 726 ASP A N 1
ATOM 5673 C CA . ASP A 1 726 ? 15.980 -6.401 -42.797 1.00 75.31 726 ASP A CA 1
ATOM 5674 C C . ASP A 1 726 ? 15.827 -7.907 -42.503 1.00 75.31 726 ASP A C 1
ATOM 5676 O O . ASP A 1 726 ? 16.555 -8.728 -43.055 1.00 75.31 726 ASP A O 1
ATOM 5680 N N . GLY A 1 727 ? 14.872 -8.276 -41.643 1.00 70.81 727 GLY A N 1
ATOM 5681 C CA . GLY A 1 727 ? 14.554 -9.651 -41.279 1.00 70.81 727 GLY A CA 1
ATOM 5682 C C . GLY A 1 727 ? 15.366 -10.216 -40.114 1.00 70.81 727 GLY A C 1
ATOM 5683 O O . GLY A 1 727 ? 15.048 -11.321 -39.672 1.00 70.81 727 GLY A O 1
ATOM 5684 N N . LYS A 1 728 ? 16.364 -9.492 -39.586 1.00 80.38 728 LYS A N 1
ATOM 5685 C CA . LYS A 1 728 ? 17.175 -9.955 -38.448 1.00 80.38 728 LYS A CA 1
ATOM 5686 C C . LYS A 1 728 ? 16.390 -9.925 -37.143 1.00 80.38 728 LYS A C 1
ATOM 5688 O O . LYS A 1 728 ? 15.567 -9.038 -36.926 1.00 80.38 728 LYS A O 1
ATOM 5693 N N . ILE A 1 729 ? 16.678 -10.875 -36.259 1.00 84.56 729 ILE A N 1
ATOM 5694 C CA . ILE A 1 729 ? 16.090 -10.943 -34.919 1.00 84.56 729 ILE A CA 1
ATOM 5695 C C . ILE A 1 729 ? 17.125 -10.466 -33.908 1.00 84.56 729 ILE A C 1
ATOM 5697 O O . ILE A 1 729 ? 18.299 -10.836 -33.978 1.00 84.56 729 ILE A O 1
ATOM 5701 N N . ARG A 1 730 ? 16.683 -9.643 -32.963 1.00 86.44 730 ARG A N 1
ATOM 5702 C CA . ARG A 1 730 ? 17.514 -9.168 -31.861 1.00 86.44 730 ARG A CA 1
ATOM 5703 C C . ARG A 1 730 ? 16.676 -8.994 -30.607 1.00 86.44 730 ARG A C 1
ATOM 5705 O O . ARG A 1 730 ? 15.473 -8.747 -30.687 1.00 86.44 730 ARG A O 1
ATOM 5712 N N . TRP A 1 731 ? 17.329 -9.107 -29.466 1.00 82.19 731 TRP A N 1
ATOM 5713 C CA . TRP A 1 731 ? 16.810 -8.590 -28.215 1.00 82.19 731 TRP A CA 1
ATOM 5714 C C . TRP A 1 731 ? 16.783 -7.058 -28.314 1.00 82.19 731 TRP A C 1
ATOM 5716 O O . TRP A 1 731 ? 17.798 -6.440 -28.656 1.00 82.19 731 TRP A O 1
ATOM 5726 N N . ASP A 1 732 ? 15.613 -6.444 -28.143 1.00 77.12 732 ASP A N 1
ATOM 5727 C CA . ASP A 1 732 ? 15.503 -4.995 -28.013 1.00 77.12 732 ASP A CA 1
ATOM 5728 C C . ASP A 1 732 ? 15.060 -4.690 -26.605 1.00 77.12 732 ASP A C 1
ATOM 5730 O O . ASP A 1 732 ? 13.889 -4.819 -26.251 1.00 77.12 732 ASP A O 1
ATOM 5734 N N . ASN A 1 733 ? 16.022 -4.222 -25.830 1.00 68.12 733 ASN A N 1
ATOM 5735 C CA . ASN A 1 733 ? 15.784 -3.812 -24.477 1.00 68.12 733 ASN A CA 1
ATOM 5736 C C . ASN A 1 733 ? 15.092 -2.437 -24.383 1.00 68.12 733 ASN A C 1
ATOM 5738 O O . ASN A 1 733 ? 15.587 -1.559 -23.694 1.00 68.12 733 ASN A O 1
ATOM 5742 N N . ASN A 1 734 ? 14.011 -2.263 -25.160 1.00 59.41 734 ASN A N 1
ATOM 5743 C CA . ASN A 1 734 ? 12.909 -1.293 -25.001 1.00 59.41 734 ASN A CA 1
ATOM 5744 C C . ASN A 1 734 ? 11.547 -1.850 -25.464 1.00 59.41 734 ASN A C 1
ATOM 5746 O O . ASN A 1 734 ? 10.525 -1.148 -25.494 1.00 59.41 734 ASN A O 1
ATOM 5750 N N . ALA A 1 735 ? 11.539 -3.053 -26.034 1.00 60.22 735 ALA A N 1
ATOM 5751 C CA . ALA A 1 735 ? 10.398 -3.568 -26.759 1.00 60.22 735 ALA A CA 1
ATOM 5752 C C . ALA A 1 735 ? 9.557 -4.457 -25.849 1.00 60.22 735 ALA A C 1
ATOM 5754 O O . ALA A 1 735 ? 9.856 -5.624 -25.740 1.00 60.22 735 ALA A O 1
ATOM 5755 N N . ASN A 1 736 ? 8.468 -3.959 -25.271 1.00 66.50 736 ASN A N 1
ATOM 5756 C CA . ASN A 1 736 ? 7.529 -4.757 -24.469 1.00 66.50 736 ASN A CA 1
ATOM 5757 C C . ASN A 1 736 ? 6.164 -4.971 -25.141 1.00 66.50 736 ASN A C 1
ATOM 5759 O O . ASN A 1 736 ? 5.272 -5.629 -24.606 1.00 66.50 736 ASN A O 1
ATOM 5763 N N . SER A 1 737 ? 5.960 -4.369 -26.314 1.00 61.34 737 SER A N 1
ATOM 5764 C CA . SER A 1 737 ? 4.779 -4.566 -27.150 1.00 61.34 737 SER A CA 1
ATOM 5765 C C . SER A 1 737 ? 5.043 -4.075 -28.573 1.00 61.34 737 SER A C 1
ATOM 5767 O O . SER A 1 737 ? 5.991 -3.333 -28.825 1.00 61.34 737 SER A O 1
ATOM 5769 N N . GLN A 1 738 ? 4.147 -4.391 -29.515 1.00 73.06 738 GLN A N 1
ATOM 5770 C CA . GLN A 1 738 ? 4.213 -3.863 -30.888 1.00 73.06 738 GLN A CA 1
ATOM 5771 C C . GLN A 1 738 ? 4.208 -2.323 -30.957 1.00 73.06 738 GLN A C 1
ATOM 5773 O O . GLN A 1 738 ? 4.659 -1.757 -31.950 1.00 73.06 738 GLN A O 1
ATOM 5778 N N . ALA A 1 739 ? 3.714 -1.641 -29.920 1.00 54.88 739 ALA A N 1
ATOM 5779 C CA . ALA A 1 739 ? 3.695 -0.183 -29.853 1.00 54.88 739 ALA A CA 1
ATOM 5780 C C . ALA A 1 739 ? 5.050 0.429 -29.457 1.00 54.88 739 ALA A C 1
ATOM 5782 O O . ALA A 1 739 ? 5.272 1.604 -29.740 1.00 54.88 739 ALA A O 1
ATOM 5783 N N . THR A 1 740 ? 5.941 -0.339 -28.818 1.00 61.69 740 THR A N 1
ATOM 5784 C CA . THR A 1 740 ? 7.248 0.154 -28.346 1.00 61.69 740 THR A CA 1
ATOM 5785 C C . THR A 1 740 ? 8.420 -0.297 -29.222 1.00 61.69 740 THR A C 1
ATOM 5787 O O . THR A 1 740 ? 9.554 0.121 -29.003 1.00 61.69 740 THR A O 1
ATOM 5790 N N . THR A 1 741 ? 8.163 -1.096 -30.263 1.00 64.81 741 THR A N 1
ATOM 5791 C CA . THR A 1 741 ? 9.167 -1.458 -31.278 1.00 64.81 741 THR A CA 1
ATOM 5792 C C . THR A 1 741 ? 9.500 -0.289 -32.206 1.00 64.81 741 THR A C 1
ATOM 5794 O O . THR A 1 741 ? 8.649 0.572 -32.446 1.00 64.81 741 THR A O 1
ATOM 5797 N N . LYS A 1 742 ? 10.693 -0.277 -32.823 1.00 78.81 742 LYS A N 1
ATOM 5798 C CA . LYS A 1 742 ? 11.040 0.770 -33.802 1.00 78.81 742 LYS A CA 1
ATOM 5799 C C . LYS A 1 742 ? 10.167 0.650 -35.052 1.00 78.81 742 LYS A C 1
ATOM 5801 O O . LYS A 1 742 ? 9.637 -0.410 -35.376 1.00 78.81 742 LYS A O 1
ATOM 5806 N N . GLU A 1 743 ? 10.018 1.755 -35.777 1.00 72.56 743 GLU A N 1
ATOM 5807 C CA . GLU A 1 743 ? 9.141 1.820 -36.945 1.00 72.56 743 GLU A CA 1
ATOM 5808 C C . GLU A 1 743 ? 9.485 0.740 -37.987 1.00 72.56 743 GLU A C 1
ATOM 5810 O O . GLU A 1 743 ? 10.592 0.712 -38.534 1.00 72.56 743 GLU A O 1
ATOM 5815 N N . GLY A 1 744 ? 8.496 -0.115 -38.273 1.00 72.88 744 GLY A N 1
ATOM 5816 C CA . GLY A 1 744 ? 8.543 -1.281 -39.162 1.00 72.88 744 GLY A CA 1
ATOM 5817 C C . GLY A 1 744 ? 9.330 -2.483 -38.636 1.00 72.88 744 GLY A C 1
ATOM 5818 O O . GLY A 1 744 ? 9.668 -3.369 -39.418 1.00 72.88 744 GLY A O 1
ATOM 5819 N N . GLU A 1 745 ? 9.595 -2.530 -37.333 1.00 82.69 745 GLU A N 1
ATOM 5820 C CA . GLU A 1 745 ? 9.934 -3.766 -36.634 1.00 82.69 745 GLU A CA 1
ATOM 5821 C C . GLU A 1 745 ? 8.663 -4.517 -36.212 1.00 82.69 745 GLU A C 1
ATOM 5823 O O . GLU A 1 745 ? 7.593 -3.936 -36.027 1.00 82.69 745 GLU A O 1
ATOM 5828 N N . THR A 1 746 ? 8.769 -5.836 -36.077 1.00 80.94 746 THR A N 1
ATOM 5829 C CA . THR A 1 746 ? 7.687 -6.692 -35.571 1.00 80.94 746 THR A CA 1
ATOM 5830 C C . THR A 1 746 ? 8.052 -7.204 -34.190 1.00 80.94 746 THR A C 1
ATOM 5832 O O . THR A 1 746 ? 9.135 -7.754 -33.999 1.00 80.94 746 THR A O 1
ATOM 5835 N N . TYR A 1 747 ? 7.151 -7.040 -33.234 1.00 77.62 747 TYR A N 1
ATOM 5836 C CA . TYR A 1 747 ? 7.332 -7.527 -31.874 1.00 77.62 747 TYR A CA 1
ATOM 5837 C C . TYR A 1 747 ? 7.192 -9.052 -31.809 1.00 77.62 747 TYR A C 1
ATOM 5839 O O . TYR A 1 747 ? 6.237 -9.608 -32.354 1.00 77.62 747 TYR A O 1
ATOM 5847 N N . LEU A 1 748 ? 8.143 -9.728 -31.158 1.00 75.94 748 LEU A N 1
ATOM 5848 C CA . LEU A 1 748 ? 8.189 -11.192 -31.063 1.00 75.94 748 LEU A CA 1
ATOM 5849 C C . LEU A 1 748 ? 7.999 -11.727 -29.630 1.00 75.94 748 LEU A C 1
ATOM 5851 O O . LEU A 1 748 ? 7.796 -12.932 -29.480 1.00 75.94 748 LEU A O 1
ATOM 5855 N N . GLY A 1 749 ? 8.015 -10.858 -28.612 1.00 75.25 749 GLY A N 1
ATOM 5856 C CA . GLY A 1 749 ? 7.845 -11.210 -27.194 1.00 75.25 749 GLY A CA 1
ATOM 5857 C C . GLY A 1 749 ? 9.099 -11.784 -26.527 1.00 75.25 749 GLY A C 1
ATOM 5858 O O . GLY A 1 749 ? 10.126 -11.959 -27.175 1.00 75.25 749 GLY A O 1
ATOM 5859 N N . LYS A 1 750 ? 9.035 -12.091 -25.220 1.00 78.62 750 LYS A N 1
ATOM 5860 C CA . LYS A 1 750 ? 10.183 -12.608 -24.425 1.00 78.62 750 LYS A CA 1
ATOM 5861 C C . LYS A 1 750 ? 10.710 -13.967 -24.855 1.00 78.62 750 LYS A C 1
ATOM 5863 O O . LYS A 1 750 ? 11.810 -14.353 -24.470 1.00 78.62 750 LYS A O 1
ATOM 5868 N N . THR A 1 751 ? 9.905 -14.728 -25.591 1.00 85.69 751 THR A N 1
ATOM 5869 C CA . THR A 1 751 ? 10.223 -16.106 -25.968 1.00 85.69 751 THR A CA 1
ATOM 5870 C C . THR A 1 751 ? 10.234 -16.248 -27.480 1.00 85.69 751 THR A C 1
ATOM 5872 O O . THR A 1 751 ? 9.193 -16.160 -28.132 1.00 85.69 751 THR A O 1
ATOM 5875 N N . LEU A 1 752 ? 11.412 -16.527 -28.035 1.00 86.38 752 LEU A N 1
ATOM 5876 C CA . LEU A 1 752 ? 11.561 -16.912 -29.430 1.00 86.38 752 LEU A CA 1
ATOM 5877 C C . LEU A 1 752 ? 11.207 -18.396 -29.584 1.00 86.38 752 LEU A C 1
ATOM 5879 O O . LEU A 1 752 ? 11.801 -19.257 -28.936 1.00 86.38 752 LEU A O 1
ATOM 5883 N N . THR A 1 753 ? 10.245 -18.694 -30.458 1.00 90.50 753 THR A N 1
ATOM 5884 C CA . THR A 1 753 ? 9.811 -20.061 -30.763 1.00 90.50 753 THR A CA 1
ATOM 5885 C C . THR A 1 753 ? 10.365 -20.488 -32.118 1.00 90.50 753 THR A C 1
ATOM 5887 O O . THR A 1 753 ? 9.952 -19.977 -33.162 1.00 90.50 753 THR A O 1
ATOM 5890 N N . LEU A 1 754 ? 11.298 -21.439 -32.103 1.00 91.56 754 LEU A N 1
ATOM 5891 C CA . LEU A 1 754 ? 11.941 -22.002 -33.288 1.00 91.56 754 LEU A CA 1
ATOM 5892 C C . LEU A 1 754 ? 11.402 -23.405 -33.540 1.00 91.56 754 LEU A C 1
ATOM 5894 O O . LEU A 1 754 ? 11.711 -24.337 -32.802 1.00 91.56 754 LEU A O 1
ATOM 5898 N N . LYS A 1 755 ? 10.590 -23.563 -34.583 1.00 94.44 755 LYS A N 1
ATOM 5899 C CA . LYS A 1 755 ? 10.006 -24.851 -34.961 1.00 94.44 755 LYS A CA 1
ATOM 5900 C C . LYS A 1 755 ? 10.799 -25.453 -36.115 1.00 94.44 755 LYS A C 1
ATOM 5902 O O . LYS A 1 755 ? 10.700 -24.970 -37.246 1.00 94.44 755 LYS A O 1
ATOM 5907 N N . PHE A 1 756 ? 11.575 -26.492 -35.818 1.00 94.56 756 PHE A N 1
ATOM 5908 C CA . PHE A 1 756 ? 12.312 -27.298 -36.784 1.00 94.56 756 PHE A CA 1
ATOM 5909 C C . PHE A 1 756 ? 11.484 -28.538 -37.125 1.00 94.56 756 PHE A C 1
ATOM 5911 O O . PHE A 1 756 ? 11.342 -29.448 -36.315 1.00 94.56 756 PHE A O 1
ATOM 5918 N N . ASN A 1 757 ? 10.890 -28.553 -38.312 1.00 93.75 757 ASN A N 1
ATOM 5919 C CA . ASN A 1 757 ? 10.067 -29.655 -38.788 1.00 93.75 757 ASN A CA 1
ATOM 5920 C C . ASN A 1 757 ? 10.779 -30.405 -39.913 1.00 93.75 757 ASN A C 1
ATOM 5922 O O . ASN A 1 757 ? 11.094 -29.816 -40.940 1.00 93.75 757 ASN A O 1
ATOM 5926 N N . SER A 1 758 ? 10.988 -31.701 -39.733 1.00 92.31 758 SER A N 1
ATOM 5927 C CA . SER A 1 758 ? 11.481 -32.640 -40.732 1.00 92.31 758 SER A CA 1
ATOM 5928 C C . SER A 1 758 ? 10.312 -33.502 -41.198 1.00 92.31 758 SER A C 1
ATOM 5930 O O . SER A 1 758 ? 9.650 -34.141 -40.381 1.00 92.31 758 SER A O 1
ATOM 5932 N N . TYR A 1 759 ? 10.049 -33.539 -42.499 1.00 90.69 759 TYR A N 1
ATOM 5933 C CA . TYR A 1 759 ? 8.830 -34.097 -43.077 1.00 90.69 759 TYR A CA 1
ATOM 5934 C C . TYR A 1 759 ? 9.078 -34.733 -44.446 1.00 90.69 759 TYR A C 1
ATOM 5936 O O . TYR A 1 759 ? 10.034 -34.414 -45.151 1.00 90.69 759 TYR A O 1
ATOM 5944 N N . ILE A 1 760 ? 8.176 -35.626 -44.852 1.00 86.44 760 ILE A N 1
ATOM 5945 C CA . ILE A 1 760 ? 8.182 -36.206 -46.200 1.00 86.44 760 ILE A CA 1
ATOM 5946 C C . ILE A 1 760 ? 7.181 -35.465 -47.080 1.00 86.44 760 ILE A C 1
ATOM 5948 O O . ILE A 1 760 ? 5.979 -35.455 -46.799 1.00 86.44 760 ILE A O 1
ATOM 5952 N N . ASP A 1 761 ? 7.669 -34.911 -48.188 1.00 84.25 761 ASP A N 1
ATOM 5953 C CA . ASP A 1 761 ? 6.825 -34.349 -49.239 1.00 84.25 761 ASP A CA 1
ATOM 5954 C C . ASP A 1 761 ? 6.243 -35.470 -50.124 1.00 84.25 761 ASP A C 1
ATOM 5956 O O . ASP A 1 761 ? 6.956 -36.335 -50.640 1.00 84.25 761 ASP A O 1
ATOM 5960 N N . LYS A 1 762 ? 4.922 -35.438 -50.342 1.00 81.81 762 LYS A N 1
ATOM 5961 C CA . LYS A 1 762 ? 4.181 -36.394 -51.184 1.00 81.81 762 LYS A CA 1
ATOM 5962 C C . LYS A 1 762 ? 4.710 -36.464 -52.622 1.00 81.81 762 LYS A C 1
ATOM 5964 O O . LYS A 1 762 ? 4.552 -37.490 -53.294 1.00 81.81 762 LYS A O 1
ATOM 5969 N N . ASN A 1 763 ? 5.263 -35.372 -53.129 1.00 82.69 763 ASN A N 1
ATOM 5970 C CA . ASN A 1 763 ? 5.740 -35.250 -54.500 1.00 82.69 763 ASN A CA 1
ATOM 5971 C C . ASN A 1 763 ? 7.198 -35.696 -54.651 1.00 82.69 763 ASN A C 1
ATOM 5973 O O . ASN A 1 763 ? 7.574 -36.095 -55.747 1.00 82.69 763 ASN A O 1
ATOM 5977 N N . LEU A 1 764 ? 7.976 -35.688 -53.561 1.00 80.88 764 LEU A N 1
ATOM 5978 C CA . LEU A 1 764 ? 9.395 -36.067 -53.543 1.00 80.88 764 LEU A CA 1
ATOM 5979 C C . LEU A 1 764 ? 9.647 -37.478 -52.981 1.00 80.88 764 LEU A C 1
ATOM 5981 O O . LEU A 1 764 ? 10.791 -37.911 -52.898 1.00 80.88 764 LEU A O 1
ATOM 5985 N N . TRP A 1 765 ? 8.601 -38.199 -52.567 1.00 82.94 765 TRP A N 1
ATOM 5986 C CA . TRP A 1 765 ? 8.725 -39.573 -52.081 1.00 82.94 765 TRP A CA 1
ATOM 5987 C C . TRP A 1 765 ? 8.943 -40.573 -53.220 1.00 82.94 765 TRP A C 1
ATOM 5989 O O . TRP A 1 765 ? 8.079 -40.743 -54.084 1.00 82.94 765 TRP A O 1
ATOM 5999 N N . ASP A 1 766 ? 10.047 -41.306 -53.147 1.00 81.94 766 ASP A N 1
ATOM 6000 C CA . ASP A 1 766 ? 10.440 -42.362 -54.082 1.00 81.94 766 ASP A CA 1
ATOM 6001 C C . ASP A 1 766 ? 10.896 -43.663 -53.380 1.00 81.94 766 ASP A C 1
ATOM 6003 O O . ASP A 1 766 ? 11.453 -44.560 -54.022 1.00 81.94 766 ASP A O 1
ATOM 6007 N N . GLY A 1 767 ? 10.648 -43.769 -52.070 1.00 76.44 767 GLY A N 1
ATOM 6008 C CA . GLY A 1 767 ? 10.917 -44.952 -51.252 1.00 76.44 767 GLY A CA 1
ATOM 6009 C C . GLY A 1 767 ? 9.931 -46.111 -51.476 1.00 76.44 767 GLY A C 1
ATOM 6010 O O . GLY A 1 767 ? 9.017 -46.015 -52.300 1.00 76.44 767 GLY A O 1
ATOM 6011 N N . PRO A 1 768 ? 10.113 -47.246 -50.776 1.00 69.12 768 PRO A N 1
ATOM 6012 C CA . PRO A 1 768 ? 9.255 -48.421 -50.934 1.00 69.12 768 PRO A CA 1
ATOM 6013 C C . PRO A 1 768 ? 7.822 -48.162 -50.414 1.00 69.12 768 PRO A C 1
ATOM 6015 O O . PRO A 1 768 ? 7.650 -47.519 -49.384 1.00 69.12 768 PRO A O 1
ATOM 6018 N N . ASN A 1 769 ? 6.801 -48.710 -51.094 1.00 63.47 769 ASN A N 1
ATOM 6019 C CA . ASN A 1 769 ? 5.349 -48.621 -50.798 1.00 63.47 769 ASN A CA 1
ATOM 6020 C C . ASN A 1 769 ? 4.623 -47.290 -51.129 1.00 63.47 769 ASN A C 1
ATOM 6022 O O . ASN A 1 769 ? 5.158 -46.376 -51.757 1.00 63.47 769 ASN A O 1
ATOM 6026 N N . SER A 1 770 ? 3.328 -47.236 -50.769 1.00 63.53 770 SER A N 1
ATOM 6027 C CA . SER A 1 770 ? 2.420 -46.096 -50.943 1.00 63.53 770 SER A CA 1
ATOM 6028 C C . SER A 1 770 ? 2.956 -44.833 -50.271 1.00 63.53 770 SER A C 1
ATOM 6030 O O . SER A 1 770 ? 3.439 -44.894 -49.143 1.00 63.53 770 SER A O 1
ATOM 6032 N N . LYS A 1 771 ? 2.813 -43.683 -50.944 1.00 67.56 771 LYS A N 1
ATOM 6033 C CA . LYS A 1 771 ? 3.265 -42.366 -50.467 1.00 67.56 771 LYS A CA 1
ATOM 6034 C C . LYS A 1 771 ? 2.864 -42.136 -49.003 1.00 67.56 771 LYS A C 1
ATOM 6036 O O . LYS A 1 771 ? 1.673 -42.139 -48.701 1.00 67.56 771 LYS A O 1
ATOM 6041 N N . ALA A 1 772 ? 3.847 -41.880 -48.138 1.00 67.50 772 ALA A N 1
ATOM 6042 C CA . ALA A 1 772 ? 3.662 -41.661 -46.699 1.00 67.50 772 ALA A CA 1
ATOM 6043 C C . ALA A 1 772 ? 4.025 -40.220 -46.268 1.00 67.50 772 ALA A C 1
ATOM 6045 O O . ALA A 1 772 ? 4.926 -40.039 -45.434 1.00 67.50 772 ALA A O 1
ATOM 6046 N N . PRO A 1 773 ? 3.376 -39.188 -46.853 1.00 79.06 773 PRO A N 1
ATOM 6047 C CA . PRO A 1 773 ? 3.688 -37.798 -46.551 1.00 79.06 773 PRO A CA 1
ATOM 6048 C C . PRO A 1 773 ? 3.351 -37.446 -45.103 1.00 79.06 773 PRO A C 1
ATOM 6050 O O . PRO A 1 773 ? 2.498 -38.080 -44.482 1.00 79.06 773 PRO A O 1
ATOM 6053 N N . GLY A 1 774 ? 4.006 -36.409 -44.594 1.00 81.81 774 GLY A N 1
ATOM 6054 C CA . GLY A 1 774 ? 3.748 -35.862 -43.265 1.00 81.81 774 GLY A CA 1
ATOM 6055 C C . GLY A 1 774 ? 5.008 -35.689 -42.431 1.00 81.81 774 GLY A C 1
ATOM 6056 O O . GLY A 1 774 ? 6.095 -36.148 -42.806 1.00 81.81 774 GLY A O 1
ATOM 6057 N N . ASP A 1 775 ? 4.825 -35.020 -41.301 1.00 88.75 775 ASP A N 1
ATOM 6058 C CA . ASP A 1 775 ? 5.878 -34.681 -40.351 1.00 88.75 775 ASP A CA 1
ATOM 6059 C C . ASP A 1 775 ? 6.449 -35.954 -39.725 1.00 88.75 775 ASP A C 1
ATOM 6061 O O . ASP A 1 775 ? 5.717 -36.886 -39.384 1.00 88.75 775 ASP A O 1
ATOM 6065 N N . LYS A 1 776 ? 7.775 -36.021 -39.639 1.00 87.81 776 LYS A N 1
ATOM 6066 C CA . LYS A 1 776 ? 8.537 -37.158 -39.104 1.00 87.81 776 LYS A CA 1
ATOM 6067 C C . LYS A 1 776 ? 9.223 -36.812 -37.800 1.00 87.81 776 LYS A C 1
ATOM 6069 O O . LYS A 1 776 ? 9.303 -37.657 -36.916 1.00 87.81 776 LYS A O 1
ATOM 6074 N N . LEU A 1 777 ? 9.669 -35.572 -37.672 1.00 91.62 777 LEU A N 1
ATOM 6075 C CA . LEU A 1 777 ? 10.196 -35.039 -36.433 1.00 91.62 777 LEU A CA 1
ATOM 6076 C C . LEU A 1 777 ? 9.938 -33.543 -36.410 1.00 91.62 777 LEU A C 1
ATOM 6078 O O . LEU A 1 777 ? 10.410 -32.823 -37.282 1.00 91.62 777 LEU A O 1
ATOM 6082 N N . THR A 1 778 ? 9.213 -33.067 -35.413 1.00 93.50 778 THR A N 1
ATOM 6083 C CA . THR A 1 778 ? 9.125 -31.642 -35.123 1.00 93.50 778 THR A CA 1
ATOM 6084 C C . THR A 1 778 ? 9.78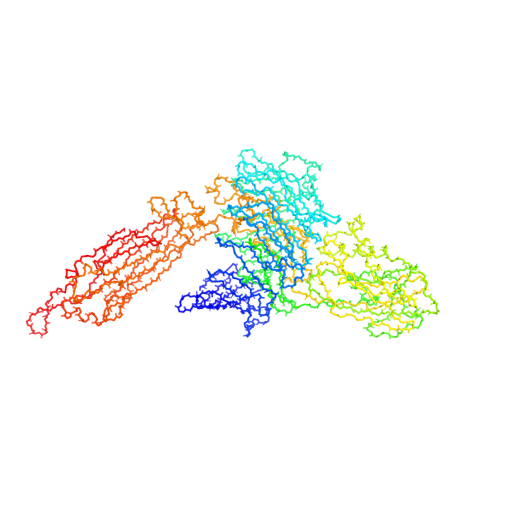7 -31.389 -33.784 1.00 93.50 778 THR A C 1
ATOM 6086 O O . THR A 1 778 ? 9.302 -31.862 -32.762 1.00 93.50 778 THR A O 1
ATOM 6089 N N . THR A 1 779 ? 10.854 -30.598 -33.774 1.00 94.50 779 THR A N 1
ATOM 6090 C CA . THR A 1 779 ? 11.413 -30.057 -32.537 1.00 94.50 779 THR A CA 1
ATOM 6091 C C . THR A 1 779 ? 11.088 -28.577 -32.452 1.00 94.50 779 THR A C 1
ATOM 6093 O O . THR A 1 779 ? 11.455 -27.795 -33.329 1.00 94.50 779 THR A O 1
ATOM 6096 N N . THR A 1 780 ? 10.402 -28.181 -31.387 1.00 94.75 780 THR A N 1
ATOM 6097 C CA . THR A 1 780 ? 10.178 -26.777 -31.050 1.00 94.75 780 THR A CA 1
ATOM 6098 C C . THR A 1 780 ? 11.149 -26.385 -29.953 1.00 94.75 780 THR A C 1
ATOM 6100 O O . THR A 1 780 ? 11.090 -26.929 -28.854 1.00 94.75 780 THR A O 1
ATOM 6103 N N . VAL A 1 781 ? 12.050 -25.456 -30.250 1.00 92.38 781 VAL A N 1
ATOM 6104 C CA . VAL A 1 781 ? 12.966 -24.871 -29.273 1.00 92.38 781 VAL A CA 1
ATOM 6105 C C . VAL A 1 781 ? 12.401 -23.528 -28.830 1.00 92.38 781 VAL A C 1
ATOM 6107 O O . VAL A 1 781 ? 12.157 -22.643 -29.652 1.00 92.38 781 VAL A O 1
ATOM 6110 N N . TYR A 1 782 ? 12.192 -23.394 -27.526 1.00 88.62 782 TYR A N 1
ATOM 6111 C CA . TYR A 1 782 ? 11.811 -22.152 -26.870 1.00 88.62 782 TYR A CA 1
ATOM 6112 C C . TYR A 1 782 ? 13.065 -21.520 -26.294 1.00 88.62 782 TYR A C 1
ATOM 6114 O O . TYR A 1 782 ? 13.782 -22.163 -25.528 1.00 88.62 782 TYR A O 1
ATOM 6122 N N . VAL A 1 783 ? 13.322 -20.274 -26.666 1.00 88.94 783 VAL A N 1
ATOM 6123 C CA . VAL A 1 783 ? 14.439 -19.483 -26.156 1.00 88.94 783 VAL A CA 1
ATOM 6124 C C . VAL A 1 783 ? 13.845 -18.266 -25.463 1.00 88.94 783 VAL A C 1
ATOM 6126 O O . VAL A 1 783 ? 13.380 -17.339 -26.125 1.00 88.94 783 VAL A O 1
ATOM 6129 N N . THR A 1 784 ? 13.805 -18.296 -24.135 1.00 87.81 784 THR A N 1
ATOM 6130 C CA . THR A 1 784 ? 13.294 -17.212 -23.293 1.00 87.81 784 THR A CA 1
ATOM 6131 C C . THR A 1 784 ? 14.463 -16.384 -22.786 1.00 87.81 784 THR A C 1
ATOM 6133 O O . THR A 1 784 ? 15.387 -16.915 -22.164 1.00 87.81 784 THR A O 1
ATOM 6136 N N . GLY A 1 785 ? 14.429 -15.084 -23.068 1.00 78.56 785 GLY A N 1
ATOM 6137 C CA . GLY A 1 785 ? 15.392 -14.162 -22.488 1.00 78.56 785 GLY A CA 1
ATOM 6138 C C . GLY A 1 785 ? 15.129 -14.003 -20.997 1.00 78.56 785 GLY A C 1
ATOM 6139 O O . GLY A 1 785 ? 14.005 -13.702 -20.600 1.00 78.56 785 GLY A O 1
ATOM 6140 N N . ASN A 1 786 ? 16.154 -14.250 -20.186 1.00 76.88 786 ASN A N 1
ATOM 6141 C CA . ASN A 1 786 ? 16.160 -13.859 -18.786 1.00 76.88 786 ASN A CA 1
ATOM 6142 C C . ASN A 1 786 ? 16.838 -12.508 -18.711 1.00 76.88 786 ASN A C 1
ATOM 6144 O O . ASN A 1 786 ? 17.914 -12.311 -19.281 1.00 76.88 786 ASN A O 1
ATOM 6148 N N . GLU A 1 787 ? 16.213 -11.600 -17.997 1.00 68.62 787 GLU A N 1
ATOM 6149 C CA . GLU A 1 787 ? 16.642 -10.222 -17.941 1.00 68.62 787 GLU A CA 1
ATOM 6150 C C . GLU A 1 787 ? 16.855 -9.809 -16.489 1.00 68.62 787 GLU A C 1
ATOM 6152 O O . GLU A 1 787 ? 16.265 -10.382 -15.569 1.00 68.62 787 GLU A O 1
ATOM 6157 N N . ASN A 1 788 ? 17.783 -8.887 -16.271 1.00 57.53 788 ASN A N 1
ATOM 6158 C CA . ASN A 1 788 ? 17.824 -8.121 -15.030 1.00 57.53 788 ASN A CA 1
ATOM 6159 C C . ASN A 1 788 ? 16.776 -7.011 -15.096 1.00 57.53 788 ASN A C 1
ATOM 6161 O O . ASN A 1 788 ? 16.112 -6.807 -16.104 1.00 57.53 788 ASN A O 1
ATOM 6165 N N . GLU A 1 789 ? 16.669 -6.282 -13.993 1.00 44.62 789 GLU A N 1
ATOM 6166 C CA . GLU A 1 789 ? 15.814 -5.108 -13.864 1.00 44.62 789 GLU A CA 1
ATOM 6167 C C . GLU A 1 789 ? 16.043 -4.137 -15.030 1.00 44.62 789 GLU A C 1
ATOM 6169 O O . GLU A 1 789 ? 15.094 -3.645 -15.608 1.00 44.62 789 GLU A O 1
ATOM 6174 N N . LYS A 1 790 ? 17.284 -3.959 -15.509 1.00 43.50 790 LYS A N 1
ATOM 6175 C CA . LYS A 1 790 ? 17.522 -3.306 -16.804 1.00 43.50 790 LYS A CA 1
ATOM 6176 C C . LYS A 1 790 ? 17.215 -4.366 -17.800 1.00 43.50 790 LYS A C 1
ATOM 6178 O O . LYS A 1 790 ? 18.124 -5.125 -17.928 1.00 43.50 790 LYS A O 1
ATOM 6183 N N . GLY A 1 791 ? 16.122 -4.475 -18.529 1.00 53.78 791 GLY A N 1
ATOM 6184 C CA . GLY A 1 791 ? 15.900 -5.681 -19.338 1.00 53.78 791 GLY A CA 1
ATOM 6185 C C . GLY A 1 791 ? 16.942 -6.079 -20.432 1.00 53.78 791 GLY A C 1
ATOM 6186 O O . GLY A 1 791 ? 16.611 -6.766 -21.382 1.00 53.78 791 GLY A O 1
ATOM 6187 N N . GLU A 1 792 ? 18.223 -5.688 -20.379 1.00 65.25 792 GLU A N 1
ATOM 6188 C CA . GLU A 1 792 ? 19.394 -6.466 -20.788 1.00 65.25 792 GLU A CA 1
ATOM 6189 C C . GLU A 1 792 ? 19.279 -7.967 -20.500 1.00 65.25 792 GLU A C 1
ATOM 6191 O O . GLU A 1 792 ? 18.889 -8.449 -19.440 1.00 65.25 792 GLU A O 1
ATOM 6196 N N . LEU A 1 793 ? 19.721 -8.730 -21.488 1.00 69.12 793 LEU A N 1
ATOM 6197 C CA . LEU A 1 793 ? 19.736 -10.173 -21.426 1.00 69.12 793 LEU A CA 1
ATOM 6198 C C . LEU A 1 793 ? 20.843 -10.649 -20.467 1.00 69.12 793 LEU A C 1
ATOM 6200 O O . LEU A 1 793 ? 22.024 -10.633 -20.817 1.00 69.12 793 LEU A O 1
ATOM 6204 N N . THR A 1 794 ? 20.473 -11.099 -19.269 1.00 76.69 794 THR A N 1
ATOM 6205 C CA . THR A 1 794 ? 21.400 -11.665 -18.267 1.00 76.69 794 THR A CA 1
ATOM 6206 C C . THR A 1 794 ? 21.573 -13.164 -18.390 1.00 76.69 794 THR A C 1
ATOM 6208 O O . THR A 1 794 ? 22.562 -13.735 -17.927 1.00 76.69 794 THR A O 1
ATOM 6211 N N . GLY A 1 795 ? 20.618 -13.812 -19.038 1.00 80.75 795 GLY A N 1
ATOM 6212 C CA . GLY A 1 795 ? 20.638 -15.235 -19.263 1.00 80.75 795 GLY A CA 1
ATOM 6213 C C . GLY A 1 795 ? 19.675 -15.622 -20.360 1.00 80.75 795 GLY A C 1
ATOM 6214 O O . GLY A 1 795 ? 18.841 -14.844 -20.811 1.00 80.75 795 GLY A O 1
ATOM 6215 N N . VAL A 1 796 ? 19.762 -16.877 -20.760 1.00 78.62 796 VAL A N 1
ATOM 6216 C CA . VAL A 1 796 ? 18.777 -17.488 -21.638 1.00 78.62 796 VAL A CA 1
ATOM 6217 C C . VAL A 1 796 ? 18.320 -18.766 -20.975 1.00 78.62 796 VAL A C 1
ATOM 6219 O O . VAL A 1 796 ? 19.120 -19.667 -20.724 1.00 78.62 796 VAL A O 1
ATOM 6222 N N . SER A 1 797 ? 17.025 -18.846 -20.705 1.00 84.38 797 SER A N 1
ATOM 6223 C CA . SER A 1 797 ? 16.377 -20.103 -20.376 1.00 84.38 797 SER A CA 1
ATOM 6224 C C . SER A 1 797 ? 15.858 -20.707 -21.663 1.00 84.38 797 SER A C 1
ATOM 6226 O O . SER A 1 797 ? 15.171 -20.047 -22.438 1.00 84.38 797 SER A O 1
ATOM 6228 N N . ALA A 1 798 ? 16.188 -21.969 -21.908 1.00 85.69 798 ALA A N 1
ATOM 6229 C CA . ALA A 1 798 ? 15.725 -22.652 -23.099 1.00 85.69 798 ALA A CA 1
ATOM 6230 C C . ALA A 1 798 ? 15.078 -23.984 -22.749 1.00 85.69 798 ALA A C 1
ATOM 6232 O O . ALA A 1 798 ? 15.497 -24.680 -21.824 1.00 85.69 798 ALA A O 1
ATOM 6233 N N . GLY A 1 799 ? 14.052 -24.331 -23.511 1.00 86.38 799 GLY A N 1
ATOM 6234 C CA . GLY A 1 799 ? 13.392 -25.625 -23.458 1.00 86.38 799 GLY A CA 1
ATOM 6235 C C . GLY A 1 799 ? 13.224 -26.174 -24.864 1.00 86.38 799 GLY A C 1
ATOM 6236 O O . GLY A 1 799 ? 13.192 -25.416 -25.833 1.00 86.38 799 GLY A O 1
ATOM 6237 N N . LYS A 1 800 ? 13.089 -27.493 -24.982 1.00 92.75 800 LYS A N 1
ATOM 6238 C CA . LYS A 1 800 ? 12.680 -28.131 -26.231 1.00 92.75 800 LYS A CA 1
ATOM 6239 C C . LYS A 1 800 ? 11.456 -29.001 -26.009 1.00 92.75 800 LYS A C 1
ATOM 6241 O O . LYS A 1 800 ? 11.330 -29.649 -24.973 1.00 92.75 800 LYS A O 1
ATOM 6246 N N . HIS A 1 801 ? 10.593 -29.030 -27.008 1.00 92.81 801 HIS A N 1
ATOM 6247 C CA . HIS A 1 801 ? 9.508 -29.990 -27.137 1.00 92.81 801 HIS A CA 1
ATOM 6248 C C . HIS A 1 801 ? 9.713 -30.772 -28.428 1.00 92.81 801 HIS A C 1
ATOM 6250 O O . HIS A 1 801 ? 9.983 -30.170 -29.468 1.00 92.81 801 HIS A O 1
ATOM 6256 N N . VAL A 1 802 ? 9.624 -32.097 -28.354 1.00 92.06 802 VAL A N 1
ATOM 6257 C CA . VAL A 1 802 ? 9.900 -32.997 -29.476 1.00 92.06 802 VAL A CA 1
ATOM 6258 C C . VAL A 1 802 ? 8.651 -33.808 -29.777 1.00 92.06 802 VAL A C 1
ATOM 6260 O O . VAL A 1 802 ? 8.090 -34.469 -28.906 1.00 92.06 802 VAL A O 1
ATOM 6263 N N . GLU A 1 803 ? 8.239 -33.777 -31.034 1.00 91.81 803 GLU A N 1
ATOM 6264 C CA . GLU A 1 803 ? 7.132 -34.557 -31.561 1.00 91.81 803 GLU A CA 1
ATOM 6265 C C . GLU A 1 803 ? 7.663 -35.483 -32.647 1.00 91.81 803 GLU A C 1
ATOM 6267 O O . GLU A 1 803 ? 8.015 -35.055 -33.751 1.00 91.81 803 GLU A O 1
ATOM 6272 N N . VAL A 1 804 ? 7.725 -36.774 -32.329 1.00 88.81 804 VAL A N 1
ATOM 6273 C CA . VAL A 1 804 ? 8.059 -37.803 -33.311 1.00 88.81 804 VAL A CA 1
ATOM 6274 C C . VAL A 1 804 ? 6.803 -38.142 -34.102 1.00 88.81 804 VAL A C 1
ATOM 6276 O O . VAL A 1 804 ? 5.785 -38.557 -33.547 1.00 88.81 804 VAL A O 1
ATOM 6279 N N . GLY A 1 805 ? 6.882 -37.964 -35.415 1.00 78.31 805 GLY A N 1
ATOM 6280 C CA . GLY A 1 805 ? 5.782 -38.232 -36.324 1.00 78.31 805 GLY A CA 1
ATOM 6281 C C . GLY A 1 805 ? 5.421 -39.714 -36.387 1.00 78.31 805 GLY A C 1
ATOM 6282 O O . GLY A 1 805 ? 6.274 -40.601 -36.299 1.00 78.31 805 GLY A O 1
ATOM 6283 N N . SER A 1 806 ? 4.134 -39.999 -36.578 1.00 73.62 806 SER A N 1
ATOM 6284 C CA . SER A 1 806 ? 3.664 -41.365 -36.795 1.00 73.62 806 SER A CA 1
ATOM 6285 C C . SER A 1 806 ? 4.104 -41.887 -38.159 1.00 73.62 806 SER A C 1
ATOM 6287 O O . SER A 1 806 ? 4.081 -41.175 -39.169 1.00 73.62 806 SER A O 1
ATOM 6289 N N . THR A 1 807 ? 4.427 -43.170 -38.202 1.00 70.25 807 THR A N 1
ATOM 6290 C CA . THR A 1 807 ? 4.696 -43.879 -39.448 1.00 70.25 807 THR A CA 1
ATOM 6291 C C . THR A 1 807 ? 3.478 -44.722 -39.829 1.00 70.25 807 THR A C 1
ATOM 6293 O O . THR A 1 807 ? 2.676 -45.060 -38.952 1.00 70.25 807 THR A O 1
ATOM 6296 N N . PRO A 1 808 ? 3.317 -45.117 -41.105 1.00 72.31 808 PRO A N 1
ATOM 6297 C CA . PRO A 1 808 ? 2.232 -46.016 -41.507 1.00 72.31 808 PRO A CA 1
ATOM 6298 C C . PRO A 1 808 ? 2.233 -47.366 -40.769 1.00 72.31 808 PRO A C 1
ATOM 6300 O O . PRO A 1 808 ? 1.221 -48.061 -40.766 1.00 72.31 808 PRO A O 1
ATOM 6303 N N . TYR A 1 809 ? 3.357 -47.737 -40.146 1.00 72.38 809 TYR A N 1
ATOM 6304 C CA . TYR A 1 809 ? 3.577 -49.042 -39.525 1.00 72.38 809 TYR A CA 1
ATOM 6305 C C . TYR A 1 809 ? 3.991 -48.925 -38.046 1.00 72.38 809 TYR A C 1
ATOM 6307 O O . TYR A 1 809 ? 4.742 -49.753 -37.525 1.00 72.38 809 TYR A O 1
ATOM 6315 N N . GLY A 1 810 ? 3.496 -47.893 -37.353 1.00 69.50 810 GLY A N 1
ATOM 6316 C CA . GLY A 1 810 ? 3.631 -47.717 -35.903 1.00 69.50 810 GLY A CA 1
ATOM 6317 C C . GLY A 1 810 ? 4.244 -46.379 -35.483 1.00 69.50 810 GLY A C 1
ATOM 6318 O O . GLY A 1 810 ? 4.512 -45.495 -36.299 1.00 69.50 810 GLY A O 1
ATOM 6319 N N . THR A 1 811 ? 4.471 -46.218 -34.183 1.00 75.06 811 THR A N 1
ATOM 6320 C CA . THR A 1 811 ? 5.082 -45.005 -33.625 1.00 75.06 811 THR A CA 1
ATOM 6321 C C . THR A 1 811 ? 6.588 -45.011 -33.879 1.00 75.06 811 THR A C 1
ATOM 6323 O O . THR A 1 811 ? 7.257 -46.018 -33.627 1.00 75.06 811 THR A O 1
ATOM 6326 N N . GLY A 1 812 ? 7.120 -43.900 -34.392 1.00 80.31 812 GLY A N 1
ATOM 6327 C CA . GLY A 1 812 ? 8.563 -43.696 -34.485 1.00 80.31 812 GLY A CA 1
ATOM 6328 C C . GLY A 1 812 ? 9.220 -43.691 -33.103 1.00 80.31 812 GLY A C 1
ATOM 6329 O O . GLY A 1 812 ? 8.559 -43.544 -32.074 1.00 80.31 812 GLY A O 1
ATOM 6330 N N . ARG A 1 813 ? 10.535 -43.876 -33.071 1.00 87.62 813 ARG A N 1
ATOM 6331 C CA . ARG A 1 813 ? 11.331 -43.811 -31.845 1.00 87.62 813 ARG A CA 1
ATOM 6332 C C . ARG A 1 813 ? 11.990 -42.449 -31.742 1.00 87.62 813 ARG A C 1
ATOM 6334 O O . ARG A 1 813 ? 12.591 -41.999 -32.713 1.00 87.62 813 ARG A O 1
ATOM 6341 N N . ASP A 1 814 ? 11.956 -41.863 -30.551 1.00 89.44 814 ASP A N 1
ATOM 6342 C CA . ASP A 1 814 ? 12.663 -40.619 -30.219 1.00 89.44 814 ASP A CA 1
ATOM 6343 C C . ASP A 1 814 ? 14.161 -40.851 -29.965 1.00 89.44 814 ASP A C 1
ATOM 6345 O O . ASP A 1 814 ? 14.733 -40.369 -29.000 1.00 89.44 814 ASP A O 1
ATOM 6349 N N . TYR A 1 815 ? 14.770 -41.722 -30.764 1.00 89.50 815 TYR A N 1
ATOM 6350 C CA . TYR A 1 815 ? 16.202 -41.990 -30.816 1.00 89.50 815 TYR A CA 1
ATOM 6351 C C . TYR A 1 815 ? 16.500 -42.778 -32.098 1.00 89.50 815 TYR A C 1
ATOM 6353 O O . TYR A 1 815 ? 15.622 -43.448 -32.662 1.00 89.50 815 TYR A O 1
ATOM 6361 N N . TYR A 1 816 ? 17.750 -42.756 -32.543 1.00 89.38 816 TYR A N 1
ATOM 6362 C CA . TYR A 1 816 ? 18.281 -43.614 -33.591 1.00 89.38 816 TYR A CA 1
ATOM 6363 C C . TYR A 1 816 ? 19.148 -44.733 -32.976 1.00 89.38 816 TYR A C 1
ATOM 6365 O O . TYR A 1 816 ? 20.110 -44.467 -32.242 1.00 89.38 816 TYR A O 1
ATOM 6373 N N . PRO A 1 817 ? 18.815 -46.014 -33.216 1.00 82.44 817 PRO A N 1
ATOM 6374 C CA . PRO A 1 817 ? 19.595 -47.123 -32.683 1.00 82.44 817 PRO A CA 1
ATOM 6375 C C . PRO A 1 817 ? 21.040 -47.106 -33.203 1.00 82.44 817 PRO A C 1
ATOM 6377 O O . PRO A 1 817 ? 21.279 -46.852 -34.378 1.00 82.44 817 PRO A O 1
ATOM 6380 N N . GLY A 1 818 ? 22.005 -47.414 -32.334 1.00 78.44 818 GLY A N 1
ATOM 6381 C CA . GLY A 1 818 ? 23.424 -47.516 -32.700 1.00 78.44 818 GLY A CA 1
ATOM 6382 C C . GLY A 1 818 ? 24.278 -46.269 -32.445 1.00 78.44 818 GLY A C 1
ATOM 6383 O O . GLY A 1 818 ? 25.494 -46.380 -32.550 1.00 78.44 818 GLY A O 1
ATOM 6384 N N . LEU A 1 819 ? 23.686 -45.128 -32.061 1.00 79.81 819 LEU A N 1
ATOM 6385 C CA . LEU A 1 819 ? 24.433 -43.919 -31.654 1.00 79.81 819 LEU A CA 1
ATOM 6386 C C . LEU A 1 819 ? 24.767 -43.858 -30.153 1.00 79.81 819 LEU A C 1
ATOM 6388 O O . LEU A 1 819 ? 25.559 -43.018 -29.740 1.00 79.81 819 LEU A O 1
ATOM 6392 N N . GLY A 1 820 ? 24.198 -44.754 -29.340 1.00 77.69 820 GLY A N 1
ATOM 6393 C CA . GLY A 1 820 ? 24.409 -44.772 -27.887 1.00 77.69 820 GLY A CA 1
ATOM 6394 C C . GLY A 1 820 ? 23.708 -43.620 -27.157 1.00 77.69 820 GLY A C 1
ATOM 6395 O O . GLY A 1 820 ? 22.725 -43.075 -27.665 1.00 77.69 820 GLY A O 1
ATOM 6396 N N . ASP A 1 821 ? 24.218 -43.269 -25.974 1.00 74.00 821 ASP A N 1
ATOM 6397 C CA . ASP A 1 821 ? 23.651 -42.241 -25.078 1.00 74.00 821 ASP A CA 1
ATOM 6398 C C . ASP A 1 821 ? 23.977 -40.801 -25.521 1.00 74.00 821 ASP A C 1
ATOM 6400 O O . ASP A 1 821 ? 23.453 -39.836 -24.973 1.00 74.00 821 ASP A O 1
ATOM 6404 N N . ASP A 1 822 ? 24.828 -40.641 -26.537 1.00 69.75 822 ASP A N 1
ATOM 6405 C CA . ASP A 1 822 ? 25.346 -39.349 -26.995 1.00 69.75 822 ASP A CA 1
ATOM 6406 C C . ASP A 1 822 ? 24.442 -38.607 -27.999 1.00 69.75 822 ASP A C 1
ATOM 6408 O O . ASP A 1 822 ? 24.846 -37.575 -28.541 1.00 69.75 822 ASP A O 1
ATOM 6412 N N . GLN A 1 823 ? 23.223 -39.098 -28.227 1.00 85.06 823 GLN A N 1
ATOM 6413 C CA . GLN A 1 823 ? 22.207 -38.484 -29.088 1.00 85.06 823 GLN A CA 1
ATOM 6414 C C . GLN A 1 823 ? 21.203 -37.633 -28.292 1.00 85.06 823 GLN A C 1
ATOM 6416 O O . GLN A 1 823 ? 21.138 -37.700 -27.068 1.00 85.06 823 GLN A O 1
ATOM 6421 N N . ASN A 1 824 ? 20.382 -36.844 -28.990 1.00 89.31 824 ASN A N 1
ATOM 6422 C CA . ASN A 1 824 ? 19.293 -36.045 -28.403 1.00 89.31 824 ASN A CA 1
ATOM 6423 C C . ASN A 1 824 ? 19.736 -34.965 -27.403 1.00 89.31 824 ASN A C 1
ATOM 6425 O O . ASN A 1 824 ? 19.018 -34.643 -26.447 1.00 89.31 824 ASN A O 1
ATOM 6429 N N . LYS A 1 825 ? 20.908 -34.374 -27.635 1.00 91.25 825 LYS A N 1
ATOM 6430 C CA . LYS A 1 825 ? 21.510 -33.366 -26.762 1.00 91.25 825 LYS A CA 1
ATOM 6431 C C . LYS A 1 825 ? 20.741 -32.048 -26.786 1.00 91.25 825 LYS A C 1
ATOM 6433 O O . LYS A 1 825 ? 20.171 -31.628 -27.793 1.00 91.25 825 LYS A O 1
ATOM 6438 N N . PHE A 1 826 ? 20.709 -31.392 -25.637 1.00 92.75 826 PHE A N 1
ATOM 6439 C CA . PHE A 1 826 ? 20.179 -30.046 -25.509 1.00 92.75 826 PHE A CA 1
ATOM 6440 C C . PHE A 1 826 ? 20.940 -29.316 -24.418 1.00 92.75 826 PHE A C 1
ATOM 6442 O O . PHE A 1 826 ? 21.070 -29.824 -23.305 1.00 92.75 826 PHE A O 1
ATOM 6449 N N . SER A 1 827 ? 21.442 -28.135 -24.740 1.00 88.25 827 SER A N 1
ATOM 6450 C CA . SER A 1 827 ? 22.179 -27.311 -23.795 1.00 88.25 827 SER A CA 1
ATOM 6451 C C . SER A 1 827 ? 21.897 -25.843 -24.048 1.00 88.25 827 SER A C 1
ATOM 6453 O O . SER A 1 827 ? 21.895 -25.396 -25.191 1.00 88.25 827 SER A O 1
ATOM 6455 N N . ALA A 1 828 ? 21.713 -25.091 -22.970 1.00 85.12 828 ALA A N 1
ATOM 6456 C CA . ALA A 1 828 ? 21.764 -23.639 -22.975 1.00 85.12 828 ALA A CA 1
ATOM 6457 C C . ALA A 1 828 ? 22.962 -23.231 -22.120 1.00 85.12 828 ALA A C 1
ATOM 6459 O O . ALA A 1 828 ? 23.017 -23.545 -20.931 1.00 85.12 828 ALA A O 1
ATOM 6460 N N . THR A 1 829 ? 23.953 -22.608 -22.742 1.00 80.31 829 THR A N 1
ATOM 6461 C CA . THR A 1 829 ? 25.231 -22.274 -22.110 1.00 80.31 829 THR A CA 1
ATOM 6462 C C . THR A 1 829 ? 25.688 -20.900 -22.556 1.00 80.31 829 THR A C 1
ATOM 6464 O O . THR A 1 829 ? 25.403 -20.494 -23.677 1.00 80.31 829 THR A O 1
ATOM 6467 N N . GLY A 1 830 ? 26.433 -20.199 -21.713 1.00 71.75 830 GLY A N 1
ATOM 6468 C CA . GLY A 1 830 ? 27.012 -18.908 -22.062 1.00 71.75 830 GLY A CA 1
ATOM 6469 C C . GLY A 1 830 ? 26.910 -17.906 -20.928 1.00 71.75 830 GLY A C 1
ATOM 6470 O O . GLY A 1 830 ? 26.316 -18.178 -19.884 1.00 71.75 830 GLY A O 1
ATOM 6471 N N . THR A 1 831 ? 27.520 -16.750 -21.147 1.00 67.81 831 THR A N 1
ATOM 6472 C CA . THR A 1 831 ? 27.532 -15.624 -20.211 1.00 67.81 831 THR A CA 1
ATOM 6473 C C . THR A 1 831 ? 27.230 -14.342 -20.970 1.00 67.81 831 THR A C 1
ATOM 6475 O O . THR A 1 831 ? 27.407 -14.277 -22.185 1.00 67.81 831 THR A O 1
ATOM 6478 N N . VAL A 1 832 ? 26.844 -13.290 -20.253 1.00 65.44 832 VAL A N 1
ATOM 6479 C CA . VAL A 1 832 ? 26.617 -11.958 -20.838 1.00 65.44 832 VAL A CA 1
ATOM 6480 C C . VAL A 1 832 ? 27.831 -11.480 -21.657 1.00 65.44 832 VAL A C 1
ATOM 6482 O O . VAL A 1 832 ? 27.676 -10.895 -22.725 1.00 65.44 832 VAL A O 1
ATOM 6485 N N . GLU A 1 833 ? 29.050 -11.796 -21.205 1.00 62.38 833 GLU A N 1
ATOM 6486 C CA . GLU A 1 833 ? 30.309 -11.396 -21.853 1.00 62.38 833 GLU A CA 1
ATOM 6487 C C . GLU A 1 833 ? 30.588 -12.150 -23.159 1.00 62.38 833 GLU A C 1
ATOM 6489 O O . GLU A 1 833 ? 31.093 -11.575 -24.124 1.00 62.38 833 GLU A O 1
ATOM 6494 N N . THR A 1 834 ? 30.268 -13.444 -23.192 1.00 65.94 834 THR A N 1
ATOM 6495 C CA . THR A 1 834 ? 30.607 -14.335 -24.315 1.00 65.94 834 THR A CA 1
ATOM 6496 C C . THR A 1 834 ? 29.446 -14.547 -25.286 1.00 65.94 834 THR A C 1
ATOM 6498 O O . THR A 1 834 ? 29.654 -15.042 -26.394 1.00 65.94 834 THR A O 1
ATOM 6501 N N . GLY A 1 835 ? 28.242 -14.111 -24.910 1.00 77.44 835 GLY A N 1
ATOM 6502 C CA . GLY A 1 835 ? 26.997 -14.453 -25.581 1.00 77.44 835 GLY A CA 1
ATOM 6503 C C . GLY A 1 835 ? 26.424 -15.779 -25.080 1.00 77.44 835 GLY A C 1
ATOM 6504 O O . GLY A 1 835 ? 27.071 -16.553 -24.370 1.00 77.44 835 GLY A O 1
ATOM 6505 N N . PHE A 1 836 ? 25.180 -16.043 -25.459 1.00 89.06 836 PHE A N 1
ATOM 6506 C CA . PHE A 1 836 ? 24.452 -17.250 -25.094 1.00 89.06 836 PHE A CA 1
ATOM 6507 C C . PHE A 1 836 ? 24.311 -18.160 -26.307 1.00 89.06 836 PHE A C 1
ATOM 6509 O O . PHE A 1 836 ? 23.965 -17.713 -27.399 1.00 89.06 836 PHE A O 1
ATOM 6516 N N . ASN A 1 837 ? 24.541 -19.448 -26.109 1.00 91.88 837 ASN A N 1
ATOM 6517 C CA . ASN A 1 837 ? 24.321 -20.481 -27.102 1.00 91.88 837 ASN A CA 1
ATOM 6518 C C . ASN A 1 837 ? 23.270 -21.464 -26.584 1.00 91.88 837 ASN A C 1
ATOM 6520 O O . ASN A 1 837 ? 23.419 -22.046 -25.508 1.00 91.88 837 ASN A O 1
ATOM 6524 N N . VAL A 1 838 ? 22.214 -21.655 -27.370 1.00 93.00 838 VAL A N 1
ATOM 6525 C CA . VAL A 1 838 ? 21.289 -22.777 -27.216 1.00 93.00 838 VAL A CA 1
ATOM 6526 C C . VAL A 1 838 ? 21.583 -23.759 -28.336 1.00 93.00 838 VAL A C 1
ATOM 6528 O O . VAL A 1 838 ? 21.344 -23.448 -29.501 1.00 93.00 838 VAL A O 1
ATOM 6531 N N . SER A 1 839 ? 22.091 -24.933 -27.977 1.00 93.31 839 SER A N 1
ATOM 6532 C CA . SER A 1 839 ? 22.384 -26.019 -28.906 1.00 93.31 839 SER A CA 1
ATOM 6533 C C . SER A 1 839 ? 21.386 -27.150 -28.713 1.00 93.31 839 SER A C 1
ATOM 6535 O O . SER A 1 839 ? 21.122 -27.598 -27.594 1.00 93.31 839 SER A O 1
ATOM 6537 N N . MET A 1 840 ? 20.819 -27.611 -29.818 1.00 94.12 840 MET A N 1
ATOM 6538 C CA . MET A 1 840 ? 19.908 -28.739 -29.884 1.00 94.12 840 MET A CA 1
ATOM 6539 C C . MET A 1 840 ? 20.411 -29.712 -30.939 1.00 94.12 840 MET A C 1
ATOM 6541 O O . MET A 1 840 ? 20.695 -29.319 -32.066 1.00 94.12 840 MET A O 1
ATOM 6545 N N . GLU A 1 841 ? 20.473 -30.984 -30.572 1.00 93.94 841 GLU A N 1
ATOM 6546 C CA . GLU A 1 841 ? 20.623 -32.107 -31.484 1.00 93.94 841 GLU A CA 1
ATOM 6547 C C . GLU A 1 841 ? 19.498 -33.093 -31.162 1.00 93.94 841 GLU A C 1
ATOM 6549 O O . GLU A 1 841 ? 19.311 -33.447 -30.000 1.00 93.94 841 GLU A O 1
ATOM 6554 N N . GLN A 1 842 ? 18.708 -33.496 -32.151 1.00 94.56 842 GLN A N 1
ATOM 6555 C CA . GLN A 1 842 ? 17.587 -34.418 -31.978 1.00 94.56 842 GLN A CA 1
ATOM 6556 C C . GLN A 1 842 ? 17.593 -35.460 -33.087 1.00 94.56 842 GLN A C 1
ATOM 6558 O O . GLN A 1 842 ? 17.727 -35.122 -34.259 1.00 94.56 842 GLN A O 1
ATOM 6563 N N . HIS A 1 843 ? 17.413 -36.718 -32.705 1.00 92.00 843 HIS A N 1
ATOM 6564 C CA . HIS A 1 843 ? 17.358 -37.881 -33.569 1.00 92.00 843 HIS A CA 1
ATOM 6565 C C . HIS A 1 843 ? 16.058 -38.631 -33.336 1.00 92.00 843 HIS A C 1
ATOM 6567 O O . HIS A 1 843 ? 15.689 -38.951 -32.207 1.00 92.00 843 HIS A O 1
ATOM 6573 N N . ALA A 1 844 ? 15.411 -38.994 -34.430 1.00 90.94 844 ALA A N 1
ATOM 6574 C CA . ALA A 1 844 ? 14.310 -39.931 -34.425 1.00 90.94 844 ALA A CA 1
ATOM 6575 C C . ALA A 1 844 ? 14.526 -41.008 -35.483 1.00 90.94 844 ALA A C 1
ATOM 6577 O O . ALA A 1 844 ? 15.279 -40.843 -36.444 1.00 90.94 844 ALA A O 1
ATOM 6578 N N . SER A 1 845 ? 13.856 -42.138 -35.311 1.00 88.19 845 SER A N 1
ATOM 6579 C CA . SER A 1 845 ? 13.869 -43.218 -36.288 1.00 88.19 845 SER A CA 1
ATOM 6580 C C . SER A 1 845 ? 12.497 -43.847 -36.448 1.00 88.19 845 SER A C 1
ATOM 6582 O O . SER A 1 845 ? 11.595 -43.656 -35.635 1.00 88.19 845 SER A O 1
ATOM 6584 N N . VAL A 1 846 ? 12.331 -44.610 -37.521 1.00 85.19 846 VAL A N 1
ATOM 6585 C CA . VAL A 1 846 ? 11.107 -45.379 -37.774 1.00 85.19 846 VAL A CA 1
ATOM 6586 C C . VAL A 1 846 ? 10.848 -46.438 -36.693 1.00 85.19 846 VAL A C 1
ATOM 6588 O O . VAL A 1 846 ? 11.742 -46.790 -35.918 1.00 85.19 846 VAL A O 1
ATOM 6591 N N . SER A 1 847 ? 9.624 -46.972 -36.635 1.00 83.56 847 SER A N 1
ATOM 6592 C CA . SER A 1 847 ? 9.263 -48.011 -35.661 1.00 83.56 847 SER A CA 1
ATOM 6593 C C . SER A 1 847 ? 10.108 -49.290 -35.855 1.00 83.56 847 SER A C 1
ATOM 6595 O O . SER A 1 847 ? 10.613 -49.542 -36.954 1.00 83.56 847 SER A O 1
ATOM 6597 N N . PRO A 1 848 ? 10.253 -50.159 -34.832 1.00 82.62 848 PRO A N 1
ATOM 6598 C CA . PRO A 1 848 ? 10.920 -51.454 -35.004 1.00 82.62 848 PRO A CA 1
ATOM 6599 C C . PRO A 1 848 ? 10.317 -52.316 -36.124 1.00 82.62 848 PRO A C 1
ATOM 6601 O O . PRO A 1 848 ? 11.044 -53.024 -36.815 1.00 82.62 848 PRO A O 1
ATOM 6604 N N . ILE A 1 849 ? 8.999 -52.239 -36.326 1.00 79.69 849 ILE A N 1
ATOM 6605 C CA . ILE A 1 849 ? 8.281 -53.014 -37.348 1.00 79.69 849 ILE A CA 1
ATOM 6606 C C . ILE A 1 849 ? 8.597 -52.473 -38.745 1.00 79.69 849 ILE A C 1
ATOM 6608 O O . ILE A 1 849 ? 8.907 -53.242 -39.655 1.00 79.69 849 ILE A O 1
ATOM 6612 N N . GLU A 1 850 ? 8.581 -51.152 -38.912 1.00 80.69 850 GLU A N 1
ATOM 6613 C CA . GLU A 1 850 ? 8.944 -50.521 -40.180 1.00 80.69 850 GLU A CA 1
ATOM 6614 C C . GLU A 1 850 ? 10.420 -50.742 -40.520 1.00 80.69 850 GLU A C 1
ATOM 6616 O O . GLU A 1 850 ? 10.748 -51.015 -41.670 1.00 80.69 850 GLU A O 1
ATOM 6621 N N . GLN A 1 851 ? 11.308 -50.718 -39.523 1.00 85.00 851 GLN A N 1
ATOM 6622 C CA . GLN A 1 851 ? 12.721 -51.058 -39.694 1.00 85.00 851 GLN A CA 1
ATOM 6623 C C . GLN A 1 851 ? 12.909 -52.471 -40.262 1.00 85.00 851 GLN A C 1
ATOM 6625 O O . GLN A 1 851 ? 13.710 -52.659 -41.177 1.00 85.00 851 GLN A O 1
ATOM 6630 N N . ILE A 1 852 ? 12.174 -53.464 -39.749 1.00 80.00 852 ILE A N 1
ATOM 6631 C CA . ILE A 1 852 ? 12.208 -54.831 -40.291 1.00 80.00 852 ILE A CA 1
ATOM 6632 C C . ILE A 1 852 ? 11.747 -54.824 -41.754 1.00 80.00 852 ILE A C 1
ATOM 6634 O O . ILE A 1 852 ? 12.406 -55.425 -42.601 1.00 80.00 852 ILE A O 1
ATOM 6638 N N . GLY A 1 853 ? 10.668 -54.099 -42.066 1.00 80.31 853 GLY A N 1
ATOM 6639 C CA . GLY A 1 853 ? 10.164 -53.942 -43.432 1.00 80.31 853 GLY A CA 1
ATOM 6640 C C . GLY A 1 853 ? 11.184 -53.310 -44.385 1.00 80.31 853 GLY A C 1
ATOM 6641 O O . GLY A 1 853 ? 11.456 -53.864 -45.446 1.00 80.31 853 GLY A O 1
ATOM 6642 N N . LEU A 1 854 ? 11.800 -52.192 -43.997 1.00 83.06 854 LEU A N 1
ATOM 6643 C CA . LEU A 1 854 ? 12.840 -51.522 -44.784 1.00 83.06 854 LEU A CA 1
ATOM 6644 C C . LEU A 1 854 ? 14.035 -52.443 -45.041 1.00 83.06 854 LEU A C 1
ATOM 6646 O O . LEU A 1 854 ? 14.484 -52.547 -46.183 1.00 83.06 854 LEU A O 1
ATOM 6650 N N . ASN A 1 855 ? 14.482 -53.174 -44.016 1.00 85.19 855 ASN A N 1
ATOM 6651 C CA . ASN A 1 855 ? 15.565 -54.139 -44.163 1.00 85.19 855 ASN A CA 1
ATOM 6652 C C . ASN A 1 855 ? 15.198 -55.234 -45.180 1.00 85.19 855 ASN A C 1
ATOM 6654 O O . ASN A 1 855 ? 16.002 -55.539 -46.059 1.00 85.19 855 ASN A O 1
ATOM 6658 N N . LEU A 1 856 ? 13.975 -55.779 -45.137 1.00 82.25 856 LEU A N 1
ATOM 6659 C CA . LEU A 1 856 ? 13.512 -56.791 -46.100 1.00 82.25 856 LEU A CA 1
ATOM 6660 C C . LEU A 1 856 ? 13.524 -56.291 -47.556 1.00 82.25 856 LEU A C 1
ATOM 6662 O O . LEU A 1 856 ? 13.798 -57.076 -48.461 1.00 82.25 856 LEU A O 1
ATOM 6666 N N . PHE A 1 857 ? 13.293 -54.996 -47.785 1.00 81.75 857 PHE A N 1
ATOM 6667 C CA . PHE A 1 857 ? 13.385 -54.365 -49.110 1.00 81.75 857 PHE A CA 1
ATOM 6668 C C . PHE A 1 857 ? 14.795 -53.866 -49.471 1.00 81.75 857 PHE A C 1
ATOM 6670 O O . PHE A 1 857 ? 14.981 -53.229 -50.505 1.00 81.75 857 PHE A O 1
ATOM 6677 N N . GLY A 1 858 ? 15.798 -54.176 -48.647 1.00 85.56 858 GLY A N 1
ATOM 6678 C CA . GLY A 1 858 ? 17.196 -53.831 -48.893 1.00 85.56 858 GLY A CA 1
ATOM 6679 C C . GLY A 1 858 ? 17.573 -52.392 -48.548 1.00 85.56 858 GLY A C 1
ATOM 6680 O O . GLY A 1 858 ? 18.580 -51.894 -49.047 1.00 85.56 858 GLY A O 1
ATOM 6681 N N . TYR A 1 859 ? 16.806 -51.730 -47.682 1.00 87.69 859 TYR A N 1
ATOM 6682 C CA . TYR A 1 859 ? 17.086 -50.381 -47.195 1.00 87.69 859 TYR A CA 1
ATOM 6683 C C . TYR A 1 859 ? 17.572 -50.397 -45.743 1.00 87.69 859 TYR A C 1
ATOM 6685 O O . TYR A 1 859 ? 17.191 -51.255 -44.952 1.00 87.69 859 TYR A O 1
ATOM 6693 N N . LYS A 1 860 ? 18.424 -49.435 -45.390 1.00 86.81 860 LYS A N 1
ATOM 6694 C CA . LYS A 1 860 ? 18.816 -49.138 -44.012 1.00 86.81 860 LYS A CA 1
ATOM 6695 C C . LYS A 1 860 ? 17.684 -48.420 -43.280 1.00 86.81 860 LYS A C 1
ATOM 6697 O O . LYS A 1 860 ? 16.803 -47.812 -43.885 1.00 86.81 860 LYS A O 1
ATOM 6702 N N . ILE A 1 861 ? 17.760 -48.448 -41.954 1.00 85.12 861 ILE A N 1
ATOM 6703 C CA . ILE A 1 861 ? 16.892 -47.653 -41.092 1.00 85.12 861 ILE A CA 1
ATOM 6704 C C . ILE A 1 861 ? 17.067 -46.146 -41.339 1.00 85.12 861 ILE A C 1
ATOM 6706 O O . ILE A 1 861 ? 18.187 -45.657 -41.494 1.00 85.12 861 ILE A O 1
ATOM 6710 N N . VAL A 1 862 ? 15.952 -45.418 -41.316 1.00 85.62 862 VAL A N 1
ATOM 6711 C CA . VAL A 1 862 ? 15.922 -43.960 -41.465 1.00 85.62 862 VAL A CA 1
ATOM 6712 C C . VAL A 1 862 ? 16.337 -43.287 -40.161 1.00 85.62 862 VAL A C 1
ATOM 6714 O O . VAL A 1 862 ? 15.746 -43.557 -39.111 1.00 85.62 862 VAL A O 1
ATOM 6717 N N . ASN A 1 863 ? 17.334 -42.410 -40.250 1.00 88.06 863 ASN A N 1
ATOM 6718 C CA . ASN A 1 863 ? 17.656 -41.430 -39.221 1.00 88.06 863 ASN A CA 1
ATOM 6719 C C . ASN A 1 863 ? 17.018 -40.101 -39.616 1.00 88.06 863 ASN A C 1
ATOM 6721 O O . ASN A 1 863 ? 17.222 -39.627 -40.727 1.00 88.06 863 ASN A O 1
ATOM 6725 N N . VAL A 1 864 ? 16.237 -39.514 -38.720 1.00 89.75 864 VAL A N 1
ATOM 6726 C CA . VAL A 1 864 ? 15.693 -38.167 -38.874 1.00 89.75 864 VAL A CA 1
ATOM 6727 C C . VAL A 1 864 ? 16.415 -37.309 -37.856 1.00 89.75 864 VAL A C 1
ATOM 6729 O O . VAL A 1 864 ? 16.071 -37.347 -36.676 1.00 89.75 864 VAL A O 1
ATOM 6732 N N . ALA A 1 865 ? 17.445 -36.591 -38.302 1.00 90.25 865 ALA A N 1
ATOM 6733 C CA . ALA A 1 865 ? 18.277 -35.791 -37.417 1.00 90.25 865 ALA A CA 1
ATOM 6734 C C . ALA A 1 865 ? 18.105 -34.288 -37.657 1.00 90.25 865 ALA A C 1
ATOM 6736 O O . ALA A 1 865 ? 18.030 -33.812 -38.796 1.00 90.25 865 ALA A O 1
ATOM 6737 N N . GLN A 1 866 ? 18.066 -33.542 -36.561 1.00 93.56 866 GLN A N 1
ATOM 6738 C CA . GLN A 1 866 ? 17.973 -32.091 -36.513 1.00 93.56 866 GLN A CA 1
ATOM 6739 C C . GLN A 1 866 ? 19.072 -31.559 -35.609 1.00 93.56 866 GLN A C 1
ATOM 6741 O O . GLN A 1 866 ? 19.255 -32.054 -34.500 1.00 93.56 866 GLN A O 1
ATOM 6746 N N . LYS A 1 867 ? 19.781 -30.535 -36.073 1.00 93.25 867 LYS A N 1
ATOM 6747 C CA . LYS A 1 867 ? 20.733 -29.784 -35.269 1.00 93.25 867 LYS A CA 1
ATOM 6748 C C . LYS A 1 867 ? 20.481 -28.299 -35.424 1.00 93.25 867 LYS A C 1
ATOM 6750 O O . LYS A 1 867 ? 20.411 -27.797 -36.543 1.00 93.25 867 LYS A O 1
ATOM 6755 N N . LEU A 1 868 ? 20.331 -27.606 -34.308 1.00 93.62 868 LEU A N 1
ATOM 6756 C CA . LEU A 1 868 ? 20.061 -26.179 -34.265 1.00 93.62 868 LEU A CA 1
ATOM 6757 C C . LEU A 1 868 ? 20.942 -25.538 -33.207 1.00 93.62 868 LEU A C 1
ATOM 6759 O O . LEU A 1 868 ? 20.851 -25.887 -32.035 1.00 93.62 868 LEU A O 1
ATOM 6763 N N . ASP A 1 869 ? 21.725 -24.556 -33.627 1.00 92.12 869 ASP A N 1
ATOM 6764 C CA . ASP A 1 869 ? 22.441 -23.667 -32.729 1.00 92.12 869 ASP A CA 1
ATOM 6765 C C . ASP A 1 869 ? 21.843 -22.268 -32.849 1.00 92.12 869 ASP A C 1
ATOM 6767 O O . ASP A 1 869 ? 21.794 -21.684 -33.934 1.00 92.12 869 ASP A O 1
ATOM 6771 N N . VAL A 1 870 ? 21.388 -21.729 -31.724 1.00 92.12 870 VAL A N 1
ATOM 6772 C CA . VAL A 1 870 ? 20.910 -20.355 -31.585 1.00 92.12 870 VAL A CA 1
ATOM 6773 C C . VAL A 1 870 ? 21.956 -19.603 -30.785 1.00 92.12 870 VAL A C 1
ATOM 6775 O O . VAL A 1 870 ? 22.093 -19.805 -29.581 1.00 92.12 870 VAL A O 1
ATOM 6778 N N . ASN A 1 871 ? 22.707 -18.748 -31.463 1.00 90.56 871 ASN A N 1
ATOM 6779 C CA . ASN A 1 871 ? 23.711 -17.900 -30.846 1.00 90.56 871 ASN A CA 1
ATOM 6780 C C . ASN A 1 871 ? 23.135 -16.501 -30.676 1.00 90.56 871 ASN A C 1
ATOM 6782 O O . ASN A 1 871 ? 22.846 -15.819 -31.663 1.00 90.56 871 ASN A O 1
ATOM 6786 N N . ILE A 1 872 ? 22.994 -16.077 -29.428 1.00 89.38 872 ILE A N 1
ATOM 6787 C CA . ILE A 1 872 ? 22.694 -14.701 -29.064 1.00 89.38 872 ILE A CA 1
ATOM 6788 C C . ILE A 1 872 ? 24.014 -14.045 -28.685 1.00 89.38 872 ILE A C 1
ATOM 6790 O O . ILE A 1 872 ? 24.638 -14.416 -27.692 1.00 89.38 872 ILE A O 1
ATOM 6794 N N . THR A 1 873 ? 24.477 -13.102 -29.499 1.00 82.81 873 THR A N 1
ATOM 6795 C CA . THR A 1 873 ? 25.715 -12.374 -29.206 1.00 82.81 873 THR A CA 1
ATOM 6796 C C . THR A 1 873 ? 25.562 -11.561 -27.921 1.00 82.81 873 THR A C 1
ATOM 6798 O O . THR A 1 873 ? 24.450 -11.229 -27.517 1.00 82.81 873 THR A O 1
ATOM 6801 N N . SER A 1 874 ? 26.675 -11.143 -27.318 1.00 73.31 874 SER A N 1
ATOM 6802 C CA . SER A 1 874 ? 26.660 -10.191 -26.193 1.00 73.31 874 SER A CA 1
ATOM 6803 C C . SER A 1 874 ? 25.952 -8.866 -26.526 1.00 73.31 874 SER A C 1
ATOM 6805 O O . SER A 1 874 ? 25.472 -8.169 -25.643 1.00 73.31 874 SER A O 1
ATOM 6807 N N . SER A 1 875 ? 25.821 -8.535 -27.816 1.00 72.44 875 SER A N 1
ATOM 6808 C CA . SER A 1 875 ? 25.040 -7.399 -28.323 1.00 72.44 875 SER A CA 1
ATOM 6809 C C . SER A 1 875 ? 23.549 -7.692 -28.561 1.00 72.44 875 SER A C 1
ATOM 6811 O O . SER A 1 875 ? 22.864 -6.876 -29.176 1.00 72.44 875 SER A O 1
ATOM 6813 N N . GLY A 1 876 ? 23.044 -8.854 -28.134 1.00 74.31 876 GLY A N 1
ATOM 6814 C CA . GLY A 1 876 ? 21.637 -9.246 -28.256 1.00 74.31 876 GLY A CA 1
ATOM 6815 C C . GLY A 1 876 ? 21.203 -9.672 -29.663 1.00 74.31 876 GLY A C 1
ATOM 6816 O O . GLY A 1 876 ? 20.017 -9.918 -29.883 1.00 74.31 876 GLY A O 1
ATOM 6817 N N . ASN A 1 877 ? 22.120 -9.772 -30.632 1.00 86.31 877 ASN A N 1
ATOM 6818 C CA . ASN A 1 877 ? 21.780 -10.214 -31.985 1.00 86.31 877 ASN A CA 1
ATOM 6819 C C . ASN A 1 877 ? 21.639 -11.730 -32.022 1.00 86.31 877 ASN A C 1
ATOM 6821 O O . ASN A 1 877 ? 22.527 -12.453 -31.571 1.00 86.31 877 ASN A O 1
ATOM 6825 N N . VAL A 1 878 ? 20.547 -12.205 -32.616 1.00 87.88 878 VAL A N 1
ATOM 6826 C CA . VAL A 1 878 ? 20.282 -13.633 -32.747 1.00 87.88 878 VAL A CA 1
ATOM 6827 C C . VAL A 1 878 ? 20.766 -14.106 -34.111 1.00 87.88 878 VAL A C 1
ATOM 6829 O O . VAL A 1 878 ? 20.347 -13.606 -35.156 1.00 87.88 878 VAL A O 1
ATOM 6832 N N . THR A 1 879 ? 21.636 -15.108 -34.098 1.00 87.38 879 THR A N 1
ATOM 6833 C CA . THR A 1 879 ? 22.051 -15.857 -35.282 1.00 87.38 879 THR A CA 1
ATOM 6834 C C . THR A 1 879 ? 21.713 -17.322 -35.078 1.00 87.38 879 THR A C 1
ATOM 6836 O O . THR A 1 879 ? 21.910 -17.877 -34.000 1.00 87.38 879 THR A O 1
ATOM 6839 N N . THR A 1 880 ? 21.174 -17.951 -36.111 1.00 86.50 880 THR A N 1
ATOM 6840 C CA . THR A 1 880 ? 20.798 -19.363 -36.075 1.00 86.50 880 THR A CA 1
ATOM 6841 C C . THR A 1 880 ? 21.594 -20.110 -37.122 1.00 86.50 880 THR A C 1
ATOM 6843 O O . THR A 1 880 ? 21.604 -19.680 -38.273 1.00 86.50 880 THR A O 1
ATOM 6846 N N . SER A 1 881 ? 22.196 -21.235 -36.750 1.00 87.81 881 SER A N 1
ATOM 6847 C CA . SER A 1 881 ? 22.683 -22.208 -37.721 1.00 87.81 881 SER A CA 1
ATOM 6848 C C . SER A 1 881 ? 21.939 -23.512 -37.563 1.00 87.81 881 SER A C 1
ATOM 6850 O O . SER A 1 881 ? 21.784 -24.012 -36.449 1.00 87.81 881 SER A O 1
ATOM 6852 N N . ALA A 1 882 ? 21.493 -24.060 -38.683 1.00 90.62 882 ALA A N 1
ATOM 6853 C CA . ALA A 1 882 ? 20.716 -25.283 -38.690 1.00 90.62 882 ALA A CA 1
ATOM 6854 C C . ALA A 1 882 ? 21.318 -26.298 -39.657 1.00 90.62 882 ALA A C 1
ATOM 6856 O O . ALA A 1 882 ? 21.735 -25.970 -40.774 1.00 90.62 882 ALA A O 1
ATOM 6857 N N . ALA A 1 883 ? 21.347 -27.547 -39.212 1.00 89.69 883 ALA A N 1
ATOM 6858 C CA . ALA A 1 883 ? 21.686 -28.695 -40.024 1.00 89.69 883 ALA A CA 1
ATOM 6859 C C . ALA A 1 883 ? 20.622 -29.776 -39.857 1.00 89.69 883 ALA A C 1
ATOM 6861 O O . ALA A 1 883 ? 19.999 -29.922 -38.805 1.00 89.69 883 ALA A O 1
ATOM 6862 N N . THR A 1 884 ? 20.404 -30.538 -40.913 1.00 89.31 884 THR A N 1
ATOM 6863 C CA . THR A 1 884 ? 19.536 -31.713 -40.884 1.00 89.31 884 THR A CA 1
ATOM 6864 C C . THR A 1 884 ? 20.256 -32.862 -41.572 1.00 89.31 884 THR A C 1
ATOM 6866 O O . THR A 1 884 ? 21.268 -32.642 -42.244 1.00 89.31 884 THR A O 1
ATOM 6869 N N . ASP A 1 885 ? 19.796 -34.086 -41.340 1.00 85.00 885 ASP A N 1
ATOM 6870 C CA . ASP A 1 885 ? 20.309 -35.241 -42.072 1.00 85.00 885 ASP A CA 1
ATOM 6871 C C . ASP A 1 885 ? 19.926 -35.145 -43.559 1.00 85.00 885 ASP A C 1
ATOM 6873 O O . ASP A 1 885 ? 19.016 -34.406 -43.939 1.00 85.00 885 ASP A O 1
ATOM 6877 N N . VAL A 1 886 ? 20.584 -35.931 -44.408 1.00 80.56 886 VAL A N 1
ATOM 6878 C CA . VAL A 1 886 ? 20.337 -35.948 -45.867 1.00 80.56 886 VAL A CA 1
ATOM 6879 C C . VAL A 1 886 ? 18.875 -36.312 -46.203 1.00 80.56 886 VAL A C 1
ATOM 6881 O O . VAL A 1 886 ? 18.377 -36.045 -47.293 1.00 80.56 886 VAL A O 1
ATOM 6884 N N . PHE A 1 887 ? 18.149 -36.917 -45.266 1.00 76.56 887 PHE A N 1
ATOM 6885 C CA . PHE A 1 887 ? 16.725 -37.208 -45.369 1.00 76.56 887 PHE A CA 1
ATOM 6886 C C . PHE A 1 887 ? 16.081 -37.063 -43.980 1.00 76.56 887 PHE A C 1
ATOM 6888 O O . PHE A 1 887 ? 16.680 -37.508 -43.003 1.00 76.56 887 PHE A O 1
ATOM 6895 N N . PRO A 1 888 ? 14.851 -36.538 -43.843 1.00 84.19 888 PRO A N 1
ATOM 6896 C CA . PRO A 1 888 ? 13.914 -36.141 -44.887 1.00 84.19 888 PRO A CA 1
ATOM 6897 C C . PRO A 1 888 ? 14.014 -34.637 -45.222 1.00 84.19 888 PRO A C 1
ATOM 6899 O O . PRO A 1 888 ? 14.971 -33.967 -44.844 1.00 84.19 888 PRO A O 1
ATOM 6902 N N . SER A 1 889 ? 13.022 -34.090 -45.935 1.00 89.50 889 SER A N 1
ATOM 6903 C CA . SER A 1 889 ? 12.920 -32.638 -46.161 1.00 89.50 889 SER A CA 1
ATOM 6904 C C . SER A 1 889 ? 12.750 -31.928 -44.823 1.00 89.50 889 SER A C 1
ATOM 6906 O O . SER A 1 889 ? 12.231 -32.519 -43.876 1.00 89.50 889 SER A O 1
ATOM 6908 N N . ALA A 1 890 ? 13.166 -30.670 -44.715 1.00 91.94 890 ALA A N 1
ATOM 6909 C CA . ALA A 1 890 ? 13.061 -29.953 -43.455 1.00 91.94 890 ALA A CA 1
ATOM 6910 C C . ALA A 1 890 ? 12.798 -28.457 -43.621 1.00 91.94 890 ALA A C 1
ATOM 6912 O O . ALA A 1 890 ? 13.316 -27.808 -44.526 1.00 91.94 890 ALA A O 1
ATOM 6913 N N . THR A 1 891 ? 12.027 -27.900 -42.695 1.00 92.25 891 THR A N 1
ATOM 6914 C CA . THR A 1 891 ? 11.800 -26.466 -42.540 1.00 92.25 891 THR A CA 1
ATOM 6915 C C . THR A 1 891 ? 12.213 -26.024 -41.147 1.00 92.25 891 THR A C 1
ATOM 6917 O O . THR A 1 891 ? 11.830 -26.667 -40.171 1.00 92.25 891 THR A O 1
ATOM 6920 N N . LEU A 1 892 ? 12.889 -24.886 -41.031 1.00 90.88 892 LEU A N 1
ATOM 6921 C CA . LEU A 1 892 ? 12.994 -24.162 -39.764 1.00 90.88 892 LEU A CA 1
ATOM 6922 C C . LEU A 1 892 ? 12.150 -22.902 -39.865 1.00 90.88 892 LEU A C 1
ATOM 6924 O O . LEU A 1 892 ? 12.288 -22.150 -40.830 1.00 90.88 892 LEU A O 1
ATOM 6928 N N . SER A 1 893 ? 11.310 -22.653 -38.867 1.00 87.12 893 SER A N 1
ATOM 6929 C CA . SER A 1 893 ? 10.562 -21.404 -38.749 1.00 87.12 893 SER A CA 1
ATOM 6930 C C . SER A 1 893 ? 10.798 -20.730 -37.404 1.00 87.12 893 SER A C 1
ATOM 6932 O O . SER A 1 893 ? 10.918 -21.404 -36.385 1.00 87.12 893 SER A O 1
ATOM 6934 N N . ALA A 1 894 ? 10.852 -19.401 -37.407 1.00 81.44 894 ALA A N 1
ATOM 6935 C CA . ALA A 1 894 ? 10.923 -18.564 -36.213 1.00 81.44 894 ALA A CA 1
ATOM 6936 C C . ALA A 1 894 ? 9.604 -17.791 -36.074 1.00 81.44 894 ALA A C 1
ATOM 6938 O O . ALA A 1 894 ? 9.225 -17.066 -36.998 1.00 81.44 894 ALA A O 1
ATOM 6939 N N . ASN A 1 895 ? 8.881 -17.987 -34.964 1.00 77.38 895 ASN A N 1
ATOM 6940 C CA . ASN A 1 895 ? 7.547 -17.419 -34.700 1.00 77.38 895 ASN A CA 1
ATOM 6941 C C . ASN A 1 895 ? 6.604 -17.489 -35.925 1.00 77.38 895 ASN A C 1
ATOM 6943 O O . ASN A 1 895 ? 5.928 -16.525 -36.278 1.00 77.38 895 ASN A O 1
ATOM 6947 N N . GLY A 1 896 ? 6.595 -18.636 -36.616 1.00 71.75 896 GLY A N 1
ATOM 6948 C CA . GLY A 1 896 ? 5.729 -18.898 -37.772 1.00 71.75 896 GLY A CA 1
ATOM 6949 C C . GLY A 1 896 ? 6.265 -18.446 -39.138 1.00 71.75 896 GLY A C 1
ATOM 6950 O O . GLY A 1 896 ? 5.637 -18.750 -40.147 1.00 71.75 896 GLY A O 1
ATOM 6951 N N . THR A 1 897 ? 7.423 -17.777 -39.220 1.00 73.44 897 THR A N 1
ATOM 6952 C CA . THR A 1 897 ? 8.076 -17.452 -40.506 1.00 73.44 897 THR A CA 1
ATOM 6953 C C . THR A 1 897 ? 9.141 -18.488 -40.853 1.00 73.44 897 THR A C 1
ATOM 6955 O O . THR A 1 897 ? 10.081 -18.659 -40.081 1.00 73.44 897 THR A O 1
ATOM 6958 N N . THR A 1 898 ? 9.053 -19.136 -42.017 1.00 81.06 898 THR A N 1
ATOM 6959 C CA . THR A 1 898 ? 10.092 -20.059 -42.510 1.00 81.06 898 THR A CA 1
ATOM 6960 C C . THR A 1 898 ? 11.391 -19.313 -42.822 1.00 81.06 898 THR A C 1
ATOM 6962 O O . THR A 1 898 ? 11.397 -18.378 -43.619 1.00 81.06 898 THR A O 1
ATOM 6965 N N . ILE A 1 899 ? 12.488 -19.743 -42.200 1.00 78.19 899 ILE A N 1
ATOM 6966 C CA . ILE A 1 899 ? 13.841 -19.188 -42.365 1.00 78.19 899 ILE A CA 1
ATOM 6967 C C . ILE A 1 899 ? 14.826 -20.189 -42.978 1.00 78.19 899 ILE A C 1
ATOM 6969 O O . ILE A 1 899 ? 15.855 -19.775 -43.489 1.00 78.19 899 ILE A O 1
ATOM 6973 N N . MET A 1 900 ? 14.497 -21.484 -42.991 1.00 86.56 900 MET A N 1
ATOM 6974 C CA . MET A 1 900 ? 15.227 -22.526 -43.722 1.00 86.56 900 MET A CA 1
ATOM 6975 C C . MET A 1 900 ? 14.226 -23.433 -44.431 1.00 86.56 900 MET A C 1
ATOM 6977 O O . MET A 1 900 ? 13.225 -23.822 -43.830 1.00 86.56 900 MET A O 1
ATOM 6981 N N . GLN A 1 901 ? 14.539 -23.814 -45.668 1.00 88.50 901 GLN A N 1
ATOM 6982 C CA . GLN A 1 901 ? 13.835 -24.847 -46.421 1.00 88.50 901 GLN A CA 1
ATOM 6983 C C . GLN A 1 901 ? 14.865 -25.782 -47.055 1.00 88.50 901 GLN A C 1
ATOM 6985 O O . GLN A 1 901 ? 15.735 -25.344 -47.807 1.00 88.50 901 GLN A O 1
ATOM 6990 N N . TYR A 1 902 ? 14.741 -27.072 -46.778 1.00 87.38 902 TYR A N 1
ATOM 6991 C CA . TYR A 1 902 ? 15.527 -28.134 -47.376 1.00 87.38 902 TYR A CA 1
ATOM 6992 C C . TYR A 1 902 ? 14.594 -29.152 -48.017 1.00 87.38 902 TYR A C 1
ATOM 6994 O O . TYR A 1 902 ? 13.727 -29.712 -47.350 1.00 87.38 902 TYR A O 1
ATOM 7002 N N . ASN A 1 903 ? 14.792 -29.394 -49.309 1.00 85.69 903 ASN A N 1
ATOM 7003 C CA . ASN A 1 903 ? 14.080 -30.430 -50.041 1.00 85.69 903 ASN A CA 1
ATOM 7004 C C . ASN A 1 903 ? 15.031 -31.612 -50.224 1.00 85.69 903 ASN A C 1
ATOM 7006 O O . ASN A 1 903 ? 16.115 -31.450 -50.786 1.00 85.69 903 ASN A O 1
ATOM 7010 N N . GLN A 1 904 ? 14.620 -32.772 -49.725 1.00 80.00 904 GLN A N 1
ATOM 7011 C CA . GLN A 1 904 ? 15.444 -33.981 -49.706 1.00 80.00 904 GLN A CA 1
ATOM 7012 C C . GLN A 1 904 ? 15.823 -34.491 -51.117 1.00 80.00 904 GLN A C 1
ATOM 7014 O O . GLN A 1 904 ? 15.036 -34.327 -52.058 1.00 80.00 904 GLN A O 1
ATOM 7019 N N . PRO A 1 905 ? 16.962 -35.193 -51.258 1.00 74.94 905 PRO A N 1
ATOM 7020 C CA . PRO A 1 905 ? 17.289 -36.071 -52.381 1.00 74.94 905 PRO A CA 1
ATOM 7021 C C . PRO A 1 905 ? 16.468 -37.375 -52.379 1.00 74.94 905 PRO A C 1
ATOM 7023 O O . PRO A 1 905 ? 15.673 -37.638 -51.476 1.00 74.94 905 PRO A O 1
ATOM 7026 N N . SER A 1 906 ? 16.704 -38.230 -53.382 1.00 78.69 906 SER A N 1
ATOM 7027 C CA . SER A 1 906 ? 16.079 -39.557 -53.509 1.00 78.69 906 SER A CA 1
ATOM 7028 C C . SER A 1 906 ? 16.308 -40.440 -52.269 1.00 78.69 906 SER A C 1
ATOM 7030 O O . SER A 1 906 ? 17.440 -40.653 -51.820 1.00 78.69 906 SER A O 1
ATOM 7032 N N . PHE A 1 907 ? 15.235 -41.032 -51.738 1.00 83.31 907 PHE A N 1
ATOM 7033 C CA . PHE A 1 907 ? 15.290 -42.022 -50.658 1.00 83.31 907 PHE A CA 1
ATOM 7034 C C . PHE A 1 907 ? 16.105 -43.253 -51.067 1.00 83.31 907 PHE A C 1
ATOM 7036 O O . PHE A 1 907 ? 16.905 -43.772 -50.286 1.00 83.31 907 PHE A O 1
ATOM 7043 N N . LYS A 1 908 ? 15.927 -43.727 -52.308 1.00 82.38 908 LYS A N 1
ATOM 7044 C CA . LYS A 1 908 ? 16.634 -44.909 -52.820 1.00 82.38 908 LYS A CA 1
ATOM 7045 C C . LYS A 1 908 ? 18.141 -44.693 -52.853 1.00 82.38 908 LYS A C 1
ATOM 7047 O O . LYS A 1 908 ? 18.889 -45.594 -52.484 1.00 82.38 908 LYS A O 1
ATOM 7052 N N . GLU A 1 909 ? 18.594 -43.511 -53.239 1.00 80.50 909 GLU A N 1
ATOM 7053 C CA . GLU A 1 909 ? 20.024 -43.197 -53.288 1.00 80.50 909 GLU A CA 1
ATOM 7054 C C . GLU A 1 909 ? 20.655 -43.094 -51.893 1.00 80.50 909 GLU A C 1
ATOM 7056 O O . GLU A 1 909 ? 21.806 -43.480 -51.699 1.00 80.50 909 GLU A O 1
ATOM 7061 N N . THR A 1 910 ? 19.897 -42.625 -50.902 1.00 80.19 910 THR A N 1
ATOM 7062 C CA . THR A 1 910 ? 20.419 -42.312 -49.562 1.00 80.19 910 THR A CA 1
ATOM 7063 C C . THR A 1 910 ? 20.336 -43.486 -48.581 1.00 80.19 910 THR A C 1
ATOM 7065 O O . THR A 1 910 ? 21.208 -43.631 -47.722 1.00 80.19 910 THR A O 1
ATOM 7068 N N . HIS A 1 911 ? 19.336 -44.364 -48.725 1.00 86.06 911 HIS A N 1
ATOM 7069 C CA . HIS A 1 911 ? 19.037 -45.423 -47.752 1.00 86.06 911 HIS A CA 1
ATOM 7070 C C . HIS A 1 911 ? 19.264 -46.851 -48.263 1.00 86.06 911 HIS A C 1
ATOM 7072 O O . HIS A 1 911 ? 19.077 -47.788 -47.491 1.00 86.06 911 HIS A O 1
ATOM 7078 N N . THR A 1 912 ? 19.690 -47.080 -49.511 1.00 87.56 912 THR A N 1
ATOM 7079 C CA . THR A 1 912 ? 19.990 -48.450 -49.984 1.00 87.56 912 THR A CA 1
ATOM 7080 C C . THR A 1 912 ? 21.120 -49.086 -49.162 1.00 87.56 912 THR A C 1
ATOM 7082 O O . THR A 1 912 ? 22.183 -48.490 -48.955 1.00 87.56 912 THR A O 1
ATOM 7085 N N . ALA A 1 913 ? 20.904 -50.312 -48.676 1.00 86.25 913 ALA A N 1
ATOM 7086 C CA . ALA A 1 913 ? 21.913 -51.060 -47.940 1.00 86.25 913 ALA A CA 1
ATOM 7087 C C . ALA A 1 913 ? 23.008 -51.557 -48.906 1.00 86.25 913 ALA A C 1
ATOM 7089 O O . ALA A 1 913 ? 22.705 -52.257 -49.873 1.00 86.25 913 ALA A O 1
ATOM 7090 N N . PRO A 1 914 ? 24.292 -51.223 -48.679 1.00 84.75 914 PRO A N 1
ATOM 7091 C CA . PRO A 1 914 ? 25.377 -51.749 -49.493 1.00 84.75 914 PRO A CA 1
ATOM 7092 C C . PRO A 1 914 ? 25.587 -53.236 -49.187 1.00 84.75 914 PRO A C 1
ATOM 7094 O O . PRO A 1 914 ? 25.310 -53.703 -48.083 1.00 84.75 914 PRO A O 1
ATOM 7097 N N . THR A 1 915 ? 26.116 -53.996 -50.142 1.00 82.94 915 THR A N 1
ATOM 7098 C CA . THR A 1 915 ? 26.479 -55.397 -49.894 1.00 82.94 915 THR A CA 1
ATOM 7099 C C . THR A 1 915 ? 27.822 -55.490 -49.171 1.00 82.94 915 THR A C 1
ATOM 7101 O O . THR A 1 915 ? 28.800 -54.904 -49.637 1.00 82.94 915 THR A O 1
ATOM 7104 N N . LYS A 1 916 ? 27.899 -56.284 -48.101 1.00 84.25 916 LYS A N 1
ATOM 7105 C CA . LYS A 1 916 ? 29.147 -56.739 -47.472 1.00 84.25 916 LYS A CA 1
ATOM 7106 C C . LYS A 1 916 ? 29.324 -58.245 -47.657 1.00 84.25 916 LYS A C 1
ATOM 7108 O O . LYS A 1 916 ? 28.361 -58.961 -47.921 1.00 84.25 916 LYS A O 1
ATOM 7113 N N . TYR A 1 917 ? 30.547 -58.733 -47.508 1.00 78.50 917 TYR A N 1
ATOM 7114 C CA . TYR A 1 917 ? 30.825 -60.168 -47.536 1.00 78.50 917 TYR A CA 1
ATOM 7115 C C . TYR A 1 917 ? 30.752 -60.740 -46.124 1.00 78.50 917 TYR A C 1
ATOM 7117 O O . TYR A 1 917 ? 31.301 -60.153 -45.192 1.00 78.50 917 TYR A O 1
ATOM 7125 N N . TRP A 1 918 ? 30.071 -61.873 -45.971 1.00 72.00 918 TRP A N 1
ATOM 7126 C CA . TRP A 1 918 ? 30.052 -62.628 -44.723 1.00 72.00 918 TRP A CA 1
ATOM 7127 C C . TRP A 1 918 ? 30.699 -63.990 -44.927 1.00 72.00 918 TRP A C 1
ATOM 7129 O O . TRP A 1 918 ? 30.514 -64.625 -45.966 1.00 72.00 918 TRP A O 1
ATOM 7139 N N . VAL A 1 919 ? 31.482 -64.402 -43.936 1.00 66.38 919 VAL A N 1
ATOM 7140 C CA . VAL A 1 919 ? 32.219 -65.663 -43.921 1.00 66.38 919 VAL A CA 1
ATOM 7141 C C . VAL A 1 919 ? 31.740 -66.414 -42.686 1.00 66.38 919 VAL A C 1
ATOM 7143 O O . VAL A 1 919 ? 31.998 -65.973 -41.568 1.00 66.38 919 VAL A O 1
ATOM 7146 N N . SER A 1 920 ? 31.000 -67.509 -42.872 1.00 60.94 920 SER A N 1
ATOM 7147 C CA . SER A 1 920 ? 30.782 -68.467 -41.784 1.00 60.94 920 SER A CA 1
ATOM 7148 C C . SER A 1 920 ? 32.088 -69.194 -41.506 1.00 60.94 920 SER A C 1
ATOM 7150 O O . SER A 1 920 ? 32.854 -69.426 -42.442 1.00 60.94 920 SER A O 1
ATOM 7152 N N . ASP A 1 921 ? 32.313 -69.607 -40.262 1.00 56.81 921 ASP A N 1
ATOM 7153 C CA . ASP A 1 921 ? 33.473 -70.421 -39.895 1.00 56.81 921 ASP A CA 1
ATOM 7154 C C . ASP A 1 921 ? 33.567 -71.647 -40.831 1.00 56.81 921 ASP A C 1
ATOM 7156 O O . ASP A 1 921 ? 32.705 -72.528 -40.818 1.00 56.81 921 ASP A O 1
ATOM 7160 N N . GLY A 1 922 ? 34.554 -71.633 -41.736 1.00 66.38 922 GLY A N 1
ATOM 7161 C CA . GLY A 1 922 ? 34.781 -72.664 -42.759 1.00 66.38 922 GLY A CA 1
ATOM 7162 C C . GLY A 1 922 ? 34.004 -72.569 -44.092 1.00 66.38 922 GLY A C 1
ATOM 7163 O O . GLY A 1 922 ? 34.080 -73.517 -44.870 1.00 66.38 922 GLY A O 1
ATOM 7164 N N . GLY A 1 923 ? 33.277 -71.482 -44.401 1.00 60.62 923 GLY A N 1
ATOM 7165 C CA . GLY A 1 923 ? 32.486 -71.325 -45.646 1.00 60.62 923 GLY A CA 1
ATOM 7166 C C . GLY A 1 923 ? 33.013 -70.278 -46.647 1.00 60.62 923 GLY A C 1
ATOM 7167 O O . GLY A 1 923 ? 33.718 -69.345 -46.273 1.00 60.62 923 GLY A O 1
ATOM 7168 N N . ALA A 1 924 ? 32.654 -70.403 -47.936 1.00 67.56 924 ALA A N 1
ATOM 7169 C CA . ALA A 1 924 ? 33.003 -69.425 -48.978 1.00 67.56 924 ALA A CA 1
ATOM 7170 C C . ALA A 1 924 ? 32.226 -68.099 -48.800 1.00 67.56 924 ALA A C 1
ATOM 7172 O O . ALA A 1 924 ? 31.035 -68.137 -48.480 1.00 67.56 924 ALA A O 1
ATOM 7173 N N . PRO A 1 925 ? 32.856 -66.930 -49.028 1.00 70.88 925 PRO A N 1
ATOM 7174 C CA . PRO A 1 925 ? 32.220 -65.635 -48.807 1.00 70.88 925 PRO A CA 1
ATOM 7175 C C . PRO A 1 925 ? 31.019 -65.438 -49.735 1.00 70.88 925 PRO A C 1
ATOM 7177 O O . PRO A 1 925 ? 31.152 -65.512 -50.957 1.00 70.88 925 PRO A O 1
ATOM 7180 N N . TYR A 1 926 ? 29.861 -65.107 -49.167 1.00 74.75 926 TYR A N 1
ATOM 7181 C CA . TYR A 1 926 ? 28.684 -64.689 -49.931 1.00 74.75 926 TYR A CA 1
ATOM 7182 C C . TYR A 1 926 ? 28.251 -63.273 -49.543 1.00 74.75 926 TYR A C 1
ATOM 7184 O O . TYR A 1 926 ? 28.523 -62.785 -48.442 1.00 74.75 926 TYR A O 1
ATOM 7192 N N . LYS A 1 927 ? 27.626 -62.571 -50.496 1.00 80.62 927 LYS A N 1
ATOM 7193 C CA . LYS A 1 927 ? 27.177 -61.187 -50.314 1.00 80.62 927 LYS A CA 1
ATOM 7194 C C . LYS A 1 927 ? 25.914 -61.164 -49.462 1.00 80.62 927 LYS A C 1
ATOM 7196 O O . LYS A 1 927 ? 24.911 -61.768 -49.832 1.00 80.62 927 LYS A O 1
ATOM 7201 N N . ILE A 1 928 ? 25.954 -60.415 -48.371 1.00 81.50 928 ILE A N 1
ATOM 7202 C CA . ILE A 1 928 ? 24.784 -60.052 -47.571 1.00 81.50 928 ILE A CA 1
ATOM 7203 C C . ILE A 1 928 ? 24.618 -58.536 -47.584 1.00 81.50 928 ILE A C 1
ATOM 7205 O O . ILE A 1 928 ? 25.580 -57.797 -47.790 1.00 81.50 928 ILE A O 1
ATOM 7209 N N . LEU A 1 929 ? 23.402 -58.051 -47.365 1.00 83.56 929 LEU A N 1
ATOM 7210 C CA . LEU A 1 929 ? 23.155 -56.619 -47.233 1.00 83.56 929 LEU A CA 1
ATOM 7211 C C . LEU A 1 929 ? 23.609 -56.135 -45.850 1.00 83.56 929 LEU A C 1
ATOM 7213 O O . LEU A 1 929 ? 23.407 -56.804 -44.834 1.00 83.56 929 LEU A O 1
ATOM 7217 N N . ASP A 1 930 ? 24.278 -54.986 -45.815 1.00 84.88 930 ASP A N 1
ATOM 7218 C CA . ASP A 1 930 ? 24.777 -54.386 -44.587 1.00 84.88 930 ASP A CA 1
ATOM 7219 C C . ASP A 1 930 ? 23.787 -53.377 -44.006 1.00 84.88 930 ASP A C 1
ATOM 7221 O O . ASP A 1 930 ? 23.813 -52.184 -44.320 1.00 84.88 930 ASP A O 1
ATOM 7225 N N . TYR A 1 931 ? 22.952 -53.864 -43.094 1.00 82.44 931 TYR A N 1
ATOM 7226 C CA . TYR A 1 931 ? 22.003 -53.050 -42.331 1.00 82.44 931 TYR A CA 1
ATOM 7227 C C . TYR A 1 931 ? 22.616 -52.408 -41.081 1.00 82.44 931 TYR A C 1
ATOM 7229 O O . TYR A 1 931 ? 21.880 -51.961 -40.204 1.00 82.44 931 TYR A O 1
ATOM 7237 N N . SER A 1 932 ? 23.950 -52.368 -40.972 1.00 80.69 932 SER A N 1
ATOM 7238 C CA . SER A 1 932 ? 24.620 -51.623 -39.906 1.00 80.69 932 SER A CA 1
ATOM 7239 C C . SER A 1 932 ? 24.153 -50.162 -39.886 1.00 80.69 932 SER A C 1
ATOM 7241 O O . SER A 1 932 ? 23.970 -49.533 -40.941 1.00 80.69 932 SER A O 1
ATOM 7243 N N . TYR A 1 933 ? 23.953 -49.640 -38.676 1.00 78.38 933 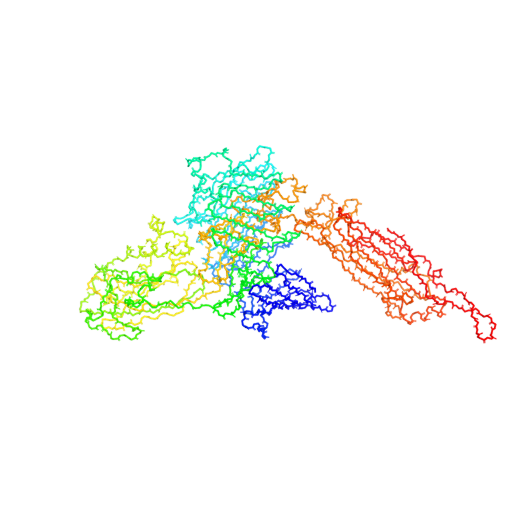TYR A N 1
ATOM 7244 C CA . TYR A 1 933 ? 23.626 -48.239 -38.433 1.00 78.38 933 TYR A CA 1
ATOM 7245 C C . TYR A 1 933 ? 24.758 -47.345 -38.946 1.00 78.38 933 TYR A C 1
ATOM 7247 O O . TYR A 1 933 ? 25.934 -47.667 -38.774 1.00 78.38 933 TYR A O 1
ATOM 7255 N N . LYS A 1 934 ? 24.407 -46.242 -39.611 1.00 74.25 934 LYS A N 1
ATOM 7256 C CA . LYS A 1 934 ? 25.381 -45.236 -40.050 1.00 74.25 934 LYS A CA 1
ATOM 7257 C C . LYS A 1 934 ? 25.360 -44.048 -39.083 1.00 74.25 934 LYS A C 1
ATOM 7259 O O . LYS A 1 934 ? 24.307 -43.772 -38.513 1.00 74.25 934 LYS A O 1
ATOM 7264 N N . PRO A 1 935 ? 26.487 -43.337 -38.911 1.00 71.94 935 PRO A N 1
ATOM 7265 C CA . PRO A 1 935 ? 26.462 -42.031 -38.266 1.00 71.94 935 PRO A CA 1
ATOM 7266 C C . PRO A 1 935 ? 25.611 -41.056 -39.092 1.00 71.94 935 PRO A C 1
ATOM 7268 O O . PRO A 1 935 ? 25.519 -41.196 -40.314 1.00 71.94 935 PRO A O 1
ATOM 7271 N N . ALA A 1 936 ? 25.011 -40.075 -38.421 1.00 76.31 936 ALA A N 1
ATOM 7272 C CA . ALA A 1 936 ? 24.259 -39.011 -39.077 1.00 76.31 936 ALA A CA 1
ATOM 7273 C C . ALA A 1 936 ? 25.162 -38.206 -40.021 1.00 76.31 936 ALA A C 1
ATOM 7275 O O . ALA A 1 936 ? 26.311 -37.906 -39.679 1.00 76.31 936 ALA A O 1
ATOM 7276 N N . ILE A 1 937 ? 24.646 -37.850 -41.198 1.00 81.00 937 ILE A N 1
ATOM 7277 C CA . ILE A 1 937 ? 25.376 -37.045 -42.178 1.00 81.00 937 ILE A CA 1
ATOM 7278 C C . ILE A 1 937 ? 24.753 -35.653 -42.180 1.00 81.00 937 ILE A C 1
ATOM 7280 O O . ILE A 1 937 ? 23.719 -35.409 -42.790 1.00 81.00 937 ILE A O 1
ATOM 7284 N N . TRP A 1 938 ? 25.392 -34.729 -41.470 1.00 84.12 938 TRP A N 1
ATOM 7285 C CA . TRP A 1 938 ? 24.875 -33.376 -41.306 1.00 84.12 938 TRP A CA 1
ATOM 7286 C C . TRP A 1 938 ? 25.079 -32.527 -42.557 1.00 84.12 938 TRP A C 1
ATOM 7288 O O . TRP A 1 938 ? 26.210 -32.235 -42.947 1.00 84.12 938 TRP A O 1
ATOM 7298 N N . GLU A 1 939 ? 23.985 -32.037 -43.126 1.00 79.31 939 GLU A N 1
ATOM 7299 C CA . GLU A 1 939 ? 24.019 -30.983 -44.128 1.00 79.31 939 GLU A CA 1
ATOM 7300 C C . GLU A 1 939 ? 23.678 -29.648 -43.472 1.00 79.31 939 GLU A C 1
ATOM 7302 O O . GLU A 1 939 ? 22.560 -29.437 -43.000 1.00 79.31 939 GLU A O 1
ATOM 7307 N N . LYS A 1 940 ? 24.647 -28.728 -43.440 1.00 77.00 940 LYS A N 1
ATOM 7308 C CA . LYS A 1 940 ? 24.422 -27.360 -42.961 1.00 77.00 940 LYS A CA 1
ATOM 7309 C C . LYS A 1 940 ? 23.640 -26.575 -44.013 1.00 77.00 940 LYS A C 1
ATOM 7311 O O . LYS A 1 940 ? 24.036 -26.546 -45.179 1.00 77.00 940 LYS A O 1
ATOM 7316 N N . ARG A 1 941 ? 22.525 -25.959 -43.618 1.00 70.06 941 ARG A N 1
ATOM 7317 C CA . ARG A 1 941 ? 21.544 -25.381 -44.555 1.00 70.06 941 ARG A CA 1
ATOM 7318 C C . ARG A 1 941 ? 21.121 -23.947 -44.221 1.00 70.06 941 ARG A C 1
ATOM 7320 O O . ARG A 1 941 ? 20.493 -23.317 -45.068 1.00 70.06 941 ARG A O 1
ATOM 7327 N N . LEU A 1 942 ? 21.503 -23.434 -43.050 1.00 57.34 942 LEU A N 1
ATOM 7328 C CA . LEU A 1 942 ? 21.391 -22.026 -42.667 1.00 57.34 942 LEU A CA 1
ATOM 7329 C C . LEU A 1 942 ? 22.601 -21.602 -41.829 1.00 57.34 942 LEU A C 1
ATOM 7331 O O . LEU A 1 942 ? 23.025 -22.417 -40.967 1.00 57.34 942 LEU A O 1
#

Solvent-accessible surface area (backbone atoms only — not comparable to full-atom values): 49907 Å² total; per-residue (Å²): 92,75,46,77,41,97,54,73,20,48,34,37,46,48,73,43,63,45,99,88,69,48,68,36,33,40,38,40,38,41,37,43,38,68,72,73,57,39,42,37,39,40,38,39,37,47,40,61,50,100,83,74,46,73,35,33,38,30,37,36,58,26,28,52,85,33,62,78,35,53,67,57,91,63,76,41,38,54,38,35,46,41,62,47,98,86,70,47,74,29,34,40,30,40,36,73,76,54,83,39,60,49,37,44,44,60,46,98,85,70,47,75,34,30,31,28,44,68,49,48,30,26,88,82,57,81,81,51,61,59,25,28,36,49,23,28,59,61,31,72,48,55,47,77,81,44,82,47,67,53,88,59,66,26,87,86,72,50,61,20,21,40,37,34,30,36,43,43,78,64,55,47,34,35,36,37,47,40,60,49,97,85,60,27,50,32,29,32,48,41,26,30,62,46,98,91,42,74,35,50,87,81,43,47,35,60,26,36,36,69,35,41,62,52,93,44,51,44,68,38,30,42,31,34,31,34,53,50,84,82,36,46,43,71,49,36,40,36,37,46,36,57,40,88,98,52,90,49,59,25,27,73,48,52,82,47,59,44,63,81,67,84,53,74,64,57,42,55,27,60,70,44,37,55,76,45,74,71,57,87,61,91,81,52,74,36,43,43,60,48,96,83,50,35,53,25,29,35,39,38,75,38,26,69,37,44,42,60,47,100,84,65,38,71,34,37,38,35,35,61,101,58,34,37,43,34,43,41,57,51,100,88,55,53,70,38,35,38,38,34,38,44,85,90,49,73,49,40,38,40,47,64,86,38,38,23,50,72,64,37,74,37,34,34,73,47,101,53,38,34,36,30,43,39,77,92,78,37,45,78,30,50,34,39,50,45,56,53,99,74,42,27,41,32,35,33,36,38,71,52,79,52,72,50,72,52,76,55,43,48,54,33,85,82,59,38,75,66,34,57,78,59,31,45,51,56,78,56,52,58,39,53,44,93,77,41,90,85,67,75,95,66,79,91,49,85,78,68,53,34,33,31,49,22,11,29,74,62,51,28,58,49,44,28,34,70,42,76,46,32,24,60,19,30,35,31,42,36,32,36,33,38,34,72,67,95,67,77,54,47,80,70,36,86,46,60,70,59,45,46,54,50,48,24,54,53,51,29,68,41,87,90,48,86,46,45,33,65,52,42,59,74,53,48,55,47,55,63,32,52,47,55,53,60,66,64,68,64,90,70,63,72,89,34,60,63,23,33,46,37,35,45,27,24,35,71,78,48,46,61,38,66,91,44,34,54,72,45,67,58,57,57,72,75,33,83,30,75,49,77,50,69,75,44,54,28,74,42,23,24,41,37,40,37,34,34,38,15,20,12,43,82,52,60,37,36,37,38,46,43,31,44,34,42,36,54,32,42,49,42,34,37,48,42,64,44,72,58,47,36,56,42,48,60,81,32,52,69,48,72,100,54,73,62,64,77,84,45,54,30,55,62,54,25,42,48,44,53,52,73,45,97,82,64,44,57,77,63,26,35,46,36,69,58,38,53,34,34,35,63,79,45,31,42,50,40,57,35,90,53,34,89,78,43,74,77,43,34,42,34,51,40,35,78,49,20,48,84,73,36,76,52,90,25,43,34,53,58,39,16,30,33,32,42,78,88,67,50,41,28,55,34,64,50,22,71,43,69,86,52,38,60,95,72,36,44,59,54,46,52,47,48,41,35,40,39,37,30,25,41,51,68,89,64,63,65,54,90,76,78,81,74,52,46,57,47,36,35,40,36,38,39,43,30,63,33,55,46,59,56,30,50,66,61,43,64,51,68,50,75,47,80,46,66,23,72,48,102,60,43,63,36,36,85,44,46,81,85,64,69,86,81,56,60,45,72,48,64,49,69,43,52,86,77,12,41,39,38,40,39,34,43,35,24,19,60,16,76,61,41,36,53,53,33,45,77,75,46,25,35,73,58,56,40,37,42,34,40,38,41,38,30,42,59,83,32,41,52,46,67,38,35,29,32,25,70,39,53,19,34,37,33,21,52,77,84,43,77,78,34,82,46,81,48,66,58,44,56,81,74,31,54,34,54,74,40,78,46,66,56,96,94,50,79,73,44,79,41,72,42,66,71,73,74,80,86,55,75,43,78,72,79

Secondary structure (DSSP, 8-state):
-EEE-TTSSEEEEEEEE-TTS-EEEEEEEEEE-STT-EEEEEEEEEEE-TTS-EEEEEEEEEETTBGGGPPPSSPEEEEEEEE-TTS-EEEEEETTTTSEEEEEEE-TTS-EEEESHHHHH-TT--S-SEEEEEESS--EEEETTEEEE-SS---SS---EEEEEETTT---EEEEEEE-TTS-EEEEEEEEEETTEEESTTS----EEEEEE-TT--EEEEEEEEEETTEEEEEEEEEEEE-TTSSSEEEEEETT--TT--S------HHHHHHTTT---TT---EEE-TTS-EEEEGGGTEEEEEE-TTS-EEEEEETTTEEEEEEE-TT--EEEEEEEETTEEEEEEESSSEEETTEEEEEEETTEEEEEETTTTEEEEEEEEE-TT--EEEEEE----EEEPPPB---TTTHHHHTTT-BTTTTTEEEGGGSTTPPP--SSSS--EEEEE-TTS-SEEEEEEEEE-TT-EEEEEEEEE---SSPPPPPPP-HHHHHHHHHHHHHTSTT-SS-HHHHHHH-THHHHHHHHHHH--S--TTS-SEEEEEEEEETT--B-GGG-EEEE--STT--EEEEEEEEE--SSEEEEEEEEE--SS--EEEEEEEEEEE--SEEEE--B-TTS-B-GGG-EE-SSSSSSPP-B-GGGPEEE---STTS----EEE-SS-EEETTTTEESS--TTTTT-TTS-TTBSGGG-TTT---SSSS---EEEE-TTS-EEEETT-SSTTTSPTT-EEEESEEEEEEEEEE-TTT--SSSS---EEEEEEEEEEEEEE-SS-SEEEEEEEEEEEEPEETTEEPBSS-TTSGGGSS-EEEEEETTTEEEEEEEEEEE--HHHHHHHHHTTBPPPEEEEEEEEEE-TTSEEEEEEEEESSSEEEEEETTEEEEEE----HHHHHBPPEEEE--TT---EEEE--PPPPP-EEE--

Sequence (942 aa):
MQAQNASTGVDIVTSQYGWAGQTLLSIITNEKAGSNSQSSIAVTKLTYDSLNKIVKIEKKVSNTKVNAGSMPSNWKTVVQHEYNELGQLKKKKLGTTPLDSLTYEYNIRGWISGMNRSYVKDTTSTSNWFGFDLGYDKINFSVNGDSKSYSAPQYNGNIEGMLWRSTGDDMLRKYDFTYDAGSRLTGADFNQLNSNSFSKAAGIDFSVSGLNYDANGNILNMNQRGWKVGGSITIDSLLYTYISNSNKLLNVWDKKNDTLTRLGDFRSSTAYMISLSQTRTTSDADYSYDANGSLSVDNNKDIGNIHYNHLNLPDSITVSNKGSIKYVYDATGNKLKKITTEGSKVTTTLYMTGNYINDTLQFLPQEEGRIRFNVADSSLAYDYFIKDHLGNIRIVLTEQQQTDAYPVASLETTPLSNERIYYSKVDSGRVNKSGVPGYPNDTYTSPNDFVQQLSGNGMKVGAGMVLKVMAGDKFNLRVNSWWNSGDSPGTPVSPLTDLVSALSGSVGSIGGSHATAAELTSSGILSPNATNFLNSQSGFTPSKPKAFVNWILFDEQFNYVSASSGFEQVGSSNTFTTHIRTDLPLNKSGYLYIYVSNETPNIGVFFDNLQVTHMRGPLMEDTHYYPFGLVMNGISSKALNFGDPQNKFKYNGKEEQRNEFSDDSGLDWLDYGARMYDVQIGRWHVVDPMAEKMRRHSPYNYAFDNPIRFNDPDGMSPDDFVKAKDGKIRWDNNANSQATTKEGETYLGKTLTLKFNSYIDKNLWDGPNSKAPGDKLTTTVYVTGNENEKGELTGVSAGKHVEVGSTPYGTGRDYYPGLGDDQNKFSATGTVETGFNVSMEQHASVSPIEQIGLNLFGYKIVNVAQKLDVNITSSGNVTTSAATDVFPSATLSANGTTIMQYNQPSFKETHTAPTKYWVSDGGAPYKILDYSYKPAIWEKRL

Radius of gyration: 36.31 Å; Cα contacts (8 Å, |Δi|>4): 2318; chains: 1; bounding box: 73×106×106 Å

Mean predicted aligned error: 13.51 Å

pLDDT: mean 89.13, std 9.34, range [37.91, 98.44]

Foldseek 3Di:
DWDQAPQRHIWDWDFDADPVGHTQKIWIWDWRDDPLTKIKIKIWGFDADPVRHTFWIWIWMFMCLFPNRDIDPDIKTQWGFDADPVRHTAWIFGIPNGPAMWGWDADPVRHTQKIPVVPLQELVDPRGFKMKGWAAQDFWDHRPNHIDGQDHHHPPQATQKMWMAGLQASWIKMWGWDADPLRFTAKTWIFTDDPHDTHCVVLATFIKHRFDADQQRQTQWIWTWADAFQGIDTQFTWGFDADPPASATQDIDGPNADQPDPQLFFHQHPVLCVVVVVDDDPRHGQWDADPQLFTAGGRSQQFHGFDADPLRHTQKTDRPPFWIKGWDADPQQHTAKIWTDGPPDIWIWGDDCFIAIPSHTAWGADPFGIWGQDPVNSDTKDWGFDATPLQFGFFIFIPDWDKDWQDWLLLDPVCNVVLVVFKPASPPQKDFPVPPPLDDDDPPDPPNGIWHKAAQQGHFWHIKGKFFAGAFKWKKKKKKKAWADPDFFDDFHDCLVVVLLVVLCRQQPDPLQSDHSVSSVVSVLQRVQVVVLVVVPPDDDRRAFPKWWWKWFAASNRHTDPQQTDIDGDDDHSDIDMDIDGGRGDSHGGMMMTTIGTRGHPIMMIMRTIIMMMIHHRTAWGWDADLLRRTSSSSIDGHPPPDPPDDQQGGSRFGAQWQSGPVRGGPRWTQLSSFTHHSNSQWTSGFAPVCVVVVSHRSTHAQSSRSSSGHLNRSAADWAWKADPVRWIFTDLRPQDCVRDPPPIGGDGQKKKKKKWAWADQVQADDPDDRWTDTAKIKIKIWGFDARSSRQRFFIDIDIDMDGDATPFGTKAFADPPPPPPAFDWDWDDGLQAWIKTKTKTWIWGDPRVQVVCVVVQWATDIWIKIKIWTQGNRGTTDIKIKIFLDDWIFIDISPHTPWTGHHHYRCVPTGFDWDWDDDDVDDTDTDGDNDDDPGDIDTTD